Protein 3QY9 (pdb70)

Foldseek 3Di:
DFAEEEEEDDPLVVLLQVVCVVVVYHDAEYEYDDDDDDHHYDPAPQPRPRGLEYEYDDECVRVVVRLVDDDEHEYLYQYPYPVPVVVVSQQVNLVRYHYEYDVFLFVLLVVVLVVLLVVCVVQVQWAKEKEKEAEQVDDDPDDPSSVSSVVSNPVVDPPADEDEDPVVVPDDDDRSYYYYYYHYHHGQHMKMKIWTHHDVDIDIDMDGDPDPSSNSVSSVVCSVVRSPDDRHYDYSVRD/DFAEEEQADPPQVVLLQVVCVVVVYHDAEYEHLDDDPPPPHHYDPEPLVRPRHLEYEEADDPSRCPNLPDDRDEHEYEYEALDDPPVVVVSQQVNLVRYHYEYDNQLFLLLVVLLVVLLVVQVVQLQWAKEKEKEAEQVDDDPPGSSSVSSVVSNVVVDDAADEDEDCPVVVDDDDRRYYYYYYHYHHGQHMKMKIWTHHDVDIDIDMDGDPDSVSRSVSRVVVSVVRSPDGGGYHYSVRD/DFAEEEQDDPPLVVLLQVVCVVVVYHDAEYEYLDDDDVPPHHYDPEPVVRPRHLEYEYADDPSRCVNLPDDPDAHEYQYEYDDDCVVVVVSLQVNLVRYHYEYDNFLFVVLVVLLVVLLVVQVVQLQWAKEKEKEAEQVDDDPDDPSSVSSVVSNPVVDDAADEDEDDVVVPDDDDRRYYYYYYHYHHHQHMKMKIWTHHDVDIDIDMDGDPDPSSNSVSSVVVSVVRSPDDRHYHYSVRD/DAAEEEQADPPLVVLLQVVCVVVVYHDQEYEHLDDDPPPPHHYDPEPVVGPPHAEYEYADDPSRCVNLPDDPDEHEYQYEYDDDCVVVVVSQQVNLVRYQYEYDNFLFPLLVVLLVVLLVVCVVQLQWAKEKEKEAEQVDDDPDDPSSVSSVVSNCVVDPPADEDADDVVVPDDDDRSYYYYYYHYHHGQHMKMKIWTHHDVDIDIDMDGDPHPSSNSVSSVVVSVVRSPDGRHYHYSVRD

CATH classification: 3.40.50.720 (+1 more: 3.30.360.10)

Organism: Staphylococcus aureus (strain COL) (NCBI:txid93062)

Structure (mmCIF, N/CA/C/O backbone):
data_3QY9
#
_entry.id   3QY9
#
_cell.length_a   85.900
_cell.length_b   112.440
_cell.length_c   131.610
_cell.angle_alpha   90.00
_cell.angle_beta   90.00
_cell.angle_gamma   90.00
#
_symmetry.space_group_name_H-M   'P 21 21 21'
#
loop_
_entity.id
_entity.type
_entity.pdbx_description
1 polymer 'Dihydrodipicolinate reductase'
2 non-polymer 'SULFATE ION'
3 non-polymer GLYCEROL
4 non-polymer 'ACETATE ION'
5 water water
#
loop_
_atom_site.group_PDB
_atom_site.id
_atom_site.type_symbol
_atom_site.label_atom_id
_atom_site.label_alt_id
_atom_site.label_comp_id
_atom_site.label_asym_id
_atom_site.label_entity_id
_atom_site.label_seq_id
_atom_site.pdbx_PDB_ins_code
_atom_site.Cartn_x
_atom_site.Cartn_y
_atom_site.Cartn_z
_atom_site.occupancy
_atom_site.B_iso_or_equiv
_atom_site.auth_seq_id
_atom_site.auth_comp_id
_atom_site.auth_asym_id
_atom_site.auth_atom_id
_atom_site.pdbx_PDB_model_num
ATOM 1 N N . SER A 1 3 ? -9.810 26.545 -6.415 1.00 57.46 0 SER A N 1
ATOM 2 C CA . SER A 1 3 ? -10.919 26.687 -5.426 1.00 53.86 0 SER A CA 1
ATOM 3 C C . SER A 1 3 ? -12.105 27.451 -6.022 1.00 52.03 0 SER A C 1
ATOM 4 O O . SER A 1 3 ? -12.032 27.942 -7.151 1.00 54.05 0 SER A O 1
ATOM 7 N N . MET A 1 4 ? -13.186 27.557 -5.254 1.00 48.87 1 MET A N 1
ATOM 8 C CA . MET A 1 4 ? -14.445 28.105 -5.759 1.00 47.06 1 MET A CA 1
ATOM 9 C C . MET A 1 4 ? -14.905 29.354 -5.026 1.00 47.53 1 MET A C 1
ATOM 10 O O . MET A 1 4 ? -14.594 29.554 -3.850 1.00 48.08 1 MET A O 1
ATOM 15 N N . LYS A 1 5 ? -15.670 30.176 -5.736 1.00 47.66 2 LYS A N 1
ATOM 16 C CA . LYS A 1 5 ? -16.414 31.270 -5.134 1.00 48.18 2 LYS A CA 1
ATOM 17 C C . LYS A 1 5 ? -17.862 30.807 -4.974 1.00 45.17 2 LYS A C 1
ATOM 18 O O . LYS A 1 5 ? -18.538 30.493 -5.959 1.00 44.10 2 LYS A O 1
ATOM 24 N N . ILE A 1 6 ? -18.324 30.753 -3.726 1.00 43.86 3 ILE A N 1
ATOM 25 C CA . ILE A 1 6 ? -19.595 30.107 -3.390 1.00 41.20 3 ILE A CA 1
ATOM 26 C C . ILE A 1 6 ? -20.673 31.101 -2.969 1.00 42.86 3 ILE A C 1
ATOM 27 O O . ILE A 1 6 ? -20.425 31.998 -2.160 1.00 45.30 3 ILE A O 1
ATOM 32 N N . LEU A 1 7 ? -21.868 30.933 -3.525 1.00 42.25 4 LEU A N 1
ATOM 33 C CA . LEU A 1 7 ? -23.043 31.648 -3.049 1.00 44.16 4 LEU A CA 1
ATOM 34 C C . LEU A 1 7 ? -23.832 30.725 -2.133 1.00 42.48 4 LEU A C 1
ATOM 35 O O . LEU A 1 7 ? -24.122 29.582 -2.488 1.00 40.09 4 LEU A O 1
ATOM 40 N N . LEU A 1 8 ? -24.166 31.221 -0.948 1.00 44.03 5 LEU A N 1
ATOM 41 C CA . LEU A 1 8 ? -24.944 30.438 0.000 1.00 43.06 5 LEU A CA 1
ATOM 42 C C . LEU A 1 8 ? -26.386 30.918 0.001 1.00 45.64 5 LEU A C 1
ATOM 43 O O . LEU A 1 8 ? -26.662 32.065 0.350 1.00 49.31 5 LEU A O 1
ATOM 48 N N . ILE A 1 9 ? -27.298 30.047 -0.418 1.00 44.33 6 ILE A N 1
ATOM 49 C CA . ILE A 1 9 ? -28.725 30.340 -0.323 1.00 47.03 6 ILE A CA 1
ATOM 50 C C . ILE A 1 9 ? -29.219 29.808 1.018 1.00 47.42 6 ILE A C 1
ATOM 51 O O . ILE A 1 9 ? -29.171 28.600 1.279 1.00 44.59 6 ILE A O 1
ATOM 56 N N . GLY A 1 10 ? -29.669 30.725 1.870 1.00 51.23 7 GLY A N 1
ATOM 57 C CA . GLY A 1 10 ? -29.978 30.407 3.261 1.00 52.32 7 GLY A CA 1
ATOM 58 C C . GLY A 1 10 ? -28.718 30.431 4.108 1.00 50.86 7 GLY A C 1
ATOM 59 O O . GLY A 1 10 ? -27.626 30.128 3.621 1.00 47.68 7 GLY A O 1
ATOM 60 N N . TYR A 1 11 ? -28.863 30.804 5.377 1.00 53.78 8 TYR A N 1
ATOM 61 C CA . TYR A 1 11 ? -27.724 30.827 6.291 1.00 53.19 8 TYR A CA 1
ATOM 62 C C . TYR A 1 11 ? -28.104 30.339 7.691 1.00 54.65 8 TYR A C 1
ATOM 63 O O . TYR A 1 11 ? -27.892 31.028 8.694 1.00 58.03 8 TYR A O 1
ATOM 72 N N . GLY A 1 12 ? -28.678 29.140 7.740 1.00 52.42 9 GLY A N 1
ATOM 73 C CA . GLY A 1 12 ? -28.942 28.458 9.005 1.00 53.37 9 GLY A CA 1
ATOM 74 C C . GLY A 1 12 ? -27.706 27.703 9.459 1.00 50.12 9 GLY A C 1
ATOM 75 O O . GLY A 1 12 ? -26.614 27.907 8.923 1.00 47.81 9 GLY A O 1
ATOM 76 N N . ALA A 1 13 ? -27.880 26.823 10.445 1.00 50.25 10 ALA A N 1
ATOM 77 C CA . ALA A 1 13 ? -26.772 26.045 11.005 1.00 48.05 10 ALA A CA 1
ATOM 78 C C . ALA A 1 13 ? -25.942 25.338 9.930 1.00 43.57 10 ALA A C 1
ATOM 79 O O . ALA A 1 13 ? -24.710 25.303 10.005 1.00 42.25 10 ALA A O 1
ATOM 81 N N . MET A 1 14 ? -26.621 24.788 8.929 1.00 41.65 11 MET A N 1
ATOM 82 C CA . MET A 1 14 ? -25.952 23.974 7.925 1.00 38.07 11 MET A CA 1
ATOM 83 C C . MET A 1 14 ? -25.058 24.784 6.990 1.00 36.90 11 MET A C 1
ATOM 84 O O . MET A 1 14 ? -23.920 24.391 6.734 1.00 35.07 11 MET A O 1
ATOM 89 N N . ASN A 1 15 ? -25.559 25.905 6.476 1.00 38.41 12 ASN A N 1
ATOM 90 C CA . ASN A 1 15 ? -24.712 26.753 5.642 1.00 37.79 12 ASN A CA 1
ATOM 91 C C . ASN A 1 15 ? -23.618 27.480 6.425 1.00 39.43 12 ASN A C 1
ATOM 92 O O . ASN A 1 15 ? -22.611 27.897 5.847 1.00 38.96 12 ASN A O 1
ATOM 97 N N . GLN A 1 16 ? -23.814 27.608 7.739 1.00 41.61 13 GLN A N 1
ATOM 98 C CA . GLN A 1 16 ? -22.756 28.063 8.641 1.00 43.44 13 GLN A CA 1
ATOM 99 C C . GLN A 1 16 ? -21.625 27.031 8.686 1.00 40.75 13 GLN A C 1
ATOM 100 O O . GLN A 1 16 ? -20.444 27.400 8.685 1.00 41.36 13 GLN A O 1
ATOM 106 N N . ARG A 1 17 ? -21.995 25.748 8.720 1.00 38.06 14 ARG A N 1
ATOM 107 C CA A ARG A 1 17 ? -21.021 24.663 8.637 0.50 35.86 14 ARG A CA 1
ATOM 108 C CA B ARG A 1 17 ? -21.025 24.660 8.637 0.50 36.07 14 ARG A CA 1
ATOM 109 C C . ARG A 1 17 ? -20.305 24.710 7.291 1.00 34.36 14 ARG A C 1
ATOM 110 O O . ARG A 1 17 ? -19.075 24.616 7.234 1.00 34.65 14 ARG A O 1
ATOM 125 N N . VAL A 1 18 ? -21.085 24.870 6.215 1.00 33.30 15 VAL A N 1
ATOM 126 C CA . VAL A 1 18 ? -20.553 24.963 4.854 1.00 32.05 15 VAL A CA 1
ATOM 127 C C . VAL A 1 18 ? -19.550 26.106 4.766 1.00 34.15 15 VAL A C 1
ATOM 128 O O . VAL A 1 18 ? -18.469 25.931 4.212 1.00 33.93 15 VAL A O 1
ATOM 132 N N . ALA A 1 19 ? -19.903 27.259 5.337 1.00 36.65 16 ALA A N 1
ATOM 133 C CA . ALA A 1 19 ? -19.020 28.426 5.346 1.00 39.61 16 ALA A CA 1
ATOM 134 C C . ALA A 1 19 ? -17.672 28.109 5.996 1.00 40.69 16 ALA A C 1
ATOM 135 O O . ALA A 1 19 ? -16.623 28.339 5.392 1.00 41.59 16 ALA A O 1
ATOM 137 N N . ARG A 1 20 ? -17.714 27.571 7.217 1.00 41.29 17 ARG A N 1
ATOM 138 C CA . ARG A 1 20 ? -16.506 27.179 7.952 1.00 42.70 17 ARG A CA 1
ATOM 139 C C . ARG A 1 20 ? -15.682 26.152 7.172 1.00 40.64 17 ARG A C 1
ATOM 140 O O . ARG A 1 20 ? -14.471 26.308 7.012 1.00 42.28 17 ARG A O 1
ATOM 148 N N . LEU A 1 21 ? -16.351 25.113 6.680 1.00 37.57 18 LEU A N 1
ATOM 149 C CA . LEU A 1 21 ? -15.672 24.022 5.981 1.00 36.34 18 LEU A CA 1
ATOM 150 C C . LEU A 1 21 ? -15.169 24.408 4.591 1.00 36.61 18 LEU A C 1
ATOM 151 O O . LEU A 1 21 ? -14.122 23.928 4.160 1.00 37.67 18 LEU A O 1
ATOM 156 N N . ALA A 1 22 ? -15.914 25.265 3.895 1.00 36.37 19 ALA A N 1
ATOM 157 C CA . ALA A 1 22 ? -15.510 25.726 2.569 1.00 37.06 19 ALA A CA 1
ATOM 158 C C . ALA A 1 22 ? -14.250 26.582 2.666 1.00 40.61 19 ALA A C 1
ATOM 159 O O . ALA A 1 22 ? -13.312 26.402 1.891 1.00 41.55 19 ALA A O 1
ATOM 161 N N . GLU A 1 23 ? -14.229 27.493 3.637 1.00 43.29 20 GLU A N 1
ATOM 162 C CA . GLU A 1 23 ? -13.077 28.369 3.850 1.00 47.76 20 GLU A CA 1
ATOM 163 C C . GLU A 1 23 ? -11.828 27.576 4.234 1.00 49.42 20 GLU A C 1
ATOM 164 O O . GLU A 1 23 ? -10.723 27.895 3.789 1.00 52.21 20 GLU A O 1
ATOM 170 N N . GLU A 1 24 ? -12.018 26.540 5.050 1.00 48.33 21 GLU A N 1
ATOM 171 C CA . GLU A 1 24 ? -10.938 25.630 5.437 1.00 50.33 21 GLU A CA 1
ATOM 172 C C . GLU A 1 24 ? -10.344 24.889 4.239 1.00 49.84 21 GLU A C 1
ATOM 173 O O . GLU A 1 24 ? -9.178 24.485 4.272 1.00 52.75 21 GLU A O 1
ATOM 179 N N . LYS A 1 25 ? -11.152 24.723 3.190 1.00 46.81 22 LYS A N 1
ATOM 180 C CA . LYS A 1 25 ? -10.721 24.077 1.947 1.00 46.70 22 LYS A CA 1
ATOM 181 C C . LYS A 1 25 ? -10.116 25.058 0.932 1.00 48.88 22 LYS A C 1
ATOM 182 O O . LYS A 1 25 ? -9.653 24.648 -0.134 1.00 49.49 22 LYS A O 1
ATOM 188 N N . GLY A 1 26 ? -10.130 26.347 1.263 1.00 50.36 23 GLY A N 1
ATOM 189 C CA . GLY A 1 26 ? -9.558 27.372 0.391 1.00 53.08 23 GLY A CA 1
ATOM 190 C C . GLY A 1 26 ? -10.572 28.082 -0.487 1.00 51.24 23 GLY A C 1
ATOM 191 O O . GLY A 1 26 ? -10.216 28.991 -1.242 1.00 53.48 23 GLY A O 1
ATOM 192 N N . HIS A 1 27 ? -11.834 27.668 -0.396 1.00 47.46 24 HIS A N 1
ATOM 193 C CA . HIS A 1 27 ? -12.919 28.338 -1.110 1.00 46.24 24 HIS A CA 1
ATOM 194 C C . HIS A 1 27 ? -13.269 29.642 -0.406 1.00 48.19 24 HIS A C 1
ATOM 195 O O . HIS A 1 27 ? -12.886 29.853 0.752 1.00 49.69 24 HIS A O 1
ATOM 202 N N . GLU A 1 28 ? -13.994 30.516 -1.095 1.00 48.61 25 GLU A N 1
ATOM 203 C CA . GLU A 1 28 ? -14.488 31.729 -0.452 1.00 51.20 25 GLU A CA 1
ATOM 204 C C . GLU A 1 28 ? -15.990 31.914 -0.657 1.00 49.51 25 GLU A C 1
ATOM 205 O O . GLU A 1 28 ? -16.524 31.651 -1.740 1.00 47.94 25 GLU A O 1
ATOM 211 N N . ILE A 1 29 ? -16.662 32.331 0.411 1.00 50.43 26 ILE A N 1
ATOM 212 C CA . ILE A 1 29 ? -18.076 32.671 0.358 1.00 50.17 26 ILE A CA 1
ATOM 213 C C . ILE A 1 29 ? -18.203 34.109 -0.149 1.00 54.01 26 ILE A C 1
ATOM 214 O O . ILE A 1 29 ? -17.850 35.059 0.553 1.00 57.54 26 ILE A O 1
ATOM 219 N N . VAL A 1 30 ? -18.695 34.256 -1.376 1.00 53.71 27 VAL A N 1
ATOM 220 C CA . VAL A 1 30 ? -18.792 35.568 -2.015 1.00 57.54 27 VAL A CA 1
ATOM 221 C C . VAL A 1 30 ? -20.133 36.263 -1.773 1.00 59.56 27 VAL A C 1
ATOM 222 O O . VAL A 1 30 ? -20.260 37.472 -1.994 1.00 63.37 27 VAL A O 1
ATOM 226 N N . GLY A 1 31 ? -21.123 35.501 -1.316 1.00 57.30 28 GLY A N 1
ATOM 227 C CA . GLY A 1 31 ? -22.454 36.042 -1.063 1.00 59.79 28 GLY A CA 1
ATOM 228 C C . GLY A 1 31 ? -23.401 35.110 -0.332 1.00 57.90 28 GLY A C 1
ATOM 229 O O . GLY A 1 31 ? -23.257 33.882 -0.379 1.00 53.93 28 GLY A O 1
ATOM 230 N N . VAL A 1 32 ? -24.371 35.716 0.349 1.00 61.29 29 VAL A N 1
ATOM 231 C CA . VAL A 1 32 ? -25.430 35.003 1.059 1.00 60.76 29 VAL A CA 1
ATOM 232 C C . VAL A 1 32 ? -26.783 35.605 0.672 1.00 64.36 29 VAL A C 1
ATOM 233 O O . VAL A 1 32 ? -26.928 36.832 0.618 1.00 68.77 29 VAL A O 1
ATOM 237 N N . ILE A 1 33 ? -27.761 34.747 0.383 1.00 62.93 30 ILE A N 1
ATOM 238 C CA . ILE A 1 33 ? -29.153 35.189 0.230 1.00 67.11 30 ILE A CA 1
ATOM 239 C C . ILE A 1 33 ? -29.994 34.597 1.363 1.00 68.35 30 ILE A C 1
ATOM 240 O O . ILE A 1 33 ? -30.097 33.376 1.503 1.00 64.84 30 ILE A O 1
ATOM 245 N N . GLU A 1 34 ? -30.599 35.477 2.156 1.00 74.11 31 GLU A N 1
ATOM 246 C CA . GLU A 1 34 ? -31.221 35.094 3.421 1.00 76.45 31 GLU A CA 1
ATOM 247 C C . GLU A 1 34 ? -32.622 35.692 3.574 1.00 82.77 31 GLU A C 1
ATOM 248 O O . GLU A 1 34 ? -32.975 36.651 2.884 1.00 86.44 31 GLU A O 1
ATOM 254 N N . ASN A 1 35 ? -33.413 35.118 4.481 1.00 84.71 32 ASN A N 1
ATOM 255 C CA . ASN A 1 35 ? -34.745 35.638 4.798 1.00 91.66 32 ASN A CA 1
ATOM 256 C C . ASN A 1 35 ? -34.657 36.963 5.555 1.00 98.14 32 ASN A C 1
ATOM 257 O O . ASN A 1 35 ? -35.086 38.003 5.051 1.00 102.98 32 ASN A O 1
ATOM 259 N N . THR A 1 36 ? -34.095 36.912 6.761 1.00 98.75 33 THR A N 1
ATOM 260 C CA . THR A 1 36 ? -33.807 38.106 7.551 1.00 104.86 33 THR A CA 1
ATOM 261 C C . THR A 1 36 ? -32.315 38.127 7.900 1.00 101.39 33 THR A C 1
ATOM 262 O O . THR A 1 36 ? -31.878 37.406 8.803 1.00 99.18 33 THR A O 1
ATOM 264 N N . PRO A 1 37 ? -31.527 38.943 7.168 1.00 101.34 34 PRO A N 1
ATOM 265 C CA . PRO A 1 37 ? -30.063 39.003 7.291 1.00 98.29 34 PRO A CA 1
ATOM 266 C C . PRO A 1 37 ? -29.579 39.434 8.676 1.00 102.42 34 PRO A C 1
ATOM 267 O O . PRO A 1 37 ? -30.231 40.246 9.338 1.00 109.39 34 PRO A O 1
ATOM 271 N N . LYS A 1 38 ? -28.373 39.040 9.045 1.00 98.57 35 LYS A N 1
ATOM 272 C CA . LYS A 1 38 ? -27.717 39.581 10.234 1.00 102.22 35 LYS A CA 1
ATOM 273 C C . LYS A 1 38 ? -26.630 40.575 9.919 1.00 102.82 35 LYS A C 1
ATOM 274 O O . LYS A 1 38 ? -25.801 40.860 10.783 1.00 108.81 35 LYS A O 1
ATOM 280 N N . THR A 1 41 ? -23.812 37.885 10.403 1.00 89.96 38 THR A N 1
ATOM 281 C CA . THR A 1 41 ? -23.309 37.305 9.159 1.00 84.03 38 THR A CA 1
ATOM 282 C C . THR A 1 41 ? -22.155 38.150 8.598 1.00 85.61 38 THR A C 1
ATOM 283 O O . THR A 1 41 ? -22.319 39.356 8.378 1.00 90.30 38 THR A O 1
ATOM 287 N N . PRO A 1 42 ? -20.981 37.520 8.381 1.00 82.03 39 PRO A N 1
ATOM 288 C CA . PRO A 1 42 ? -19.786 38.229 7.915 1.00 83.90 39 PRO A CA 1
ATOM 289 C C . PRO A 1 42 ? -19.652 38.361 6.392 1.00 81.27 39 PRO A C 1
ATOM 290 O O . PRO A 1 42 ? -18.641 38.883 5.915 1.00 83.07 39 PRO A O 1
ATOM 294 N N . TYR A 1 43 ? -20.658 37.910 5.642 1.00 77.60 40 TYR A N 1
ATOM 295 C CA . TYR A 1 43 ? -20.592 37.931 4.175 1.00 74.95 40 TYR A CA 1
ATOM 296 C C . TYR A 1 43 ? -21.524 38.961 3.528 1.00 78.24 40 TYR A C 1
ATOM 297 O O . TYR A 1 43 ? -22.386 39.539 4.195 1.00 81.97 40 TYR A O 1
ATOM 306 N N . GLN A 1 44 ? -21.333 39.184 2.228 1.00 77.33 41 GLN A N 1
ATOM 307 C CA . GLN A 1 44 ? -22.131 40.145 1.467 1.00 80.65 41 GLN A CA 1
ATOM 308 C C . GLN A 1 44 ? -23.542 39.618 1.213 1.00 78.85 41 GLN A C 1
ATOM 309 O O . GLN A 1 44 ? -23.724 38.467 0.816 1.00 73.76 41 GLN A O 1
ATOM 311 N N . GLN A 1 45 ? -24.531 40.476 1.445 1.00 83.70 42 GLN A N 1
ATOM 312 C CA . GLN A 1 45 ? -25.938 40.101 1.349 1.00 83.58 42 GLN A CA 1
ATOM 313 C C . GLN A 1 45 ? -26.524 40.439 -0.024 1.00 84.14 42 GLN A C 1
ATOM 314 O O . GLN A 1 45 ? -26.393 41.567 -0.501 1.00 88.45 42 GLN A O 1
ATOM 320 N N . TYR A 1 46 ? -27.168 39.453 -0.647 1.00 80.16 43 TYR A N 1
ATOM 321 C CA . TYR A 1 46 ? -27.800 39.627 -1.958 1.00 80.65 43 TYR A CA 1
ATOM 322 C C . TYR A 1 46 ? -29.281 39.252 -1.933 1.00 81.66 43 TYR A C 1
ATOM 323 O O . TYR A 1 46 ? -29.730 38.500 -1.066 1.00 80.28 43 TYR A O 1
ATOM 332 N N . GLN A 1 47 ? -30.024 39.774 -2.905 1.00 84.46 44 GLN A N 1
ATOM 333 C CA . GLN A 1 47 ? -31.457 39.513 -3.035 1.00 86.50 44 GLN A CA 1
ATOM 334 C C . GLN A 1 47 ? -31.722 38.633 -4.252 1.00 82.83 44 GLN A C 1
ATOM 335 O O . GLN A 1 47 ? -32.794 38.035 -4.378 1.00 83.29 44 GLN A O 1
ATOM 341 N N . HIS A 1 48 ? -30.737 38.572 -5.147 1.00 79.74 45 HIS A N 1
ATOM 342 C CA . HIS A 1 48 ? -30.849 37.836 -6.404 1.00 76.95 45 HIS A CA 1
ATOM 343 C C . HIS A 1 48 ? -29.549 37.113 -6.737 1.00 71.61 45 HIS A C 1
ATOM 344 O O . HIS A 1 48 ? -28.456 37.616 -6.464 1.00 71.29 45 HIS A O 1
ATOM 351 N N . ILE A 1 49 ? -29.686 35.935 -7.337 1.00 67.99 46 ILE A N 1
ATOM 352 C CA . ILE A 1 49 ? -28.549 35.092 -7.709 1.00 63.43 46 ILE A CA 1
ATOM 353 C C . ILE A 1 49 ? -27.729 35.679 -8.868 1.00 64.28 46 ILE A C 1
ATOM 354 O O . ILE A 1 49 ? -26.506 35.513 -8.917 1.00 62.15 46 ILE A O 1
ATOM 359 N N . ALA A 1 50 ? -28.406 36.376 -9.781 1.00 67.78 47 ALA A N 1
ATOM 360 C CA . ALA A 1 50 ? -27.745 37.042 -10.903 1.00 69.44 47 ALA A CA 1
ATOM 361 C C . ALA A 1 50 ? -26.823 38.168 -10.432 1.00 71.46 47 ALA A C 1
ATOM 362 O O . ALA A 1 50 ? -25.844 38.495 -11.107 1.00 71.90 47 ALA A O 1
ATOM 364 N N . ASP A 1 51 ? -27.143 38.742 -9.269 1.00 73.16 48 ASP A N 1
ATOM 365 C CA . ASP A 1 51 ? -26.387 39.857 -8.687 1.00 76.03 48 ASP A CA 1
ATOM 366 C C . ASP A 1 51 ? -24.983 39.460 -8.234 1.00 72.75 48 ASP A C 1
ATOM 367 O O . ASP A 1 51 ? -24.064 40.283 -8.258 1.00 75.12 48 ASP A O 1
ATOM 372 N N . VAL A 1 52 ? -24.830 38.204 -7.819 1.00 67.71 49 VAL A N 1
ATOM 373 C CA . VAL A 1 52 ? -23.567 37.708 -7.271 1.00 64.86 49 VAL A CA 1
ATOM 374 C C . VAL A 1 52 ? -22.527 37.525 -8.378 1.00 64.02 49 VAL A C 1
ATOM 375 O O . VAL A 1 52 ? -22.515 36.505 -9.073 1.00 61.33 49 VAL A O 1
ATOM 379 N N . LYS A 1 53 ? -21.655 38.525 -8.509 1.00 67.12 50 LYS A N 1
ATOM 380 C CA . LYS A 1 53 ? -20.719 38.659 -9.629 1.00 67.77 50 LYS A CA 1
ATOM 381 C C . LYS A 1 53 ? -19.904 37.417 -9.990 1.00 63.73 50 LYS A C 1
ATOM 382 O O . LYS A 1 53 ? -20.149 36.787 -11.023 1.00 62.66 50 LYS A O 1
ATOM 388 N N . GLY A 1 54 ? -18.935 37.077 -9.144 1.00 62.02 51 GLY A N 1
ATOM 389 C CA . GLY A 1 54 ? -17.978 36.019 -9.461 1.00 59.13 51 GLY A CA 1
ATOM 390 C C . GLY A 1 54 ? -18.283 34.654 -8.872 1.00 54.25 51 GLY A C 1
ATOM 391 O O . GLY A 1 54 ? -17.368 33.873 -8.613 1.00 52.95 51 GLY A O 1
ATOM 392 N N . ALA A 1 55 ? -19.564 34.358 -8.668 1.00 51.98 52 ALA A N 1
ATOM 393 C CA . ALA A 1 55 ? -19.968 33.065 -8.111 1.00 47.86 52 ALA A CA 1
ATOM 394 C C . ALA A 1 55 ? -19.738 31.930 -9.110 1.00 45.86 52 ALA A C 1
ATOM 395 O O . ALA A 1 55 ? -20.013 32.075 -10.305 1.00 47.13 52 ALA A O 1
ATOM 397 N N . ASP A 1 56 ? -19.209 30.817 -8.605 1.00 43.20 53 ASP A N 1
ATOM 398 C CA . ASP A 1 56 ? -18.987 29.608 -9.398 1.00 41.69 53 ASP A CA 1
ATOM 399 C C . ASP A 1 56 ? -20.128 28.617 -9.206 1.00 39.10 53 ASP A C 1
ATOM 400 O O . ASP A 1 56 ? -20.421 27.809 -10.090 1.00 38.47 53 ASP A O 1
ATOM 405 N N . VAL A 1 57 ? -20.758 28.684 -8.037 1.00 37.74 54 VAL A N 1
ATOM 406 C CA . VAL A 1 57 ? -21.770 27.709 -7.635 1.00 35.81 54 VAL A CA 1
ATOM 407 C C . VAL A 1 57 ? -22.595 28.267 -6.477 1.00 35.95 54 VAL A C 1
ATOM 408 O O . VAL A 1 57 ? -22.124 29.121 -5.721 1.00 37.31 54 VAL A O 1
ATOM 412 N N . ALA A 1 58 ? -23.834 27.803 -6.359 1.00 35.48 55 ALA A N 1
ATOM 413 C CA . ALA A 1 58 ? -24.637 28.091 -5.182 1.00 35.95 55 ALA A CA 1
ATOM 414 C C . ALA A 1 58 ? -24.850 26.802 -4.398 1.00 34.08 55 ALA A C 1
ATOM 415 O O . ALA A 1 58 ? -25.123 25.756 -4.982 1.00 33.20 55 ALA A O 1
ATOM 417 N N . ILE A 1 59 ? -24.700 26.879 -3.080 1.00 34.19 56 ILE A N 1
ATOM 418 C CA . ILE A 1 59 ? -25.053 25.765 -2.201 1.00 32.95 56 ILE A CA 1
ATOM 419 C C . ILE A 1 59 ? -26.254 26.195 -1.374 1.00 35.03 56 ILE A C 1
ATOM 420 O O . ILE A 1 59 ? -26.177 27.154 -0.602 1.00 36.44 56 ILE A O 1
ATOM 425 N N . ASP A 1 60 ? -27.360 25.478 -1.550 1.00 35.73 57 ASP A N 1
ATOM 426 C CA . ASP A 1 60 ? -28.618 25.824 -0.913 1.00 38.62 57 ASP A CA 1
ATOM 427 C C . ASP A 1 60 ? -28.983 24.870 0.219 1.00 38.52 57 ASP A C 1
ATOM 428 O O . ASP A 1 60 ? -29.182 23.672 0.003 1.00 37.43 57 ASP A O 1
ATOM 433 N N . PHE A 1 61 ? -29.052 25.418 1.427 1.00 40.27 58 PHE A N 1
ATOM 434 C CA . PHE A 1 61 ? -29.663 24.748 2.563 1.00 41.48 58 PHE A CA 1
ATOM 435 C C . PHE A 1 61 ? -30.665 25.734 3.147 1.00 45.70 58 PHE A C 1
ATOM 436 O O . PHE A 1 61 ? -30.339 26.473 4.078 1.00 47.48 58 PHE A O 1
ATOM 444 N N . SER A 1 62 ? -31.874 25.763 2.591 1.00 48.38 59 SER A N 1
ATOM 445 C CA . SER A 1 62 ? -32.903 26.691 3.076 1.00 53.41 59 SER A CA 1
ATOM 446 C C . SER A 1 62 ? -34.312 26.082 3.092 1.00 56.58 59 SER A C 1
ATOM 447 O O . SER A 1 62 ? -34.512 24.992 3.634 1.00 55.89 59 SER A O 1
ATOM 450 N N . ASN A 1 63 ? -35.277 26.799 2.518 1.00 60.74 60 ASN A N 1
ATOM 451 C CA . ASN A 1 63 ? -36.674 26.366 2.459 1.00 64.85 60 ASN A CA 1
ATOM 452 C C . ASN A 1 63 ? -37.337 26.858 1.163 1.00 67.26 60 ASN A C 1
ATOM 453 O O . ASN A 1 63 ? -36.813 27.771 0.523 1.00 66.66 60 ASN A O 1
ATOM 458 N N . PRO A 1 64 ? -38.479 26.247 0.765 1.00 70.36 61 PRO A N 1
ATOM 459 C CA . PRO A 1 64 ? -39.227 26.674 -0.429 1.00 73.54 61 PRO A CA 1
ATOM 460 C C . PRO A 1 64 ? -39.542 28.171 -0.489 1.00 77.86 61 PRO A C 1
ATOM 461 O O . PRO A 1 64 ? -39.354 28.787 -1.538 1.00 77.91 61 PRO A O 1
ATOM 465 N N . ASN A 1 65 ? -40.008 28.744 0.623 1.00 81.95 62 ASN A N 1
ATOM 466 C CA . ASN A 1 65 ? -40.366 30.168 0.686 1.00 87.08 62 ASN A CA 1
ATOM 467 C C . ASN A 1 65 ? -39.247 31.121 0.260 1.00 84.28 62 ASN A C 1
ATOM 468 O O . ASN A 1 65 ? -39.509 32.153 -0.361 1.00 87.82 62 ASN A O 1
ATOM 473 N N . LEU A 1 66 ? -38.008 30.768 0.597 1.00 78.44 63 LEU A N 1
ATOM 474 C CA . LEU A 1 66 ? -36.843 31.549 0.189 1.00 75.64 63 LEU A CA 1
ATOM 475 C C . LEU A 1 66 ? -36.341 31.140 -1.197 1.00 71.63 63 LEU A C 1
ATOM 476 O O . LEU A 1 66 ? -36.020 32.000 -2.019 1.00 72.29 63 LEU A O 1
ATOM 481 N N . LEU A 1 67 ? -36.290 29.833 -1.452 1.00 67.84 64 LEU A N 1
ATOM 482 C CA . LEU A 1 67 ? -35.675 29.304 -2.672 1.00 64.07 64 LEU A CA 1
ATOM 483 C C . LEU A 1 67 ? -36.527 29.451 -3.937 1.00 67.05 64 LEU A C 1
ATOM 484 O O . LEU A 1 67 ? -36.020 29.884 -4.974 1.00 66.22 64 LEU A O 1
ATOM 489 N N . PHE A 1 68 ? -37.805 29.078 -3.849 1.00 70.96 65 PHE A N 1
ATOM 490 C CA . PHE A 1 68 ? -38.700 29.047 -5.017 1.00 74.47 65 PHE A CA 1
ATOM 491 C C . PHE A 1 68 ? -38.780 30.357 -5.821 1.00 77.76 65 PHE A C 1
ATOM 492 O O . PHE A 1 68 ? -38.754 30.312 -7.056 1.00 77.88 65 PHE A O 1
ATOM 494 N N . PRO A 1 69 ? -38.880 31.522 -5.137 1.00 80.93 66 PRO A N 1
ATOM 495 C CA . PRO A 1 69 ? -38.866 32.782 -5.890 1.00 84.09 66 PRO A CA 1
ATOM 496 C C . PRO A 1 69 ? -37.512 33.097 -6.534 1.00 79.61 66 PRO A C 1
ATOM 497 O O . PRO A 1 69 ? -37.462 33.821 -7.529 1.00 81.60 66 PRO A O 1
ATOM 501 N N . LEU A 1 70 ? -36.431 32.557 -5.973 1.00 74.05 67 LEU A N 1
ATOM 502 C CA . LEU A 1 70 ? -35.091 32.748 -6.532 1.00 70.05 67 LEU A CA 1
ATOM 503 C C . LEU A 1 70 ? -34.867 31.903 -7.787 1.00 67.45 67 LEU A C 1
ATOM 504 O O . LEU A 1 70 ? -34.185 32.336 -8.724 1.00 66.90 67 LEU A O 1
ATOM 509 N N . LEU A 1 71 ? -35.447 30.704 -7.796 1.00 66.23 68 LEU A N 1
ATOM 510 C CA . LEU A 1 71 ? -35.349 29.789 -8.935 1.00 64.47 68 LEU A CA 1
ATOM 511 C C . LEU A 1 71 ? -36.190 30.256 -10.115 1.00 68.91 68 LEU A C 1
ATOM 512 O O . LEU A 1 71 ? -35.878 29.954 -11.269 1.00 68.41 68 LEU A O 1
ATOM 517 N N . ASP A 1 72 ? -37.255 30.993 -9.810 1.00 73.80 69 ASP A N 1
ATOM 518 C CA . ASP A 1 72 ? -38.201 31.479 -10.809 1.00 78.98 69 ASP A CA 1
ATOM 519 C C . ASP A 1 72 ? -37.633 32.662 -11.601 1.00 80.14 69 ASP A C 1
ATOM 520 O O . ASP A 1 72 ? -38.297 33.195 -12.497 1.00 84.77 69 ASP A O 1
ATOM 525 N N . GLU A 1 73 ? -36.402 33.057 -11.275 1.00 80.46 70 GLU A N 1
ATOM 526 C CA . GLU A 1 73 ? -35.752 34.208 -11.910 1.00 80.94 70 GLU A CA 1
ATOM 527 C C . GLU A 1 73 ? -34.749 33.830 -13.010 1.00 77.63 70 GLU A C 1
ATOM 528 O O . GLU A 1 73 ? -34.443 32.650 -13.210 1.00 74.73 70 GLU A O 1
ATOM 534 N N . ASP A 1 74 ? -34.257 34.848 -13.717 1.00 78.50 71 ASP A N 1
ATOM 535 C CA . ASP A 1 74 ? -33.386 34.679 -14.883 1.00 76.48 71 ASP A CA 1
ATOM 536 C C . ASP A 1 74 ? -31.902 34.723 -14.502 1.00 73.53 71 ASP A C 1
ATOM 537 O O . ASP A 1 74 ? -31.355 35.793 -14.214 1.00 75.14 71 ASP A O 1
ATOM 542 N N . PHE A 1 75 ? -31.263 33.553 -14.515 1.00 69.40 72 PHE A N 1
ATOM 543 C CA . PHE A 1 75 ? -29.855 33.411 -14.133 1.00 66.58 72 PHE A CA 1
ATOM 544 C C . PHE A 1 75 ? -29.202 32.168 -14.743 1.00 63.21 72 PHE A C 1
ATOM 545 O O . PHE A 1 75 ? -29.888 31.293 -15.280 1.00 62.62 72 PHE A O 1
ATOM 553 N N . HIS A 1 76 ? -27.874 32.104 -14.644 1.00 61.29 73 HIS A N 1
ATOM 554 C CA . HIS A 1 76 ? -27.099 30.928 -15.042 1.00 58.07 73 HIS A CA 1
ATOM 555 C C . HIS A 1 76 ? -26.022 30.639 -13.999 1.00 55.81 73 HIS A C 1
ATOM 556 O O . HIS A 1 76 ? -25.029 31.367 -13.900 1.00 56.93 73 HIS A O 1
ATOM 563 N N . LEU A 1 77 ? -26.235 29.583 -13.214 1.00 52.74 74 LEU A N 1
ATOM 564 C CA . LEU A 1 77 ? -25.276 29.161 -12.190 1.00 50.54 74 LEU A CA 1
ATOM 565 C C . LEU A 1 77 ? -25.479 27.701 -11.799 1.00 47.38 74 LEU A C 1
ATOM 566 O O . LEU A 1 77 ? -26.620 27.242 -11.688 1.00 46.97 74 LEU A O 1
ATOM 571 N N . PRO A 1 78 ? -24.372 26.959 -11.593 1.00 45.49 75 PRO A N 1
ATOM 572 C CA . PRO A 1 78 ? -24.489 25.635 -11.000 1.00 42.83 75 PRO A CA 1
ATOM 573 C C . PRO A 1 78 ? -25.124 25.724 -9.618 1.00 42.31 75 PRO A C 1
ATOM 574 O O . PRO A 1 78 ? -24.768 26.602 -8.824 1.00 43.38 75 PRO A O 1
ATOM 578 N N . LEU A 1 79 ? -26.070 24.828 -9.356 1.00 41.05 76 LEU A N 1
ATOM 579 C CA . LEU A 1 79 ? -26.822 24.824 -8.108 1.00 40.99 76 LEU A CA 1
ATOM 580 C C . LEU A 1 79 ? -26.693 23.494 -7.388 1.00 39.24 76 LEU A C 1
ATOM 581 O O . LEU A 1 79 ? -26.956 22.435 -7.965 1.00 38.38 76 LEU A O 1
ATOM 586 N N . VAL A 1 80 ? -26.288 23.567 -6.124 1.00 39.00 77 VAL A N 1
ATOM 587 C CA . VAL A 1 80 ? -26.297 22.424 -5.219 1.00 38.13 77 VAL A CA 1
ATOM 588 C C . VAL A 1 80 ? -27.453 22.656 -4.248 1.00 40.14 77 VAL A C 1
ATOM 589 O O . VAL A 1 80 ? -27.390 23.541 -3.394 1.00 41.46 77 VAL A O 1
ATOM 593 N N . VAL A 1 81 ? -28.513 21.865 -4.410 1.00 41.13 78 VAL A N 1
ATOM 594 C CA . VAL A 1 81 ? -29.782 22.092 -3.716 1.00 44.05 78 VAL A CA 1
ATOM 595 C C . VAL A 1 81 ? -30.061 20.978 -2.715 1.00 44.58 78 VAL A C 1
ATOM 596 O O . VAL A 1 81 ? -30.195 19.808 -3.089 1.00 43.98 78 VAL A O 1
ATOM 600 N N . ALA A 1 82 ? -30.157 21.354 -1.445 1.00 46.35 79 ALA A N 1
ATOM 601 C CA . ALA A 1 82 ? -30.399 20.390 -0.372 1.00 47.50 79 ALA A CA 1
ATOM 602 C C . ALA A 1 82 ? -31.752 20.574 0.309 1.00 51.64 79 ALA A C 1
ATOM 603 O O . ALA A 1 82 ? -32.132 19.775 1.176 1.00 53.12 79 ALA A O 1
ATOM 605 N N . THR A 1 83 ? -32.469 21.623 -0.086 1.00 54.41 80 THR A N 1
ATOM 606 C CA . THR A 1 83 ? -33.798 21.924 0.450 1.00 59.38 80 THR A CA 1
ATOM 607 C C . THR A 1 83 ? -34.742 20.728 0.298 1.00 61.54 80 THR A C 1
ATOM 608 O O . THR A 1 83 ? -34.917 20.200 -0.803 1.00 60.91 80 THR A O 1
ATOM 612 N N . THR A 1 84 ? -35.337 20.312 1.415 1.00 64.92 81 THR A N 1
ATOM 613 C CA . THR A 1 84 ? -36.184 19.120 1.460 1.00 67.77 81 THR A CA 1
ATOM 614 C C . THR A 1 84 ? -37.681 19.447 1.520 1.00 73.71 81 THR A C 1
ATOM 615 O O . THR A 1 84 ? -38.508 18.567 1.778 1.00 77.31 81 THR A O 1
ATOM 617 N N . GLY A 1 85 ? -38.026 20.708 1.275 1.00 75.36 82 GLY A N 1
ATOM 618 C CA . GLY A 1 85 ? -39.419 21.144 1.311 1.00 81.60 82 GLY A CA 1
ATOM 619 C C . GLY A 1 85 ? -40.091 21.110 -0.050 1.00 83.02 82 GLY A C 1
ATOM 620 O O . GLY A 1 85 ? -39.482 21.487 -1.055 1.00 79.46 82 GLY A O 1
ATOM 621 N N . GLU A 1 86 ? -41.349 20.661 -0.066 1.00 88.85 83 GLU A N 1
ATOM 622 C CA . GLU A 1 86 ? -42.186 20.593 -1.277 1.00 91.81 83 GLU A CA 1
ATOM 623 C C . GLU A 1 86 ? -41.455 19.973 -2.474 1.00 87.33 83 GLU A C 1
ATOM 624 O O . GLU A 1 86 ? -41.305 20.612 -3.521 1.00 85.95 83 GLU A O 1
ATOM 630 N N . LYS A 1 87 ? -41.015 18.725 -2.307 1.00 85.58 84 LYS A N 1
ATOM 631 C CA . LYS A 1 87 ? -40.164 18.034 -3.287 1.00 81.31 84 LYS A CA 1
ATOM 632 C C . LYS A 1 87 ? -40.713 18.029 -4.720 1.00 83.21 84 LYS A C 1
ATOM 633 O O . LYS A 1 87 ? -39.946 18.157 -5.678 1.00 79.40 84 LYS A O 1
ATOM 635 N N . GLU A 1 88 ? -42.033 17.889 -4.850 1.00 89.43 85 GLU A N 1
ATOM 636 C CA . GLU A 1 88 ? -42.701 17.795 -6.153 1.00 92.46 85 GLU A CA 1
ATOM 637 C C . GLU A 1 88 ? -42.536 19.047 -7.019 1.00 90.88 85 GLU A C 1
ATOM 638 O O . GLU A 1 88 ? -42.110 18.955 -8.173 1.00 88.82 85 GLU A O 1
ATOM 640 N N . LYS A 1 89 ? -42.874 20.207 -6.456 1.00 92.25 86 LYS A N 1
ATOM 641 C CA . LYS A 1 89 ? -42.764 21.483 -7.166 1.00 91.32 86 LYS A CA 1
ATOM 642 C C . LYS A 1 89 ? -41.309 21.922 -7.351 1.00 84.39 86 LYS A C 1
ATOM 643 O O . LYS A 1 89 ? -40.973 22.562 -8.352 1.00 82.90 86 LYS A O 1
ATOM 645 N N . LEU A 1 90 ? -40.457 21.578 -6.384 1.00 80.62 87 LEU A N 1
ATOM 646 C CA . LEU A 1 90 ? -39.032 21.903 -6.447 1.00 74.64 87 LEU A CA 1
ATOM 647 C C . LEU A 1 90 ? -38.337 21.164 -7.589 1.00 71.56 87 LEU A C 1
ATOM 648 O O . LEU A 1 90 ? -37.586 21.769 -8.357 1.00 68.96 87 LEU A O 1
ATOM 653 N N . LEU A 1 91 ? -38.597 19.860 -7.693 1.00 72.44 88 LEU A N 1
ATOM 654 C CA . LEU A 1 91 ? -38.025 19.026 -8.753 1.00 70.36 88 LEU A CA 1
ATOM 655 C C . LEU A 1 91 ? -38.530 19.407 -10.144 1.00 72.55 88 LEU A C 1
ATOM 656 O O . LEU A 1 91 ? -37.839 19.181 -11.138 1.00 70.45 88 LEU A O 1
ATOM 661 N N . ASN A 1 92 ? -39.729 19.985 -10.205 1.00 77.15 89 ASN A N 1
ATOM 662 C CA . ASN A 1 92 ? -40.272 20.521 -11.452 1.00 79.73 89 ASN A CA 1
ATOM 663 C C . ASN A 1 92 ? -39.486 21.740 -11.940 1.00 76.45 89 ASN A C 1
ATOM 664 O O . ASN A 1 92 ? -39.188 21.856 -13.130 1.00 76.03 89 ASN A O 1
ATOM 666 N N . LYS A 1 93 ? -39.149 22.636 -11.014 1.00 74.57 90 LYS A N 1
ATOM 667 C CA . LYS A 1 93 ? -38.386 23.842 -11.331 1.00 72.07 90 LYS A CA 1
ATOM 668 C C . LYS A 1 93 ? -36.912 23.527 -11.584 1.00 66.89 90 LYS A C 1
ATOM 669 O O . LYS A 1 93 ? -36.291 24.113 -12.474 1.00 65.56 90 LYS A O 1
ATOM 671 N N . LEU A 1 94 ? -36.363 22.602 -10.796 1.00 64.44 91 LEU A N 1
ATOM 672 C CA . LEU A 1 94 ? -34.982 22.137 -10.963 1.00 60.10 91 LEU A CA 1
ATOM 673 C C . LEU A 1 94 ? -34.785 21.426 -12.301 1.00 60.15 91 LEU A C 1
ATOM 674 O O . LEU A 1 94 ? -33.735 21.560 -12.931 1.00 57.73 91 LEU A O 1
ATOM 679 N N . ASP A 1 95 ? -35.806 20.678 -12.721 1.00 63.50 92 ASP A N 1
ATOM 680 C CA . ASP A 1 95 ? -35.825 20.010 -14.022 1.00 64.87 92 ASP A CA 1
ATOM 681 C C . ASP A 1 95 ? -35.722 21.025 -15.164 1.00 65.32 92 ASP A C 1
ATOM 682 O O . ASP A 1 95 ? -34.935 20.837 -16.094 1.00 64.05 92 ASP A O 1
ATOM 687 N N . GLU A 1 96 ? -36.515 22.094 -15.080 1.00 67.48 93 GLU A N 1
ATOM 688 C CA . GLU A 1 96 ? -36.506 23.173 -16.077 1.00 68.36 93 GLU A CA 1
ATOM 689 C C . GLU A 1 96 ? -35.162 23.901 -16.128 1.00 64.38 93 GLU A C 1
ATOM 690 O O . GLU A 1 96 ? -34.637 24.171 -17.209 1.00 64.23 93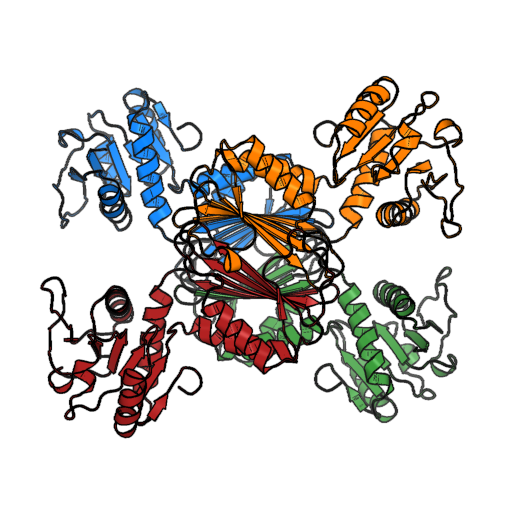 GLU A O 1
ATOM 696 N N . LEU A 1 97 ? -34.610 24.206 -14.956 1.00 61.65 94 LEU A N 1
ATOM 697 C CA . LEU A 1 97 ? -33.336 24.918 -14.863 1.00 58.62 94 LEU A CA 1
ATOM 698 C C . LEU A 1 97 ? -32.150 24.084 -15.352 1.00 56.00 94 LEU A C 1
ATOM 699 O O . LEU A 1 97 ? -31.162 24.638 -15.843 1.00 54.94 94 LEU A O 1
ATOM 704 N N . SER A 1 98 ? -32.264 22.759 -15.233 1.00 55.36 95 SER A N 1
ATOM 705 C CA . SER A 1 98 ? -31.199 21.831 -15.637 1.00 53.40 95 SER A CA 1
ATOM 706 C C . SER A 1 98 ? -30.985 21.787 -17.155 1.00 54.93 95 SER A C 1
ATOM 707 O O . SER A 1 98 ? -29.969 21.272 -17.629 1.00 53.94 95 SER A O 1
ATOM 710 N N . GLN A 1 99 ? -31.944 22.326 -17.906 1.00 57.74 96 GLN A N 1
ATOM 711 C CA . GLN A 1 99 ? -31.830 22.442 -19.358 1.00 59.75 96 GLN A CA 1
ATOM 712 C C . GLN A 1 99 ? -30.842 23.542 -19.733 1.00 58.61 96 GLN A C 1
ATOM 713 O O . GLN A 1 99 ? -30.371 23.601 -20.872 1.00 59.96 96 GLN A O 1
ATOM 719 N N . ASN A 1 100 ? -30.530 24.404 -18.765 1.00 56.56 97 ASN A N 1
ATOM 720 C CA . ASN A 1 100 ? -29.751 25.615 -19.014 1.00 56.42 97 ASN A CA 1
ATOM 721 C C . ASN A 1 100 ? -28.510 25.786 -18.133 1.00 53.61 97 ASN A C 1
ATOM 722 O O . ASN A 1 100 ? -27.674 26.657 -18.401 1.00 53.95 97 ASN A O 1
ATOM 727 N N . MET A 1 101 ? -28.392 24.954 -17.098 1.00 51.11 98 MET A N 1
ATOM 728 C CA . MET A 1 101 ? -27.258 24.993 -16.168 1.00 48.78 98 MET A CA 1
ATOM 729 C C . MET A 1 101 ? -27.074 23.643 -15.460 1.00 46.51 98 MET A C 1
ATOM 730 O O . MET A 1 101 ? -27.994 22.817 -15.458 1.00 46.80 98 MET A O 1
ATOM 735 N N . PRO A 1 102 ? -25.882 23.402 -14.871 1.00 44.60 99 PRO A N 1
ATOM 736 C CA . PRO A 1 102 ? -25.735 22.193 -14.056 1.00 42.67 99 PRO A CA 1
ATOM 737 C C . PRO A 1 102 ? -26.540 22.309 -12.761 1.00 41.84 99 PRO A C 1
ATOM 738 O O . PRO A 1 102 ? -26.414 23.299 -12.041 1.00 41.88 99 PRO A O 1
ATOM 742 N N . VAL A 1 103 ? -27.377 21.312 -12.490 1.00 41.69 100 VAL A N 1
ATOM 743 C CA . VAL A 1 103 ? -28.230 21.310 -11.300 1.00 41.68 100 VAL A CA 1
ATOM 744 C C . VAL A 1 103 ? -28.060 19.996 -10.542 1.00 40.46 100 VAL A C 1
ATOM 745 O O . VAL A 1 103 ? -28.315 18.921 -11.086 1.00 41.02 100 VAL A O 1
ATOM 749 N N . PHE A 1 104 ? -27.613 20.095 -9.291 1.00 39.08 101 PHE A N 1
ATOM 750 C CA . PHE A 1 104 ? -27.465 18.931 -8.422 1.00 38.04 101 PHE A CA 1
ATOM 751 C C . PHE A 1 104 ? -28.489 18.973 -7.292 1.00 39.24 101 PHE A C 1
ATOM 752 O O . PHE A 1 104 ? -28.599 19.972 -6.574 1.00 39.59 101 PHE A O 1
ATOM 760 N N . PHE A 1 105 ? -29.230 17.881 -7.139 1.00 40.17 102 PHE A N 1
ATOM 761 C CA . PHE A 1 105 ? -30.143 17.731 -6.019 1.00 41.91 102 PHE A CA 1
ATOM 762 C C . PHE A 1 105 ? -29.888 16.440 -5.252 1.00 41.44 102 PHE A C 1
ATOM 763 O O . PHE A 1 105 ? -29.746 15.367 -5.844 1.00 41.22 102 PHE A O 1
ATOM 771 N N . SER A 1 106 ? -29.842 16.561 -3.930 1.00 41.66 103 SER A N 1
ATOM 772 C CA . SER A 1 106 ? -29.878 15.408 -3.041 1.00 42.19 103 SER A CA 1
ATOM 773 C C . SER A 1 106 ? -30.536 15.807 -1.729 1.00 44.72 103 SER A C 1
ATOM 774 O O . SER A 1 106 ? -30.119 16.778 -1.088 1.00 44.17 103 SER A O 1
ATOM 777 N N . ALA A 1 107 ? -31.566 15.059 -1.340 1.00 47.98 104 ALA A N 1
ATOM 778 C CA . ALA A 1 107 ? -32.243 15.266 -0.059 1.00 51.54 104 ALA A CA 1
ATOM 779 C C . ALA A 1 107 ? -31.278 15.023 1.098 1.00 50.64 104 ALA A C 1
ATOM 780 O O . ALA A 1 107 ? -31.432 15.585 2.183 1.00 52.24 104 ALA A O 1
ATOM 782 N N . ASN A 1 108 ? -30.288 14.172 0.850 1.00 26.41 105 ASN A N 1
ATOM 783 C CA . ASN A 1 108 ? -29.266 13.852 1.828 1.00 26.02 105 ASN A CA 1
ATOM 784 C C . ASN A 1 108 ? -27.905 14.110 1.199 1.00 26.31 105 ASN A C 1
ATOM 785 O O . ASN A 1 108 ? -27.532 13.444 0.233 1.00 26.33 105 ASN A O 1
ATOM 790 N N . MET A 1 109 ? -27.167 15.065 1.761 1.00 26.51 106 MET A N 1
ATOM 791 C CA . MET A 1 109 ? -25.905 15.518 1.169 1.00 27.10 106 MET A CA 1
ATOM 792 C C . MET A 1 109 ? -24.668 14.718 1.585 1.00 26.44 106 MET A C 1
ATOM 793 O O . MET A 1 109 ? -23.565 14.996 1.115 1.00 27.04 106 MET A O 1
ATOM 798 N N . SER A 1 110 ? -24.845 13.729 2.456 1.00 25.24 107 SER A N 1
ATOM 799 C CA . SER A 1 110 ? -23.722 12.903 2.898 1.00 24.76 107 SER A CA 1
ATOM 800 C C . SER A 1 110 ? -23.256 11.972 1.789 1.00 25.21 107 SER A C 1
ATOM 801 O O . SER A 1 110 ? -24.039 11.164 1.280 1.00 24.70 107 SER A O 1
ATOM 804 N N . TYR A 1 111 ? -21.988 12.095 1.408 1.00 26.08 108 TYR A N 1
ATOM 805 C CA . TYR A 1 111 ? -21.427 11.198 0.404 1.00 26.87 108 TYR A CA 1
ATOM 806 C C . TYR A 1 111 ? -21.263 9.779 0.961 1.00 25.59 108 TYR A C 1
ATOM 807 O O . TYR A 1 111 ? -21.432 8.788 0.231 1.00 25.96 108 TYR A O 1
ATOM 816 N N . GLY A 1 112 ? -20.936 9.687 2.248 1.00 24.67 109 GLY A N 1
ATOM 817 C CA . GLY A 1 112 ? -20.872 8.401 2.944 1.00 23.67 109 GLY A CA 1
ATOM 818 C C . GLY A 1 112 ? -22.198 7.658 2.881 1.00 22.81 109 GLY A C 1
ATOM 819 O O . GLY A 1 112 ? -22.230 6.450 2.645 1.00 22.28 109 GLY A O 1
ATOM 820 N N . VAL A 1 113 ? -23.295 8.389 3.066 1.00 22.48 110 VAL A N 1
ATOM 821 C CA . VAL A 1 113 ? -24.629 7.791 3.000 1.00 22.20 110 VAL A CA 1
ATOM 822 C C . VAL A 1 113 ? -24.913 7.339 1.573 1.00 22.47 110 VAL A C 1
ATOM 823 O O . VAL A 1 113 ? -25.458 6.257 1.366 1.00 22.32 110 VAL A O 1
ATOM 827 N N . HIS A 1 114 ? -24.509 8.147 0.593 1.00 23.16 111 HIS A N 1
ATOM 828 C CA . HIS A 1 114 ? -24.627 7.731 -0.799 1.00 23.86 111 HIS A CA 1
ATOM 829 C C . HIS A 1 114 ? -23.887 6.426 -1.058 1.00 23.38 111 HIS A C 1
ATOM 830 O O . HIS A 1 114 ? -24.442 5.518 -1.668 1.00 23.60 111 HIS A O 1
ATOM 837 N N . ALA A 1 115 ? -22.642 6.340 -0.598 1.00 23.47 112 ALA A N 1
ATOM 838 C CA . ALA A 1 115 ? -21.842 5.123 -0.765 1.00 23.23 112 ALA A CA 1
ATOM 839 C C . ALA A 1 115 ? -22.536 3.936 -0.104 1.00 22.53 112 ALA A C 1
ATOM 840 O O . ALA A 1 115 ? -22.630 2.854 -0.697 1.00 22.11 112 ALA A O 1
ATOM 842 N N . LEU A 1 116 ? -23.050 4.147 1.107 1.00 21.48 113 LEU A N 1
ATOM 843 C CA . LEU A 1 116 ? -23.862 3.126 1.775 1.00 21.37 113 LEU A CA 1
ATOM 844 C C . LEU A 1 116 ? -25.006 2.637 0.892 1.00 21.67 113 LEU A C 1
ATOM 845 O O . LEU A 1 116 ? -25.243 1.432 0.815 1.00 21.73 113 LEU A O 1
ATOM 850 N N . THR A 1 117 ? -25.722 3.555 0.240 1.00 22.44 114 THR A N 1
ATOM 851 C CA . THR A 1 117 ? -26.839 3.143 -0.619 1.00 23.28 114 THR A CA 1
ATOM 852 C C . THR A 1 117 ? -26.376 2.308 -1.811 1.00 23.68 114 THR A C 1
ATOM 853 O O . THR A 1 117 ? -27.066 1.371 -2.201 1.00 24.21 114 THR A O 1
ATOM 857 N N . LYS A 1 118 ? -25.219 2.653 -2.382 1.00 24.35 115 LYS A N 1
ATOM 858 C CA . LYS A 1 118 ? -24.654 1.907 -3.514 1.00 25.16 115 LYS A CA 1
ATOM 859 C C . LYS A 1 118 ? -24.102 0.549 -3.073 1.00 24.54 115 LYS A C 1
ATOM 860 O O . LYS A 1 118 ? -24.213 -0.442 -3.805 1.00 24.74 115 LYS A O 1
ATOM 866 N N . ILE A 1 119 ? -23.504 0.515 -1.883 1.00 23.42 116 ILE A N 1
ATOM 867 C CA . ILE A 1 119 ? -23.014 -0.733 -1.291 1.00 22.69 116 ILE A CA 1
ATOM 868 C C . ILE A 1 119 ? -24.198 -1.661 -0.994 1.00 22.38 116 ILE A C 1
ATOM 869 O O . ILE A 1 119 ? -24.146 -2.851 -1.302 1.00 22.51 116 ILE A O 1
ATOM 874 N N . LEU A 1 120 ? -25.267 -1.099 -0.427 1.00 21.58 117 LEU A N 1
ATOM 875 C CA . LEU A 1 120 ? -26.520 -1.830 -0.232 1.00 21.42 117 LEU A CA 1
ATOM 876 C C . LEU A 1 120 ? -27.080 -2.373 -1.551 1.00 22.18 117 LEU A C 1
ATOM 877 O O . LEU A 1 120 ? -27.510 -3.529 -1.612 1.00 22.12 117 LEU A O 1
ATOM 882 N N . ALA A 1 121 ? -27.082 -1.534 -2.589 1.00 22.87 118 ALA A N 1
ATOM 883 C CA . ALA A 1 121 ? -27.582 -1.924 -3.913 1.00 24.11 118 ALA A CA 1
ATOM 884 C C . ALA A 1 121 ? -26.829 -3.130 -4.460 1.00 24.67 118 ALA A C 1
ATOM 885 O O . ALA A 1 121 ? -27.429 -4.020 -5.068 1.00 25.41 118 ALA A O 1
ATOM 887 N N . ALA A 1 122 ? -25.516 -3.155 -4.245 1.00 24.41 119 ALA A N 1
ATOM 888 C CA . ALA A 1 122 ? -24.697 -4.293 -4.658 1.00 24.61 119 ALA A CA 1
ATOM 889 C C . ALA A 1 122 ? -25.021 -5.539 -3.832 1.00 24.14 119 ALA A C 1
ATOM 890 O O . ALA A 1 122 ? -25.090 -6.642 -4.373 1.00 24.62 119 ALA A O 1
ATOM 892 N N . ALA A 1 123 ? -25.235 -5.350 -2.532 1.00 23.08 120 ALA A N 1
ATOM 893 C CA . ALA A 1 123 ? -25.442 -6.464 -1.606 1.00 23.04 120 ALA A CA 1
ATOM 894 C C . ALA A 1 123 ? -26.736 -7.242 -1.840 1.00 23.39 120 ALA A C 1
ATOM 895 O O . ALA A 1 123 ? -26.730 -8.468 -1.763 1.00 23.99 120 ALA A O 1
ATOM 897 N N . VAL A 1 124 ? -27.827 -6.530 -2.123 1.00 24.07 121 VAL A N 1
ATOM 898 C CA . VAL A 1 124 ? -29.176 -7.122 -2.143 1.00 24.75 121 VAL A CA 1
ATOM 899 C C . VAL A 1 124 ? -29.330 -8.312 -3.101 1.00 26.04 121 VAL A C 1
ATOM 900 O O . VAL A 1 124 ? -29.751 -9.387 -2.659 1.00 25.75 121 VAL A O 1
ATOM 904 N N . PRO A 1 125 ? -28.981 -8.140 -4.400 1.00 27.26 122 PRO A N 1
ATOM 905 C CA . PRO A 1 125 ? -29.133 -9.268 -5.324 1.00 28.70 122 PRO A CA 1
ATOM 906 C C . PRO A 1 125 ? -28.198 -10.427 -4.991 1.00 28.88 122 PRO A C 1
ATOM 907 O O . PRO A 1 125 ? -28.463 -11.564 -5.387 1.00 30.22 122 PRO A O 1
ATOM 911 N N . LEU A 1 126 ? -27.124 -10.141 -4.257 1.00 28.52 123 LEU A N 1
ATOM 912 C CA . LEU A 1 126 ? -26.173 -11.168 -3.828 1.00 28.33 123 LEU A CA 1
ATOM 913 C C . LEU A 1 126 ? -26.633 -11.934 -2.588 1.00 28.11 123 LEU A C 1
ATOM 914 O O . LEU A 1 126 ? -26.073 -12.975 -2.261 1.00 28.55 123 LEU A O 1
ATOM 919 N N . LEU A 1 127 ? -27.625 -11.407 -1.881 1.00 27.78 124 LEU A N 1
ATOM 920 C CA . LEU A 1 127 ? -28.048 -12.006 -0.614 1.00 27.33 124 LEU A CA 1
ATOM 921 C C . LEU A 1 127 ? -29.553 -12.273 -0.591 1.00 28.12 124 LEU A C 1
ATOM 922 O O . LEU A 1 127 ? -30.213 -12.044 0.417 1.00 27.10 124 LEU A O 1
ATOM 927 N N . ASP A 1 128 ? -30.095 -12.781 -1.699 1.00 29.98 125 ASP A N 1
ATOM 928 C CA . ASP A 1 128 ? -31.557 -12.913 -1.801 1.00 31.19 125 ASP A CA 1
ATOM 929 C C . ASP A 1 128 ? -32.192 -13.917 -0.817 1.00 30.79 125 ASP A C 1
ATOM 930 O O . ASP A 1 128 ? -33.396 -13.845 -0.560 1.00 31.59 125 ASP A O 1
ATOM 935 N N . ASP A 1 129 ? -31.389 -14.822 -0.258 1.00 29.94 126 ASP A N 1
ATOM 936 C CA . ASP A 1 129 ? -31.871 -15.762 0.764 1.00 29.44 126 ASP A CA 1
ATOM 937 C C . ASP A 1 129 ? -31.717 -15.258 2.213 1.00 27.50 126 ASP A C 1
ATOM 938 O O . ASP A 1 129 ? -32.034 -15.968 3.174 1.00 27.56 126 ASP A O 1
ATOM 943 N N . PHE A 1 130 ? -31.228 -14.034 2.361 1.00 25.24 127 PHE A N 1
ATOM 944 C CA . PHE A 1 130 ? -30.977 -13.454 3.677 1.00 22.94 127 PHE A CA 1
ATOM 945 C C . PHE A 1 130 ? -32.127 -12.544 4.103 1.00 22.31 127 PHE A C 1
ATOM 946 O O . PHE A 1 130 ? -32.639 -11.769 3.289 1.00 22.26 127 PHE A O 1
ATOM 954 N N . ASP A 1 131 ? -32.504 -12.637 5.379 1.00 20.47 128 ASP A N 1
ATOM 955 C CA . ASP A 1 131 ? -33.502 -11.754 5.995 1.00 19.54 128 ASP A CA 1
ATOM 956 C C . ASP A 1 131 ? -32.894 -10.379 6.215 1.00 18.72 128 ASP A C 1
ATOM 957 O O . ASP A 1 131 ? -31.761 -10.276 6.689 1.00 18.87 128 ASP A O 1
ATOM 962 N N . ILE A 1 132 ? -33.645 -9.328 5.885 1.00 18.40 129 ILE A N 1
ATOM 963 C CA . ILE A 1 132 ? -33.147 -7.959 6.028 1.00 17.32 129 ILE A CA 1
ATOM 964 C C . ILE A 1 132 ? -33.834 -7.231 7.171 1.00 17.06 129 ILE A C 1
ATOM 965 O O . ILE A 1 132 ? -35.062 -7.175 7.234 1.00 16.77 129 ILE A O 1
ATOM 970 N N . GLU A 1 133 ? -33.023 -6.673 8.066 1.00 16.38 130 GLU A N 1
ATOM 971 C CA . GLU A 1 133 ? -33.512 -5.845 9.161 1.00 16.86 130 GLU A CA 1
ATOM 972 C C . GLU A 1 133 ? -32.780 -4.508 9.120 1.00 16.98 130 GLU A C 1
ATOM 973 O O . GLU A 1 133 ? -31.566 -4.469 8.938 1.00 17.23 130 GLU A O 1
ATOM 979 N N . LEU A 1 134 ? -33.523 -3.412 9.259 1.00 17.35 131 LEU A N 1
ATOM 980 C CA . LEU A 1 134 ? -32.923 -2.086 9.214 1.00 17.19 131 LEU A CA 1
ATOM 981 C C . LEU A 1 134 ? -33.020 -1.447 10.580 1.00 17.53 131 LEU A C 1
ATOM 982 O O . LEU A 1 134 ? -34.104 -1.371 11.172 1.00 17.81 131 LEU A O 1
ATOM 987 N N . THR A 1 135 ? -31.885 -0.972 11.075 1.00 17.24 132 THR A N 1
ATOM 988 C CA . THR A 1 135 ? -31.862 -0.276 12.349 1.00 17.31 132 THR A CA 1
ATOM 989 C C . THR A 1 135 ? -31.261 1.111 12.164 1.00 17.28 132 THR A C 1
ATOM 990 O O . THR A 1 135 ? -30.302 1.283 11.413 1.00 17.67 132 THR A O 1
ATOM 994 N N . GLU A 1 136 ? -31.833 2.107 12.838 1.00 17.42 133 GLU A N 1
ATOM 995 C CA . GLU A 1 136 ? -31.219 3.426 12.863 1.00 17.24 133 GLU A CA 1
ATOM 996 C C . GLU A 1 136 ? -31.232 3.963 14.281 1.00 17.12 133 GLU A C 1
ATOM 997 O O . GLU A 1 136 ? -32.133 3.650 15.050 1.00 16.38 133 GLU A O 1
ATOM 1003 N N . ALA A 1 137 ? -30.205 4.735 14.622 1.00 16.89 134 ALA A N 1
ATOM 1004 C CA . ALA A 1 137 ? -30.096 5.339 15.945 1.00 16.87 134 ALA A CA 1
ATOM 1005 C C . ALA A 1 137 ? -29.838 6.820 15.791 1.00 17.61 134 ALA A C 1
ATOM 1006 O O . ALA A 1 137 ? -29.016 7.225 14.971 1.00 17.31 134 ALA A O 1
ATOM 1008 N N . HIS A 1 138 ? -30.540 7.627 16.589 1.00 18.67 135 HIS A N 1
ATOM 1009 C CA . HIS A 1 138 ? -30.361 9.071 16.578 1.00 19.63 135 HIS A CA 1
ATOM 1010 C C . HIS A 1 138 ? -30.501 9.597 17.993 1.00 19.45 135 HIS A C 1
ATOM 1011 O O . HIS A 1 138 ? -30.961 8.879 18.882 1.00 18.97 135 HIS A O 1
ATOM 1018 N N . HIS A 1 139 ? -30.076 10.841 18.182 1.00 20.05 136 HIS A N 1
ATOM 1019 C CA . HIS A 1 139 ? -30.161 11.552 19.459 1.00 20.20 136 HIS A CA 1
ATOM 1020 C C . HIS A 1 139 ? -31.582 11.624 20.051 1.00 20.53 136 HIS A C 1
ATOM 1021 O O . HIS A 1 139 ? -32.571 11.387 19.346 1.00 20.48 136 HIS A O 1
ATOM 1028 N N . ASN A 1 140 ? -31.678 11.966 21.341 1.00 20.33 137 ASN A N 1
ATOM 1029 C CA . ASN A 1 140 ? -32.964 11.949 22.046 1.00 21.08 137 ASN A CA 1
ATOM 1030 C C . ASN A 1 140 ? -33.913 13.112 21.732 1.00 21.96 137 ASN A C 1
ATOM 1031 O O . ASN A 1 140 ? -35.009 13.164 22.284 1.00 22.73 137 ASN A O 1
ATOM 1036 N N . LYS A 1 141 ? -33.500 14.024 20.849 1.00 22.22 138 LYS A N 1
ATOM 1037 C CA . LYS A 1 141 ? -34.356 15.148 20.439 1.00 23.82 138 LYS A CA 1
ATOM 1038 C C . LYS A 1 141 ? -35.142 14.868 19.158 1.00 23.79 138 LYS A C 1
ATOM 1039 O O . LYS A 1 141 ? -36.076 15.609 18.830 1.00 24.37 138 LYS A O 1
ATOM 1045 N N . LYS A 1 142 ? -34.764 13.807 18.448 1.00 22.71 139 LYS A N 1
ATOM 1046 C CA . LYS A 1 142 ? -35.410 13.445 17.183 1.00 22.95 139 LYS A CA 1
ATOM 1047 C C . LYS A 1 142 ? -36.775 12.814 17.431 1.00 23.26 139 LYS A C 1
ATOM 1048 O O . LYS A 1 142 ? -36.894 11.838 18.171 1.00 22.65 139 LYS A O 1
ATOM 1054 N N . VAL A 1 143 ? -37.795 13.380 16.795 1.00 24.24 140 VAL A N 1
ATOM 1055 C CA . VAL A 1 143 ? -39.177 12.991 17.047 1.00 25.09 140 VAL A CA 1
ATOM 1056 C C . VAL A 1 143 ? -39.703 11.983 16.023 1.00 25.15 140 VAL A C 1
ATOM 1057 O O . VAL A 1 143 ? -40.278 10.960 16.395 1.00 25.53 140 VAL A O 1
ATOM 1061 N N . ASP A 1 144 ? -39.516 12.274 14.739 1.00 25.76 141 ASP A N 1
ATOM 1062 C CA . ASP A 1 144 ? -39.953 11.373 13.675 1.00 26.26 141 ASP A CA 1
ATOM 1063 C C . ASP A 1 144 ? -39.174 10.059 13.694 1.00 24.64 141 ASP A C 1
ATOM 1064 O O . ASP A 1 144 ? -37.995 10.043 14.027 1.00 24.38 141 ASP A O 1
ATOM 1069 N N . ALA A 1 145 ? -39.851 8.968 13.346 1.00 23.96 142 ALA A N 1
ATOM 1070 C CA . ALA A 1 145 ? -39.210 7.655 13.172 1.00 22.44 142 ALA A CA 1
ATOM 1071 C C . ALA A 1 145 ? -39.977 6.815 12.152 1.00 22.48 142 ALA A C 1
ATOM 1072 O O . ALA A 1 145 ? -41.210 6.823 12.148 1.00 22.97 142 ALA A O 1
ATOM 1074 N N . PRO A 1 146 ? -39.255 6.072 11.284 1.00 21.45 143 PRO A N 1
ATOM 1075 C CA . PRO A 1 146 ? -37.799 5.982 11.193 1.00 20.74 143 PRO A CA 1
ATOM 1076 C C . PRO A 1 146 ? -37.185 7.207 10.499 1.00 21.11 143 PRO A C 1
ATOM 1077 O O . PRO A 1 146 ? -37.914 8.057 9.977 1.00 21.95 143 PRO A O 1
ATOM 1081 N N . SER A 1 147 ? -35.859 7.294 10.515 1.00 20.64 144 SER A N 1
ATOM 1082 C CA . SER A 1 147 ? -35.148 8.387 9.873 1.00 21.67 144 SER A CA 1
ATOM 1083 C C . SER A 1 147 ? -35.387 8.364 8.360 1.00 22.45 144 SER A C 1
ATOM 1084 O O . SER A 1 147 ? -35.689 7.308 7.777 1.00 22.23 144 SER A O 1
ATOM 1087 N N . GLY A 1 148 ? -35.262 9.528 7.728 1.00 23.39 145 GLY A N 1
ATOM 1088 C CA . GLY A 1 148 ? -35.336 9.619 6.269 1.00 24.19 145 GLY A CA 1
ATOM 1089 C C . GLY A 1 148 ? -34.268 8.775 5.594 1.00 23.90 145 GLY A C 1
ATOM 1090 O O . GLY A 1 148 ? -34.480 8.252 4.496 1.00 24.09 145 GLY A O 1
ATOM 1091 N N . THR A 1 149 ? -33.116 8.629 6.246 1.00 23.23 146 THR A N 1
ATOM 1092 C CA . THR A 1 149 ? -32.036 7.820 5.687 1.00 23.09 146 THR A CA 1
ATOM 1093 C C . THR A 1 149 ? -32.412 6.330 5.666 1.00 22.45 146 THR A C 1
ATOM 1094 O O . THR A 1 149 ? -32.200 5.646 4.657 1.00 22.28 146 THR A O 1
ATOM 1098 N N . LEU A 1 150 ? -32.982 5.837 6.765 1.00 21.34 147 LEU A N 1
ATOM 1099 C CA . LEU A 1 150 ? -33.509 4.470 6.782 1.00 20.86 147 LEU A CA 1
ATOM 1100 C C . LEU A 1 150 ? -34.530 4.272 5.660 1.00 21.77 147 LEU A C 1
ATOM 1101 O O . LEU A 1 150 ? -34.478 3.266 4.947 1.00 21.70 147 LEU A O 1
ATOM 1106 N N . GLU A 1 151 ? -35.445 5.229 5.488 1.00 22.99 148 GLU A N 1
ATOM 1107 C CA . GLU A 1 151 ? -36.440 5.137 4.413 1.00 24.41 148 GLU A CA 1
ATOM 1108 C C . GLU A 1 151 ? -35.773 5.041 3.034 1.00 24.96 148 GLU A C 1
ATOM 1109 O O . GLU A 1 151 ? -36.231 4.293 2.166 1.00 24.73 148 GLU A O 1
ATOM 1115 N N . LYS A 1 152 ? -34.685 5.790 2.845 1.00 25.31 149 LYS A N 1
ATOM 1116 C CA . LYS A 1 152 ? -33.942 5.768 1.581 1.00 26.43 149 LYS A CA 1
ATOM 1117 C C . LYS A 1 152 ? -33.314 4.394 1.324 1.00 25.23 149 LYS A C 1
ATOM 1118 O O . LYS A 1 152 ? -33.355 3.884 0.199 1.00 25.99 149 LYS A O 1
ATOM 1124 N N . LEU A 1 153 ? -32.766 3.790 2.376 1.00 23.92 150 LEU A N 1
ATOM 1125 C CA . LEU A 1 153 ? -32.212 2.443 2.289 1.00 23.08 150 LEU A CA 1
ATOM 1126 C C . LEU A 1 153 ? -33.303 1.422 1.993 1.00 23.19 150 LEU A C 1
ATOM 1127 O O . LEU A 1 153 ? -33.114 0.523 1.171 1.00 23.34 150 LEU A O 1
ATOM 1132 N N . TYR A 1 154 ? -34.447 1.574 2.659 1.00 22.95 151 TYR A N 1
ATOM 1133 C CA . TYR A 1 154 ? -35.604 0.717 2.421 1.00 23.29 151 TYR A CA 1
ATOM 1134 C C . TYR A 1 154 ? -36.061 0.838 0.963 1.00 24.43 151 TYR A C 1
ATOM 1135 O O . TYR A 1 154 ? -36.363 -0.172 0.318 1.00 25.17 151 TYR A O 1
ATOM 1144 N N . ASP A 1 155 ? -36.101 2.067 0.445 1.00 25.36 152 ASP A N 1
ATOM 1145 C CA . ASP A 1 155 ? -36.482 2.306 -0.960 1.00 26.59 152 ASP A CA 1
ATOM 1146 C C . ASP A 1 155 ? -35.528 1.602 -1.932 1.00 26.48 152 ASP A C 1
ATOM 1147 O O . ASP A 1 155 ? -35.956 1.063 -2.961 1.00 27.11 152 ASP A O 1
ATOM 1152 N N . VAL A 1 156 ? -34.235 1.600 -1.606 1.00 25.87 153 VAL A N 1
ATOM 1153 C CA . VAL A 1 156 ? -33.247 0.882 -2.419 1.00 25.78 153 VAL A CA 1
ATOM 1154 C C . VAL A 1 156 ? -33.584 -0.610 -2.474 1.00 25.68 153 VAL A C 1
ATOM 1155 O O . VAL A 1 156 ? -33.601 -1.211 -3.554 1.00 25.88 153 VAL A O 1
ATOM 1159 N N . ILE A 1 157 ? -33.871 -1.195 -1.311 1.00 24.99 154 ILE A N 1
ATOM 1160 C CA . ILE A 1 157 ? -34.243 -2.611 -1.222 1.00 25.09 154 ILE A CA 1
ATOM 1161 C C . ILE A 1 157 ? -35.508 -2.915 -2.024 1.00 26.42 154 ILE A C 1
ATOM 1162 O O . ILE A 1 157 ? -35.532 -3.867 -2.815 1.00 27.11 154 ILE A O 1
ATOM 1167 N N . VAL A 1 158 ? -36.535 -2.083 -1.858 1.00 27.02 155 VAL A N 1
ATOM 1168 C CA . VAL A 1 158 ? -37.796 -2.232 -2.602 1.00 28.30 155 VAL A CA 1
ATOM 1169 C C . VAL A 1 158 ? -37.577 -2.294 -4.121 1.00 29.63 155 VAL A C 1
ATOM 1170 O O . VAL A 1 158 ? -38.197 -3.115 -4.805 1.00 29.95 155 VAL A O 1
ATOM 1174 N N . SER A 1 159 ? -36.681 -1.449 -4.635 1.00 30.35 156 SER A N 1
ATOM 1175 C CA . SER A 1 159 ? -36.375 -1.419 -6.072 1.00 32.34 156 SER A CA 1
ATOM 1176 C C . SER A 1 159 ? -35.725 -2.714 -6.559 1.00 32.98 156 SER A C 1
ATOM 1177 O O . SER A 1 159 ? -35.769 -3.018 -7.750 1.00 34.07 156 SER A O 1
ATOM 1180 N N . LEU A 1 160 ? -35.137 -3.469 -5.633 1.00 32.70 157 LEU A N 1
ATOM 1181 C CA . LEU A 1 160 ? -34.340 -4.648 -5.970 1.00 33.72 157 LEU A CA 1
ATOM 1182 C C . LEU A 1 160 ? -34.934 -5.963 -5.461 1.00 34.31 157 LEU A C 1
ATOM 1183 O O . LEU A 1 160 ? -34.423 -7.042 -5.767 1.00 34.66 157 LEU A O 1
ATOM 1188 N N . LYS A 1 161 ? -36.021 -5.864 -4.701 1.00 34.89 158 LYS A N 1
ATOM 1189 C CA . LYS A 1 161 ? -36.617 -7.011 -4.019 1.00 35.45 158 LYS A CA 1
ATOM 1190 C C . LYS A 1 161 ? -38.136 -6.880 -4.085 1.00 36.23 158 LYS A C 1
ATOM 1191 O O . LYS A 1 161 ? -38.693 -5.841 -3.736 1.00 36.56 158 LYS A O 1
ATOM 1197 N N . GLU A 1 162 ? -38.801 -7.936 -4.543 1.00 36.83 159 GLU A N 1
ATOM 1198 C CA . GLU A 1 162 ? -40.245 -7.908 -4.761 1.00 37.48 159 GLU A CA 1
ATOM 1199 C C . GLU A 1 162 ? -41.052 -8.176 -3.494 1.00 36.09 159 GLU A C 1
ATOM 1200 O O . GLU A 1 162 ? -40.627 -8.937 -2.625 1.00 35.54 159 GLU A O 1
ATOM 1206 N N . ASN A 1 163 ? -42.210 -7.524 -3.400 1.00 35.65 160 ASN A N 1
ATOM 1207 C CA . ASN A 1 163 ? -43.200 -7.757 -2.340 1.00 34.57 160 ASN A CA 1
ATOM 1208 C C . ASN A 1 163 ? -42.738 -7.447 -0.919 1.00 32.65 160 ASN A C 1
ATOM 1209 O O . ASN A 1 163 ? -43.211 -8.060 0.036 1.00 32.12 160 ASN A O 1
ATOM 1214 N N . VAL A 1 164 ? -41.825 -6.490 -0.785 1.00 31.11 161 VAL A N 1
ATOM 1215 C CA . VAL A 1 164 ? -41.313 -6.087 0.526 1.00 28.89 161 VAL A CA 1
ATOM 1216 C C . VAL A 1 164 ? -42.442 -5.550 1.412 1.00 28.62 161 VAL A C 1
ATOM 1217 O O . VAL A 1 164 ? -43.287 -4.768 0.956 1.00 29.00 161 VAL A O 1
ATOM 1221 N N . THR A 1 165 ? -42.466 -6.004 2.664 1.00 26.97 162 THR A N 1
ATOM 1222 C CA . THR A 1 165 ? -43.415 -5.513 3.659 1.00 26.98 162 THR A CA 1
ATOM 1223 C C . THR A 1 165 ? -42.642 -5.028 4.886 1.00 24.87 162 THR A C 1
ATOM 1224 O O . THR A 1 165 ? -41.793 -5.749 5.413 1.00 23.68 162 THR A O 1
ATOM 1228 N N . PRO A 1 166 ? -42.924 -3.798 5.339 1.00 24.27 163 PRO A N 1
ATOM 1229 C CA . PRO A 1 166 ? -42.238 -3.323 6.531 1.00 23.14 163 PRO A CA 1
ATOM 1230 C C . PRO A 1 166 ? -42.913 -3.840 7.809 1.00 22.77 163 PRO A C 1
ATOM 1231 O O . PRO A 1 166 ? -44.145 -3.959 7.866 1.00 23.68 163 PRO A O 1
ATOM 1235 N N . VAL A 1 167 ? -42.105 -4.158 8.814 1.00 21.49 164 VAL A N 1
ATOM 1236 C CA . VAL A 1 167 ? -42.609 -4.629 10.103 1.00 20.99 164 VAL A CA 1
ATOM 1237 C C . VAL A 1 167 ? -41.982 -3.759 11.186 1.00 20.43 164 VAL A C 1
ATOM 1238 O O . VAL A 1 167 ? -40.756 -3.711 11.328 1.00 19.16 164 VAL A O 1
ATOM 1242 N N . TYR A 1 168 ? -42.835 -3.070 11.937 1.00 20.57 165 TYR A N 1
ATOM 1243 C CA . TYR A 1 168 ? -42.384 -2.029 12.861 1.00 20.63 165 TYR A CA 1
ATOM 1244 C C . TYR A 1 168 ? -42.414 -2.410 14.329 1.00 20.71 165 TYR A C 1
ATOM 1245 O O . TYR A 1 168 ? -41.652 -1.855 15.130 1.00 20.89 165 TYR A O 1
ATOM 1254 N N . ASP A 1 169 ? -43.316 -3.315 14.691 1.00 21.12 166 ASP A N 1
ATOM 1255 C CA . ASP A 1 169 ? -43.507 -3.667 16.082 1.00 21.75 166 ASP A CA 1
ATOM 1256 C C . ASP A 1 169 ? -43.935 -5.107 16.241 1.00 21.94 166 ASP A C 1
ATOM 1257 O O . ASP A 1 169 ? -45.095 -5.456 15.983 1.00 23.69 166 ASP A O 1
ATOM 1262 N N . ARG A 1 170 ? -43.001 -5.928 16.702 1.00 21.00 167 ARG A N 1
ATOM 1263 C CA . ARG A 1 170 ? -43.276 -7.342 16.912 1.00 20.71 167 ARG A CA 1
ATOM 1264 C C . ARG A 1 170 ? -43.857 -7.645 18.284 1.00 20.72 167 ARG A C 1
ATOM 1265 O O . ARG A 1 170 ? -44.344 -8.748 18.507 1.00 20.53 167 ARG A O 1
ATOM 1273 N N . HIS A 1 171 ? -43.808 -6.680 19.208 1.00 20.81 168 HIS A N 1
ATOM 1274 C CA . HIS A 1 171 ? -44.319 -6.914 20.552 1.00 21.26 168 HIS A CA 1
ATOM 1275 C C . HIS A 1 171 ? -45.807 -7.233 20.487 1.00 22.55 168 HIS A C 1
ATOM 1276 O O . HIS A 1 171 ? -46.602 -6.422 20.005 1.00 23.03 168 HIS A O 1
ATOM 1283 N N . GLU A 1 172 ? -46.150 -8.432 20.954 1.00 23.30 169 GLU A N 1
ATOM 1284 C CA . GLU A 1 172 ? -47.535 -8.936 20.987 1.00 25.08 169 GLU A CA 1
ATOM 1285 C C . GLU A 1 172 ? -48.203 -9.100 19.606 1.00 25.12 169 GLU A C 1
ATOM 1286 O O . GLU A 1 172 ? -49.426 -9.265 19.519 1.00 25.71 169 GLU A O 1
ATOM 1292 N N . LEU A 1 173 ? -47.405 -9.059 18.538 1.00 24.32 170 LEU A N 1
ATOM 1293 C CA . LEU A 1 173 ? -47.918 -9.256 17.174 1.00 24.47 170 LEU A CA 1
ATOM 1294 C C . LEU A 1 173 ? -48.191 -10.729 16.908 1.00 24.76 170 LEU A C 1
ATOM 1295 O O . LEU A 1 173 ? -49.199 -11.079 16.290 1.00 25.90 170 LEU A O 1
ATOM 1300 N N . ASN A 1 174 ? -47.285 -11.579 17.383 1.00 24.13 171 ASN A N 1
ATOM 1301 C CA . ASN A 1 174 ? -47.448 -13.037 17.360 1.00 24.49 171 ASN A CA 1
ATOM 1302 C C . ASN A 1 174 ? -47.559 -13.657 15.965 1.00 23.96 171 ASN A C 1
ATOM 1303 O O . ASN A 1 174 ? -48.290 -14.618 15.752 1.00 24.94 171 ASN A O 1
ATOM 1308 N N . GLU A 1 175 ? -46.806 -13.089 15.029 1.00 23.15 172 GLU A N 1
ATOM 1309 C CA . GLU A 1 175 ? -46.681 -13.631 13.685 1.00 22.84 172 GLU A CA 1
ATOM 1310 C C . GLU A 1 175 ? -45.250 -14.095 13.459 1.00 21.88 172 GLU A C 1
ATOM 1311 O O . GLU A 1 175 ? -44.319 -13.542 14.050 1.00 22.16 172 GLU A O 1
ATOM 1317 N N . LYS A 1 176 ? -45.070 -15.116 12.622 1.00 22.35 173 LYS A N 1
ATOM 1318 C CA A LYS A 1 176 ? -43.733 -15.563 12.248 0.50 21.78 173 LYS A CA 1
ATOM 1319 C CA B LYS A 1 176 ? -43.729 -15.561 12.249 0.50 21.45 173 LYS A CA 1
ATOM 1320 C C . LYS A 1 176 ? -43.185 -14.647 11.161 1.00 21.28 173 LYS A C 1
ATOM 1321 O O . LYS A 1 176 ? -43.927 -14.195 10.284 1.00 21.76 173 LYS A O 1
ATOM 1332 N N . ARG A 1 177 ? -41.889 -14.368 11.224 1.00 20.29 174 ARG A N 1
ATOM 1333 C CA . ARG A 1 177 ? -41.246 -13.588 10.185 1.00 19.83 174 ARG A CA 1
ATOM 1334 C C . ARG A 1 177 ? -41.459 -14.278 8.830 1.00 20.12 174 ARG A C 1
ATOM 1335 O O . ARG A 1 177 ? -41.460 -15.510 8.737 1.00 19.97 174 ARG A O 1
ATOM 1343 N N . GLN A 1 178 ? -41.658 -13.463 7.798 1.00 20.00 175 GLN A N 1
ATOM 1344 C CA . GLN A 1 178 ? -41.723 -13.925 6.418 1.00 20.63 175 GLN A CA 1
ATOM 1345 C C . GLN A 1 178 ? -40.532 -13.331 5.667 1.00 20.68 175 GLN A C 1
ATOM 1346 O O . GLN A 1 178 ? -40.071 -12.245 6.025 1.00 19.58 175 GLN A O 1
ATOM 1352 N N . PRO A 1 179 ? -40.009 -14.043 4.644 1.00 21.42 176 PRO A N 1
ATOM 1353 C CA . PRO A 1 179 ? -38.748 -13.591 4.040 1.00 21.51 176 PRO A CA 1
ATOM 1354 C C . PRO A 1 179 ? -38.827 -12.214 3.389 1.00 21.38 176 PRO A C 1
ATOM 1355 O O . PRO A 1 179 ? -37.798 -11.543 3.239 1.00 21.94 176 PRO A O 1
ATOM 1359 N N . GLN A 1 180 ? -40.038 -11.808 3.011 1.00 21.65 177 GLN A N 1
ATOM 1360 C CA A GLN A 1 180 ? -40.235 -10.513 2.367 0.50 21.70 177 GLN A CA 1
ATOM 1361 C CA B GLN A 1 180 ? -40.290 -10.520 2.368 0.50 21.79 177 GLN A CA 1
ATOM 1362 C C . GLN A 1 180 ? -40.377 -9.361 3.374 1.00 21.09 177 GLN A C 1
ATOM 1363 O O . GLN A 1 180 ? -40.357 -8.185 2.987 1.00 20.96 177 GLN A O 1
ATOM 1374 N N . ASP A 1 181 ? -40.497 -9.695 4.660 1.00 20.15 178 ASP A N 1
ATOM 1375 C CA . ASP A 1 181 ? -40.555 -8.684 5.723 1.00 19.45 178 ASP A CA 1
ATOM 1376 C C . ASP A 1 181 ? -39.217 -7.985 5.850 1.00 19.05 178 ASP A C 1
ATOM 1377 O O . ASP A 1 181 ? -38.170 -8.614 5.694 1.00 18.42 178 ASP A O 1
ATOM 1382 N N . ILE A 1 182 ? -39.268 -6.695 6.158 1.00 18.77 179 ILE A N 1
ATOM 1383 C CA . ILE A 1 182 ? -38.087 -5.962 6.597 1.00 18.64 179 ILE A CA 1
ATOM 1384 C C . ILE A 1 182 ? -38.424 -5.314 7.932 1.00 18.07 179 ILE A C 1
ATOM 1385 O O . ILE A 1 182 ? -39.262 -4.409 8.002 1.00 19.20 179 ILE A O 1
ATOM 1390 N N . GLY A 1 183 ? -37.801 -5.808 8.995 1.00 17.98 180 GLY A N 1
ATOM 1391 C CA . GLY A 1 183 ? -37.973 -5.224 10.321 1.00 17.83 180 GLY A CA 1
ATOM 1392 C C . GLY A 1 183 ? -37.288 -3.877 10.390 1.00 18.11 180 GLY A C 1
ATOM 1393 O O . GLY A 1 183 ? -36.163 -3.725 9.912 1.00 17.61 180 GLY A O 1
ATOM 1394 N N . ILE A 1 184 ? -37.976 -2.902 10.986 1.00 18.42 181 ILE A N 1
ATOM 1395 C CA . ILE A 1 184 ? -37.503 -1.519 11.058 1.00 18.57 181 ILE A CA 1
ATOM 1396 C C . ILE A 1 184 ? -37.453 -1.092 12.528 1.00 18.50 181 ILE A C 1
ATOM 1397 O O . ILE A 1 184 ? -38.419 -1.275 13.269 1.00 19.22 181 ILE A O 1
ATOM 1402 N N . HIS A 1 185 ? -36.314 -0.535 12.938 1.00 18.15 182 HIS A N 1
ATOM 1403 C CA . HIS A 1 185 ? -36.032 -0.275 14.347 1.00 18.30 182 HIS A CA 1
ATOM 1404 C C . HIS A 1 185 ? -35.442 1.110 14.507 1.00 18.43 182 HIS A C 1
ATOM 1405 O O . HIS A 1 185 ? -34.490 1.450 13.800 1.00 18.17 182 HIS A O 1
ATOM 1412 N N . SER A 1 186 ? -36.014 1.901 15.422 1.00 18.24 183 SER A N 1
ATOM 1413 C CA . SER A 1 186 ? -35.548 3.261 15.656 1.00 17.99 183 SER A CA 1
ATOM 1414 C C . SER A 1 186 ? -35.104 3.460 17.101 1.00 18.07 183 SER A C 1
ATOM 1415 O O . SER A 1 186 ? -35.921 3.561 18.015 1.00 17.93 183 SER A O 1
ATOM 1418 N N . ILE A 1 187 ? -33.790 3.467 17.285 1.00 17.94 184 ILE A N 1
ATOM 1419 C CA . ILE A 1 187 ? -33.166 3.736 18.573 1.00 18.08 184 ILE A CA 1
ATOM 1420 C C . ILE A 1 187 ? -33.052 5.245 18.788 1.00 18.17 184 ILE A C 1
ATOM 1421 O O . ILE A 1 187 ? -32.609 5.984 17.897 1.00 18.04 184 ILE A O 1
ATOM 1426 N N . ARG A 1 188 ? -33.461 5.702 19.970 1.00 18.00 185 ARG A N 1
ATOM 1427 C CA . ARG A 1 188 ? -33.300 7.106 20.343 1.00 18.28 185 ARG A CA 1
ATOM 1428 C C . ARG A 1 188 ? -32.560 7.220 21.663 1.00 17.80 185 ARG A C 1
ATOM 1429 O O . ARG A 1 188 ? -32.909 6.555 22.638 1.00 17.41 185 ARG A O 1
ATOM 1437 N N . GLY A 1 189 ? -31.529 8.056 21.699 1.00 17.94 186 GLY A N 1
ATOM 1438 C CA . GLY A 1 189 ? -30.849 8.312 22.956 1.00 17.89 186 GLY A CA 1
ATOM 1439 C C . GLY A 1 189 ? -29.662 9.231 22.830 1.00 18.02 186 GLY A C 1
ATOM 1440 O O . GLY A 1 189 ? -29.017 9.295 21.781 1.00 17.57 186 GLY A O 1
ATOM 1441 N N . GLY A 1 190 ? -29.377 9.930 23.923 1.00 18.61 187 GLY A N 1
ATOM 1442 C CA . GLY A 1 190 ? -28.220 10.802 24.019 1.00 19.30 187 GLY A CA 1
ATOM 1443 C C . GLY A 1 190 ? -28.133 11.796 22.879 1.00 19.44 187 GLY A C 1
ATOM 1444 O O . GLY A 1 190 ? -29.134 12.413 22.497 1.00 19.86 187 GLY A O 1
ATOM 1445 N N . THR A 1 191 ? -26.931 11.935 22.334 1.00 19.31 188 THR A N 1
ATOM 1446 C CA . THR A 1 191 ? -26.660 12.944 21.307 1.00 19.57 188 THR A CA 1
ATOM 1447 C C . THR A 1 191 ? -26.231 12.302 19.985 1.00 19.11 188 THR A C 1
ATOM 1448 O O . THR A 1 191 ? -25.651 12.972 19.120 1.00 19.76 188 THR A O 1
ATOM 1452 N N . ILE A 1 192 ? -26.529 11.011 19.838 1.00 18.15 189 ILE A N 1
ATOM 1453 C CA . ILE A 1 192 ? -26.127 10.212 18.669 1.00 17.68 189 ILE A CA 1
ATOM 1454 C C . ILE A 1 192 ? -26.424 10.972 17.377 1.00 18.30 189 ILE A C 1
ATOM 1455 O O . ILE A 1 192 ? -27.566 11.336 17.115 1.00 18.74 189 ILE A O 1
ATOM 1460 N N . VAL A 1 193 ? -25.387 11.235 16.583 1.00 18.56 190 VAL A N 1
ATOM 1461 C CA . VAL A 1 193 ? -25.563 12.042 15.368 1.00 19.33 190 VAL A CA 1
ATOM 1462 C C . VAL A 1 193 ? -26.383 11.281 14.320 1.00 19.37 190 VAL A C 1
ATOM 1463 O O . VAL A 1 193 ? -27.264 11.854 13.668 1.00 20.33 190 VAL A O 1
ATOM 1467 N N . GLY A 1 194 ? -26.111 9.988 14.184 1.00 19.01 191 GLY A N 1
ATOM 1468 C CA . GLY A 1 194 ? -26.872 9.148 13.268 1.00 19.10 191 GLY A CA 1
ATOM 1469 C C . GLY A 1 194 ? -26.109 7.909 12.853 1.00 19.23 191 GLY A C 1
ATOM 1470 O O . GLY A 1 194 ? -25.010 7.991 12.310 1.00 19.64 191 GLY A O 1
ATOM 1471 N N . GLU A 1 195 ? -26.709 6.757 13.115 1.00 18.88 192 GLU A N 1
ATOM 1472 C CA . GLU A 1 195 ? -26.108 5.482 12.788 1.00 19.17 192 GLU A CA 1
ATOM 1473 C C . GLU A 1 195 ? -27.163 4.679 12.049 1.00 18.57 192 GLU A C 1
ATOM 1474 O O . GLU A 1 195 ? -28.318 4.642 12.466 1.00 18.65 192 GLU A O 1
ATOM 1480 N N . HIS A 1 196 ? -26.766 4.053 10.945 1.00 18.25 193 HIS A N 1
ATOM 1481 C CA . HIS A 1 196 ? -27.684 3.229 10.163 1.00 18.58 193 HIS A CA 1
ATOM 1482 C C . HIS A 1 196 ? -27.054 1.882 9.874 1.00 18.41 193 HIS A C 1
ATOM 1483 O O . HIS A 1 196 ? -25.931 1.814 9.372 1.00 18.70 193 HIS A O 1
ATOM 1490 N N . GLU A 1 197 ? -27.785 0.820 10.197 1.00 18.48 194 GLU A N 1
ATOM 1491 C CA . GLU A 1 197 ? -27.302 -0.549 10.012 1.00 18.58 194 GLU A CA 1
ATOM 1492 C C . GLU A 1 197 ? -28.266 -1.306 9.119 1.00 18.06 194 GLU A C 1
ATOM 1493 O O . GLU A 1 197 ? -29.482 -1.228 9.301 1.00 17.99 194 GLU A O 1
ATOM 1499 N N . VAL A 1 198 ? -27.715 -2.020 8.145 1.00 17.55 195 VAL A N 1
ATOM 1500 C CA . VAL A 1 198 ? -28.485 -3.015 7.402 1.00 17.49 195 VAL A CA 1
ATOM 1501 C C . VAL A 1 198 ? -27.974 -4.382 7.827 1.00 16.82 195 VAL A C 1
ATOM 1502 O O . VAL A 1 198 ? -26.786 -4.672 7.688 1.00 16.67 195 VAL A O 1
ATOM 1506 N N . LEU A 1 199 ? -28.859 -5.204 8.379 1.00 16.06 196 LEU A N 1
ATOM 1507 C CA . LEU A 1 199 ? -28.500 -6.563 8.734 1.00 16.25 196 LEU A CA 1
ATOM 1508 C C . LEU A 1 199 ? -29.073 -7.510 7.684 1.00 16.09 196 LEU A C 1
ATOM 1509 O O . LEU A 1 199 ? -30.251 -7.425 7.365 1.00 17.13 196 LEU A O 1
ATOM 1514 N N . PHE A 1 200 ? -28.230 -8.399 7.166 1.00 16.10 197 PHE A N 1
ATOM 1515 C CA . PHE A 1 200 ? -28.655 -9.519 6.328 1.00 16.42 197 PHE A CA 1
ATOM 1516 C C . PHE A 1 200 ? -28.395 -10.784 7.135 1.00 16.69 197 PHE A C 1
ATOM 1517 O O . PHE A 1 200 ? -27.243 -11.098 7.437 1.00 17.16 197 PHE A O 1
ATOM 1525 N N . ALA A 1 201 ? -29.449 -11.498 7.501 1.00 16.30 198 ALA A N 1
ATOM 1526 C CA . ALA A 1 201 ? -29.286 -12.689 8.327 1.00 16.80 198 ALA A CA 1
ATOM 1527 C C . ALA A 1 201 ? -29.660 -13.925 7.517 1.00 17.86 198 ALA A C 1
ATOM 1528 O O . ALA A 1 201 ? -30.837 -14.113 7.172 1.00 18.15 198 ALA A O 1
ATOM 1530 N N . GLY A 1 202 ? -28.653 -14.742 7.202 1.00 18.24 199 GLY A N 1
ATOM 1531 C CA . GLY A 1 202 ? -28.846 -15.991 6.451 1.00 19.75 199 GLY A CA 1
ATOM 1532 C C . GLY A 1 202 ? -28.755 -17.198 7.366 1.00 19.81 199 GLY A C 1
ATOM 1533 O O . GLY A 1 202 ? -28.806 -17.062 8.588 1.00 19.80 199 GLY A O 1
ATOM 1534 N N . THR A 1 203 ? -28.606 -18.382 6.780 1.00 20.74 200 THR A N 1
ATOM 1535 C CA . THR A 1 203 ? -28.487 -19.607 7.573 1.00 20.94 200 THR A CA 1
ATOM 1536 C C . THR A 1 203 ? -27.084 -19.693 8.191 1.00 20.56 200 THR A C 1
ATOM 1537 O O . THR A 1 203 ? -26.098 -19.905 7.484 1.00 20.30 200 THR A O 1
ATOM 1541 N N . ASP A 1 204 ? -27.019 -19.485 9.509 1.00 19.95 201 ASP A N 1
ATOM 1542 C CA . ASP A 1 204 ? -25.786 -19.611 10.311 1.00 19.57 201 ASP A CA 1
ATOM 1543 C C . ASP A 1 204 ? -24.721 -18.550 10.011 1.00 18.99 201 ASP A C 1
ATOM 1544 O O . ASP A 1 204 ? -23.539 -18.726 10.329 1.00 18.88 201 ASP A O 1
ATOM 1549 N N . GLU A 1 205 ? -25.142 -17.445 9.407 1.00 17.58 202 GLU A N 1
ATOM 1550 C CA . GLU A 1 205 ? -24.229 -16.344 9.119 1.00 17.75 202 GLU A CA 1
ATOM 1551 C C . GLU A 1 205 ? -24.996 -15.034 8.968 1.00 17.18 202 GLU A C 1
ATOM 1552 O O . GLU A 1 205 ? -26.188 -15.031 8.633 1.00 17.27 202 GLU A O 1
ATOM 1558 N N . THR A 1 206 ? -24.304 -13.931 9.239 1.00 16.81 203 THR A N 1
ATOM 1559 C CA . THR A 1 206 ? -24.852 -12.599 9.041 1.00 16.28 203 THR A CA 1
ATOM 1560 C C . THR A 1 206 ? -23.846 -11.713 8.322 1.00 16.59 203 THR A C 1
ATOM 1561 O O . THR A 1 206 ? -22.637 -11.931 8.400 1.00 16.59 203 THR A O 1
ATOM 1565 N N . ILE A 1 207 ? -24.368 -10.728 7.603 1.00 16.72 204 ILE A N 1
ATOM 1566 C CA . ILE A 1 207 ? -23.568 -9.651 7.055 1.00 17.06 204 ILE A CA 1
ATOM 1567 C C . ILE A 1 207 ? -24.219 -8.366 7.520 1.00 17.22 204 ILE A C 1
ATOM 1568 O O . ILE A 1 207 ? -25.433 -8.198 7.384 1.00 16.99 204 ILE A O 1
ATOM 1573 N N . GLN A 1 208 ? -23.421 -7.486 8.119 1.00 18.01 205 GLN A N 1
ATOM 1574 C CA . GLN A 1 208 ? -23.914 -6.190 8.562 1.00 18.39 205 GLN A CA 1
ATOM 1575 C C . GLN A 1 208 ? -23.158 -5.106 7.820 1.00 18.81 205 GLN A C 1
ATOM 1576 O O . GLN A 1 208 ? -21.936 -5.196 7.655 1.00 19.20 205 GLN A O 1
ATOM 1582 N N . ILE A 1 209 ? -23.894 -4.098 7.358 1.00 18.68 206 ILE A N 1
ATOM 1583 C CA . ILE A 1 209 ? -23.290 -2.900 6.777 1.00 18.99 206 ILE A CA 1
ATOM 1584 C C . ILE A 1 209 ? -23.773 -1.707 7.600 1.00 18.52 206 ILE A C 1
ATOM 1585 O O . ILE A 1 209 ? -24.982 -1.504 7.752 1.00 18.06 206 ILE A O 1
ATOM 1590 N N . THR A 1 210 ? -22.829 -0.942 8.147 1.00 18.39 207 THR A N 1
ATOM 1591 C CA . THR A 1 210 ? -23.151 0.088 9.134 1.00 18.25 207 THR A CA 1
ATOM 1592 C C . THR A 1 210 ? -22.480 1.407 8.768 1.00 18.37 207 THR A C 1
ATOM 1593 O O . THR A 1 210 ? -21.276 1.447 8.569 1.00 18.90 207 THR A O 1
ATOM 1597 N N . HIS A 1 211 ? -23.274 2.472 8.666 1.00 18.14 208 HIS A N 1
ATOM 1598 C CA . HIS A 1 211 ? -22.737 3.812 8.516 1.00 18.35 208 HIS A CA 1
ATOM 1599 C C . HIS A 1 211 ? -22.931 4.543 9.839 1.00 18.14 208 HIS A C 1
ATOM 1600 O O . HIS A 1 211 ? -24.024 4.524 10.407 1.00 17.92 208 HIS A O 1
ATOM 1607 N N . ARG A 1 212 ? -21.873 5.188 10.321 1.00 17.90 209 ARG A N 1
ATOM 1608 C CA . ARG A 1 212 ? -21.972 5.977 11.547 1.00 17.99 209 ARG A CA 1
ATOM 1609 C C . ARG A 1 212 ? -21.424 7.376 11.336 1.00 18.30 209 ARG A C 1
ATOM 1610 O O . ARG A 1 212 ? -20.266 7.543 10.957 1.00 18.81 209 ARG A O 1
ATOM 1618 N N . ALA A 1 213 ? -22.275 8.372 11.584 1.00 18.78 210 ALA A N 1
ATOM 1619 C CA . ALA A 1 213 ? -21.906 9.774 11.459 1.00 19.67 210 ALA A CA 1
ATOM 1620 C C . ALA A 1 213 ? -21.433 10.300 12.807 1.00 19.98 210 ALA A C 1
ATOM 1621 O O . ALA A 1 213 ? -22.063 10.051 13.835 1.00 19.89 210 ALA A O 1
ATOM 1623 N N . GLN A 1 214 ? -20.328 11.036 12.780 1.00 22.25 211 GLN A N 1
ATOM 1624 C CA . GLN A 1 214 ? -19.719 11.612 13.978 1.00 23.55 211 GLN A CA 1
ATOM 1625 C C . GLN A 1 214 ? -20.085 13.096 14.138 1.00 24.07 211 GLN A C 1
ATOM 1626 O O . GLN A 1 214 ? -20.019 13.642 15.243 1.00 24.75 211 GLN A O 1
ATOM 1632 N N . SER A 1 215 ? -20.472 13.730 13.031 1.00 24.14 212 SER A N 1
ATOM 1633 C CA . SER A 1 215 ? -20.777 15.158 12.984 1.00 25.22 212 SER A CA 1
ATOM 1634 C C . SER A 1 215 ? -21.700 15.453 11.813 1.00 24.80 212 SER A C 1
ATOM 1635 O O . SER A 1 215 ? -21.618 14.796 10.777 1.00 23.45 212 SER A O 1
ATOM 1638 N N . LYS A 1 216 ? -22.563 16.454 11.965 1.00 26.09 213 LYS A N 1
ATOM 1639 C CA . LYS A 1 216 ? -23.380 16.920 10.838 1.00 26.75 213 LYS A CA 1
ATOM 1640 C C . LYS A 1 216 ? -22.547 17.616 9.752 1.00 26.99 213 LYS A C 1
ATOM 1641 O O . LYS A 1 216 ? -23.066 17.964 8.683 1.00 27.19 213 LYS A O 1
ATOM 1647 N N . ASP A 1 217 ? -21.257 17.811 10.026 1.00 27.49 214 ASP A N 1
ATOM 1648 C CA . ASP A 1 217 ? -20.310 18.307 9.024 1.00 28.01 214 ASP A CA 1
ATOM 1649 C C . ASP A 1 217 ? -20.262 17.417 7.779 1.00 26.90 214 ASP A C 1
ATOM 1650 O O . ASP A 1 217 ? -19.896 17.885 6.705 1.00 27.30 214 ASP A O 1
ATOM 1655 N N . ILE A 1 218 ? -20.627 16.142 7.915 1.00 25.87 215 ILE A N 1
ATOM 1656 C CA . ILE A 1 218 ? -20.636 15.244 6.746 1.00 24.98 215 ILE A CA 1
ATOM 1657 C C . ILE A 1 218 ? -21.580 15.746 5.650 1.00 24.95 215 ILE A C 1
ATOM 1658 O O . ILE A 1 218 ? -21.317 15.548 4.466 1.00 24.87 215 ILE A O 1
ATOM 1663 N N . PHE A 1 219 ? -22.673 16.392 6.050 1.00 24.70 216 PHE A N 1
ATOM 1664 C CA . PHE A 1 219 ? -23.657 16.889 5.094 1.00 25.14 216 PHE A CA 1
ATOM 1665 C C . PHE A 1 219 ? -23.165 18.171 4.423 1.00 25.68 216 PHE A C 1
ATOM 1666 O O . PHE A 1 219 ? -23.294 18.334 3.211 1.00 25.64 216 PHE A O 1
ATOM 1674 N N . ALA A 1 220 ? -22.585 19.061 5.223 1.00 26.46 217 ALA A N 1
ATOM 1675 C CA . ALA A 1 220 ? -21.972 20.282 4.713 1.00 27.66 217 ALA A CA 1
ATOM 1676 C C . ALA A 1 220 ? -20.796 19.950 3.792 1.00 27.60 217 ALA A C 1
ATOM 1677 O O . ALA A 1 220 ? -20.700 20.489 2.692 1.00 27.67 217 ALA A O 1
ATOM 1679 N N . ASN A 1 221 ? -19.923 19.045 4.238 1.00 27.32 218 ASN A N 1
ATOM 1680 C CA . ASN A 1 221 ? -18.814 18.560 3.412 1.00 27.85 218 ASN A CA 1
ATOM 1681 C C . ASN A 1 221 ? -19.275 17.876 2.130 1.00 26.92 218 ASN A C 1
ATOM 1682 O O . ASN A 1 221 ? -18.644 18.023 1.084 1.00 27.53 218 ASN A O 1
ATOM 1687 N N . GLY A 1 222 ? -20.377 17.132 2.217 1.00 25.58 219 GLY A N 1
ATOM 1688 C CA . GLY A 1 222 ? -20.944 16.472 1.044 1.00 24.95 219 GLY A CA 1
ATOM 1689 C C . GLY A 1 222 ? -21.426 17.467 -0.001 1.00 25.41 219 GLY A C 1
ATOM 1690 O O . GLY A 1 222 ? -21.208 17.276 -1.200 1.00 25.40 219 GLY A O 1
ATOM 1691 N N . ALA A 1 223 ? -22.073 18.536 0.461 1.00 25.61 220 ALA A N 1
ATOM 1692 C CA . ALA A 1 223 ? -22.569 19.589 -0.425 1.00 26.72 220 ALA A CA 1
ATOM 1693 C C . ALA A 1 223 ? -21.417 20.330 -1.095 1.00 27.76 220 ALA A C 1
ATOM 1694 O O . ALA A 1 223 ? -21.510 20.702 -2.269 1.00 27.86 220 ALA A O 1
ATOM 1696 N N . ILE A 1 224 ? -20.336 20.536 -0.345 1.00 28.41 221 ILE A N 1
ATOM 1697 C CA . ILE A 1 224 ? -19.126 21.157 -0.890 1.00 30.20 221 ILE A CA 1
ATOM 1698 C C . ILE A 1 224 ? -18.480 20.245 -1.941 1.00 30.42 221 ILE A C 1
ATOM 1699 O O . ILE A 1 224 ? -18.110 20.713 -3.020 1.00 31.37 221 ILE A O 1
ATOM 1704 N N . GLN A 1 225 ? -18.362 18.952 -1.625 1.00 29.87 222 GLN A N 1
ATOM 1705 C CA . GLN A 1 225 ? -17.847 17.958 -2.572 1.00 30.85 222 GLN A CA 1
ATOM 1706 C C . GLN A 1 225 ? -18.686 17.930 -3.852 1.00 30.21 222 GLN A C 1
ATOM 1707 O O . GLN A 1 225 ? -18.140 17.870 -4.952 1.00 30.91 222 GLN A O 1
ATOM 1713 N N . ALA A 1 226 ? -20.010 17.978 -3.705 1.00 29.15 223 ALA A N 1
ATOM 1714 C CA . ALA A 1 226 ? -20.898 18.014 -4.866 1.00 28.69 223 ALA A CA 1
ATOM 1715 C C . ALA A 1 226 ? -20.628 19.263 -5.709 1.00 29.52 223 ALA A C 1
ATOM 1716 O O . ALA A 1 226 ? -20.534 19.178 -6.937 1.00 29.71 223 ALA A O 1
ATOM 1718 N N . ALA A 1 227 ? -20.489 20.411 -5.044 1.00 29.48 224 ALA A N 1
ATOM 1719 C CA . ALA A 1 227 ? -20.220 21.677 -5.726 1.00 30.91 224 ALA A CA 1
ATOM 1720 C C . ALA A 1 227 ? -18.908 21.645 -6.496 1.00 32.08 224 ALA A C 1
ATOM 1721 O O . ALA A 1 227 ? -18.848 22.117 -7.630 1.00 32.84 224 ALA A O 1
ATOM 1723 N N . GLU A 1 228 ? -17.867 21.082 -5.880 1.00 32.59 225 GLU A N 1
ATOM 1724 C CA . GLU A 1 228 ? -16.550 20.962 -6.516 1.00 34.59 225 GLU A CA 1
ATOM 1725 C C . GLU A 1 228 ? -16.606 20.121 -7.793 1.00 34.87 225 GLU A C 1
ATOM 1726 O O . GLU A 1 228 ? -15.906 20.407 -8.757 1.00 36.20 225 GLU A O 1
ATOM 1732 N N . ARG A 1 229 ? -17.440 19.084 -7.786 1.00 33.74 226 ARG A N 1
ATOM 1733 C CA . ARG A 1 229 ? -17.593 18.214 -8.949 1.00 34.85 226 ARG A CA 1
ATOM 1734 C C . ARG A 1 229 ? -18.532 18.820 -9.988 1.00 34.59 226 ARG A C 1
ATOM 1735 O O . ARG A 1 229 ? -18.322 18.639 -11.191 1.00 35.50 226 ARG A O 1
ATOM 1743 N N . LEU A 1 230 ? -19.551 19.545 -9.515 1.00 33.48 227 LEU A N 1
ATOM 1744 C CA . LEU A 1 230 ? -20.596 20.119 -10.374 1.00 33.91 227 LEU A CA 1
ATOM 1745 C C . LEU A 1 230 ? -20.110 21.237 -11.298 1.00 35.61 227 LEU A C 1
ATOM 1746 O O . LEU A 1 230 ? -20.620 21.390 -12.407 1.00 36.08 227 LEU A O 1
ATOM 1751 N N . VAL A 1 231 ? -19.147 22.027 -10.836 1.00 37.07 228 VAL A N 1
ATOM 1752 C CA . VAL A 1 231 ? -18.619 23.129 -11.651 1.00 39.37 228 VAL A CA 1
ATOM 1753 C C . VAL A 1 231 ? -17.912 22.612 -12.917 1.00 40.97 228 VAL A C 1
ATOM 1754 O O . VAL A 1 231 ? -17.697 23.362 -13.879 1.00 42.58 228 VAL A O 1
ATOM 1758 N N . ASN A 1 232 ? -17.575 21.322 -12.912 1.00 41.29 229 ASN A N 1
ATOM 1759 C CA . ASN A 1 232 ? -16.932 20.680 -14.058 1.00 43.25 229 ASN A CA 1
ATOM 1760 C C . ASN A 1 232 ? -17.884 19.827 -14.895 1.00 42.78 229 ASN A C 1
ATOM 1761 O O . ASN A 1 232 ? -17.455 18.968 -15.675 1.00 43.96 229 ASN A O 1
ATOM 1766 N N . LYS A 1 233 ? -19.178 20.099 -14.749 1.00 41.14 230 LYS A N 1
ATOM 1767 C CA . LYS A 1 233 ? -20.211 19.355 -15.458 1.00 40.74 230 LYS A CA 1
ATOM 1768 C C . LYS A 1 233 ? -20.884 20.187 -16.555 1.00 40.81 230 LYS A C 1
ATOM 1769 O O . LYS A 1 233 ? -20.984 21.411 -16.437 1.00 40.70 230 LYS A O 1
ATOM 1775 N N . PRO A 1 234 ? -21.343 19.522 -17.631 1.00 41.24 231 PRO A N 1
ATOM 1776 C CA . PRO A 1 234 ? -22.217 20.193 -18.593 1.00 41.40 231 PRO A CA 1
ATOM 1777 C C . PRO A 1 234 ? -23.591 20.446 -17.972 1.00 40.08 231 PRO A C 1
ATOM 1778 O O . PRO A 1 234 ? -23.852 19.984 -16.859 1.00 38.79 231 PRO A O 1
ATOM 1782 N N . ASN A 1 235 ? -24.460 21.170 -18.675 1.00 40.46 232 ASN A N 1
ATOM 1783 C CA . ASN A 1 235 ? -25.857 21.302 -18.249 1.00 40.05 232 ASN A CA 1
ATOM 1784 C C . ASN A 1 235 ? -26.506 19.933 -18.045 1.00 39.89 232 ASN A C 1
ATOM 1785 O O . ASN A 1 235 ? -26.164 18.969 -18.736 1.00 40.46 232 ASN A O 1
ATOM 1790 N N . GLY A 1 236 ? -27.438 19.861 -17.099 1.00 39.17 233 GLY A N 1
ATOM 1791 C CA . GLY A 1 236 ? -28.137 18.616 -16.793 1.00 39.47 233 GLY A CA 1
ATOM 1792 C C . GLY A 1 236 ? -28.533 18.499 -15.331 1.00 38.50 233 GLY A C 1
ATOM 1793 O O . GLY A 1 236 ? -28.124 19.313 -14.493 1.00 37.18 233 GLY A O 1
ATOM 1794 N N . PHE A 1 237 ? -29.340 17.484 -15.032 1.00 39.09 234 PHE A N 1
ATOM 1795 C CA . PHE A 1 237 ? -29.806 17.227 -13.674 1.00 38.76 234 PHE A CA 1
ATOM 1796 C C . PHE A 1 237 ? -28.999 16.095 -13.041 1.00 37.86 234 PHE A C 1
ATOM 1797 O O . PHE A 1 237 ? -28.978 14.974 -13.555 1.00 38.90 234 PHE A O 1
ATOM 1805 N N . TYR A 1 238 ? -28.354 16.390 -11.915 1.00 36.15 235 TYR A N 1
ATOM 1806 C CA . TYR A 1 238 ? -27.458 15.431 -11.270 1.00 35.40 235 TYR A CA 1
ATOM 1807 C C . TYR A 1 238 ? -27.860 15.093 -9.845 1.00 34.78 235 TYR A C 1
ATOM 1808 O O . TYR A 1 238 ? -28.418 15.920 -9.126 1.00 34.57 235 TYR A O 1
ATOM 1817 N N . THR A 1 239 ? -27.576 13.851 -9.464 1.00 34.88 236 THR A N 1
ATOM 1818 C CA . THR A 1 239 ? -27.623 13.396 -8.079 1.00 34.14 236 THR A CA 1
ATOM 1819 C C . THR A 1 239 ? -26.279 12.696 -7.867 1.00 33.71 236 THR A C 1
ATOM 1820 O O . THR A 1 239 ? -25.482 12.610 -8.802 1.00 34.02 236 THR A O 1
ATOM 1824 N N . PHE A 1 240 ? -26.017 12.190 -6.662 1.00 33.08 237 PHE A N 1
ATOM 1825 C CA . PHE A 1 240 ? -24.767 11.467 -6.426 1.00 33.39 237 PHE A CA 1
ATOM 1826 C C . PHE A 1 240 ? -24.615 10.252 -7.358 1.00 35.40 237 PHE A C 1
ATOM 1827 O O . PHE A 1 240 ? -23.497 9.811 -7.634 1.00 36.13 237 PHE A O 1
ATOM 1835 N N . ASP A 1 241 ? -25.741 9.729 -7.843 1.00 37.11 238 ASP A N 1
ATOM 1836 C CA . ASP A 1 241 ? -25.759 8.560 -8.729 1.00 40.04 238 ASP A CA 1
ATOM 1837 C C . ASP A 1 241 ? -25.092 8.789 -10.091 1.00 41.05 238 ASP A C 1
ATOM 1838 O O . ASP A 1 241 ? -24.484 7.869 -10.647 1.00 42.71 238 ASP A O 1
ATOM 1843 N N . ASN A 1 242 ? -25.208 10.006 -10.622 1.00 40.17 239 ASN A N 1
ATOM 1844 C CA . ASN A 1 242 ? -24.666 10.319 -11.948 1.00 41.34 239 ASN A CA 1
ATOM 1845 C C . ASN A 1 242 ? -23.669 11.475 -11.980 1.00 40.17 239 ASN A C 1
ATOM 1846 O O . ASN A 1 242 ? -23.140 11.810 -13.043 1.00 41.00 239 ASN A O 1
ATOM 1851 N N . LEU A 1 243 ? -23.416 12.092 -10.826 1.00 38.26 240 LEU A N 1
ATOM 1852 C CA . LEU A 1 243 ? -22.460 13.197 -10.762 1.00 37.57 240 LEU A CA 1
ATOM 1853 C C . LEU A 1 243 ? -21.060 12.732 -11.155 1.00 38.97 240 LEU A C 1
ATOM 1854 O O . LEU A 1 243 ? -20.605 11.661 -10.757 1.00 39.68 240 LEU A O 1
ATOM 1860 N N . SER B 1 3 ? -31.180 -38.405 -2.437 1.00 48.40 0 SER B N 1
ATOM 1861 C CA . SER B 1 3 ? -29.999 -39.206 -1.991 1.00 46.42 0 SER B CA 1
ATOM 1862 C C . SER B 1 3 ? -28.845 -39.154 -2.993 1.00 44.57 0 SER B C 1
ATOM 1863 O O . SER B 1 3 ? -28.942 -39.702 -4.098 1.00 46.54 0 SER B O 1
ATOM 1865 N N . MET B 1 4 ? -27.767 -38.478 -2.600 1.00 40.95 1 MET B N 1
ATOM 1866 C CA . MET B 1 4 ? -26.505 -38.512 -3.333 1.00 38.77 1 MET B CA 1
ATOM 1867 C C . MET B 1 4 ? -25.549 -39.473 -2.660 1.00 36.98 1 MET B C 1
ATOM 1868 O O . MET B 1 4 ? -25.531 -39.599 -1.429 1.00 36.55 1 MET B O 1
ATOM 1873 N N . LYS B 1 5 ? -24.742 -40.128 -3.482 1.00 35.89 2 LYS B N 1
ATOM 1874 C CA . LYS B 1 5 ? -23.620 -40.909 -3.011 1.00 33.89 2 LYS B CA 1
ATOM 1875 C C . LYS B 1 5 ? -22.392 -40.014 -3.147 1.00 30.88 2 LYS B C 1
ATOM 1876 O O . LYS B 1 5 ? -22.024 -39.603 -4.248 1.00 30.49 2 LYS B O 1
ATOM 1882 N N . ILE B 1 6 ? -21.790 -39.688 -2.011 1.00 28.32 3 ILE B N 1
ATOM 1883 C CA . ILE B 1 6 ? -20.705 -38.711 -1.969 1.00 25.75 3 ILE B CA 1
ATOM 1884 C C . ILE B 1 6 ? -19.377 -39.392 -1.731 1.00 24.58 3 ILE B C 1
ATOM 1885 O O . ILE B 1 6 ? -19.243 -40.243 -0.846 1.00 24.95 3 ILE B O 1
ATOM 1890 N N . LEU B 1 7 ? -18.400 -39.012 -2.544 1.00 23.27 4 LEU B N 1
ATOM 1891 C CA . LEU B 1 7 ? -17.018 -39.341 -2.292 1.00 21.92 4 LEU B CA 1
ATOM 1892 C C . LEU B 1 7 ? -16.359 -38.163 -1.583 1.00 20.32 4 LEU B C 1
ATOM 1893 O O . LEU B 1 7 ? -16.397 -37.035 -2.076 1.00 19.54 4 LEU B O 1
ATOM 1898 N N . LEU B 1 8 ? -15.739 -38.425 -0.439 1.00 20.21 5 LEU B N 1
ATOM 1899 C CA . LEU B 1 8 ? -15.021 -37.376 0.279 1.00 19.32 5 LEU B CA 1
ATOM 1900 C C . LEU B 1 8 ? -13.546 -37.395 -0.090 1.00 19.05 5 LEU B C 1
ATOM 1901 O O . LEU B 1 8 ? -12.894 -38.425 0.037 1.00 20.26 5 LEU B O 1
ATOM 1906 N N . ILE B 1 9 ? -13.027 -36.270 -0.583 1.00 18.41 6 ILE B N 1
ATOM 1907 C CA . ILE B 1 9 ? -11.588 -36.135 -0.806 1.00 18.02 6 ILE B CA 1
ATOM 1908 C C . ILE B 1 9 ? -11.016 -35.388 0.396 1.00 17.82 6 ILE B C 1
ATOM 1909 O O . ILE B 1 9 ? -11.355 -34.227 0.640 1.00 17.09 6 ILE B O 1
ATOM 1914 N N . GLY B 1 10 ? -10.186 -36.084 1.169 1.00 18.24 7 GLY B N 1
ATOM 1915 C CA . GLY B 1 10 ? -9.737 -35.573 2.464 1.00 18.98 7 GLY B CA 1
ATOM 1916 C C . GLY B 1 10 ? -10.754 -35.921 3.535 1.00 19.66 7 GLY B C 1
ATOM 1917 O O . GLY B 1 10 ? -11.961 -35.956 3.278 1.00 19.83 7 GLY B O 1
ATOM 1918 N N . TYR B 1 11 ? -10.264 -36.207 4.736 1.00 20.64 8 TYR B N 1
ATOM 1919 C CA . TYR B 1 11 ? -11.145 -36.483 5.863 1.00 21.60 8 TYR B CA 1
ATOM 1920 C C . TYR B 1 11 ? -10.617 -35.799 7.123 1.00 22.31 8 TYR B C 1
ATOM 1921 O O . TYR B 1 11 ? -10.431 -36.425 8.170 1.00 24.01 8 TYR B O 1
ATOM 1930 N N . GLY B 1 12 ? -10.362 -34.499 6.992 1.00 21.40 9 GLY B N 1
ATOM 1931 C CA . GLY B 1 12 ? -10.028 -33.649 8.129 1.00 21.92 9 GLY B CA 1
ATOM 1932 C C . GLY B 1 12 ? -11.301 -33.190 8.805 1.00 21.77 9 GLY B C 1
ATOM 1933 O O . GLY B 1 12 ? -12.381 -33.724 8.535 1.00 21.57 9 GLY B O 1
ATOM 1934 N N . ALA B 1 13 ? -11.184 -32.205 9.691 1.00 22.37 10 ALA B N 1
ATOM 1935 C CA . ALA B 1 13 ? -12.332 -31.732 10.457 1.00 22.66 10 ALA B CA 1
ATOM 1936 C C . ALA B 1 13 ? -13.501 -31.333 9.556 1.00 21.21 10 ALA B C 1
ATOM 1937 O O . ALA B 1 13 ? -14.663 -31.611 9.873 1.00 21.68 10 ALA B O 1
ATOM 1939 N N . MET B 1 14 ? -13.202 -30.694 8.428 1.00 19.89 11 MET B N 1
ATOM 1940 C CA . MET B 1 14 ? -14.273 -30.203 7.570 1.00 19.17 11 MET B CA 1
ATOM 1941 C C . MET B 1 14 ? -15.067 -31.311 6.877 1.00 18.64 11 MET B C 1
ATOM 1942 O O . MET B 1 14 ? -16.297 -31.300 6.908 1.00 18.87 11 MET B O 1
ATOM 1947 N N . ASN B 1 15 ? -14.389 -32.263 6.243 1.00 18.19 12 ASN B N 1
ATOM 1948 C CA . ASN B 1 15 ? -15.137 -33.376 5.633 1.00 18.15 12 ASN B CA 1
ATOM 1949 C C . ASN B 1 15 ? -15.769 -34.336 6.640 1.00 19.21 12 ASN B C 1
ATOM 1950 O O . ASN B 1 15 ? -16.730 -35.038 6.312 1.00 19.79 12 ASN B O 1
ATOM 1955 N N . GLN B 1 16 ? -15.249 -34.343 7.867 1.00 20.19 13 GLN B N 1
ATOM 1956 C CA . GLN B 1 16 ? -15.885 -35.076 8.961 1.00 21.79 13 GLN B CA 1
ATOM 1957 C C . GLN B 1 16 ? -17.242 -34.464 9.241 1.00 21.85 13 GLN B C 1
ATOM 1958 O O . GLN B 1 16 ? -18.230 -35.183 9.429 1.00 22.57 13 GLN B O 1
ATOM 1964 N N . ARG B 1 17 ? -17.275 -33.132 9.241 1.00 20.69 14 ARG B N 1
ATOM 1965 C CA . ARG B 1 17 ? -18.514 -32.368 9.385 1.00 20.85 14 ARG B CA 1
ATOM 1966 C C . ARG B 1 17 ? -19.439 -32.569 8.183 1.00 20.44 14 ARG B C 1
ATOM 1967 O O . ARG B 1 17 ? -20.648 -32.759 8.360 1.00 21.25 14 ARG B O 1
ATOM 1975 N N . VAL B 1 18 ? -18.875 -32.526 6.972 1.00 19.45 15 VAL B N 1
ATOM 1976 C CA . VAL B 1 18 ? -19.646 -32.812 5.757 1.00 19.74 15 VAL B CA 1
ATOM 1977 C C . VAL B 1 18 ? -20.331 -34.181 5.884 1.00 21.22 15 VAL B C 1
ATOM 1978 O O . VAL B 1 18 ? -21.521 -34.301 5.607 1.00 21.87 15 VAL B O 1
ATOM 1982 N N . ALA B 1 19 ? -19.587 -35.189 6.334 1.00 21.72 16 ALA B N 1
ATOM 1983 C CA . ALA B 1 19 ? -20.118 -36.553 6.480 1.00 23.73 16 ALA B CA 1
ATOM 1984 C C . ALA B 1 19 ? -21.339 -36.594 7.400 1.00 25.79 16 ALA B C 1
ATOM 1985 O O . ALA B 1 19 ? -22.369 -37.174 7.040 1.00 27.03 16 ALA B O 1
ATOM 1987 N N . ARG B 1 20 ? -21.196 -35.977 8.575 1.00 26.13 17 ARG B N 1
ATOM 1988 C CA A ARG B 1 20 ? -22.255 -35.945 9.588 0.50 27.93 17 ARG B CA 1
ATOM 1989 C CA B ARG B 1 20 ? -22.238 -35.921 9.598 0.50 28.01 17 ARG B CA 1
ATOM 1990 C C . ARG B 1 20 ? -23.499 -35.253 9.045 1.00 28.08 17 ARG B C 1
ATOM 1991 O O . ARG B 1 20 ? -24.606 -35.787 9.163 1.00 29.77 17 ARG B O 1
ATOM 2006 N N . LEU B 1 21 ? -23.314 -34.078 8.441 1.00 26.30 18 LEU B N 1
ATOM 2007 C CA . LEU B 1 21 ? -24.429 -33.297 7.900 1.00 26.52 18 LEU B CA 1
ATOM 2008 C C . LEU B 1 21 ? -25.055 -33.944 6.673 1.00 27.43 18 LEU B C 1
ATOM 2009 O O . LEU B 1 21 ? -26.277 -33.901 6.505 1.00 29.23 18 LEU B O 1
ATOM 2014 N N . ALA B 1 22 ? -24.220 -34.533 5.818 1.00 26.99 19 ALA B N 1
ATOM 2015 C CA . ALA B 1 22 ? -24.705 -35.234 4.630 1.00 28.18 19 ALA B CA 1
ATOM 2016 C C . ALA B 1 22 ? -25.558 -36.443 5.009 1.00 30.59 19 ALA B C 1
ATOM 2017 O O . ALA B 1 22 ? -26.603 -36.677 4.405 1.00 32.09 19 ALA B O 1
ATOM 2019 N N . GLU B 1 23 ? -25.112 -37.202 6.011 1.00 31.74 20 GLU B N 1
ATOM 2020 C CA . GLU B 1 23 ? -25.863 -38.372 6.481 1.00 34.94 20 GLU B CA 1
ATOM 2021 C C . GLU B 1 23 ? -27.169 -37.974 7.156 1.00 37.22 20 GLU B C 1
ATOM 2022 O O . GLU B 1 23 ? -28.172 -38.688 7.053 1.00 39.37 20 GLU B O 1
ATOM 2028 N N . GLU B 1 24 ? -27.147 -36.828 7.833 1.00 36.61 21 GLU B N 1
ATOM 2029 C CA . GLU B 1 24 ? -28.338 -36.275 8.473 1.00 38.87 21 GLU B CA 1
ATOM 2030 C C . GLU B 1 24 ? -29.387 -35.941 7.412 1.00 39.80 21 GLU B C 1
ATOM 2031 O O . GLU B 1 24 ? -30.591 -36.093 7.641 1.00 42.39 21 GLU B O 1
ATOM 2037 N N . LYS B 1 25 ? -28.908 -35.499 6.250 1.00 38.52 22 LYS B N 1
ATOM 2038 C CA . LYS B 1 25 ? -29.744 -35.152 5.104 1.00 39.63 22 LYS B CA 1
ATOM 2039 C C . LYS B 1 25 ? -30.189 -36.369 4.294 1.00 41.35 22 LYS B C 1
ATOM 2040 O O . LYS B 1 25 ? -30.967 -36.232 3.351 1.00 42.96 22 LYS B O 1
ATOM 2046 N N . GLY B 1 26 ? -29.672 -37.547 4.637 1.00 41.41 23 GLY B N 1
ATOM 2047 C CA . GLY B 1 26 ? -30.039 -38.782 3.943 1.00 43.26 23 GLY B CA 1
ATOM 2048 C C . GLY B 1 26 ? -29.101 -39.192 2.823 1.00 41.73 23 GLY B C 1
ATOM 2049 O O . GLY B 1 26 ? -29.338 -40.198 2.154 1.00 43.49 23 GLY B O 1
ATOM 2050 N N . HIS B 1 27 ? -28.040 -38.416 2.604 1.00 38.55 24 HIS B N 1
ATOM 2051 C CA . HIS B 1 27 ? -27.012 -38.793 1.625 1.00 37.03 24 HIS B CA 1
ATOM 2052 C C . HIS B 1 27 ? -26.138 -39.909 2.179 1.00 36.77 24 HIS B C 1
ATOM 2053 O O . HIS B 1 27 ? -26.150 -40.193 3.378 1.00 37.14 24 HIS B O 1
ATOM 2060 N N . GLU B 1 28 ? -25.377 -40.542 1.298 1.00 35.97 25 GLU B N 1
ATOM 2061 C CA . GLU B 1 28 ? -24.523 -41.641 1.699 1.00 36.46 25 GLU B CA 1
ATOM 2062 C C . GLU B 1 28 ? -23.086 -41.335 1.324 1.00 33.79 25 GLU B C 1
ATOM 2063 O O . GLU B 1 28 ? -22.810 -40.876 0.217 1.00 32.78 25 GLU B O 1
ATOM 2069 N N . ILE B 1 29 ? -22.178 -41.581 2.261 1.00 33.19 26 ILE B N 1
ATOM 2070 C CA . ILE B 1 29 ? -20.752 -41.462 1.995 1.00 30.86 26 ILE B CA 1
ATOM 2071 C C . ILE B 1 29 ? -20.271 -42.819 1.510 1.00 32.11 26 ILE B C 1
ATOM 2072 O O . ILE B 1 29 ? -20.238 -43.791 2.276 1.00 34.01 26 ILE B O 1
ATOM 2077 N N . VAL B 1 30 ? -19.924 -42.887 0.229 1.00 31.03 27 VAL B N 1
ATOM 2078 C CA . VAL B 1 30 ? -19.568 -44.163 -0.399 1.00 32.35 27 VAL B CA 1
ATOM 2079 C C . VAL B 1 30 ? -18.060 -44.368 -0.480 1.00 30.68 27 VAL B C 1
ATOM 2080 O O . VAL B 1 30 ? -17.593 -45.397 -0.964 1.00 31.60 27 VAL B O 1
ATOM 2084 N N . GLY B 1 31 ? -17.295 -43.395 0.001 1.00 28.95 28 GLY B N 1
ATOM 2085 C CA . GLY B 1 31 ? -15.850 -43.496 -0.109 1.00 27.95 28 GLY B CA 1
ATOM 2086 C C . GLY B 1 31 ? -15.102 -42.288 0.388 1.00 26.00 28 GLY B C 1
ATOM 2087 O O . GLY B 1 31 ? -15.638 -41.178 0.439 1.00 25.17 28 GLY B O 1
ATOM 2088 N N . VAL B 1 32 ? -13.855 -42.527 0.770 1.00 25.79 29 VAL B N 1
ATOM 2089 C CA . VAL B 1 32 ? -12.940 -41.475 1.170 1.00 24.89 29 VAL B CA 1
ATOM 2090 C C . VAL B 1 32 ? -11.604 -41.698 0.473 1.00 24.41 29 VAL B C 1
ATOM 2091 O O . VAL B 1 32 ? -11.163 -42.837 0.301 1.00 25.15 29 VAL B O 1
ATOM 2095 N N . ILE B 1 33 ? -10.987 -40.602 0.049 1.00 23.42 30 ILE B N 1
ATOM 2096 C CA . ILE B 1 33 ? -9.610 -40.615 -0.435 1.00 23.37 30 ILE B CA 1
ATOM 2097 C C . ILE B 1 33 ? -8.818 -39.701 0.497 1.00 23.51 30 ILE B C 1
ATOM 2098 O O . ILE B 1 33 ? -9.079 -38.503 0.555 1.00 22.35 30 ILE B O 1
ATOM 2103 N N . GLU B 1 34 ? -7.885 -40.282 1.252 1.00 25.18 31 GLU B N 1
ATOM 2104 C CA . GLU B 1 34 ? -7.016 -39.524 2.154 1.00 26.40 31 GLU B CA 1
ATOM 2105 C C . GLU B 1 34 ? -5.586 -39.628 1.659 1.00 27.45 31 GLU B C 1
ATOM 2106 O O . GLU B 1 34 ? -5.216 -40.633 1.047 1.00 27.44 31 GLU B O 1
ATOM 2112 N N . ASN B 1 35 ? -4.772 -38.614 1.947 1.00 28.49 32 ASN B N 1
ATOM 2113 C CA . ASN B 1 35 ? -3.345 -38.686 1.620 1.00 30.45 32 ASN B CA 1
ATOM 2114 C C . ASN B 1 35 ? -2.671 -39.784 2.432 1.00 32.68 32 ASN B C 1
ATOM 2115 O O . ASN B 1 35 ? -1.835 -40.537 1.915 1.00 33.69 32 ASN B O 1
ATOM 2120 N N . THR B 1 36 ? -3.043 -39.864 3.707 1.00 34.06 33 THR B N 1
ATOM 2121 C CA . THR B 1 36 ? -2.623 -40.955 4.572 1.00 36.34 33 THR B CA 1
ATOM 2122 C C . THR B 1 36 ? -3.879 -41.511 5.242 1.00 36.76 33 THR B C 1
ATOM 2123 O O . THR B 1 36 ? -4.448 -40.862 6.121 1.00 36.70 33 THR B O 1
ATOM 2127 N N . PRO B 1 37 ? -4.336 -42.698 4.798 1.00 37.26 34 PRO B N 1
ATOM 2128 C CA . PRO B 1 37 ? -5.573 -43.284 5.320 1.00 37.89 34 PRO B CA 1
ATOM 2129 C C . PRO B 1 37 ? -5.494 -43.577 6.816 1.00 40.09 34 PRO B C 1
ATOM 2130 O O . PRO B 1 37 ? -4.458 -44.032 7.311 1.00 41.63 34 PRO B O 1
ATOM 2134 N N . LYS B 1 38 ? -6.585 -43.300 7.522 1.00 40.43 35 LYS B N 1
ATOM 2135 C CA . LYS B 1 38 ? -6.647 -43.499 8.967 1.00 42.91 35 LYS B CA 1
ATOM 2136 C C . LYS B 1 38 ? -7.645 -44.595 9.320 1.00 44.57 35 LYS B C 1
ATOM 2137 O O . LYS B 1 38 ? -8.719 -44.686 8.721 1.00 43.58 35 LYS B O 1
ATOM 2143 N N . ALA B 1 39 ? -7.279 -45.424 10.296 1.00 47.44 36 ALA B N 1
ATOM 2144 C CA . ALA B 1 39 ? -8.145 -46.502 10.770 1.00 49.70 36 ALA B CA 1
ATOM 2145 C C . ALA B 1 39 ? -9.438 -45.955 11.379 1.00 49.58 36 ALA B C 1
ATOM 2146 O O . ALA B 1 39 ? -10.489 -46.601 11.313 1.00 50.53 36 ALA B O 1
ATOM 2148 N N . THR B 1 40 ? -9.348 -44.757 11.953 1.00 48.56 37 THR B N 1
ATOM 2149 C CA . THR B 1 40 ? -10.485 -44.099 12.603 1.00 48.47 37 THR B CA 1
ATOM 2150 C C . THR B 1 40 ? -11.490 -43.531 11.595 1.00 45.54 37 THR B C 1
ATOM 2151 O O . THR B 1 40 ? -12.548 -43.032 11.984 1.00 45.70 37 THR B O 1
ATOM 2155 N N . THR B 1 41 ? -11.150 -43.599 10.308 1.00 43.39 38 THR B N 1
ATOM 2156 C CA . THR B 1 41 ? -12.042 -43.145 9.241 1.00 40.70 38 THR B CA 1
ATOM 2157 C C . THR B 1 41 ? -13.038 -44.262 8.905 1.00 41.66 38 THR B C 1
ATOM 2158 O O . THR B 1 41 ? -12.645 -45.313 8.386 1.00 42.54 38 THR B O 1
ATOM 2162 N N . PRO B 1 42 ? -14.333 -44.039 9.207 1.00 41.55 39 PRO B N 1
ATOM 2163 C CA . PRO B 1 42 ? -15.334 -45.102 9.153 1.00 43.17 39 PRO B CA 1
ATOM 2164 C C . PRO B 1 42 ? -15.979 -45.284 7.774 1.00 41.74 39 PRO B C 1
ATOM 2165 O O . PRO B 1 42 ? -17.162 -45.617 7.685 1.00 43.32 39 PRO B O 1
ATOM 2169 N N . TYR B 1 43 ? -15.207 -45.062 6.715 1.00 38.88 40 TYR B N 1
ATOM 2170 C CA . TYR B 1 43 ? -15.692 -45.260 5.352 1.00 37.24 40 TYR B CA 1
ATOM 2171 C C . TYR B 1 43 ? -14.648 -45.998 4.523 1.00 36.81 40 TYR B C 1
ATOM 2172 O O . TYR B 1 43 ? -13.473 -46.058 4.899 1.00 36.71 40 TYR B O 1
ATOM 2181 N N . GLN B 1 44 ? -15.083 -46.565 3.402 1.00 36.47 41 GLN B N 1
ATOM 2182 C CA . GLN B 1 44 ? -14.194 -47.319 2.533 1.00 36.20 41 GLN B CA 1
ATOM 2183 C C . GLN B 1 44 ? -13.151 -46.392 1.922 1.00 33.03 41 GLN B C 1
ATOM 2184 O O . GLN B 1 44 ? -13.497 -45.394 1.293 1.00 30.98 41 GLN B O 1
ATOM 2190 N N . GLN B 1 45 ? -11.876 -46.735 2.111 1.00 32.38 42 GLN B N 1
ATOM 2191 C CA . GLN B 1 45 ? -10.768 -45.954 1.561 1.00 29.70 42 GLN B CA 1
ATOM 2192 C C . GLN B 1 45 ? -10.490 -46.321 0.103 1.00 28.82 42 GLN B C 1
ATOM 2193 O O . GLN B 1 45 ? -10.519 -47.500 -0.270 1.00 29.67 42 GLN B O 1
ATOM 2199 N N . TYR B 1 46 ? -10.208 -45.300 -0.704 1.00 26.20 43 TYR B N 1
ATOM 2200 C CA . TYR B 1 46 ? -9.829 -45.464 -2.107 1.00 25.62 43 TYR B CA 1
ATOM 2201 C C . TYR B 1 46 ? -8.612 -44.602 -2.415 1.00 24.04 43 TYR B C 1
ATOM 2202 O O . TYR B 1 46 ? -8.265 -43.711 -1.633 1.00 23.83 43 TYR B O 1
ATOM 2211 N N . GLN B 1 47 ? -7.983 -44.869 -3.559 1.00 23.38 44 GLN B N 1
ATOM 2212 C CA A GLN B 1 47 ? -6.844 -44.076 -4.016 0.50 22.28 44 GLN B CA 1
ATOM 2213 C CA B GLN B 1 47 ? -6.838 -44.089 -4.024 0.50 22.68 44 GLN B CA 1
ATOM 2214 C C . GLN B 1 47 ? -7.152 -43.356 -5.327 1.00 21.46 44 GLN B C 1
ATOM 2215 O O . GLN B 1 47 ? -6.436 -42.434 -5.722 1.00 21.18 44 GLN B O 1
ATOM 2226 N N . HIS B 1 48 ? -8.225 -43.771 -5.994 1.00 21.76 45 HIS B N 1
ATOM 2227 C CA . HIS B 1 48 ? -8.582 -43.206 -7.294 1.00 21.46 45 HIS B CA 1
ATOM 2228 C C . HIS B 1 48 ? -10.081 -43.028 -7.405 1.00 22.23 45 HIS B C 1
ATOM 2229 O O . HIS B 1 48 ? -10.849 -43.925 -7.045 1.00 23.16 45 HIS B O 1
ATOM 2236 N N . ILE B 1 49 ? -10.486 -41.875 -7.927 1.00 21.72 46 ILE B N 1
ATOM 2237 C CA . ILE B 1 49 ? -11.899 -41.535 -8.081 1.00 23.24 46 ILE B CA 1
ATOM 2238 C C . ILE B 1 49 ? -12.615 -42.542 -8.976 1.00 24.91 46 ILE B C 1
ATOM 2239 O O . ILE B 1 49 ? -13.767 -42.907 -8.718 1.00 25.83 46 ILE B O 1
ATOM 2244 N N . ALA B 1 50 ? -11.918 -43.005 -10.014 1.00 25.90 47 ALA B N 1
ATOM 2245 C CA . ALA B 1 50 ? -12.459 -43.993 -10.950 1.00 27.93 47 ALA B CA 1
ATOM 2246 C C . ALA B 1 50 ? -12.864 -45.310 -10.288 1.00 29.47 47 ALA B C 1
ATOM 2247 O O . ALA B 1 50 ? -13.690 -46.046 -10.831 1.00 31.09 47 ALA B O 1
ATOM 2249 N N . ASP B 1 51 ? -12.282 -45.607 -9.127 1.00 28.89 48 ASP B N 1
ATOM 2250 C CA . ASP B 1 51 ? -12.547 -46.866 -8.424 1.00 30.88 48 ASP B CA 1
ATOM 2251 C C . ASP B 1 51 ? -13.810 -46.825 -7.560 1.00 31.87 48 ASP B C 1
ATOM 2252 O O . ASP B 1 51 ? -14.351 -47.873 -7.179 1.00 33.72 48 ASP B O 1
ATOM 2257 N N . VAL B 1 52 ? -14.273 -45.617 -7.252 1.00 31.18 49 VAL B N 1
ATOM 2258 C CA . VAL B 1 52 ? -15.421 -45.428 -6.361 1.00 32.32 49 VAL B CA 1
ATOM 2259 C C . VAL B 1 52 ? -16.742 -45.662 -7.097 1.00 34.64 49 VAL B C 1
ATOM 2260 O O . VAL B 1 52 ? -17.396 -44.722 -7.582 1.00 35.17 49 VAL B O 1
ATOM 2264 N N . LYS B 1 53 ? -17.130 -46.930 -7.141 1.00 37.07 50 LYS B N 1
ATOM 2265 C CA . LYS B 1 53 ? -18.346 -47.370 -7.810 1.00 39.44 50 LYS B CA 1
ATOM 2266 C C . LYS B 1 53 ? -19.577 -46.669 -7.254 1.00 39.49 50 LYS B C 1
ATOM 2267 O O . LYS B 1 53 ? -19.829 -46.675 -6.041 1.00 39.18 50 LYS B O 1
ATOM 2273 N N . GLY B 1 54 ? -20.316 -46.024 -8.151 1.00 39.82 51 GLY B N 1
ATOM 2274 C CA . GLY B 1 54 ? -21.596 -45.428 -7.801 1.00 40.20 51 GLY B CA 1
ATOM 2275 C C . GLY B 1 54 ? -21.572 -44.043 -7.181 1.00 37.31 51 GLY B C 1
ATOM 2276 O O . GLY B 1 54 ? -22.624 -43.518 -6.834 1.00 38.01 51 GLY B O 1
ATOM 2277 N N . ALA B 1 55 ? -20.391 -43.441 -7.036 1.00 34.38 52 ALA B N 1
ATOM 2278 C CA . ALA B 1 55 ? -20.307 -42.056 -6.557 1.00 31.71 52 ALA B CA 1
ATOM 2279 C C . ALA B 1 55 ? -21.045 -41.120 -7.517 1.00 32.07 52 ALA B C 1
ATOM 2280 O O . ALA B 1 55 ? -20.990 -41.306 -8.743 1.00 32.79 52 ALA B O 1
ATOM 2282 N N . ASP B 1 56 ? -21.768 -40.156 -6.947 1.00 31.03 53 ASP B N 1
ATOM 2283 C CA . ASP B 1 56 ? -22.480 -39.125 -7.707 1.00 31.71 53 ASP B CA 1
ATOM 2284 C C . ASP B 1 56 ? -21.698 -37.815 -7.759 1.00 29.65 53 ASP B C 1
ATOM 2285 O O . ASP B 1 56 ? -21.857 -37.030 -8.692 1.00 30.10 53 ASP B O 1
ATOM 2290 N N . VAL B 1 57 ? -20.875 -37.583 -6.738 1.00 27.33 54 VAL B N 1
ATOM 2291 C CA . VAL B 1 57 ? -20.175 -36.313 -6.559 1.00 25.72 54 VAL B CA 1
ATOM 2292 C C . VAL B 1 57 ? -19.006 -36.504 -5.593 1.00 24.05 54 VAL B C 1
ATOM 2293 O O . VAL B 1 57 ? -19.035 -37.402 -4.739 1.00 24.50 54 VAL B O 1
ATOM 2297 N N . ALA B 1 58 ? -17.968 -35.684 -5.752 1.00 23.04 55 ALA B N 1
ATOM 2298 C CA . ALA B 1 58 ? -16.889 -35.603 -4.777 1.00 21.31 55 ALA B CA 1
ATOM 2299 C C . ALA B 1 58 ? -16.886 -34.237 -4.102 1.00 20.81 55 ALA B C 1
ATOM 2300 O O . ALA B 1 58 ? -17.087 -33.202 -4.752 1.00 20.90 55 ALA B O 1
ATOM 2302 N N . ILE B 1 59 ? -16.676 -34.247 -2.789 1.00 19.93 56 ILE B N 1
ATOM 2303 C CA . ILE B 1 59 ? -16.513 -33.025 -2.028 1.00 19.45 56 ILE B CA 1
ATOM 2304 C C . ILE B 1 59 ? -15.082 -32.989 -1.495 1.00 18.80 56 ILE B C 1
ATOM 2305 O O . ILE B 1 59 ? -14.651 -33.903 -0.796 1.00 19.10 56 ILE B O 1
ATOM 2310 N N . ASP B 1 60 ? -14.374 -31.916 -1.828 1.00 18.36 57 ASP B N 1
ATOM 2311 C CA . ASP B 1 60 ? -12.933 -31.815 -1.654 1.00 18.42 57 ASP B CA 1
ATOM 2312 C C . ASP B 1 60 ? -12.542 -30.494 -0.995 1.00 18.32 57 ASP B C 1
ATOM 2313 O O . ASP B 1 60 ? -12.457 -29.456 -1.658 1.00 18.51 57 ASP B O 1
ATOM 2318 N N . PHE B 1 61 ? -12.304 -30.533 0.313 1.00 17.85 58 PHE B N 1
ATOM 2319 C CA . PHE B 1 61 ? -11.656 -29.404 0.976 1.00 17.86 58 PHE B CA 1
ATOM 2320 C C . PHE B 1 61 ? -10.158 -29.618 0.855 1.00 18.43 58 PHE B C 1
ATOM 2321 O O . PHE B 1 61 ? -9.541 -30.356 1.634 1.00 18.76 58 PHE B O 1
ATOM 2329 N N . SER B 1 62 ? -9.588 -28.980 -0.161 1.00 18.77 59 SER B N 1
ATOM 2330 C CA . SER B 1 62 ? -8.267 -29.337 -0.643 1.00 19.71 59 SER B CA 1
ATOM 2331 C C . SER B 1 62 ? -7.159 -28.660 0.134 1.00 20.50 59 SER B C 1
ATOM 2332 O O . SER B 1 62 ? -7.369 -27.646 0.800 1.00 20.94 59 SER B O 1
ATOM 2335 N N . ASN B 1 63 ? -5.983 -29.270 0.054 1.00 21.08 60 ASN B N 1
ATOM 2336 C CA . ASN B 1 63 ? -4.711 -28.651 0.414 1.00 22.90 60 ASN B CA 1
ATOM 2337 C C . ASN B 1 63 ? -3.684 -29.332 -0.496 1.00 23.33 60 ASN B C 1
ATOM 2338 O O . ASN B 1 63 ? -4.042 -30.288 -1.187 1.00 22.76 60 ASN B O 1
ATOM 2343 N N . PRO B 1 64 ? -2.422 -28.850 -0.529 1.00 24.84 61 PRO B N 1
ATOM 2344 C CA . PRO B 1 64 ? -1.450 -29.443 -1.461 1.00 25.39 61 PRO B CA 1
ATOM 2345 C C . PRO B 1 64 ? -1.304 -30.972 -1.395 1.00 24.79 61 PRO B C 1
ATOM 2346 O O . PRO B 1 64 ? -1.001 -31.597 -2.411 1.00 24.44 61 PRO B O 1
ATOM 2350 N N . ASN B 1 65 ? -1.547 -31.561 -0.225 1.00 24.80 62 ASN B N 1
ATOM 2351 C CA . ASN B 1 65 ? -1.447 -33.014 -0.045 1.00 24.72 62 ASN B CA 1
ATOM 2352 C C . ASN B 1 65 ? -2.650 -33.798 -0.568 1.00 23.04 62 ASN B C 1
ATOM 2353 O O . ASN B 1 65 ? -2.651 -35.029 -0.542 1.00 22.78 62 ASN B O 1
ATOM 2358 N N . LEU B 1 66 ? -3.670 -33.082 -1.030 1.00 21.60 63 LEU B N 1
ATOM 2359 C CA . LEU B 1 66 ? -4.865 -33.717 -1.576 1.00 20.76 63 LEU B CA 1
ATOM 2360 C C . LEU B 1 66 ? -5.083 -33.421 -3.054 1.00 20.14 63 LEU B C 1
ATOM 2361 O O . LEU B 1 66 ? -6.128 -33.757 -3.606 1.00 20.50 63 LEU B O 1
ATOM 2366 N N . LEU B 1 67 ? -4.110 -32.791 -3.700 1.00 20.71 64 LEU B N 1
ATOM 2367 C CA . LEU B 1 67 ? -4.209 -32.565 -5.141 1.00 20.84 64 LEU B CA 1
ATOM 2368 C C . LEU B 1 67 ? -4.194 -33.888 -5.917 1.00 20.41 64 LEU B C 1
ATOM 2369 O O . LEU B 1 67 ? -4.795 -33.986 -6.986 1.00 20.69 64 LEU B O 1
ATOM 2374 N N . PHE B 1 68 ? -3.534 -34.905 -5.362 1.00 20.23 65 PHE B N 1
ATOM 2375 C CA . PHE B 1 68 ? -3.211 -36.122 -6.129 1.00 20.40 65 PHE B CA 1
ATOM 2376 C C . PHE B 1 68 ? -4.379 -36.804 -6.879 1.00 19.82 65 PHE B C 1
ATOM 2377 O O . PHE B 1 68 ? -4.220 -37.136 -8.053 1.00 20.15 65 PHE B O 1
ATOM 2385 N N . PRO B 1 69 ? -5.557 -36.994 -6.237 1.00 19.15 66 PRO B N 1
ATOM 2386 C CA . PRO B 1 69 ? -6.562 -37.722 -7.029 1.00 19.29 66 PRO B CA 1
ATOM 2387 C C . PRO B 1 69 ? -7.048 -36.926 -8.238 1.00 19.83 66 PRO B C 1
ATOM 2388 O O . PRO B 1 69 ? -7.554 -37.515 -9.201 1.00 20.91 66 PRO B O 1
ATOM 2392 N N . LEU B 1 70 ? -6.854 -35.609 -8.209 1.00 19.69 67 LEU B N 1
ATOM 2393 C CA . LEU B 1 70 ? -7.251 -34.756 -9.329 1.00 20.63 67 LEU B CA 1
ATOM 2394 C C . LEU B 1 70 ? -6.282 -34.813 -10.512 1.00 21.36 67 LEU B C 1
ATOM 2395 O O . LEU B 1 70 ? -6.538 -34.208 -11.559 1.00 22.48 67 LEU B O 1
ATOM 2400 N N . LEU B 1 71 ? -5.180 -35.544 -10.354 1.00 20.88 68 LEU B N 1
ATOM 2401 C CA . LEU B 1 71 ? -4.201 -35.679 -11.422 1.00 21.94 68 LEU B CA 1
ATOM 2402 C C . LEU B 1 71 ? -4.436 -36.920 -12.284 1.00 22.23 68 LEU B C 1
ATOM 2403 O O . LEU B 1 71 ? -3.746 -37.116 -13.284 1.00 23.69 68 LEU B O 1
ATOM 2408 N N . ASP B 1 72 ? -5.405 -37.753 -11.900 1.00 21.42 69 ASP B N 1
ATOM 2409 C CA . ASP B 1 72 ? -5.781 -38.909 -12.729 1.00 21.62 69 ASP B CA 1
ATOM 2410 C C . ASP B 1 72 ? -6.587 -38.430 -13.921 1.00 22.10 69 ASP B C 1
ATOM 2411 O O . ASP B 1 72 ? -7.260 -37.397 -13.840 1.00 22.05 69 ASP B O 1
ATOM 2416 N N . GLU B 1 73 ? -6.520 -39.182 -15.016 1.00 30.25 70 GLU B N 1
ATOM 2417 C CA . GLU B 1 73 ? -7.180 -38.802 -16.266 1.00 30.34 70 GLU B CA 1
ATOM 2418 C C . GLU B 1 73 ? -8.201 -39.854 -16.708 1.00 30.23 70 GLU B C 1
ATOM 2419 O O . GLU B 1 73 ? -8.620 -39.878 -17.871 1.00 31.89 70 GLU B O 1
ATOM 2425 N N . ASP B 1 74 ? -8.612 -40.706 -15.769 1.00 28.40 71 ASP B N 1
ATOM 2426 C CA . ASP B 1 74 ? -9.491 -41.837 -16.080 1.00 28.73 71 ASP B CA 1
ATOM 2427 C C . ASP B 1 74 ? -10.834 -41.784 -15.350 1.00 28.15 71 ASP B C 1
ATOM 2428 O O . ASP B 1 74 ? -11.499 -42.814 -15.187 1.00 28.25 71 ASP B O 1
ATOM 2433 N N . PHE B 1 75 ? -11.222 -40.593 -14.902 1.00 27.16 72 PHE B N 1
ATOM 2434 C CA . PHE B 1 75 ? -12.483 -40.429 -14.194 1.00 27.23 72 PHE B CA 1
ATOM 2435 C C . PHE B 1 75 ? -13.315 -39.260 -14.725 1.00 27.78 72 PHE B C 1
ATOM 2436 O O . PHE B 1 75 ? -12.775 -38.291 -15.265 1.00 27.81 72 PHE B O 1
ATOM 2444 N N . HIS B 1 76 ? -14.630 -39.380 -14.555 1.00 28.74 73 HIS B N 1
ATOM 2445 C CA . HIS B 1 76 ? -15.600 -38.323 -14.850 1.00 29.98 73 HIS B CA 1
ATOM 2446 C C . HIS B 1 76 ? -16.556 -38.269 -13.666 1.00 28.79 73 HIS B C 1
ATOM 2447 O O . HIS B 1 76 ? -17.329 -39.202 -13.448 1.00 29.46 73 HIS B O 1
ATOM 2454 N N . LEU B 1 77 ? -16.497 -37.190 -12.888 1.00 27.37 74 LEU B N 1
ATOM 2455 C CA . LEU B 1 77 ? -17.333 -37.059 -11.692 1.00 26.70 74 LEU B CA 1
ATOM 2456 C C . LEU B 1 77 ? -17.516 -35.586 -11.338 1.00 25.65 74 LEU B C 1
ATOM 2457 O O . LEU B 1 77 ? -16.549 -34.820 -11.408 1.00 25.03 74 LEU B O 1
ATOM 2462 N N . PRO B 1 78 ? -18.753 -35.176 -10.963 1.00 25.91 75 PRO B N 1
ATOM 2463 C CA . PRO B 1 78 ? -18.928 -33.815 -10.446 1.00 25.15 75 PRO B CA 1
ATOM 2464 C C . PRO B 1 78 ? -18.051 -33.558 -9.223 1.00 23.51 75 PRO B C 1
ATOM 2465 O O . PRO B 1 78 ? -18.076 -34.348 -8.272 1.00 23.65 75 PRO B O 1
ATOM 2469 N N . LEU B 1 79 ? -17.271 -32.477 -9.274 1.00 22.87 76 LEU B N 1
ATOM 2470 C CA . LEU B 1 79 ? -16.315 -32.114 -8.218 1.00 21.64 76 LEU B CA 1
ATOM 2471 C C . LEU B 1 79 ? -16.646 -30.781 -7.556 1.00 21.63 76 LEU B C 1
ATOM 2472 O O . LEU B 1 79 ? -16.830 -29.764 -8.234 1.00 22.35 76 LEU B O 1
ATOM 2477 N N . VAL B 1 80 ? -16.702 -30.802 -6.230 1.00 20.85 77 VAL B N 1
ATOM 2478 C CA . VAL B 1 80 ? -16.918 -29.604 -5.420 1.00 21.00 77 VAL B CA 1
ATOM 2479 C C . VAL B 1 80 ? -15.620 -29.386 -4.651 1.00 20.94 77 VAL B C 1
ATOM 2480 O O . VAL B 1 80 ? -15.244 -30.196 -3.791 1.00 20.67 77 VAL B O 1
ATOM 2484 N N . VAL B 1 81 ? -14.914 -28.313 -5.004 1.00 21.45 78 VAL B N 1
ATOM 2485 C CA . VAL B 1 81 ? -13.539 -28.134 -4.552 1.00 22.34 78 VAL B CA 1
ATOM 2486 C C . VAL B 1 81 ? -13.328 -26.797 -3.853 1.00 22.72 78 VAL B C 1
ATOM 2487 O O . VAL B 1 81 ? -13.687 -25.745 -4.390 1.00 22.73 78 VAL B O 1
ATOM 2491 N N . ALA B 1 82 ? -12.745 -26.855 -2.659 1.00 23.44 79 ALA B N 1
ATOM 2492 C CA . ALA B 1 82 ? -12.361 -25.667 -1.909 1.00 25.18 79 ALA B CA 1
ATOM 2493 C C . ALA B 1 82 ? -10.871 -25.686 -1.599 1.00 27.17 79 ALA B C 1
ATOM 2494 O O . ALA B 1 82 ? -10.272 -26.755 -1.479 1.00 27.17 79 ALA B O 1
ATOM 2496 N N . THR B 1 83 ? -10.285 -24.498 -1.474 1.00 29.48 80 THR B N 1
ATOM 2497 C CA . THR B 1 83 ? -8.898 -24.346 -1.032 1.00 32.44 80 THR B CA 1
ATOM 2498 C C . THR B 1 83 ? -8.668 -22.932 -0.487 1.00 34.69 80 THR B C 1
ATOM 2499 O O . THR B 1 83 ? -9.134 -21.942 -1.058 1.00 34.64 80 THR B O 1
ATOM 2503 N N . THR B 1 84 ? -7.950 -22.849 0.627 1.00 37.65 81 THR B N 1
ATOM 2504 C CA . THR B 1 84 ? -7.793 -21.588 1.347 1.00 40.39 81 THR B CA 1
ATOM 2505 C C . THR B 1 84 ? -6.405 -21.001 1.134 1.00 43.28 81 THR B C 1
ATOM 2506 O O . THR B 1 84 ? -6.191 -19.797 1.322 1.00 45.02 81 THR B O 1
ATOM 2510 N N . GLY B 1 85 ? -5.465 -21.864 0.755 1.00 44.06 82 GLY B N 1
ATOM 2511 C CA . GLY B 1 85 ? -4.106 -21.450 0.459 1.00 47.31 82 GLY B CA 1
ATOM 2512 C C . GLY B 1 85 ? -3.962 -21.046 -0.994 1.00 47.79 82 GLY B C 1
ATOM 2513 O O . GLY B 1 85 ? -4.881 -20.465 -1.584 1.00 47.08 82 GLY B O 1
ATOM 2514 N N . GLU B 1 86 ? -2.803 -21.359 -1.566 1.00 49.53 83 GLU B N 1
ATOM 2515 C CA . GLU B 1 86 ? -2.484 -20.989 -2.940 1.00 50.43 83 GLU B CA 1
ATOM 2516 C C . GLU B 1 86 ? -3.282 -21.873 -3.893 1.00 47.58 83 GLU B C 1
ATOM 2517 O O . GLU B 1 86 ? -3.523 -23.049 -3.606 1.00 46.09 83 GLU B O 1
ATOM 2523 N N . LYS B 1 87 ? -3.699 -21.299 -5.018 1.00 47.31 84 LYS B N 1
ATOM 2524 C CA . LYS B 1 87 ? -4.715 -21.928 -5.858 1.00 44.94 84 LYS B CA 1
ATOM 2525 C C . LYS B 1 87 ? -4.364 -22.122 -7.340 1.00 45.12 84 LYS B C 1
ATOM 2526 O O . LYS B 1 87 ? -5.057 -22.863 -8.033 1.00 43.49 84 LYS B O 1
ATOM 2532 N N . GLU B 1 88 ? -3.305 -21.467 -7.820 1.00 47.16 85 GLU B N 1
ATOM 2533 C CA . GLU B 1 88 ? -2.983 -21.474 -9.255 1.00 47.96 85 GLU B CA 1
ATOM 2534 C C . GLU B 1 88 ? -2.886 -22.884 -9.841 1.00 45.97 85 GLU B C 1
ATOM 2535 O O . GLU B 1 88 ? -3.571 -23.203 -10.818 1.00 45.18 85 GLU B O 1
ATOM 2541 N N . LYS B 1 89 ? -2.040 -23.712 -9.228 1.00 45.03 86 LYS B N 1
ATOM 2542 C CA . LYS B 1 89 ? -1.827 -25.099 -9.642 1.00 43.38 86 LYS B CA 1
ATOM 2543 C C . LYS B 1 89 ? -3.148 -25.867 -9.667 1.00 39.73 86 LYS B C 1
ATOM 2544 O O . LYS B 1 89 ? -3.473 -26.525 -10.660 1.00 39.25 86 LYS B O 1
ATOM 2550 N N . LEU B 1 90 ? -3.909 -25.762 -8.577 1.00 36.95 87 LEU B N 1
ATOM 2551 C CA . LEU B 1 90 ? -5.207 -26.422 -8.472 1.00 33.56 87 LEU B CA 1
ATOM 2552 C C . LEU B 1 90 ? -6.185 -25.948 -9.547 1.00 33.36 87 LEU B C 1
ATOM 2553 O O . LEU B 1 90 ? -6.824 -26.762 -10.216 1.00 32.24 87 LEU B O 1
ATOM 2558 N N . LEU B 1 91 ? -6.289 -24.632 -9.709 1.00 34.44 88 LEU B N 1
ATOM 2559 C CA . LEU B 1 91 ? -7.264 -24.036 -10.624 1.00 34.94 88 LEU B CA 1
ATOM 2560 C C . LEU B 1 91 ? -6.968 -24.354 -12.092 1.00 36.30 88 LEU B C 1
ATOM 2561 O O . LEU B 1 91 ? -7.890 -24.476 -12.903 1.00 36.25 88 LEU B O 1
ATOM 2566 N N . ASN B 1 92 ? -5.684 -24.494 -12.418 1.00 37.58 89 ASN B N 1
ATOM 2567 C CA . ASN B 1 92 ? -5.262 -24.957 -13.739 1.00 39.11 89 ASN B CA 1
ATOM 2568 C C . ASN B 1 92 ? -5.768 -26.369 -14.018 1.00 37.00 89 ASN B C 1
ATOM 2569 O O . ASN B 1 92 ? -6.253 -26.657 -15.115 1.00 37.96 89 ASN B O 1
ATOM 2574 N N . LYS B 1 93 ? -5.664 -27.234 -13.011 1.00 34.28 90 LYS B N 1
ATOM 2575 C CA . LYS B 1 93 ? -6.132 -28.610 -13.111 1.00 32.36 90 LYS B CA 1
ATOM 2576 C C . LYS B 1 93 ? -7.655 -28.705 -13.171 1.00 30.67 90 LYS B C 1
ATOM 2577 O O . LYS B 1 93 ? -8.200 -29.510 -13.928 1.00 30.11 90 LYS B O 1
ATOM 2583 N N . LEU B 1 94 ? -8.334 -27.885 -12.367 1.00 29.54 91 LEU B N 1
ATOM 2584 C CA . LEU B 1 94 ? -9.792 -27.840 -12.369 1.00 28.61 91 LEU B CA 1
ATOM 2585 C C . LEU B 1 94 ? -10.334 -27.391 -13.724 1.00 30.73 91 LEU B C 1
ATOM 2586 O O . LEU B 1 94 ? -11.359 -27.903 -14.184 1.00 30.53 91 LEU B O 1
ATOM 2591 N N . ASP B 1 95 ? -9.639 -26.445 -14.353 1.00 33.10 92 ASP B N 1
ATOM 2592 C CA . ASP B 1 95 ? -9.976 -25.984 -15.698 1.00 36.60 92 ASP B CA 1
ATOM 2593 C C . ASP B 1 95 ? -9.971 -27.147 -16.694 1.00 37.14 92 ASP B C 1
ATOM 2594 O O . ASP B 1 95 ? -10.913 -27.308 -17.467 1.00 38.43 92 ASP B O 1
ATOM 2599 N N . GLU B 1 96 ? -8.914 -27.957 -16.653 1.00 36.92 93 GLU B N 1
ATOM 2600 C CA . GLU B 1 96 ? -8.768 -29.110 -17.540 1.00 37.69 93 GLU B CA 1
ATOM 2601 C C . GLU B 1 96 ? -9.848 -30.160 -17.289 1.00 36.02 93 GLU B C 1
ATOM 2602 O O . GLU B 1 96 ? -10.424 -30.707 -18.235 1.00 37.15 93 GLU B O 1
ATOM 2608 N N . LEU B 1 97 ? -10.113 -30.437 -16.012 1.00 33.29 94 LEU B N 1
ATOM 2609 C CA . LEU B 1 97 ? -11.120 -31.423 -15.624 1.00 32.11 94 LEU B CA 1
ATOM 2610 C C . LEU B 1 97 ? -12.523 -30.998 -16.040 1.00 32.86 94 LEU B C 1
ATOM 2611 O O . LEU B 1 97 ? -13.336 -31.836 -16.435 1.00 33.30 94 LEU B O 1
ATOM 2616 N N . SER B 1 98 ? -12.784 -29.694 -15.967 1.00 33.50 95 SER B N 1
ATOM 2617 C CA . SER B 1 98 ? -14.096 -29.129 -16.280 1.00 34.76 95 SER B CA 1
ATOM 2618 C C . SER B 1 98 ? -14.511 -29.327 -17.748 1.00 37.48 95 SER B C 1
ATOM 2619 O O . SER B 1 98 ? -15.678 -29.139 -18.093 1.00 38.63 95 SER B O 1
ATOM 2622 N N . GLN B 1 99 ? -13.566 -29.706 -18.605 1.00 38.71 96 GLN B N 1
ATOM 2623 C CA . GLN B 1 99 ? -13.903 -30.025 -19.995 1.00 41.78 96 GLN B CA 1
ATOM 2624 C C . GLN B 1 99 ? -14.642 -31.360 -20.116 1.00 41.10 96 GLN B C 1
ATOM 2625 O O . GLN B 1 99 ? -15.267 -31.641 -21.142 1.00 43.60 96 GLN B O 1
ATOM 2631 N N . ASN B 1 100 ? -14.580 -32.172 -19.062 1.00 38.19 97 ASN B N 1
ATOM 2632 C CA . ASN B 1 100 ? -15.149 -33.519 -19.097 1.00 38.01 97 ASN B CA 1
ATOM 2633 C C . ASN B 1 100 ? -16.128 -33.856 -17.974 1.00 35.98 97 ASN B C 1
ATOM 2634 O O . ASN B 1 100 ? -16.683 -34.959 -17.937 1.00 35.86 97 ASN B O 1
ATOM 2639 N N . MET B 1 101 ? -16.355 -32.899 -17.074 1.00 34.16 98 MET B N 1
ATOM 2640 C CA . MET B 1 101 ? -17.238 -33.107 -15.935 1.00 32.29 98 MET B CA 1
ATOM 2641 C C . MET B 1 101 ? -17.613 -31.764 -15.313 1.00 31.69 98 MET B C 1
ATOM 2642 O O . MET B 1 101 ? -16.937 -30.759 -15.556 1.00 31.62 98 MET B O 1
ATOM 2647 N N . PRO B 1 102 ? -18.696 -31.737 -14.515 1.00 31.39 99 PRO B N 1
ATOM 2648 C CA . PRO B 1 102 ? -18.998 -30.509 -13.787 1.00 30.58 99 PRO B CA 1
ATOM 2649 C C . PRO B 1 102 ? -18.005 -30.287 -12.640 1.00 28.38 99 PRO B C 1
ATOM 2650 O O . PRO B 1 102 ? -17.719 -31.215 -11.876 1.00 27.25 99 PRO B O 1
ATOM 2654 N N . VAL B 1 103 ? -17.467 -29.072 -12.548 1.00 28.19 100 VAL B N 1
ATOM 2655 C CA . VAL B 1 103 ? -16.528 -28.701 -11.482 1.00 26.56 100 VAL B CA 1
ATOM 2656 C C . VAL B 1 103 ? -16.970 -27.384 -10.840 1.00 26.28 100 VAL B C 1
ATOM 2657 O O . VAL B 1 103 ? -17.139 -26.367 -11.525 1.00 27.54 100 VAL B O 1
ATOM 2661 N N . PHE B 1 104 ? -17.169 -27.417 -9.528 1.00 24.85 101 PHE B N 1
ATOM 2662 C CA . PHE B 1 104 ? -17.477 -26.212 -8.762 1.00 24.63 101 PHE B CA 1
ATOM 2663 C C . PHE B 1 104 ? -16.322 -25.858 -7.838 1.00 24.00 101 PHE B C 1
ATOM 2664 O O . PHE B 1 104 ? -15.825 -26.718 -7.100 1.00 22.59 101 PHE B O 1
ATOM 2672 N N . PHE B 1 105 ? -15.893 -24.597 -7.886 1.00 24.51 102 PHE B N 1
ATOM 2673 C CA . PHE B 1 105 ? -14.855 -24.108 -6.979 1.00 24.64 102 PHE B CA 1
ATOM 2674 C C . PHE B 1 105 ? -15.326 -22.947 -6.111 1.00 24.89 102 PHE B C 1
ATOM 2675 O O . PHE B 1 105 ? -15.975 -22.020 -6.595 1.00 26.02 102 PHE B O 1
ATOM 2683 N N . SER B 1 106 ? -14.976 -23.009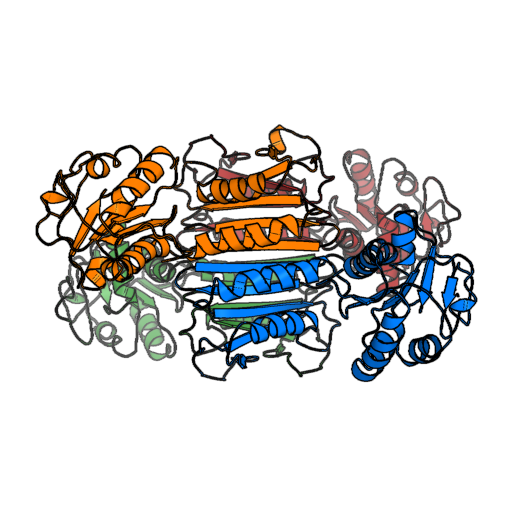 -4.830 1.00 24.29 103 SER B N 1
ATOM 2684 C CA . SER B 1 106 ? -15.101 -21.877 -3.915 1.00 24.87 103 SER B CA 1
ATOM 2685 C C . SER B 1 106 ? -14.003 -22.007 -2.873 1.00 25.64 103 SER B C 1
ATOM 2686 O O . SER B 1 106 ? -13.859 -23.062 -2.267 1.00 24.02 103 SER B O 1
ATOM 2689 N N . ALA B 1 107 ? -13.248 -20.936 -2.652 1.00 27.68 104 ALA B N 1
ATOM 2690 C CA . ALA B 1 107 ? -12.156 -20.962 -1.677 1.00 29.86 104 ALA B CA 1
ATOM 2691 C C . ALA B 1 107 ? -12.617 -21.429 -0.293 1.00 30.32 104 ALA B C 1
ATOM 2692 O O . ALA B 1 107 ? -11.946 -22.234 0.354 1.00 30.09 104 ALA B O 1
ATOM 2694 N N . ASN B 1 108 ? -13.770 -20.929 0.142 1.00 26.31 105 ASN B N 1
ATOM 2695 C CA . ASN B 1 108 ? -14.270 -21.198 1.491 1.00 27.30 105 ASN B CA 1
ATOM 2696 C C . ASN B 1 108 ? -15.535 -22.047 1.555 1.00 27.72 105 ASN B C 1
ATOM 2697 O O . ASN B 1 108 ? -15.866 -22.585 2.619 1.00 27.90 105 ASN B O 1
ATOM 2702 N N . MET B 1 109 ? -16.235 -22.169 0.426 1.00 27.94 106 MET B N 1
ATOM 2703 C CA . MET B 1 109 ? -17.497 -22.911 0.348 1.00 28.19 106 MET B CA 1
ATOM 2704 C C . MET B 1 109 ? -18.638 -22.220 1.071 1.00 27.64 106 MET B C 1
ATOM 2705 O O . MET B 1 109 ? -19.636 -22.857 1.396 1.00 28.25 106 MET B O 1
ATOM 2710 N N . SER B 1 110 ? -18.488 -20.923 1.322 1.00 26.63 107 SER B N 1
ATOM 2711 C CA . SER B 1 110 ? -19.550 -20.130 1.913 1.00 26.02 107 SER B CA 1
ATOM 2712 C C . SER B 1 110 ? -20.032 -19.105 0.908 1.00 26.37 107 SER B C 1
ATOM 2713 O O . SER B 1 110 ? -19.284 -18.199 0.535 1.00 26.05 107 SER B O 1
ATOM 2716 N N . TYR B 1 111 ? -21.279 -19.249 0.472 1.00 27.13 108 TYR B N 1
ATOM 2717 C CA . TYR B 1 111 ? -21.881 -18.239 -0.394 1.00 27.65 108 TYR B CA 1
ATOM 2718 C C . TYR B 1 111 ? -21.857 -16.848 0.259 1.00 26.17 108 TYR B C 1
ATOM 2719 O O . TYR B 1 111 ? -21.614 -15.843 -0.416 1.00 26.12 108 TYR B O 1
ATOM 2728 N N . GLY B 1 112 ? -22.087 -16.801 1.571 1.00 25.29 109 GLY B N 1
ATOM 2729 C CA . GLY B 1 112 ? -22.049 -15.554 2.326 1.00 23.19 109 GLY B CA 1
ATOM 2730 C C . GLY B 1 112 ? -20.694 -14.866 2.285 1.00 22.65 109 GLY B C 1
ATOM 2731 O O . GLY B 1 112 ? -20.613 -13.651 2.086 1.00 21.39 109 GLY B O 1
ATOM 2732 N N . VAL B 1 113 ? -19.622 -15.644 2.453 1.00 21.82 110 VAL B N 1
ATOM 2733 C CA . VAL B 1 113 ? -18.275 -15.077 2.417 1.00 21.39 110 VAL B CA 1
ATOM 2734 C C . VAL B 1 113 ? -17.945 -14.612 0.998 1.00 21.49 110 VAL B C 1
ATOM 2735 O O . VAL B 1 113 ? -17.309 -13.577 0.808 1.00 21.16 110 VAL B O 1
ATOM 2739 N N . HIS B 1 114 ? -18.399 -15.374 0.009 1.00 22.38 111 HIS B N 1
ATOM 2740 C CA . HIS B 1 114 ? -18.245 -14.998 -1.388 1.00 23.32 111 HIS B CA 1
ATOM 2741 C C . HIS B 1 114 ? -18.911 -13.643 -1.648 1.00 23.73 111 HIS B C 1
ATOM 2742 O O . HIS B 1 114 ? -18.324 -12.761 -2.286 1.00 23.70 111 HIS B O 1
ATOM 2749 N N . ALA B 1 115 ? -20.128 -13.477 -1.135 1.00 23.52 112 ALA B N 1
ATOM 2750 C CA . ALA B 1 115 ? -20.864 -12.220 -1.285 1.00 24.47 112 ALA B CA 1
ATOM 2751 C C . ALA B 1 115 ? -20.137 -11.077 -0.588 1.00 24.22 112 ALA B C 1
ATOM 2752 O O . ALA B 1 115 ? -20.033 -9.980 -1.138 1.00 24.97 112 ALA B O 1
ATOM 2754 N N . LEU B 1 116 ? -19.627 -11.342 0.613 1.00 23.59 113 LEU B N 1
ATOM 2755 C CA . LEU B 1 116 ? -18.814 -10.363 1.341 1.00 23.52 113 LEU B CA 1
ATOM 2756 C C . LEU B 1 116 ? -17.705 -9.782 0.463 1.00 24.00 113 LEU B C 1
ATOM 2757 O O . LEU B 1 116 ? -17.506 -8.568 0.444 1.00 24.09 113 LEU B O 1
ATOM 2762 N N . THR B 1 117 ? -16.996 -10.649 -0.262 1.00 24.55 114 THR B N 1
ATOM 2763 C CA . THR B 1 117 ? -15.880 -10.212 -1.100 1.00 25.33 114 THR B CA 1
ATOM 2764 C C . THR B 1 117 ? -16.367 -9.319 -2.243 1.00 25.47 114 THR B C 1
ATOM 2765 O O . THR B 1 117 ? -15.703 -8.347 -2.604 1.00 26.14 114 THR B O 1
ATOM 2769 N N . LYS B 1 118 ? -17.522 -9.654 -2.808 1.00 25.26 115 LYS B N 1
ATOM 2770 C CA . LYS B 1 118 ? -18.111 -8.864 -3.893 1.00 25.45 115 LYS B CA 1
ATOM 2771 C C . LYS B 1 118 ? -18.650 -7.512 -3.397 1.00 24.39 115 LYS B C 1
ATOM 2772 O O . LYS B 1 118 ? -18.538 -6.493 -4.087 1.00 24.57 115 LYS B O 1
ATOM 2778 N N . ILE B 1 119 ? -19.228 -7.513 -2.199 1.00 23.09 116 ILE B N 1
ATOM 2779 C CA . ILE B 1 119 ? -19.708 -6.275 -1.567 1.00 21.94 116 ILE B CA 1
ATOM 2780 C C . ILE B 1 119 ? -18.509 -5.362 -1.288 1.00 21.80 116 ILE B C 1
ATOM 2781 O O . ILE B 1 119 ? -18.545 -4.168 -1.589 1.00 21.19 116 ILE B O 1
ATOM 2786 N N . LEU B 1 120 ? -17.442 -5.944 -0.739 1.00 21.23 117 LEU B N 1
ATOM 2787 C CA . LEU B 1 120 ? -16.186 -5.218 -0.540 1.00 21.82 117 LEU B CA 1
ATOM 2788 C C . LEU B 1 120 ? -15.683 -4.627 -1.851 1.00 22.45 117 LEU B C 1
ATOM 2789 O O . LEU B 1 120 ? -15.281 -3.469 -1.897 1.00 23.44 117 LEU B O 1
ATOM 2794 N N . ALA B 1 121 ? -15.699 -5.428 -2.911 1.00 23.22 118 ALA B N 1
ATOM 2795 C CA . ALA B 1 121 ? -15.236 -4.976 -4.218 1.00 24.03 118 ALA B CA 1
ATOM 2796 C C . ALA B 1 121 ? -16.023 -3.764 -4.725 1.00 24.53 118 ALA B C 1
ATOM 2797 O O . ALA B 1 121 ? -15.453 -2.861 -5.337 1.00 25.45 118 ALA B O 1
ATOM 2799 N N . ALA B 1 122 ? -17.326 -3.737 -4.459 1.00 23.71 119 ALA B N 1
ATOM 2800 C CA . ALA B 1 122 ? -18.159 -2.591 -4.825 1.00 24.08 119 ALA B CA 1
ATOM 2801 C C . ALA B 1 122 ? -17.849 -1.363 -3.955 1.00 23.47 119 ALA B C 1
ATOM 2802 O O . ALA B 1 122 ? -17.871 -0.227 -4.433 1.00 24.13 119 ALA B O 1
ATOM 2804 N N . ALA B 1 123 ? -17.552 -1.611 -2.682 1.00 22.49 120 ALA B N 1
ATOM 2805 C CA . ALA B 1 123 ? -17.295 -0.551 -1.706 1.00 21.69 120 ALA B CA 1
ATOM 2806 C C . ALA B 1 123 ? -15.998 0.226 -1.953 1.00 22.33 120 ALA B C 1
ATOM 2807 O O . ALA B 1 123 ? -15.971 1.448 -1.805 1.00 22.66 120 ALA B O 1
ATOM 2809 N N . VAL B 1 124 ? -14.923 -0.486 -2.296 1.00 22.32 121 VAL B N 1
ATOM 2810 C CA . VAL B 1 124 ? -13.585 0.121 -2.368 1.00 22.93 121 VAL B CA 1
ATOM 2811 C C . VAL B 1 124 ? -13.493 1.370 -3.277 1.00 23.98 121 VAL B C 1
ATOM 2812 O O . VAL B 1 124 ? -13.045 2.426 -2.814 1.00 23.81 121 VAL B O 1
ATOM 2816 N N . PRO B 1 125 ? -13.932 1.270 -4.550 1.00 25.06 122 PRO B N 1
ATOM 2817 C CA . PRO B 1 125 ? -13.801 2.446 -5.416 1.00 26.58 122 PRO B CA 1
ATOM 2818 C C . PRO B 1 125 ? -14.675 3.626 -4.993 1.00 26.84 122 PRO B C 1
ATOM 2819 O O . PRO B 1 125 ? -14.365 4.766 -5.340 1.00 27.91 122 PRO B O 1
ATOM 2823 N N . LEU B 1 126 ? -15.748 3.350 -4.253 1.00 26.16 123 LEU B N 1
ATOM 2824 C CA . LEU B 1 126 ? -16.641 4.398 -3.760 1.00 26.60 123 LEU B CA 1
ATOM 2825 C C . LEU B 1 126 ? -16.037 5.144 -2.580 1.00 26.42 123 LEU B C 1
ATOM 2826 O O . LEU B 1 126 ? -16.399 6.286 -2.309 1.00 27.34 123 LEU B O 1
ATOM 2831 N N . LEU B 1 127 ? -15.114 4.493 -1.881 1.00 26.06 124 LEU B N 1
ATOM 2832 C CA . LEU B 1 127 ? -14.604 5.005 -0.614 1.00 25.91 124 LEU B CA 1
ATOM 2833 C C . LEU B 1 127 ? -13.101 5.281 -0.685 1.00 27.14 124 LEU B C 1
ATOM 2834 O O . LEU B 1 127 ? -12.347 4.926 0.219 1.00 26.64 124 LEU B O 1
ATOM 2839 N N . ASP B 1 128 ? -12.692 5.933 -1.774 1.00 29.47 125 ASP B N 1
ATOM 2840 C CA . ASP B 1 128 ? -11.296 6.317 -2.024 1.00 31.63 125 ASP B CA 1
ATOM 2841 C C . ASP B 1 128 ? -10.644 7.126 -0.909 1.00 31.59 125 ASP B C 1
ATOM 2842 O O . ASP B 1 128 ? -9.460 6.952 -0.620 1.00 32.49 125 ASP B O 1
ATOM 2847 N N . ASP B 1 129 ? -11.411 8.030 -0.311 1.00 31.37 126 ASP B N 1
ATOM 2848 C CA . ASP B 1 129 ? -10.886 8.926 0.719 1.00 31.45 126 ASP B CA 1
ATOM 2849 C C . ASP B 1 129 ? -11.025 8.358 2.128 1.00 29.46 126 ASP B C 1
ATOM 2850 O O . ASP B 1 129 ? -10.940 9.100 3.109 1.00 29.91 126 ASP B O 1
ATOM 2855 N N . PHE B 1 130 ? -11.252 7.051 2.227 1.00 27.06 127 PHE B N 1
ATOM 2856 C CA . PHE B 1 130 ? -11.439 6.399 3.523 1.00 24.60 127 PHE B CA 1
ATOM 2857 C C . PHE B 1 130 ? -10.246 5.501 3.829 1.00 24.07 127 PHE B C 1
ATOM 2858 O O . PHE B 1 130 ? -9.736 4.815 2.936 1.00 23.68 127 PHE B O 1
ATOM 2866 N N . ASP B 1 131 ? -9.797 5.528 5.084 1.00 22.97 128 ASP B N 1
ATOM 2867 C CA . ASP B 1 131 ? -8.777 4.599 5.576 1.00 22.48 128 ASP B CA 1
ATOM 2868 C C . ASP B 1 131 ? -9.406 3.234 5.807 1.00 21.36 128 ASP B C 1
ATOM 2869 O O . ASP B 1 131 ? -10.497 3.145 6.367 1.00 20.62 128 ASP B O 1
ATOM 2874 N N . ILE B 1 132 ? -8.702 2.178 5.402 1.00 21.00 129 ILE B N 1
ATOM 2875 C CA . ILE B 1 132 ? -9.195 0.814 5.554 1.00 20.24 129 ILE B CA 1
ATOM 2876 C C . ILE B 1 132 ? -8.457 0.087 6.669 1.00 19.84 129 ILE B C 1
ATOM 2877 O O . ILE B 1 132 ? -7.226 0.104 6.718 1.00 20.09 129 ILE B O 1
ATOM 2882 N N . GLU B 1 133 ? -9.222 -0.520 7.574 1.00 18.99 130 GLU B N 1
ATOM 2883 C CA . GLU B 1 133 ? -8.681 -1.396 8.614 1.00 19.27 130 GLU B CA 1
ATOM 2884 C C . GLU B 1 133 ? -9.413 -2.727 8.586 1.00 18.79 130 GLU B C 1
ATOM 2885 O O . GLU B 1 133 ? -10.639 -2.767 8.482 1.00 18.52 130 GLU B O 1
ATOM 2891 N N . LEU B 1 134 ? -8.651 -3.813 8.691 1.00 19.06 131 LEU B N 1
ATOM 2892 C CA . LEU B 1 134 ? -9.212 -5.151 8.613 1.00 18.35 131 LEU B CA 1
ATOM 2893 C C . LEU B 1 134 ? -9.037 -5.865 9.943 1.00 18.14 131 LEU B C 1
ATOM 2894 O O . LEU B 1 134 ? -7.932 -5.924 10.487 1.00 18.70 131 LEU B O 1
ATOM 2899 N N . THR B 1 135 ? -10.135 -6.404 10.455 1.00 17.96 132 THR B N 1
ATOM 2900 C CA . THR B 1 135 ? -10.126 -7.143 11.710 1.00 18.33 132 THR B CA 1
ATOM 2901 C C . THR B 1 135 ? -10.781 -8.502 11.497 1.00 18.20 132 THR B C 1
ATOM 2902 O O . THR B 1 135 ? -11.777 -8.611 10.782 1.00 18.16 132 THR B O 1
ATOM 2906 N N . GLU B 1 136 ? -10.207 -9.540 12.100 1.00 18.10 133 GLU B N 1
ATOM 2907 C CA . GLU B 1 136 ? -10.858 -10.837 12.148 1.00 17.51 133 GLU B CA 1
ATOM 2908 C C . GLU B 1 136 ? -10.773 -11.381 13.562 1.00 17.43 133 GLU B C 1
ATOM 2909 O O . GLU B 1 136 ? -9.836 -11.067 14.296 1.00 17.49 133 GLU B O 1
ATOM 2915 N N . ALA B 1 137 ? -11.778 -12.163 13.936 1.00 17.18 134 ALA B N 1
ATOM 2916 C CA . ALA B 1 137 ? -11.856 -12.778 15.255 1.00 17.08 134 ALA B CA 1
ATOM 2917 C C . ALA B 1 137 ? -12.162 -14.254 15.076 1.00 17.64 134 ALA B C 1
ATOM 2918 O O . ALA B 1 137 ? -13.074 -14.616 14.320 1.00 17.05 134 ALA B O 1
ATOM 2920 N N . HIS B 1 138 ? -11.388 -15.094 15.767 1.00 17.71 135 HIS B N 1
ATOM 2921 C CA . HIS B 1 138 ? -11.562 -16.538 15.732 1.00 18.06 135 HIS B CA 1
ATOM 2922 C C . HIS B 1 138 ? -11.327 -17.123 17.117 1.00 17.95 135 HIS B C 1
ATOM 2923 O O . HIS B 1 138 ? -10.789 -16.458 18.000 1.00 17.29 135 HIS B O 1
ATOM 2930 N N . HIS B 1 139 ? -11.741 -18.374 17.281 1.00 18.32 136 HIS B N 1
ATOM 2931 C CA . HIS B 1 139 ? -11.622 -19.131 18.534 1.00 18.92 136 HIS B CA 1
ATOM 2932 C C . HIS B 1 139 ? -10.173 -19.244 19.015 1.00 19.36 136 HIS B C 1
ATOM 2933 O O . HIS B 1 139 ? -9.231 -19.023 18.241 1.00 19.66 136 HIS B O 1
ATOM 2940 N N . ASN B 1 140 ? -9.998 -19.607 20.284 1.00 19.48 137 ASN B N 1
ATOM 2941 C CA . ASN B 1 140 ? -8.664 -19.606 20.901 1.00 20.11 137 ASN B CA 1
ATOM 2942 C C . ASN B 1 140 ? -7.761 -20.778 20.485 1.00 20.97 137 ASN B C 1
ATOM 2943 O O . ASN B 1 140 ? -6.619 -20.898 20.952 1.00 21.37 137 ASN B O 1
ATOM 2948 N N . LYS B 1 141 ? -8.277 -21.636 19.614 1.00 21.44 138 LYS B N 1
ATOM 2949 C CA . LYS B 1 141 ? -7.504 -22.764 19.108 1.00 22.65 138 LYS B CA 1
ATOM 2950 C C . LYS B 1 141 ? -6.833 -22.443 17.776 1.00 22.59 138 LYS B C 1
ATOM 2951 O O . LYS B 1 141 ? -5.944 -23.182 17.337 1.00 22.99 138 LYS B O 1
ATOM 2957 N N . LYS B 1 142 ? -7.249 -21.343 17.145 1.00 21.48 139 LYS B N 1
ATOM 2958 C CA . LYS B 1 142 ? -6.665 -20.929 15.870 1.00 21.35 139 LYS B CA 1
ATOM 2959 C C . LYS B 1 142 ? -5.274 -20.364 16.077 1.00 21.86 139 LYS B C 1
ATOM 2960 O O . LYS B 1 142 ? -5.078 -19.431 16.849 1.00 20.95 139 LYS B O 1
ATOM 2966 N N . VAL B 1 143 ? -4.315 -20.922 15.352 1.00 22.39 140 VAL B N 1
ATOM 2967 C CA . VAL B 1 143 ? -2.919 -20.576 15.548 1.00 23.33 140 VAL B CA 1
ATOM 2968 C C . VAL B 1 143 ? -2.405 -19.556 14.526 1.00 23.74 140 VAL B C 1
ATOM 2969 O O . VAL B 1 143 ? -1.734 -18.590 14.904 1.00 24.19 140 VAL B O 1
ATOM 2973 N N . ASP B 1 144 ? -2.705 -19.767 13.246 1.00 23.83 141 ASP B N 1
ATOM 2974 C CA . ASP B 1 144 ? -2.267 -18.843 12.195 1.00 24.47 141 ASP B CA 1
ATOM 2975 C C . ASP B 1 144 ? -2.975 -17.493 12.311 1.00 22.85 141 ASP B C 1
ATOM 2976 O O . ASP B 1 144 ? -4.137 -17.435 12.711 1.00 21.80 141 ASP B O 1
ATOM 2981 N N . ALA B 1 145 ? -2.259 -16.418 11.975 1.00 22.47 142 ALA B N 1
ATOM 2982 C CA . ALA B 1 145 ? -2.855 -15.076 11.889 1.00 21.75 142 ALA B CA 1
ATOM 2983 C C . ALA B 1 145 ? -2.133 -14.252 10.831 1.00 22.04 142 ALA B C 1
ATOM 2984 O O . ALA B 1 145 ? -0.908 -14.349 10.708 1.00 22.74 142 ALA B O 1
ATOM 2986 N N . PRO B 1 146 ? -2.883 -13.449 10.049 1.00 21.47 143 PRO B N 1
ATOM 2987 C CA . PRO B 1 146 ? -4.339 -13.353 10.080 1.00 20.20 143 PRO B CA 1
ATOM 2988 C C . PRO B 1 146 ? -4.987 -14.535 9.354 1.00 20.28 143 PRO B C 1
ATOM 2989 O O . PRO B 1 146 ? -4.291 -15.325 8.700 1.00 20.04 143 PRO B O 1
ATOM 2993 N N . SER B 1 147 ? -6.306 -14.655 9.474 1.00 19.42 144 SER B N 1
ATOM 2994 C CA . SER B 1 147 ? -7.045 -15.722 8.802 1.00 20.31 144 SER B CA 1
ATOM 2995 C C . SER B 1 147 ? -6.905 -15.625 7.287 1.00 20.83 144 SER B C 1
ATOM 2996 O O . SER B 1 147 ? -6.673 -14.544 6.744 1.00 20.82 144 SER B O 1
ATOM 2999 N N . GLY B 1 148 ? -7.060 -16.763 6.614 1.00 21.75 145 GLY B N 1
ATOM 3000 C CA . GLY B 1 148 ? -7.044 -16.824 5.152 1.00 22.47 145 GLY B CA 1
ATOM 3001 C C . GLY B 1 148 ? -8.139 -15.979 4.528 1.00 21.94 145 GLY B C 1
ATOM 3002 O O . GLY B 1 148 ? -7.934 -15.390 3.469 1.00 22.19 145 GLY B O 1
ATOM 3003 N N . THR B 1 149 ? -9.299 -15.924 5.183 1.00 21.35 146 THR B N 1
ATOM 3004 C CA . THR B 1 149 ? -10.399 -15.061 4.738 1.00 21.49 146 THR B CA 1
ATOM 3005 C C . THR B 1 149 ? -10.039 -13.571 4.796 1.00 21.01 146 THR B C 1
ATOM 3006 O O . THR B 1 149 ? -10.338 -12.826 3.862 1.00 21.19 146 THR B O 1
ATOM 3010 N N . LEU B 1 150 ? -9.373 -13.133 5.862 1.00 20.67 147 LEU B N 1
ATOM 3011 C CA . LEU B 1 150 ? -8.873 -11.756 5.890 1.00 20.43 147 LEU B CA 1
ATOM 3012 C C . LEU B 1 150 ? -7.887 -11.494 4.744 1.00 21.36 147 LEU B C 1
ATOM 3013 O O . LEU B 1 150 ? -7.953 -10.452 4.078 1.00 21.15 147 LEU B O 1
ATOM 3018 N N . GLU B 1 151 ? -6.979 -12.437 4.509 1.00 22.07 148 GLU B N 1
ATOM 3019 C CA . GLU B 1 151 ? -6.025 -12.305 3.410 1.00 23.91 148 GLU B CA 1
ATOM 3020 C C . GLU B 1 151 ? -6.749 -12.186 2.063 1.00 24.15 148 GLU B C 1
ATOM 3021 O O . GLU B 1 151 ? -6.340 -11.412 1.198 1.00 24.51 148 GLU B O 1
ATOM 3027 N N . LYS B 1 152 ? -7.832 -12.946 1.912 1.00 23.90 149 LYS B N 1
ATOM 3028 C CA . LYS B 1 152 ? -8.684 -12.901 0.721 1.00 24.54 149 LYS B CA 1
ATOM 3029 C C . LYS B 1 152 ? -9.273 -11.496 0.525 1.00 23.65 149 LYS B C 1
ATOM 3030 O O . LYS B 1 152 ? -9.234 -10.940 -0.578 1.00 24.04 149 LYS B O 1
ATOM 3036 N N . LEU B 1 153 ? -9.792 -10.920 1.606 1.00 22.33 150 LEU B N 1
ATOM 3037 C CA . LEU B 1 153 ? -10.335 -9.561 1.580 1.00 21.61 150 LEU B CA 1
ATOM 3038 C C . LEU B 1 153 ? -9.243 -8.546 1.259 1.00 22.08 150 LEU B C 1
ATOM 3039 O O . LEU B 1 153 ? -9.437 -7.648 0.439 1.00 22.56 150 LEU B O 1
ATOM 3044 N N . TYR B 1 154 ? -8.087 -8.713 1.892 1.00 22.13 151 TYR B N 1
ATOM 3045 C CA . TYR B 1 154 ? -6.931 -7.856 1.641 1.00 22.92 151 TYR B CA 1
ATOM 3046 C C . TYR B 1 154 ? -6.545 -7.896 0.153 1.00 23.92 151 TYR B C 1
ATOM 3047 O O . TYR B 1 154 ? -6.300 -6.855 -0.465 1.00 24.46 151 TYR B O 1
ATOM 3056 N N . ASP B 1 155 ? -6.526 -9.100 -0.415 1.00 24.51 152 ASP B N 1
ATOM 3057 C CA . ASP B 1 155 ? -6.173 -9.299 -1.825 1.00 25.98 152 ASP B CA 1
ATOM 3058 C C . ASP B 1 155 ? -7.140 -8.601 -2.783 1.00 26.16 152 ASP B C 1
ATOM 3059 O O . ASP B 1 155 ? -6.718 -8.048 -3.800 1.00 26.82 152 ASP B O 1
ATOM 3064 N N . VAL B 1 156 ? -8.430 -8.620 -2.444 1.00 25.56 153 VAL B N 1
ATOM 3065 C CA . VAL B 1 156 ? -9.446 -7.900 -3.214 1.00 26.18 153 VAL B CA 1
ATOM 3066 C C . VAL B 1 156 ? -9.135 -6.399 -3.242 1.00 26.34 153 VAL B C 1
ATOM 3067 O O . VAL B 1 156 ? -9.164 -5.770 -4.299 1.00 26.93 153 VAL B O 1
ATOM 3071 N N . ILE B 1 157 ? -8.817 -5.840 -2.075 1.00 25.94 154 ILE B N 1
ATOM 3072 C CA . ILE B 1 157 ? -8.479 -4.424 -1.954 1.00 26.30 154 ILE B CA 1
ATOM 3073 C C . ILE B 1 157 ? -7.215 -4.067 -2.741 1.00 27.91 154 ILE B C 1
ATOM 3074 O O . ILE B 1 157 ? -7.188 -3.061 -3.452 1.00 28.74 154 ILE B O 1
ATOM 3079 N N . VAL B 1 158 ? -6.179 -4.898 -2.626 1.00 28.90 155 VAL B N 1
ATOM 3080 C CA . VAL B 1 158 ? -4.945 -4.707 -3.394 1.00 30.95 155 VAL B CA 1
ATOM 3081 C C . VAL B 1 158 ? -5.217 -4.626 -4.900 1.00 32.53 155 VAL B C 1
ATOM 3082 O O . VAL B 1 158 ? -4.584 -3.833 -5.608 1.00 33.64 155 VAL B O 1
ATOM 3086 N N . SER B 1 159 ? -6.172 -5.422 -5.380 1.00 32.77 156 SER B N 1
ATOM 3087 C CA . SER B 1 159 ? -6.486 -5.463 -6.811 1.00 34.74 156 SER B CA 1
ATOM 3088 C C . SER B 1 159 ? -7.201 -4.199 -7.298 1.00 35.38 156 SER B C 1
ATOM 3089 O O . SER B 1 159 ? -7.263 -3.946 -8.501 1.00 36.50 156 SER B O 1
ATOM 3092 N N . LEU B 1 160 ? -7.726 -3.413 -6.358 1.00 34.89 157 LEU B N 1
ATOM 3093 C CA . LEU B 1 160 ? -8.511 -2.217 -6.677 1.00 35.72 157 LEU B CA 1
ATOM 3094 C C . LEU B 1 160 ? -7.858 -0.905 -6.229 1.00 36.56 157 LEU B C 1
ATOM 3095 O O . LEU B 1 160 ? -8.434 0.174 -6.401 1.00 37.05 157 LEU B O 1
ATOM 3100 N N . LYS B 1 161 ? -6.658 -1.002 -5.661 1.00 37.32 158 LYS B N 1
ATOM 3101 C CA . LYS B 1 161 ? -5.897 0.178 -5.257 1.00 38.23 158 LYS B CA 1
ATOM 3102 C C . LYS B 1 161 ? -4.500 0.140 -5.857 1.00 39.83 158 LYS B C 1
ATOM 3103 O O . LYS B 1 161 ? -3.971 -0.933 -6.155 1.00 40.47 158 LYS B O 1
ATOM 3109 N N . GLU B 1 162 ? -3.900 1.312 -6.040 1.00 40.72 159 GLU B N 1
ATOM 3110 C CA . GLU B 1 162 ? -2.560 1.379 -6.608 1.00 42.06 159 GLU B CA 1
ATOM 3111 C C . GLU B 1 162 ? -1.488 0.990 -5.588 1.00 41.34 159 GLU B C 1
ATOM 3112 O O . GLU B 1 162 ? -0.537 0.278 -5.924 1.00 42.22 159 GLU B O 1
ATOM 3118 N N . ASN B 1 163 ? -1.652 1.454 -4.348 1.00 39.49 160 ASN B N 1
ATOM 3119 C CA . ASN B 1 163 ? -0.671 1.216 -3.288 1.00 38.62 160 ASN B CA 1
ATOM 3120 C C . ASN B 1 163 ? -1.318 0.757 -1.991 1.00 35.98 160 ASN B C 1
ATOM 3121 O O . ASN B 1 163 ? -2.229 1.411 -1.483 1.00 34.90 160 ASN B O 1
ATOM 3126 N N . VAL B 1 164 ? -0.843 -0.371 -1.470 1.00 34.57 161 VAL B N 1
ATOM 3127 C CA . VAL B 1 164 ? -1.311 -0.912 -0.191 1.00 32.15 161 VAL B CA 1
ATOM 3128 C C . VAL B 1 164 ? -0.112 -1.397 0.625 1.00 31.78 161 VAL B C 1
ATOM 3129 O O . VAL B 1 164 ? 0.754 -2.106 0.106 1.00 32.42 161 VAL B O 1
ATOM 3133 N N . THR B 1 165 ? -0.060 -1.002 1.895 1.00 30.45 162 THR B N 1
ATOM 3134 C CA . THR B 1 165 ? 0.951 -1.505 2.822 1.00 29.76 162 THR B CA 1
ATOM 3135 C C . THR B 1 165 ? 0.264 -2.099 4.050 1.00 27.77 162 THR B C 1
ATOM 3136 O O . THR B 1 165 ? -0.494 -1.399 4.732 1.00 26.86 162 THR B O 1
ATOM 3140 N N . PRO B 1 166 ? 0.522 -3.388 4.341 1.00 26.74 163 PRO B N 1
ATOM 3141 C CA . PRO B 1 166 ? -0.108 -3.944 5.536 1.00 25.05 163 PRO B CA 1
ATOM 3142 C C . PRO B 1 166 ? 0.624 -3.482 6.799 1.00 25.02 163 PRO B C 1
ATOM 3143 O O . PRO B 1 166 ? 1.860 -3.399 6.812 1.00 25.80 163 PRO B O 1
ATOM 3147 N N . VAL B 1 167 ? -0.136 -3.159 7.840 1.00 23.73 164 VAL B N 1
ATOM 3148 C CA . VAL B 1 167 ? 0.437 -2.711 9.101 1.00 23.73 164 VAL B CA 1
ATOM 3149 C C . VAL B 1 167 ? -0.076 -3.629 10.201 1.00 22.94 164 VAL B C 1
ATOM 3150 O O . VAL B 1 167 ? -1.284 -3.727 10.418 1.00 21.73 164 VAL B O 1
ATOM 3154 N N . TYR B 1 168 ? 0.847 -4.293 10.889 1.00 23.48 165 TYR B N 1
ATOM 3155 C CA . TYR B 1 168 ? 0.473 -5.356 11.826 1.00 23.65 165 TYR B CA 1
ATOM 3156 C C . TYR B 1 168 ? 0.614 -5.004 13.294 1.00 24.02 165 TYR B C 1
ATOM 3157 O O . TYR B 1 168 ? -0.102 -5.556 14.123 1.00 23.60 165 TYR B O 1
ATOM 3166 N N . ASP B 1 169 ? 1.560 -4.129 13.626 1.00 25.65 166 ASP B N 1
ATOM 3167 C CA . ASP B 1 169 ? 1.837 -3.823 15.030 1.00 26.77 166 ASP B CA 1
ATOM 3168 C C . ASP B 1 169 ? 2.266 -2.380 15.255 1.00 27.50 166 ASP B C 1
ATOM 3169 O O . ASP B 1 169 ? 3.457 -2.060 15.199 1.00 28.93 166 ASP B O 1
ATOM 3174 N N . ARG B 1 170 ? 1.287 -1.527 15.550 1.00 27.21 167 ARG B N 1
ATOM 3175 C CA . ARG B 1 170 ? 1.534 -0.107 15.803 1.00 27.87 167 ARG B CA 1
ATOM 3176 C C . ARG B 1 170 ? 2.204 0.150 17.148 1.00 28.78 167 ARG B C 1
ATOM 3177 O O . ARG B 1 170 ? 2.807 1.208 17.348 1.00 29.22 167 ARG B O 1
ATOM 3185 N N . HIS B 1 171 ? 2.106 -0.817 18.062 1.00 28.75 168 HIS B N 1
ATOM 3186 C CA . HIS B 1 171 ? 2.826 -0.732 19.333 1.00 30.24 168 HIS B CA 1
ATOM 3187 C C . HIS B 1 171 ? 4.340 -0.814 19.121 1.00 32.57 168 HIS B C 1
ATOM 3188 O O . HIS B 1 171 ? 5.101 -0.104 19.779 1.00 33.41 168 HIS B O 1
ATOM 3195 N N . GLU B 1 172 ? 4.760 -1.678 18.201 1.00 33.84 169 GLU B N 1
ATOM 3196 C CA . GLU B 1 172 ? 6.177 -1.882 17.896 1.00 36.93 169 GLU B CA 1
ATOM 3197 C C . GLU B 1 172 ? 6.706 -0.771 16.990 1.00 38.33 169 GLU B C 1
ATOM 3198 O O . GLU B 1 172 ? 7.836 -0.289 17.159 1.00 39.98 169 GLU B O 1
ATOM 3204 N N . LEU B 1 173 ? 5.869 -0.373 16.039 1.00 38.38 170 LEU B N 1
ATOM 3205 C CA . LEU B 1 173 ? 6.236 0.562 14.985 1.00 39.91 170 LEU B CA 1
ATOM 3206 C C . LEU B 1 173 ? 6.337 2.000 15.481 1.00 40.78 170 LEU B C 1
ATOM 3207 O O . LEU B 1 173 ? 7.339 2.670 15.230 1.00 42.62 170 LEU B O 1
ATOM 3212 N N . ASN B 1 174 ? 5.299 2.466 16.176 1.00 40.03 171 ASN B N 1
ATOM 3213 C CA . ASN B 1 174 ? 5.202 3.857 16.638 1.00 40.51 171 ASN B CA 1
ATOM 3214 C C . ASN B 1 174 ? 5.423 4.876 15.507 1.00 41.05 171 ASN B C 1
ATOM 3215 O O . ASN B 1 174 ? 6.223 5.805 15.630 1.00 42.34 171 ASN B O 1
ATOM 3220 N N . GLU B 1 175 ? 4.711 4.675 14.400 1.00 39.96 172 GLU B N 1
ATOM 3221 C CA . GLU B 1 175 ? 4.730 5.603 13.268 1.00 40.22 172 GLU B CA 1
ATOM 3222 C C . GLU B 1 175 ? 3.309 6.072 12.959 1.00 38.58 172 GLU B C 1
ATOM 3223 O O . GLU B 1 175 ? 2.351 5.303 13.105 1.00 37.28 172 GLU B O 1
ATOM 3229 N N . LYS B 1 176 ? 3.172 7.334 12.546 1.00 38.57 173 LYS B N 1
ATOM 3230 C CA . LYS B 1 176 ? 1.864 7.867 12.155 1.00 36.92 173 LYS B CA 1
ATOM 3231 C C . LYS B 1 176 ? 1.343 7.136 10.917 1.00 35.15 173 LYS B C 1
ATOM 3232 O O . LYS B 1 176 ? 2.123 6.716 10.057 1.00 35.42 173 LYS B O 1
ATOM 3238 N N . ARG B 1 177 ? 0.024 6.978 10.849 1.00 32.67 174 ARG B N 1
ATOM 3239 C CA . ARG B 1 177 ? -0.628 6.303 9.733 1.00 31.01 174 ARG B CA 1
ATOM 3240 C C . ARG B 1 177 ? -0.317 7.010 8.418 1.00 31.67 174 ARG B C 1
ATOM 3241 O O . ARG B 1 177 ? -0.313 8.239 8.341 1.00 32.04 174 ARG B O 1
ATOM 3249 N N . GLN B 1 178 ? -0.041 6.212 7.395 1.00 31.56 175 GLN B N 1
ATOM 3250 C CA . GLN B 1 178 ? 0.105 6.703 6.033 1.00 32.35 175 GLN B CA 1
ATOM 3251 C C . GLN B 1 178 ? -1.107 6.218 5.239 1.00 30.86 175 GLN B C 1
ATOM 3252 O O . GLN B 1 178 ? -1.665 5.174 5.562 1.00 29.38 175 GLN B O 1
ATOM 3258 N N . PRO B 1 179 ? -1.525 6.981 4.210 1.00 31.29 176 PRO B N 1
ATOM 3259 C CA . PRO B 1 179 ? -2.737 6.675 3.440 1.00 30.10 176 PRO B CA 1
ATOM 3260 C C . PRO B 1 179 ? -2.746 5.291 2.790 1.00 29.12 176 PRO B C 1
ATOM 3261 O O . PRO B 1 179 ? -3.811 4.690 2.658 1.00 28.09 176 PRO B O 1
ATOM 3265 N N . GLN B 1 180 ? -1.572 4.789 2.411 1.00 29.46 177 GLN B N 1
ATOM 3266 C CA . GLN B 1 180 ? -1.457 3.464 1.791 1.00 28.80 177 GLN B CA 1
ATOM 3267 C C . GLN B 1 180 ? -1.650 2.320 2.796 1.00 26.99 177 GLN B C 1
ATOM 3268 O O . GLN B 1 180 ? -1.881 1.176 2.403 1.00 26.12 177 GLN B O 1
ATOM 3274 N N . ASP B 1 181 ? -1.552 2.639 4.087 1.00 25.94 178 ASP B N 1
ATOM 3275 C CA . ASP B 1 181 ? -1.593 1.630 5.147 1.00 24.69 178 ASP B CA 1
ATOM 3276 C C . ASP B 1 181 ? -2.956 0.965 5.276 1.00 23.17 178 ASP B C 1
ATOM 3277 O O . ASP B 1 181 ? -3.991 1.630 5.203 1.00 22.55 178 ASP B O 1
ATOM 3282 N N . ILE B 1 182 ? -2.935 -0.348 5.469 1.00 22.50 179 ILE B N 1
ATOM 3283 C CA . ILE B 1 182 ? -4.111 -1.097 5.923 1.00 21.64 179 ILE B CA 1
ATOM 3284 C C . ILE B 1 182 ? -3.724 -1.867 7.186 1.00 21.28 179 ILE B C 1
ATOM 3285 O O . ILE B 1 182 ? -2.919 -2.799 7.137 1.00 21.86 179 ILE B O 1
ATOM 3290 N N . GLY B 1 183 ? -4.276 -1.445 8.319 1.00 20.68 180 GLY B N 1
ATOM 3291 C CA . GLY B 1 183 ? -4.026 -2.113 9.589 1.00 20.75 180 GLY B CA 1
ATOM 3292 C C . GLY B 1 183 ? -4.695 -3.472 9.623 1.00 20.68 180 GLY B C 1
ATOM 3293 O O . GLY B 1 183 ? -5.828 -3.628 9.170 1.00 20.37 180 GLY B O 1
ATOM 3294 N N . ILE B 1 184 ? -3.983 -4.464 10.146 1.00 20.86 181 ILE B N 1
ATOM 3295 C CA . ILE B 1 184 ? -4.506 -5.827 10.195 1.00 20.29 181 ILE B CA 1
ATOM 3296 C C . ILE B 1 184 ? -4.536 -6.262 11.654 1.00 19.69 181 ILE B C 1
ATOM 3297 O O . ILE B 1 184 ? -3.559 -6.071 12.382 1.00 19.73 181 ILE B O 1
ATOM 3302 N N . HIS B 1 185 ? -5.675 -6.813 12.070 1.00 18.94 182 HIS B N 1
ATOM 3303 C CA . HIS B 1 185 ? -5.942 -7.121 13.470 1.00 18.74 182 HIS B CA 1
ATOM 3304 C C . HIS B 1 185 ? -6.536 -8.509 13.614 1.00 18.69 182 HIS B C 1
ATOM 3305 O O . HIS B 1 185 ? -7.504 -8.853 12.923 1.00 17.72 182 HIS B O 1
ATOM 3312 N N . SER B 1 186 ? -5.952 -9.298 14.516 1.00 18.56 183 SER B N 1
ATOM 3313 C CA . SER B 1 186 ? -6.363 -10.684 14.708 1.00 18.58 183 SER B CA 1
ATOM 3314 C C . SER B 1 186 ? -6.771 -10.956 16.148 1.00 18.45 183 SER B C 1
ATOM 3315 O O . SER B 1 186 ? -5.931 -11.114 17.029 1.00 18.83 183 SER B O 1
ATOM 3318 N N . ILE B 1 187 ? -8.079 -10.986 16.374 1.00 17.71 184 ILE B N 1
ATOM 3319 C CA . ILE B 1 187 ? -8.652 -11.264 17.687 1.00 17.55 184 ILE B CA 1
ATOM 3320 C C . ILE B 1 187 ? -8.796 -12.777 17.872 1.00 17.29 184 ILE B C 1
ATOM 3321 O O . ILE B 1 187 ? -9.280 -13.480 16.981 1.00 17.17 184 ILE B O 1
ATOM 3326 N N . ARG B 1 188 ? -8.343 -13.277 19.018 1.00 17.17 185 ARG B N 1
ATOM 3327 C CA . ARG B 1 188 ? -8.507 -14.681 19.363 1.00 17.27 185 ARG B CA 1
ATOM 3328 C C . ARG B 1 188 ? -9.156 -14.816 20.732 1.00 17.04 185 ARG B C 1
ATOM 3329 O O . ARG B 1 188 ? -8.761 -14.149 21.684 1.00 17.04 185 ARG B O 1
ATOM 3337 N N . GLY B 1 189 ? -10.155 -15.684 20.832 1.00 16.50 186 GLY B N 1
ATOM 3338 C CA . GLY B 1 189 ? -10.785 -15.911 22.121 1.00 16.94 186 GLY B CA 1
ATOM 3339 C C . GLY B 1 189 ? -11.922 -16.894 22.015 1.00 17.10 186 GLY B C 1
ATOM 3340 O O . GLY B 1 189 ? -12.589 -16.970 20.980 1.00 16.31 186 GLY B O 1
ATOM 3341 N N . GLY B 1 190 ? -12.122 -17.648 23.093 1.00 17.80 187 GLY B N 1
ATOM 3342 C CA . GLY B 1 190 ? -13.281 -18.511 23.249 1.00 18.26 187 GLY B CA 1
ATOM 3343 C C . GLY B 1 190 ? -13.458 -19.473 22.089 1.00 18.35 187 GLY B C 1
ATOM 3344 O O . GLY B 1 190 ? -12.496 -20.082 21.617 1.00 18.07 187 GLY B O 1
ATOM 3345 N N . THR B 1 191 ? -14.696 -19.619 21.637 1.00 18.06 188 THR B N 1
ATOM 3346 C CA . THR B 1 191 ? -14.989 -20.542 20.538 1.00 18.88 188 THR B CA 1
ATOM 3347 C C . THR B 1 191 ? -15.495 -19.827 19.279 1.00 18.31 188 THR B C 1
ATOM 3348 O O . THR B 1 191 ? -16.145 -20.449 18.422 1.00 18.77 188 THR B O 1
ATOM 3352 N N . ILE B 1 192 ? -15.177 -18.537 19.163 1.00 17.42 189 ILE B N 1
ATOM 3353 C CA . ILE B 1 192 ? -15.622 -17.694 18.038 1.00 17.11 189 ILE B CA 1
ATOM 3354 C C . ILE B 1 192 ? -15.396 -18.403 16.698 1.00 17.52 189 ILE B C 1
ATOM 3355 O O . ILE B 1 192 ? -14.262 -18.741 16.345 1.00 17.26 189 ILE B O 1
ATOM 3360 N N . VAL B 1 193 ? -16.485 -18.653 15.969 1.00 17.58 190 VAL B N 1
ATOM 3361 C CA . VAL B 1 193 ? -16.392 -19.417 14.717 1.00 18.18 190 VAL B CA 1
ATOM 3362 C C . VAL B 1 193 ? -15.623 -18.637 13.652 1.00 18.24 190 VAL B C 1
ATOM 3363 O O . VAL B 1 193 ? -14.760 -19.195 12.973 1.00 17.86 190 VAL B O 1
ATOM 3367 N N . GLY B 1 194 ? -15.911 -17.346 13.528 1.00 18.20 191 GLY B N 1
ATOM 3368 C CA . GLY B 1 194 ? -15.184 -16.519 12.568 1.00 19.22 191 GLY B CA 1
ATOM 3369 C C . GLY B 1 194 ? -15.936 -15.259 12.211 1.00 19.26 191 GLY B C 1
ATOM 3370 O O . GLY B 1 194 ? -17.029 -15.315 11.655 1.00 19.77 191 GLY B O 1
ATOM 3371 N N . GLU B 1 195 ? -15.335 -14.122 12.532 1.00 18.93 192 GLU B N 1
ATOM 3372 C CA . GLU B 1 195 ? -15.902 -12.825 12.195 1.00 19.57 192 GLU B CA 1
ATOM 3373 C C . GLU B 1 195 ? -14.859 -12.034 11.411 1.00 19.29 192 GLU B C 1
ATOM 3374 O O . GLU B 1 195 ? -13.680 -12.045 11.758 1.00 19.88 192 GLU B O 1
ATOM 3380 N N . HIS B 1 196 ? -15.291 -11.351 10.355 1.00 18.77 193 HIS B N 1
ATOM 3381 C CA . HIS B 1 196 ? -14.392 -10.495 9.577 1.00 18.97 193 HIS B CA 1
ATOM 3382 C C . HIS B 1 196 ? -15.024 -9.131 9.393 1.00 18.88 193 HIS B C 1
ATOM 3383 O O . HIS B 1 196 ? -16.167 -9.031 8.979 1.00 19.05 193 HIS B O 1
ATOM 3390 N N . GLU B 1 197 ? -14.276 -8.085 9.736 1.00 18.95 194 GLU B N 1
ATOM 3391 C CA . GLU B 1 197 ? -14.771 -6.725 9.594 1.00 19.13 194 GLU B CA 1
ATOM 3392 C C . GLU B 1 197 ? -13.855 -5.924 8.681 1.00 18.42 194 GLU B C 1
ATOM 3393 O O . GLU B 1 197 ? -12.630 -5.962 8.817 1.00 19.10 194 GLU B O 1
ATOM 3399 N N . VAL B 1 198 ? -14.463 -5.208 7.748 1.00 17.80 195 VAL B N 1
ATOM 3400 C CA . VAL B 1 198 ? -13.752 -4.193 6.984 1.00 17.34 195 VAL B CA 1
ATOM 3401 C C . VAL B 1 198 ? -14.241 -2.852 7.500 1.00 16.99 195 VAL B C 1
ATOM 3402 O O . VAL B 1 198 ? -15.438 -2.575 7.484 1.00 16.81 195 VAL B O 1
ATOM 3406 N N . LEU B 1 199 ? -13.315 -2.043 8.004 1.00 16.96 196 LEU B N 1
ATOM 3407 C CA . LEU B 1 199 ? -13.642 -0.695 8.430 1.00 17.27 196 LEU B CA 1
ATOM 3408 C C . LEU B 1 199 ? -13.159 0.294 7.381 1.00 17.43 196 LEU B C 1
ATOM 3409 O O . LEU B 1 199 ? -11.994 0.264 6.995 1.00 18.16 196 LEU B O 1
ATOM 3414 N N . PHE B 1 200 ? -14.061 1.170 6.944 1.00 17.33 197 PHE B N 1
ATOM 3415 C CA . PHE B 1 200 ? -13.720 2.322 6.121 1.00 18.12 197 PHE B CA 1
ATOM 3416 C C . PHE B 1 200 ? -13.909 3.566 6.980 1.00 18.57 197 PHE B C 1
ATOM 3417 O O . PHE B 1 200 ? -15.025 3.876 7.382 1.00 18.53 197 PHE B O 1
ATOM 3425 N N . ALA B 1 201 ? -12.825 4.280 7.264 1.00 18.87 198 ALA B N 1
ATOM 3426 C CA . ALA B 1 201 ? -12.911 5.426 8.171 1.00 19.42 198 ALA B CA 1
ATOM 3427 C C . ALA B 1 201 ? -12.595 6.714 7.434 1.00 20.33 198 ALA B C 1
ATOM 3428 O O . ALA B 1 201 ? -11.470 6.921 6.972 1.00 21.17 198 ALA B O 1
ATOM 3430 N N . GLY B 1 202 ? -13.609 7.565 7.306 1.00 20.64 199 GLY B N 1
ATOM 3431 C CA . GLY B 1 202 ? -13.473 8.825 6.583 1.00 21.85 199 GLY B CA 1
ATOM 3432 C C . GLY B 1 202 ? -13.521 10.033 7.493 1.00 22.65 199 GLY B C 1
ATOM 3433 O O . GLY B 1 202 ? -13.348 9.923 8.705 1.00 22.45 199 GLY B O 1
ATOM 3434 N N . THR B 1 203 ? -13.776 11.194 6.902 1.00 23.49 200 THR B N 1
ATOM 3435 C CA . THR B 1 203 ? -13.892 12.417 7.680 1.00 24.35 200 THR B CA 1
ATOM 3436 C C . THR B 1 203 ? -15.270 12.465 8.337 1.00 23.94 200 THR B C 1
ATOM 3437 O O . THR B 1 203 ? -16.283 12.650 7.656 1.00 24.00 200 THR B O 1
ATOM 3441 N N . ASP B 1 204 ? -15.286 12.285 9.661 1.00 23.69 201 ASP B N 1
ATOM 3442 C CA . ASP B 1 204 ? -16.504 12.357 10.488 1.00 23.94 201 ASP B CA 1
ATOM 3443 C C . ASP B 1 204 ? -17.540 11.277 10.174 1.00 23.06 201 ASP B C 1
ATOM 3444 O O . ASP B 1 204 ? -18.717 11.417 10.532 1.00 22.86 201 ASP B O 1
ATOM 3449 N N . GLU B 1 205 ? -17.114 10.209 9.505 1.00 22.20 202 GLU B N 1
ATOM 3450 C CA . GLU B 1 205 ? -18.009 9.082 9.241 1.00 21.85 202 GLU B CA 1
ATOM 3451 C C . GLU B 1 205 ? -17.237 7.799 8.996 1.00 21.03 202 GLU B C 1
ATOM 3452 O O . GLU B 1 205 ? -16.095 7.824 8.527 1.00 21.49 202 GLU B O 1
ATOM 3458 N N . THR B 1 206 ? -17.866 6.674 9.317 1.00 19.74 203 THR B N 1
ATOM 3459 C CA . THR B 1 206 ? -17.267 5.376 9.062 1.00 18.90 203 THR B CA 1
ATOM 3460 C C . THR B 1 206 ? -18.305 4.483 8.398 1.00 18.72 203 THR B C 1
ATOM 3461 O O . THR B 1 206 ? -19.512 4.668 8.582 1.00 18.53 203 THR B O 1
ATOM 3465 N N . ILE B 1 207 ? -17.817 3.537 7.607 1.00 18.35 204 ILE B N 1
ATOM 3466 C CA . ILE B 1 207 ? -18.638 2.461 7.073 1.00 18.24 204 ILE B CA 1
ATOM 3467 C C . ILE B 1 207 ? -17.968 1.156 7.472 1.00 17.97 204 ILE B C 1
ATOM 3468 O O . ILE B 1 207 ? -16.754 0.993 7.301 1.00 18.37 204 ILE B O 1
ATOM 3473 N N . GLN B 1 208 ? -18.756 0.252 8.046 1.00 18.14 205 GLN B N 1
ATOM 3474 C CA . GLN B 1 208 ? -18.266 -1.051 8.465 1.00 18.49 205 GLN B CA 1
ATOM 3475 C C . GLN B 1 208 ? -19.043 -2.137 7.752 1.00 18.49 205 GLN B C 1
ATOM 3476 O O . GLN B 1 208 ? -20.272 -2.071 7.663 1.00 19.44 205 GLN B O 1
ATOM 3482 N N . ILE B 1 209 ? -18.324 -3.122 7.231 1.00 18.11 206 ILE B N 1
ATOM 3483 C CA . ILE B 1 209 ? -18.950 -4.316 6.660 1.00 17.71 206 ILE B CA 1
ATOM 3484 C C . ILE B 1 209 ? -18.438 -5.524 7.436 1.00 17.60 206 ILE B C 1
ATOM 3485 O O . ILE B 1 209 ? -17.232 -5.778 7.477 1.00 17.29 206 ILE B O 1
ATOM 3490 N N . THR B 1 210 ? -19.362 -6.261 8.041 1.00 17.03 207 THR B N 1
ATOM 3491 C CA . THR B 1 210 ? -19.011 -7.324 8.972 1.00 17.26 207 THR B CA 1
ATOM 3492 C C . THR B 1 210 ? -19.721 -8.621 8.617 1.00 16.90 207 THR B C 1
ATOM 3493 O O . THR B 1 210 ? -20.953 -8.655 8.514 1.00 17.39 207 THR B O 1
ATOM 3497 N N . HIS B 1 211 ? -18.942 -9.681 8.424 1.00 16.21 208 HIS B N 1
ATOM 3498 C CA . HIS B 1 211 ? -19.500 -11.014 8.264 1.00 16.11 208 HIS B CA 1
ATOM 3499 C C . HIS B 1 211 ? -19.228 -11.811 9.533 1.00 16.19 208 HIS B C 1
ATOM 3500 O O . HIS B 1 211 ? -18.098 -11.817 10.037 1.00 15.96 208 HIS B O 1
ATOM 3507 N N . ARG B 1 212 ? -20.267 -12.458 10.056 1.00 15.92 209 ARG B N 1
ATOM 3508 C CA . ARG B 1 212 ? -20.122 -13.306 11.229 1.00 16.30 209 ARG B CA 1
ATOM 3509 C C . ARG B 1 212 ? -20.676 -14.695 10.964 1.00 16.57 209 ARG B C 1
ATOM 3510 O O . ARG B 1 212 ? -21.863 -14.862 10.669 1.00 16.73 209 ARG B O 1
ATOM 3518 N N . ALA B 1 213 ? -19.800 -15.691 11.059 1.00 16.09 210 ALA B N 1
ATOM 3519 C CA . ALA B 1 213 ? -20.206 -17.079 10.949 1.00 16.40 210 ALA B CA 1
ATOM 3520 C C . ALA B 1 213 ? -20.643 -17.593 12.315 1.00 16.65 210 ALA B C 1
ATOM 3521 O O . ALA B 1 213 ? -19.946 -17.394 13.316 1.00 16.84 210 ALA B O 1
ATOM 3523 N N . GLN B 1 214 ? -21.793 -18.257 12.345 1.00 22.57 211 GLN B N 1
ATOM 3524 C CA . GLN B 1 214 ? -22.323 -18.823 13.581 1.00 22.95 211 GLN B CA 1
ATOM 3525 C C . GLN B 1 214 ? -21.859 -20.260 13.820 1.00 21.45 211 GLN B C 1
ATOM 3526 O O . GLN B 1 214 ? -21.865 -20.747 14.958 1.00 21.82 211 GLN B O 1
ATOM 3532 N N . SER B 1 215 ? -21.492 -20.938 12.741 1.00 20.65 212 SER B N 1
ATOM 3533 C CA . SER B 1 215 ? -21.153 -22.349 12.782 1.00 19.81 212 SER B CA 1
ATOM 3534 C C . SER B 1 215 ? -20.324 -22.709 11.564 1.00 19.24 212 SER B C 1
ATOM 3535 O O . SER B 1 215 ? -20.559 -22.187 10.465 1.00 19.15 212 SER B O 1
ATOM 3538 N N . LYS B 1 216 ? -19.358 -23.603 11.753 1.00 18.73 213 LYS B N 1
ATOM 3539 C CA . LYS B 1 216 ? -18.613 -24.151 10.628 1.00 18.97 213 LYS B CA 1
ATOM 3540 C C . LYS B 1 216 ? -19.511 -24.913 9.658 1.00 18.67 213 LYS B C 1
ATOM 3541 O O . LYS B 1 216 ? -19.075 -25.261 8.559 1.00 18.63 213 LYS B O 1
ATOM 3547 N N . ASP B 1 217 ? -20.758 -25.164 10.065 1.00 19.02 214 ASP B N 1
ATOM 3548 C CA . ASP B 1 217 ? -21.770 -25.751 9.175 1.00 19.49 214 ASP B CA 1
ATOM 3549 C C . ASP B 1 217 ? -21.951 -24.945 7.891 1.00 19.44 214 ASP B C 1
ATOM 3550 O O . ASP B 1 217 ? -22.287 -25.517 6.862 1.00 19.16 214 ASP B O 1
ATOM 3555 N N . ILE B 1 218 ? -21.724 -23.629 7.932 1.00 19.76 215 ILE B N 1
ATOM 3556 C CA . ILE B 1 218 ? -21.894 -22.839 6.699 1.00 20.32 215 ILE B CA 1
ATOM 3557 C C . ILE B 1 218 ? -21.001 -23.370 5.578 1.00 19.38 215 ILE B C 1
ATOM 3558 O O . ILE B 1 218 ? -21.422 -23.423 4.426 1.00 19.61 215 ILE B O 1
ATOM 3563 N N . PHE B 1 219 ? -19.783 -23.770 5.927 1.00 18.76 216 PHE B N 1
ATOM 3564 C CA . PHE B 1 219 ? -18.836 -24.278 4.948 1.00 18.35 216 PHE B CA 1
ATOM 3565 C C . PHE B 1 219 ? -19.199 -25.689 4.504 1.00 18.03 216 PHE B C 1
ATOM 3566 O O . PHE B 1 219 ? -19.179 -25.993 3.311 1.00 18.00 216 PHE B O 1
ATOM 3574 N N . ALA B 1 220 ? -19.537 -26.545 5.463 1.00 17.36 217 ALA B N 1
ATOM 3575 C CA . ALA B 1 220 ? -19.862 -27.929 5.147 1.00 17.65 217 ALA B CA 1
ATOM 3576 C C . ALA B 1 220 ? -21.195 -28.014 4.405 1.00 18.00 217 ALA B C 1
ATOM 3577 O O . ALA B 1 220 ? -21.283 -28.678 3.373 1.00 18.31 217 ALA B O 1
ATOM 3579 N N . ASN B 1 221 ? -22.214 -27.314 4.901 1.00 18.99 218 ASN B N 1
ATOM 3580 C CA . ASN B 1 221 ? -23.490 -27.220 4.182 1.00 19.55 218 ASN B CA 1
ATOM 3581 C C . ASN B 1 221 ? -23.332 -26.523 2.837 1.00 19.72 218 ASN B C 1
ATOM 3582 O O . ASN B 1 221 ? -24.005 -26.874 1.876 1.00 19.72 218 ASN B O 1
ATOM 3587 N N . GLY B 1 222 ? -22.435 -25.540 2.776 1.00 19.54 219 GLY B N 1
ATOM 3588 C CA . GLY B 1 222 ? -22.134 -24.855 1.524 1.00 20.25 219 GLY B CA 1
ATOM 3589 C C . GLY B 1 222 ? -21.694 -25.850 0.466 1.00 20.06 219 GLY B C 1
ATOM 3590 O O . GLY B 1 222 ? -22.199 -25.833 -0.663 1.00 20.51 219 GLY B O 1
ATOM 3591 N N . ALA B 1 223 ? -20.772 -26.730 0.849 1.00 19.70 220 ALA B N 1
ATOM 3592 C CA . ALA B 1 223 ? -20.259 -27.782 -0.033 1.00 20.29 220 ALA B CA 1
ATOM 3593 C C . ALA B 1 223 ? -21.352 -28.786 -0.452 1.00 20.56 220 ALA B C 1
ATOM 3594 O O . ALA B 1 223 ? -21.478 -29.123 -1.630 1.00 20.97 220 ALA B O 1
ATOM 3596 N N . ILE B 1 224 ? -22.137 -29.248 0.517 1.00 20.98 221 ILE B N 1
ATOM 3597 C CA . ILE B 1 224 ? -23.200 -30.226 0.248 1.00 21.91 221 ILE B CA 1
ATOM 3598 C C . ILE B 1 224 ? -24.247 -29.643 -0.706 1.00 22.76 221 ILE B C 1
ATOM 3599 O O . ILE B 1 224 ? -24.655 -30.305 -1.674 1.00 23.13 221 ILE B O 1
ATOM 3604 N N . GLN B 1 225 ? -24.650 -28.399 -0.450 1.00 23.41 222 GLN B N 1
ATOM 3605 C CA . GLN B 1 225 ? -25.651 -27.708 -1.274 1.00 24.91 222 GLN B CA 1
ATOM 3606 C C . GLN B 1 225 ? -25.131 -27.490 -2.681 1.00 24.98 222 GLN B C 1
ATOM 3607 O O . GLN B 1 225 ? -25.859 -27.716 -3.649 1.00 24.84 222 GLN B O 1
ATOM 3613 N N . ALA B 1 226 ? -23.867 -27.070 -2.785 1.00 24.13 223 ALA B N 1
ATOM 3614 C CA . ALA B 1 226 ? -23.184 -26.988 -4.077 1.00 24.20 223 ALA B CA 1
ATOM 3615 C C . ALA B 1 226 ? -23.163 -28.345 -4.787 1.00 24.18 223 ALA B C 1
ATOM 3616 O O . ALA B 1 226 ? -23.439 -28.409 -5.979 1.00 25.03 223 ALA B O 1
ATOM 3618 N N . ALA B 1 227 ? -22.861 -29.420 -4.052 1.00 23.60 224 ALA B N 1
ATOM 3619 C CA . ALA B 1 227 ? -22.894 -30.780 -4.608 1.00 23.25 224 ALA B CA 1
ATOM 3620 C C . ALA B 1 227 ? -24.296 -31.191 -5.097 1.00 24.45 224 ALA B C 1
ATOM 3621 O O . ALA B 1 227 ? -24.448 -31.671 -6.230 1.00 24.44 224 ALA B O 1
ATOM 3623 N N . GLU B 1 228 ? -25.310 -30.994 -4.249 1.00 24.58 225 GLU B N 1
ATOM 3624 C CA . GLU B 1 228 ? -26.707 -31.323 -4.580 1.00 26.24 225 GLU B CA 1
ATOM 3625 C C . GLU B 1 228 ? -27.147 -30.694 -5.898 1.00 26.66 225 GLU B C 1
ATOM 3626 O O . GLU B 1 228 ? -27.927 -31.282 -6.659 1.00 27.67 225 GLU B O 1
ATOM 3632 N N . ARG B 1 229 ? -26.630 -29.498 -6.160 1.00 26.17 226 ARG B N 1
ATOM 3633 C CA . ARG B 1 229 ? -26.960 -28.754 -7.369 1.00 26.99 226 ARG B CA 1
ATOM 3634 C C . ARG B 1 229 ? -26.118 -29.209 -8.552 1.00 26.48 226 ARG B C 1
ATOM 3635 O O . ARG B 1 229 ? -26.642 -29.390 -9.657 1.00 26.67 226 ARG B O 1
ATOM 3643 N N . LEU B 1 230 ? -24.819 -29.397 -8.306 1.00 25.26 227 LEU B N 1
ATOM 3644 C CA . LEU B 1 230 ? -23.846 -29.709 -9.358 1.00 24.94 227 LEU B CA 1
ATOM 3645 C C . LEU B 1 230 ? -24.119 -31.046 -10.036 1.00 24.96 227 LEU B C 1
ATOM 3646 O O . LEU B 1 230 ? -23.807 -31.218 -11.209 1.00 25.18 227 LEU B O 1
ATOM 3651 N N . VAL B 1 231 ? -24.696 -31.999 -9.302 1.00 25.49 228 VAL B N 1
ATOM 3652 C CA . VAL B 1 231 ? -24.981 -33.313 -9.886 1.00 25.87 228 VAL B CA 1
ATOM 3653 C C . VAL B 1 231 ? -25.956 -33.223 -11.056 1.00 26.92 228 VAL B C 1
ATOM 3654 O O . VAL B 1 231 ? -25.966 -34.102 -11.925 1.00 27.43 228 VAL B O 1
ATOM 3658 N N . ASN B 1 232 ? -26.763 -32.160 -11.080 1.00 27.01 229 ASN B N 1
ATOM 3659 C CA . ASN B 1 232 ? -27.713 -31.933 -12.167 1.00 28.06 229 ASN B CA 1
ATOM 3660 C C . ASN B 1 232 ? -27.289 -30.861 -13.184 1.00 27.85 229 ASN B C 1
ATOM 3661 O O . ASN B 1 232 ? -28.112 -30.388 -13.967 1.00 28.88 229 ASN B O 1
ATOM 3666 N N . LYS B 1 233 ? -26.007 -30.493 -13.175 1.00 26.64 230 LYS B N 1
ATOM 3667 C CA . LYS B 1 233 ? -25.474 -29.531 -14.156 1.00 26.10 230 LYS B CA 1
ATOM 3668 C C . LYS B 1 233 ? -24.723 -30.229 -15.294 1.00 26.53 230 LYS B C 1
ATOM 3669 O O . LYS B 1 233 ? -24.207 -31.342 -15.113 1.00 26.29 230 LYS B O 1
ATOM 3675 N N . PRO B 1 234 ? -24.662 -29.583 -16.477 1.00 26.65 231 PRO B N 1
ATOM 3676 C CA . PRO B 1 234 ? -23.789 -30.085 -17.537 1.00 26.86 231 PRO B CA 1
ATOM 3677 C C . PRO B 1 234 ? -22.319 -29.925 -17.132 1.00 26.03 231 PRO B C 1
ATOM 3678 O O . PRO B 1 234 ? -22.037 -29.317 -16.097 1.00 24.63 231 PRO B O 1
ATOM 3682 N N . ASN B 1 235 ? -21.402 -30.487 -17.925 1.00 26.56 232 ASN B N 1
ATOM 3683 C CA . ASN B 1 235 ? -19.956 -30.313 -17.700 1.00 26.96 232 ASN B CA 1
ATOM 3684 C C . ASN B 1 235 ? -19.578 -28.835 -17.703 1.00 27.09 232 ASN B C 1
ATOM 3685 O O . ASN B 1 235 ? -20.347 -27.995 -18.182 1.00 27.10 232 ASN B O 1
ATOM 3690 N N . GLY B 1 236 ? -18.402 -28.525 -17.158 1.00 27.18 233 GLY B N 1
ATOM 3691 C CA . GLY B 1 236 ? -17.896 -27.150 -17.136 1.00 27.27 233 GLY B CA 1
ATOM 3692 C C . GLY B 1 236 ? -17.455 -26.678 -15.763 1.00 27.22 233 GLY B C 1
ATOM 3693 O O . GLY B 1 236 ? -17.624 -27.387 -14.761 1.00 26.36 233 GLY B O 1
ATOM 3694 N N . PHE B 1 237 ? -16.888 -25.473 -15.730 1.00 27.13 234 PHE B N 1
ATOM 3695 C CA . PHE B 1 237 ? -16.405 -24.849 -14.500 1.00 27.26 234 PHE B CA 1
ATOM 3696 C C . PHE B 1 237 ? -17.441 -23.895 -13.913 1.00 26.77 234 PHE B C 1
ATOM 3697 O O . PHE B 1 237 ? -17.975 -23.028 -14.618 1.00 27.42 234 PHE B O 1
ATOM 3705 N N . TYR B 1 238 ? -17.716 -24.056 -12.620 1.00 26.05 235 TYR B N 1
ATOM 3706 C CA . TYR B 1 238 ? -18.695 -23.221 -11.924 1.00 25.74 235 TYR B CA 1
ATOM 3707 C C . TYR B 1 238 ? -18.097 -22.595 -10.665 1.00 25.73 235 TYR B C 1
ATOM 3708 O O . TYR B 1 238 ? -17.271 -23.209 -9.980 1.00 24.82 235 TYR B O 1
ATOM 3717 N N . THR B 1 239 ? -18.501 -21.357 -10.391 1.00 26.08 236 THR B N 1
ATOM 3718 C CA . THR B 1 239 ? -18.233 -20.708 -9.109 1.00 26.26 236 THR B CA 1
ATOM 3719 C C . THR B 1 239 ? -19.578 -20.272 -8.560 1.00 26.13 236 THR B C 1
ATOM 3720 O O . THR B 1 239 ? -20.605 -20.485 -9.209 1.00 25.58 236 THR B O 1
ATOM 3724 N N . PHE B 1 240 ? -19.582 -19.654 -7.377 1.00 25.68 237 PHE B N 1
ATOM 3725 C CA . PHE B 1 240 ? -20.828 -19.108 -6.832 1.00 26.07 237 PHE B CA 1
ATOM 3726 C C . PHE B 1 240 ? -21.482 -18.074 -7.752 1.00 27.53 237 PHE B C 1
ATOM 3727 O O . PHE B 1 240 ? -22.697 -17.880 -7.703 1.00 27.96 237 PHE B O 1
ATOM 3735 N N . ASP B 1 241 ? -20.676 -17.425 -8.591 1.00 28.06 238 ASP B N 1
ATOM 3736 C CA . ASP B 1 241 ? -21.188 -16.425 -9.537 1.00 29.92 238 ASP B CA 1
ATOM 3737 C C . ASP B 1 241 ? -22.030 -17.027 -10.659 1.00 29.59 238 ASP B C 1
ATOM 3738 O O . ASP B 1 241 ? -22.963 -16.390 -11.142 1.00 31.11 238 ASP B O 1
ATOM 3743 N N . ASN B 1 242 ? -21.704 -18.245 -11.077 1.00 27.92 239 ASN B N 1
ATOM 3744 C CA . ASN B 1 242 ? -22.409 -18.837 -12.217 1.00 27.76 239 ASN B CA 1
ATOM 3745 C C . ASN B 1 242 ? -22.924 -20.269 -12.054 1.00 26.53 239 ASN B C 1
ATOM 3746 O O . ASN B 1 242 ? -23.391 -20.865 -13.029 1.00 26.26 239 ASN B O 1
ATOM 3751 N N . LEU B 1 243 ? -22.862 -20.818 -10.835 1.00 25.64 240 LEU B N 1
ATOM 3752 C CA . LEU B 1 243 ? -23.439 -22.145 -10.591 1.00 25.29 240 LEU B CA 1
ATOM 3753 C C . LEU B 1 243 ? -24.934 -22.110 -10.888 1.00 26.36 240 LEU B C 1
ATOM 3754 O O . LEU B 1 243 ? -25.643 -21.219 -10.427 1.00 27.29 240 LEU B O 1
ATOM 3760 N N . SER C 1 3 ? -14.911 -37.327 36.451 1.00 52.99 0 SER C N 1
ATOM 3761 C CA . SER C 1 3 ? -16.003 -38.048 35.732 1.00 50.23 0 SER C CA 1
ATOM 3762 C C . SER C 1 3 ? -17.271 -38.134 36.576 1.00 47.91 0 SER C C 1
ATOM 3763 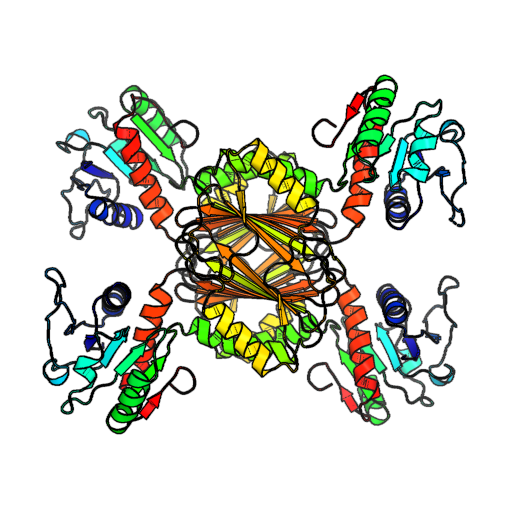O O . SER C 1 3 ? -17.239 -38.619 37.710 1.00 49.88 0 SER C O 1
ATOM 3765 N N . MET C 1 4 ? -18.379 -37.656 36.016 1.00 43.90 1 MET C N 1
ATOM 3766 C CA . MET C 1 4 ? -19.689 -37.779 36.644 1.00 41.45 1 MET C CA 1
ATOM 3767 C C . MET C 1 4 ? -20.527 -38.808 35.902 1.00 39.72 1 MET C C 1
ATOM 3768 O O . MET C 1 4 ? -20.434 -38.941 34.677 1.00 39.28 1 MET C O 1
ATOM 3773 N N . LYS C 1 5 ? -21.346 -39.529 36.656 1.00 38.94 2 LYS C N 1
ATOM 3774 C CA . LYS C 1 5 ? -22.366 -40.389 36.082 1.00 37.11 2 LYS C CA 1
ATOM 3775 C C . LYS C 1 5 ? -23.667 -39.609 36.142 1.00 33.79 2 LYS C C 1
ATOM 3776 O O . LYS C 1 5 ? -24.138 -39.246 37.224 1.00 33.64 2 LYS C O 1
ATOM 3782 N N . ILE C 1 6 ? -24.224 -39.326 34.969 1.00 31.12 3 ILE C N 1
ATOM 3783 C CA . ILE C 1 6 ? -25.340 -38.390 34.844 1.00 27.94 3 ILE C CA 1
ATOM 3784 C C . ILE C 1 6 ? -26.616 -39.105 34.448 1.00 26.66 3 ILE C C 1
ATOM 3785 O O . ILE C 1 6 ? -26.619 -39.926 33.533 1.00 26.97 3 ILE C O 1
ATOM 3790 N N . LEU C 1 7 ? -27.693 -38.782 35.158 1.00 25.24 4 LEU C N 1
ATOM 3791 C CA . LEU C 1 7 ? -29.034 -39.202 34.790 1.00 24.33 4 LEU C CA 1
ATOM 3792 C C . LEU C 1 7 ? -29.729 -38.051 34.067 1.00 22.48 4 LEU C C 1
ATOM 3793 O O . LEU C 1 7 ? -29.741 -36.927 34.554 1.00 22.26 4 LEU C O 1
ATOM 3798 N N . LEU C 1 8 ? -30.319 -38.332 32.913 1.00 22.12 5 LEU C N 1
ATOM 3799 C CA . LEU C 1 8 ? -31.024 -37.291 32.171 1.00 20.87 5 LEU C CA 1
ATOM 3800 C C . LEU C 1 8 ? -32.520 -37.427 32.402 1.00 20.71 5 LEU C C 1
ATOM 3801 O O . LEU C 1 8 ? -33.096 -38.472 32.125 1.00 20.83 5 LEU C O 1
ATOM 3806 N N . ILE C 1 9 ? -33.134 -36.375 32.936 1.00 20.33 6 ILE C N 1
ATOM 3807 C CA . ILE C 1 9 ? -34.590 -36.332 33.064 1.00 20.58 6 ILE C CA 1
ATOM 3808 C C . ILE C 1 9 ? -35.111 -35.558 31.860 1.00 20.50 6 ILE C C 1
ATOM 3809 O O . ILE C 1 9 ? -34.843 -34.366 31.708 1.00 20.32 6 ILE C O 1
ATOM 3814 N N . GLY C 1 10 ? -35.822 -36.272 30.994 1.00 21.13 7 GLY C N 1
ATOM 3815 C CA . GLY C 1 10 ? -36.182 -35.780 29.678 1.00 21.96 7 GLY C CA 1
ATOM 3816 C C . GLY C 1 10 ? -35.071 -36.045 28.686 1.00 22.22 7 GLY C C 1
ATOM 3817 O O . GLY C 1 10 ? -33.888 -36.060 29.045 1.00 22.19 7 GLY C O 1
ATOM 3818 N N . TYR C 1 11 ? -35.457 -36.272 27.437 1.00 23.01 8 TYR C N 1
ATOM 3819 C CA . TYR C 1 11 ? -34.499 -36.429 26.358 1.00 23.74 8 TYR C CA 1
ATOM 3820 C C . TYR C 1 11 ? -34.996 -35.697 25.113 1.00 24.35 8 TYR C C 1
ATOM 3821 O O . TYR C 1 11 ? -35.048 -36.262 24.013 1.00 25.62 8 TYR C O 1
ATOM 3830 N N . GLY C 1 12 ? -35.373 -34.432 25.313 1.00 23.30 9 GLY C N 1
ATOM 3831 C CA . GLY C 1 12 ? -35.699 -33.520 24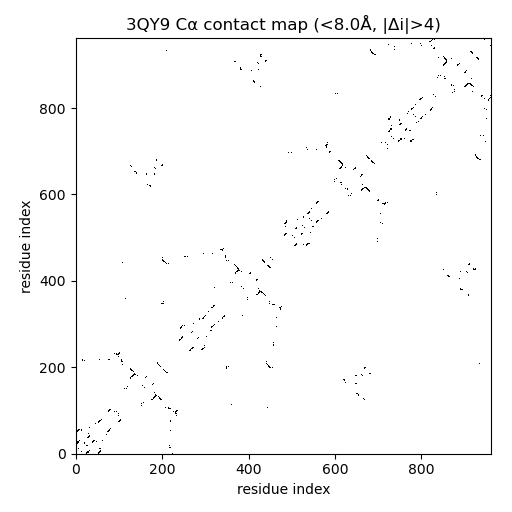.217 1.00 23.95 9 GLY C CA 1
ATOM 3832 C C . GLY C 1 12 ? -34.435 -32.904 23.650 1.00 23.45 9 GLY C C 1
ATOM 3833 O O . GLY C 1 12 ? -33.331 -33.376 23.919 1.00 22.75 9 GLY C O 1
ATOM 3834 N N . ALA C 1 13 ? -34.588 -31.840 22.869 1.00 23.92 10 ALA C N 1
ATOM 3835 C CA . ALA C 1 13 ? -33.440 -31.207 22.220 1.00 23.81 10 ALA C CA 1
ATOM 3836 C C . ALA C 1 13 ? -32.327 -30.816 23.197 1.00 22.26 10 ALA C C 1
ATOM 3837 O O . ALA C 1 13 ? -31.142 -30.998 22.895 1.00 21.65 10 ALA C O 1
ATOM 3839 N N . MET C 1 14 ? -32.702 -30.286 24.361 1.00 21.29 11 MET C N 1
ATOM 3840 C CA . MET C 1 14 ? -31.709 -29.768 25.308 1.00 20.48 11 MET C CA 1
ATOM 3841 C C . MET C 1 14 ? -30.880 -30.863 25.966 1.00 19.81 11 MET C C 1
ATOM 3842 O O . MET C 1 14 ? -29.658 -30.765 26.026 1.00 19.21 11 MET C O 1
ATOM 3847 N N . ASN C 1 15 ? -31.525 -31.923 26.437 1.00 19.27 12 ASN C N 1
ATOM 3848 C CA . ASN C 1 15 ? -30.748 -33.015 27.032 1.00 19.20 12 ASN C CA 1
ATOM 3849 C C . ASN C 1 15 ? -29.984 -33.868 26.013 1.00 20.44 12 ASN C C 1
ATOM 3850 O O . ASN C 1 15 ? -29.028 -34.563 26.366 1.00 21.09 12 ASN C O 1
ATOM 3855 N N . GLN C 1 16 ? -30.377 -33.782 24.745 1.00 21.21 13 GLN C N 1
ATOM 3856 C CA . GLN C 1 16 ? -29.580 -34.370 23.666 1.00 22.60 13 GLN C CA 1
ATOM 3857 C C . GLN C 1 16 ? -28.259 -33.616 23.524 1.00 22.63 13 GLN C C 1
ATOM 3858 O O . GLN C 1 16 ? -27.208 -34.223 23.282 1.00 23.33 13 GLN C O 1
ATOM 3864 N N . ARG C 1 17 ? -28.323 -32.297 23.698 1.00 21.52 14 ARG C N 1
ATOM 3865 C CA . ARG C 1 17 ? -27.125 -31.459 23.748 1.00 22.10 14 ARG C CA 1
ATOM 3866 C C . ARG C 1 17 ? -26.299 -31.819 24.974 1.00 21.62 14 ARG C C 1
ATOM 3867 O O . ARG C 1 17 ? -25.092 -32.001 24.875 1.00 22.55 14 ARG C O 1
ATOM 3875 N N . VAL C 1 18 ? -26.958 -31.944 26.125 1.00 20.44 15 VAL C N 1
ATOM 3876 C CA . VAL C 1 18 ? -26.263 -32.317 27.356 1.00 20.49 15 VAL C CA 1
ATOM 3877 C C . VAL C 1 18 ? -25.511 -33.641 27.165 1.00 21.92 15 VAL C C 1
ATOM 3878 O O . VAL C 1 18 ? -24.327 -33.744 27.493 1.00 23.35 15 VAL C O 1
ATOM 3882 N N . ALA C 1 19 ? -26.196 -34.641 26.613 1.00 22.65 16 ALA C N 1
ATOM 3883 C CA . ALA C 1 19 ? -25.581 -35.953 26.367 1.00 24.54 16 ALA C CA 1
ATOM 3884 C C . ALA C 1 19 ? -24.280 -35.844 25.561 1.00 26.23 16 ALA C C 1
ATOM 3885 O O . ALA C 1 19 ? -23.236 -36.355 25.983 1.00 27.66 16 ALA C O 1
ATOM 3887 N N . ARG C 1 20 ? -24.347 -35.167 24.414 1.00 26.23 17 ARG C N 1
ATOM 3888 C CA . ARG C 1 20 ? -23.187 -34.966 23.544 1.00 27.88 17 ARG C CA 1
ATOM 3889 C C . ARG C 1 20 ? -22.036 -34.260 24.265 1.00 28.05 17 ARG C C 1
ATOM 3890 O O . ARG C 1 20 ? -20.887 -34.708 24.197 1.00 29.83 17 ARG C O 1
ATOM 3898 N N . LEU C 1 21 ? -22.350 -33.172 24.965 1.00 26.18 18 LEU C N 1
ATOM 3899 C CA . LEU C 1 21 ? -21.317 -32.346 25.602 1.00 26.66 18 LEU C CA 1
ATOM 3900 C C . LEU C 1 21 ? -20.716 -33.012 26.838 1.00 27.73 18 LEU C C 1
ATOM 3901 O O . LEU C 1 21 ? -19.508 -32.907 27.082 1.00 29.49 18 LEU C O 1
ATOM 3906 N N . ALA C 1 22 ? -21.557 -33.703 27.605 1.00 26.99 19 ALA C N 1
ATOM 3907 C CA . ALA C 1 22 ? -21.110 -34.432 28.787 1.00 28.59 19 ALA C CA 1
ATOM 3908 C C . ALA C 1 22 ? -20.113 -35.515 28.403 1.00 31.51 19 ALA C C 1
ATOM 3909 O O . ALA C 1 22 ? -19.101 -35.690 29.073 1.00 33.64 19 ALA C O 1
ATOM 3911 N N . GLU C 1 23 ? -20.402 -36.228 27.316 1.00 32.71 20 GLU C N 1
ATOM 3912 C CA . GLU C 1 23 ? -19.543 -37.317 26.849 1.00 36.22 20 GLU C CA 1
ATOM 3913 C C . GLU C 1 23 ? -18.207 -36.780 26.348 1.00 38.87 20 GLU C C 1
ATOM 3914 O O . GLU C 1 23 ? -17.163 -37.400 26.563 1.00 41.36 20 GLU C O 1
ATOM 3920 N N . GLU C 1 24 ? -18.255 -35.620 25.697 1.00 38.32 21 GLU C N 1
ATOM 3921 C CA . GLU C 1 24 ? -17.052 -34.899 25.281 1.00 41.06 21 GLU C CA 1
ATOM 3922 C C . GLU C 1 24 ? -16.149 -34.565 26.464 1.00 42.17 21 GLU C C 1
ATOM 3923 O O . GLU C 1 24 ? -14.926 -34.596 26.343 1.00 44.95 21 GLU C O 1
ATOM 3929 N N . LYS C 1 25 ? -16.766 -34.247 27.600 1.00 40.54 22 LYS C N 1
ATOM 3930 C CA . LYS C 1 25 ? -16.043 -33.854 28.810 1.00 41.67 22 LYS C CA 1
ATOM 3931 C C . LYS C 1 25 ? -15.574 -35.047 29.637 1.00 43.82 22 LYS C C 1
ATOM 3932 O O . LYS C 1 25 ? -14.902 -34.871 30.653 1.00 45.69 22 LYS C O 1
ATOM 3938 N N . GLY C 1 26 ? -15.940 -36.253 29.214 1.00 43.88 23 GLY C N 1
ATOM 3939 C CA . GLY C 1 26 ? -15.519 -37.470 29.907 1.00 46.09 23 GLY C CA 1
ATOM 3940 C C . GLY C 1 26 ? -16.520 -37.974 30.932 1.00 44.44 23 GLY C C 1
ATOM 3941 O O . GLY C 1 26 ? -16.218 -38.888 31.705 1.00 46.36 23 GLY C O 1
ATOM 3942 N N . HIS C 1 27 ? -17.709 -37.375 30.948 1.00 40.66 24 HIS C N 1
ATOM 3943 C CA . HIS C 1 27 ? -18.791 -37.857 31.806 1.00 39.24 24 HIS C CA 1
ATOM 3944 C C . HIS C 1 27 ? -19.528 -38.999 31.114 1.00 39.09 24 HIS C C 1
ATOM 3945 O O . HIS C 1 27 ? -19.313 -39.258 29.927 1.00 39.78 24 HIS C O 1
ATOM 3952 N N . GLU C 1 28 ? -20.392 -39.679 31.860 1.00 38.43 25 GLU C N 1
ATOM 3953 C CA . GLU C 1 28 ? -21.138 -40.812 31.329 1.00 38.71 25 GLU C CA 1
ATOM 3954 C C . GLU C 1 28 ? -22.621 -40.643 31.621 1.00 35.85 25 GLU C C 1
ATOM 3955 O O . GLU C 1 28 ? -23.004 -40.307 32.744 1.00 35.23 25 GLU C O 1
ATOM 3961 N N . ILE C 1 29 ? -23.448 -40.865 30.602 1.00 34.62 26 ILE C N 1
ATOM 3962 C CA . ILE C 1 29 ? -24.900 -40.880 30.764 1.00 32.28 26 ILE C CA 1
ATOM 3963 C C . ILE C 1 29 ? -25.344 -42.283 31.173 1.00 33.86 26 ILE C C 1
ATOM 3964 O O . ILE C 1 29 ? -25.291 -43.220 30.369 1.00 35.63 26 ILE C O 1
ATOM 3969 N N . VAL C 1 30 ? -25.774 -42.424 32.425 1.00 33.20 27 VAL C N 1
ATOM 3970 C CA . VAL C 1 30 ? -26.105 -43.745 32.974 1.00 34.83 27 VAL C CA 1
ATOM 3971 C C . VAL C 1 30 ? -27.597 -44.076 32.914 1.00 33.48 27 VAL C C 1
ATOM 3972 O O . VAL C 1 30 ? -28.007 -45.170 33.290 1.00 34.83 27 VAL C O 1
ATOM 3976 N N . GLY C 1 31 ? -28.403 -43.138 32.432 1.00 31.50 28 GLY C N 1
ATOM 3977 C CA . GLY C 1 31 ? -29.836 -43.363 32.342 1.00 30.48 28 GLY C CA 1
ATOM 3978 C C . GLY C 1 31 ? -30.603 -42.164 31.834 1.00 28.86 28 GLY C C 1
ATOM 3979 O O . GLY C 1 31 ? -30.118 -41.031 31.874 1.00 27.18 28 GLY C O 1
ATOM 3980 N N . VAL C 1 32 ? -31.797 -42.438 31.327 1.00 28.65 29 VAL C N 1
ATOM 3981 C CA . VAL C 1 32 ? -32.731 -41.418 30.895 1.00 27.74 29 VAL C CA 1
ATOM 3982 C C . VAL C 1 32 ? -34.095 -41.771 31.475 1.00 27.87 29 VAL C C 1
ATOM 3983 O O . VAL C 1 32 ? -34.504 -42.933 31.459 1.00 28.75 29 VAL C O 1
ATOM 3987 N N . ILE C 1 33 ? -34.775 -40.766 32.013 1.00 27.10 30 ILE C N 1
ATOM 3988 C CA . ILE C 1 33 ? -36.175 -40.897 32.378 1.00 27.92 30 ILE C CA 1
ATOM 3989 C C . ILE C 1 33 ? -36.975 -39.984 31.466 1.00 28.46 30 ILE C C 1
ATOM 3990 O O . ILE C 1 33 ? -36.822 -38.761 31.503 1.00 27.12 30 ILE C O 1
ATOM 3995 N N . GLU C 1 34 ? -37.815 -40.571 30.622 1.00 30.90 31 GLU C N 1
ATOM 3996 C CA . GLU C 1 34 ? -38.672 -39.741 29.788 1.00 33.05 31 GLU C CA 1
ATOM 3997 C C . GLU C 1 34 ? -40.135 -40.149 29.811 1.00 35.45 31 GLU C C 1
ATOM 3998 O O . GLU C 1 34 ? -40.479 -41.281 30.154 1.00 35.92 31 GLU C O 1
ATOM 4004 N N . ASN C 1 35 ? -40.986 -39.187 29.482 1.00 37.36 32 ASN C N 1
ATOM 4005 C CA . ASN C 1 35 ? -42.419 -39.390 29.488 1.00 40.62 32 ASN C CA 1
ATOM 4006 C C . ASN C 1 35 ? -42.817 -40.377 28.400 1.00 43.50 32 ASN C C 1
ATOM 4007 O O . ASN C 1 35 ? -43.615 -41.279 28.642 1.00 45.20 32 ASN C O 1
ATOM 4012 N N . THR C 1 36 ? -42.235 -40.212 27.213 1.00 45.12 33 THR C N 1
ATOM 4013 C CA . THR C 1 36 ? -42.455 -41.132 26.101 1.00 48.46 33 THR C CA 1
ATOM 4014 C C . THR C 1 36 ? -41.124 -41.759 25.697 1.00 48.58 33 THR C C 1
ATOM 4015 O O . THR C 1 36 ? -40.438 -41.234 24.813 1.00 48.86 33 THR C O 1
ATOM 4019 N N . PRO C 1 37 ? -40.751 -42.884 26.343 1.00 49.05 34 PRO C N 1
ATOM 4020 C CA . PRO C 1 37 ? -39.470 -43.530 26.051 1.00 49.44 34 PRO C CA 1
ATOM 4021 C C . PRO C 1 37 ? -39.346 -43.835 24.567 1.00 52.10 34 PRO C C 1
ATOM 4022 O O . PRO C 1 37 ? -40.190 -44.538 24.001 1.00 54.52 34 PRO C O 1
ATOM 4026 N N . LYS C 1 38 ? -38.312 -43.283 23.942 1.00 51.83 35 LYS C N 1
ATOM 4027 C CA . LYS C 1 38 ? -38.161 -43.379 22.499 1.00 54.37 35 LYS C CA 1
ATOM 4028 C C . LYS C 1 38 ? -37.189 -44.478 22.114 1.00 56.06 35 LYS C C 1
ATOM 4029 O O . LYS C 1 38 ? -36.133 -44.636 22.737 1.00 54.93 35 LYS C O 1
ATOM 4035 N N . ALA C 1 39 ? -37.561 -45.244 21.090 1.00 59.03 36 ALA C N 1
ATOM 4036 C CA . ALA C 1 39 ? -36.616 -46.103 20.393 1.00 61.13 36 ALA C CA 1
ATOM 4037 C C . ALA C 1 39 ? -35.555 -45.193 19.783 1.00 60.12 36 ALA C C 1
ATOM 4038 O O . ALA C 1 39 ? -35.854 -44.058 19.387 1.00 59.19 36 ALA C O 1
ATOM 4040 N N . THR C 1 40 ? -34.317 -45.680 19.735 1.00 60.36 37 THR C N 1
ATOM 4041 C CA . THR C 1 40 ? -33.170 -44.895 19.253 1.00 59.15 37 THR C CA 1
ATOM 4042 C C . THR C 1 40 ? -32.621 -43.874 20.264 1.00 54.95 37 THR C C 1
ATOM 4043 O O . THR C 1 40 ? -31.658 -43.167 19.958 1.00 54.62 37 THR C O 1
ATOM 4045 N N . THR C 1 41 ? -33.225 -43.783 21.451 1.00 51.89 38 THR C N 1
ATOM 4046 C CA . THR C 1 41 ? -32.555 -43.119 22.574 1.00 48.13 38 THR C CA 1
ATOM 4047 C C . THR C 1 41 ? -31.493 -44.119 23.030 1.00 48.35 38 THR C C 1
ATOM 4048 O O . THR C 1 41 ? -31.832 -45.200 23.521 1.00 49.55 38 THR C O 1
ATOM 4052 N N . PRO C 1 42 ? -30.206 -43.769 22.854 1.00 47.34 39 PRO C N 1
ATOM 4053 C CA . PRO C 1 42 ? -29.125 -44.745 22.988 1.00 48.55 39 PRO C CA 1
ATOM 4054 C C . PRO C 1 42 ? -28.692 -45.008 24.430 1.00 46.46 39 PRO C C 1
ATOM 4055 O O . PRO C 1 42 ? -27.573 -45.472 24.660 1.00 48.35 39 PRO C O 1
ATOM 4059 N N . TYR C 1 43 ? -29.572 -44.724 25.386 1.00 42.66 40 TYR C N 1
ATOM 4060 C CA . TYR C 1 43 ? -29.261 -44.917 26.795 1.00 40.17 40 TYR C CA 1
ATOM 4061 C C . TYR C 1 43 ? -30.313 -45.768 27.480 1.00 39.77 40 TYR C C 1
ATOM 4062 O O . TYR C 1 43 ? -31.428 -45.913 26.980 1.00 39.54 40 TYR C O 1
ATOM 4071 N N . GLN C 1 44 ? -29.939 -46.318 28.629 1.00 39.57 41 GLN C N 1
ATOM 4072 C CA . GLN C 1 44 ? -30.818 -47.158 29.429 1.00 39.56 41 GLN C CA 1
ATOM 4073 C C . GLN C 1 44 ? -31.980 -46.322 29.952 1.00 36.40 41 GLN C C 1
ATOM 4074 O O . GLN C 1 44 ? -31.776 -45.237 30.494 1.00 34.07 41 GLN C O 1
ATOM 4080 N N . GLN C 1 45 ? -33.197 -46.820 29.755 1.00 36.03 42 GLN C N 1
ATOM 4081 C CA . GLN C 1 45 ? -34.405 -46.088 30.134 1.00 33.83 42 GLN C CA 1
ATOM 4082 C C . GLN C 1 45 ? -34.885 -46.523 31.515 1.00 32.76 42 GLN C C 1
ATOM 4083 O O . GLN C 1 45 ? -34.837 -47.705 31.845 1.00 33.93 42 GLN C O 1
ATOM 4089 N N . TYR C 1 46 ? -35.338 -45.561 32.315 1.00 30.15 43 TYR C N 1
ATOM 4090 C CA . TYR C 1 46 ? -35.853 -45.836 33.661 1.00 29.50 43 TYR C CA 1
ATOM 4091 C C . TYR C 1 46 ? -37.130 -45.044 33.902 1.00 28.16 43 TYR C C 1
ATOM 4092 O O . TYR C 1 46 ? -37.452 -44.125 33.142 1.00 26.78 43 TYR C O 1
ATOM 4101 N N . GLN C 1 47 ? -37.852 -45.399 34.961 1.00 27.89 44 GLN C N 1
ATOM 4102 C CA . GLN C 1 47 ? -39.052 -44.658 35.347 1.00 27.38 44 GLN C CA 1
ATOM 4103 C C . GLN C 1 47 ? -38.929 -44.050 36.750 1.00 26.24 44 GLN C C 1
ATOM 4104 O O . GLN C 1 47 ? -39.780 -43.258 37.167 1.00 25.69 44 GLN C O 1
ATOM 4110 N N . HIS C 1 48 ? -37.864 -44.421 37.461 1.00 26.08 45 HIS C N 1
ATOM 4111 C CA . HIS C 1 48 ? -37.589 -43.928 38.814 1.00 25.46 45 HIS C CA 1
ATOM 4112 C C . HIS C 1 48 ? -36.121 -43.601 38.987 1.00 25.74 45 HIS C C 1
ATOM 4113 O O . HIS C 1 48 ? -35.255 -44.394 38.603 1.00 26.68 45 HIS C O 1
ATOM 4120 N N . ILE C 1 49 ? -35.854 -42.449 39.603 1.00 24.98 46 ILE C N 1
ATOM 4121 C CA . ILE C 1 49 ? -34.490 -42.007 39.905 1.00 25.59 46 ILE C CA 1
ATOM 4122 C C . ILE C 1 49 ? -33.739 -43.046 40.745 1.00 27.52 46 ILE C C 1
ATOM 4123 O O . ILE C 1 49 ? -32.563 -43.327 40.498 1.00 28.07 46 ILE C O 1
ATOM 4128 N N . ALA C 1 50 ? -34.429 -43.635 41.718 1.00 28.73 47 ALA C N 1
ATOM 4129 C CA . ALA C 1 50 ? -33.805 -44.614 42.610 1.00 31.19 47 ALA C CA 1
ATOM 4130 C C . ALA C 1 50 ? -33.283 -45.860 41.884 1.00 32.77 47 ALA C C 1
ATOM 4131 O O . ALA C 1 50 ? -32.376 -46.534 42.379 1.00 34.79 47 ALA C O 1
ATOM 4133 N N . ASP C 1 51 ? -33.849 -46.160 40.716 1.00 32.30 48 ASP C N 1
ATOM 4134 C CA . ASP C 1 51 ? -33.450 -47.344 39.943 1.00 34.34 48 ASP C CA 1
ATOM 4135 C C . ASP C 1 51 ? -32.137 -47.149 39.177 1.00 35.30 48 ASP C C 1
ATOM 4136 O O . ASP C 1 51 ? -31.525 -48.119 38.720 1.00 36.62 48 ASP C O 1
ATOM 4141 N N . VAL C 1 52 ? -31.718 -45.892 39.038 1.00 34.78 49 VAL C N 1
ATOM 4142 C CA . VAL C 1 52 ? -30.483 -45.550 38.331 1.00 36.22 49 VAL C CA 1
ATOM 4143 C C . VAL C 1 52 ? -29.296 -45.508 39.298 1.00 38.80 49 VAL C C 1
ATOM 4144 O O . VAL C 1 52 ? -28.845 -44.425 39.699 1.00 39.12 49 VAL C O 1
ATOM 4148 N N . LYS C 1 53 ? -28.778 -46.674 39.664 1.00 42.01 50 LYS C N 1
ATOM 4149 C CA . LYS C 1 53 ? -27.642 -46.717 40.584 1.00 44.65 50 LYS C CA 1
ATOM 4150 C C . LYS C 1 53 ? -26.361 -46.273 39.879 1.00 45.08 50 LYS C C 1
ATOM 4151 O O . LYS C 1 53 ? -26.189 -46.473 38.671 1.00 45.33 50 LYS C O 1
ATOM 4157 N N . GLY C 1 54 ? -25.478 -45.640 40.640 1.00 45.49 51 GLY C N 1
ATOM 4158 C CA . GLY C 1 54 ? -24.246 -45.103 40.095 1.00 45.59 51 GLY C CA 1
ATOM 4159 C C . GLY C 1 54 ? -24.358 -43.619 39.814 1.00 42.34 51 GLY C C 1
ATOM 4160 O O . GLY C 1 54 ? -23.365 -42.909 39.867 1.00 43.13 51 GLY C O 1
ATOM 4161 N N . ALA C 1 55 ? -25.573 -43.147 39.530 1.00 38.92 52 ALA C N 1
ATOM 4162 C CA . ALA C 1 55 ? -25.790 -41.732 39.206 1.00 35.92 52 ALA C CA 1
ATOM 4163 C C . ALA C 1 55 ? -25.206 -40.807 40.275 1.00 36.36 52 ALA C C 1
ATOM 4164 O O . ALA C 1 55 ? -25.377 -41.039 41.474 1.00 37.31 52 ALA C O 1
ATOM 4166 N N . ASP C 1 56 ? -24.489 -39.783 39.824 1.00 35.46 53 ASP C N 1
ATOM 4167 C CA . ASP C 1 56 ? -23.934 -38.761 40.709 1.00 36.08 53 ASP C CA 1
ATOM 4168 C C . ASP C 1 56 ? -24.827 -37.525 40.721 1.00 33.36 53 ASP C C 1
ATOM 4169 O O . ASP C 1 56 ? -24.819 -36.748 41.677 1.00 34.18 53 ASP C O 1
ATOM 4174 N N . VAL C 1 57 ? -25.594 -37.351 39.649 1.00 30.42 54 VAL C N 1
ATOM 4175 C CA . VAL C 1 57 ? -26.362 -36.129 39.433 1.00 28.37 54 VAL C CA 1
ATOM 4176 C C . VAL C 1 57 ? -27.423 -36.363 38.360 1.00 25.78 54 VAL C C 1
ATOM 4177 O O . VAL C 1 57 ? -27.260 -37.229 37.495 1.00 25.38 54 VAL C O 1
ATOM 4181 N N . ALA C 1 58 ? -28.514 -35.601 38.437 1.00 24.37 55 ALA C N 1
ATOM 4182 C CA . ALA C 1 58 ? -29.517 -35.582 37.381 1.00 22.93 55 ALA C CA 1
ATOM 4183 C C . ALA C 1 58 ? -29.596 -34.193 36.761 1.00 22.06 55 ALA C C 1
ATOM 4184 O O . ALA C 1 58 ? -29.550 -33.183 37.463 1.00 22.73 55 ALA C O 1
ATOM 4186 N N . ILE C 1 59 ? -29.709 -34.160 35.441 1.00 21.13 56 ILE C N 1
ATOM 4187 C CA . ILE C 1 59 ? -29.918 -32.915 34.717 1.00 20.67 56 ILE C CA 1
ATOM 4188 C C . ILE C 1 59 ? -31.295 -32.957 34.077 1.00 19.89 56 ILE C C 1
ATOM 4189 O O . ILE C 1 59 ? -31.619 -33.878 33.327 1.00 19.62 56 ILE C O 1
ATOM 4194 N N . ASP C 1 60 ? -32.100 -31.948 34.398 1.00 20.25 57 ASP C N 1
ATOM 4195 C CA . ASP C 1 60 ? -33.530 -31.942 34.115 1.00 20.33 57 ASP C CA 1
ATOM 4196 C C . ASP C 1 60 ? -33.949 -30.626 33.457 1.00 20.36 57 ASP C C 1
ATOM 4197 O O . ASP C 1 60 ? -34.158 -29.625 34.136 1.00 20.76 57 ASP C O 1
ATOM 4202 N N . PHE C 1 61 ? -34.054 -30.629 32.129 1.00 20.35 58 PHE C N 1
ATOM 4203 C CA . PHE C 1 61 ? -34.689 -29.519 31.427 1.00 20.76 58 PHE C CA 1
ATOM 4204 C C . PHE C 1 61 ? -36.177 -29.823 31.413 1.00 21.61 58 PHE C C 1
ATOM 4205 O O . PHE C 1 61 ? -36.676 -30.560 30.563 1.00 21.83 58 PHE C O 1
ATOM 4213 N N . SER C 1 62 ? -36.869 -29.267 32.404 1.00 22.33 59 SER C N 1
ATOM 4214 C CA . SER C 1 62 ? -38.194 -29.722 32.778 1.00 23.16 59 SER C CA 1
ATOM 4215 C C . SER C 1 62 ? -39.328 -29.151 31.926 1.00 24.59 59 SER C C 1
ATOM 4216 O O . SER C 1 62 ? -39.188 -28.119 31.267 1.00 25.05 59 SER C O 1
ATOM 4219 N N . ASN C 1 63 ? -40.438 -29.876 31.937 1.00 25.64 60 ASN C N 1
ATOM 4220 C CA . ASN C 1 63 ? -41.722 -29.396 31.453 1.00 28.18 60 ASN C CA 1
ATOM 4221 C C . ASN C 1 63 ? -42.778 -30.105 32.309 1.00 29.23 60 ASN C C 1
ATOM 4222 O O . ASN C 1 63 ? -42.424 -31.020 33.059 1.00 27.99 60 ASN C O 1
ATOM 4227 N N . PRO C 1 64 ? -44.059 -29.683 32.233 1.00 31.40 61 PRO C N 1
ATOM 4228 C CA . PRO C 1 64 ? -45.084 -30.283 33.103 1.00 32.71 61 PRO C CA 1
ATOM 4229 C C . PRO C 1 64 ? -45.151 -31.818 33.083 1.00 32.19 61 PRO C C 1
ATOM 4230 O O . PRO C 1 64 ? -45.512 -32.427 34.097 1.00 32.13 61 PRO C O 1
ATOM 4234 N N . ASN C 1 65 ? -44.797 -32.431 31.951 1.00 31.77 62 ASN C N 1
ATOM 4235 C CA . ASN C 1 65 ? -44.841 -33.890 31.799 1.00 31.72 62 ASN C CA 1
ATOM 4236 C C . ASN C 1 65 ? -43.628 -34.617 32.393 1.00 29.52 62 ASN C C 1
ATOM 4237 O O . ASN C 1 65 ? -43.533 -35.844 32.311 1.00 29.30 62 ASN C O 1
ATOM 4242 N N . LEU C 1 66 ? -42.707 -33.858 32.983 1.00 27.94 63 LEU C N 1
ATOM 4243 C CA . LEU C 1 66 ? -41.496 -34.422 33.577 1.00 26.40 63 LEU C CA 1
ATOM 4244 C C . LEU C 1 66 ? -41.429 -34.187 35.085 1.00 25.96 63 LEU C C 1
ATOM 4245 O O . LEU C 1 66 ? -40.377 -34.356 35.703 1.00 25.15 63 LEU C O 1
ATOM 4250 N N . LEU C 1 67 ? -42.552 -33.788 35.674 1.00 27.41 64 LEU C N 1
ATOM 4251 C CA . LEU C 1 67 ? -42.626 -33.658 37.130 1.00 27.88 64 LEU C CA 1
ATOM 4252 C C . LEU C 1 67 ? -42.592 -35.014 37.833 1.00 27.52 64 LEU C C 1
ATOM 4253 O O . LEU C 1 67 ? -42.061 -35.125 38.942 1.00 27.54 64 LEU C O 1
ATOM 4258 N N . PHE C 1 68 ? -43.137 -36.043 37.181 1.00 27.44 65 PHE C N 1
ATOM 4259 C CA . PHE C 1 68 ? -43.387 -37.339 37.841 1.00 27.41 65 PHE C CA 1
ATOM 4260 C C . PHE C 1 68 ? -42.218 -37.988 38.624 1.00 26.32 65 PHE C C 1
ATOM 4261 O O . PHE C 1 68 ? -42.440 -38.436 39.751 1.00 26.62 65 PHE C O 1
ATOM 4269 N N . PRO C 1 69 ? -40.979 -38.020 38.063 1.00 24.78 66 PRO C N 1
ATOM 4270 C CA . PRO C 1 69 ? -39.937 -38.690 38.858 1.00 24.40 66 PRO C CA 1
ATOM 4271 C C . PRO C 1 69 ? -39.574 -37.941 40.144 1.00 24.47 66 PRO C C 1
ATOM 4272 O O . PRO C 1 69 ? -38.994 -38.536 41.053 1.00 24.75 66 PRO C O 1
ATOM 4276 N N . LEU C 1 70 ? -39.942 -36.662 40.221 1.00 24.17 67 LEU C N 1
ATOM 4277 C CA . LEU C 1 70 ? -39.673 -35.843 41.403 1.00 25.11 67 LEU C CA 1
ATOM 4278 C C . LEU C 1 70 ? -40.679 -36.062 42.527 1.00 26.47 67 LEU C C 1
ATOM 4279 O O . LEU C 1 70 ? -40.534 -35.500 43.619 1.00 27.54 67 LEU C O 1
ATOM 4284 N N . LEU C 1 71 ? -41.693 -36.881 42.256 1.00 26.48 68 LEU C N 1
ATOM 4285 C CA . LEU C 1 71 ? -42.731 -37.184 43.231 1.00 28.19 68 LEU C CA 1
ATOM 4286 C C . LEU C 1 71 ? -42.412 -38.446 44.028 1.00 28.24 68 LEU C C 1
ATOM 4287 O O . LEU C 1 71 ? -43.126 -38.779 44.973 1.00 29.53 68 LEU C O 1
ATOM 4292 N N . ASP C 1 72 ? -41.343 -39.143 43.643 1.00 27.19 69 ASP C N 1
ATOM 4293 C CA . ASP C 1 72 ? -40.861 -40.285 44.421 1.00 27.71 69 ASP C CA 1
ATOM 4294 C C . ASP C 1 72 ? -40.193 -39.774 45.691 1.00 28.72 69 ASP C C 1
ATOM 4295 O O . ASP C 1 72 ? -39.645 -38.665 45.710 1.00 28.51 69 ASP C O 1
ATOM 4300 N N . GLU C 1 73 ? -40.248 -40.585 46.744 1.00 31.83 70 GLU C N 1
ATOM 4301 C CA . GLU C 1 73 ? -39.705 -40.212 48.045 1.00 33.62 70 GLU C CA 1
ATOM 4302 C C . GLU C 1 73 ? -38.548 -41.120 48.489 1.00 34.43 70 GLU C C 1
ATOM 4303 O O . GLU C 1 73 ? -38.184 -41.141 49.670 1.00 36.43 70 GLU C O 1
ATOM 4309 N N . ASP C 1 74 ? -37.960 -41.845 47.534 1.00 33.00 71 ASP C N 1
ATOM 4310 C CA . ASP C 1 74 ? -36.925 -42.842 47.834 1.00 34.63 71 ASP C CA 1
ATOM 4311 C C . ASP C 1 74 ? -35.573 -42.571 47.156 1.00 34.39 71 ASP C C 1
ATOM 4312 O O . ASP C 1 74 ? -34.742 -43.473 47.025 1.00 35.65 71 ASP C O 1
ATOM 4317 N N . PHE C 1 75 ? -35.362 -41.340 46.710 1.00 32.95 72 PHE C N 1
ATOM 4318 C CA . PHE C 1 75 ? -34.082 -40.980 46.106 1.00 32.96 72 PHE C CA 1
ATOM 4319 C C . PHE C 1 75 ? -33.455 -39.793 46.816 1.00 33.80 72 PHE C C 1
ATOM 4320 O O . PHE C 1 75 ? -34.153 -38.931 47.357 1.00 33.75 72 PHE C O 1
ATOM 4328 N N . HIS C 1 76 ? -32.129 -39.787 46.833 1.00 35.36 73 HIS C N 1
ATOM 4329 C CA . HIS C 1 76 ? -31.343 -38.660 47.304 1.00 36.49 73 HIS C CA 1
ATOM 4330 C C . HIS C 1 76 ? -30.251 -38.500 46.260 1.00 35.56 73 HIS C C 1
ATOM 4331 O O . HIS C 1 76 ? -29.355 -39.343 46.158 1.00 37.25 73 HIS C O 1
ATOM 4338 N N . LEU C 1 77 ? -30.359 -37.442 45.457 1.00 32.86 74 LEU C N 1
ATOM 4339 C CA . LEU C 1 77 ? -29.453 -37.204 44.337 1.00 31.82 74 LEU C CA 1
ATOM 4340 C C . LEU C 1 77 ? -29.372 -35.714 44.018 1.00 30.17 74 LEU C C 1
ATOM 4341 O O . LEU C 1 77 ? -30.394 -35.031 44.021 1.00 28.74 74 LEU C O 1
ATOM 4346 N N . PRO C 1 78 ? -28.154 -35.194 43.757 1.00 30.89 75 PRO C N 1
ATOM 4347 C CA . PRO C 1 78 ? -28.060 -33.816 43.273 1.00 29.44 75 PRO C CA 1
ATOM 4348 C C . PRO C 1 78 ? -28.902 -33.601 42.012 1.00 26.78 75 PRO C C 1
ATOM 4349 O O . PRO C 1 78 ? -28.819 -34.391 41.069 1.00 26.16 75 PRO C O 1
ATOM 4353 N N . LEU C 1 79 ? -29.728 -32.558 42.020 1.00 25.63 76 LEU C N 1
ATOM 4354 C CA . LEU C 1 79 ? -30.610 -32.256 40.895 1.00 23.86 76 LEU C CA 1
ATOM 4355 C C . LEU C 1 79 ? -30.305 -30.884 40.296 1.00 23.56 76 LEU C C 1
ATOM 4356 O O . LEU C 1 79 ? -30.238 -29.887 41.015 1.00 24.36 76 LEU C O 1
ATOM 4361 N N . VAL C 1 80 ? -30.121 -30.851 38.977 1.00 22.49 77 VAL C N 1
ATOM 4362 C CA . VAL C 1 80 ? -29.937 -29.604 38.238 1.00 22.46 77 VAL C CA 1
ATOM 4363 C C . VAL C 1 80 ? -31.180 -29.454 37.369 1.00 21.79 77 VAL C C 1
ATOM 4364 O O . VAL C 1 80 ? -31.427 -30.279 36.483 1.00 21.36 77 VAL C O 1
ATOM 4368 N N . VAL C 1 81 ? -31.973 -28.424 37.652 1.00 22.15 78 VAL C N 1
ATOM 4369 C CA . VAL C 1 81 ? -33.301 -28.287 37.053 1.00 22.67 78 VAL C CA 1
ATOM 4370 C C . VAL C 1 81 ? -33.500 -26.919 36.396 1.00 23.94 78 VAL C C 1
ATOM 4371 O O . VAL C 1 81 ? -33.196 -25.881 36.995 1.00 24.35 78 VAL C O 1
ATOM 4375 N N . ALA C 1 82 ? -33.990 -26.940 35.157 1.00 24.89 79 ALA C N 1
ATOM 4376 C CA . ALA C 1 82 ? -34.405 -25.736 34.437 1.00 27.06 79 ALA C CA 1
ATOM 4377 C C . ALA C 1 82 ? -35.844 -25.897 33.972 1.00 28.90 79 ALA C C 1
ATOM 4378 O O . ALA C 1 82 ? -36.294 -27.011 33.758 1.00 28.78 79 ALA C O 1
ATOM 4380 N N . THR C 1 83 ? -36.559 -24.783 33.827 1.00 32.14 80 THR C N 1
ATOM 4381 C CA . THR C 1 83 ? -37.915 -24.782 33.264 1.00 35.21 80 THR C CA 1
ATOM 4382 C C . THR C 1 83 ? -38.308 -23.372 32.831 1.00 38.47 80 THR C C 1
ATOM 4383 O O . THR C 1 83 ? -37.741 -22.380 33.308 1.00 38.51 80 THR C O 1
ATOM 4387 N N . THR C 1 84 ? -39.271 -23.297 31.918 1.00 41.77 81 THR C N 1
ATOM 4388 C CA . THR C 1 84 ? -39.834 -22.023 31.473 1.00 45.77 81 THR C CA 1
ATOM 4389 C C . THR C 1 84 ? -41.333 -21.986 31.760 1.00 49.17 81 THR C C 1
ATOM 4390 O O . THR C 1 84 ? -41.974 -23.033 31.887 1.00 49.11 81 THR C O 1
ATOM 4394 N N . GLY C 1 85 ? -41.882 -20.779 31.866 1.00 52.69 82 GLY C N 1
ATOM 4395 C CA . GLY C 1 85 ? -43.309 -20.595 32.132 1.00 56.93 82 GLY C CA 1
ATOM 4396 C C . GLY C 1 85 ? -43.662 -20.961 33.561 1.00 56.45 82 GLY C C 1
ATOM 4397 O O . GLY C 1 85 ? -43.017 -20.492 34.502 1.00 55.40 82 GLY C O 1
ATOM 4398 N N . GLU C 1 86 ? -44.685 -21.802 33.717 1.00 57.69 83 GLU C N 1
ATOM 4399 C CA . GLU C 1 86 ? -45.140 -22.260 35.031 1.00 57.46 83 GLU C CA 1
ATOM 4400 C C . GLU C 1 86 ? -44.011 -22.880 35.851 1.00 52.82 83 GLU C C 1
ATOM 4401 O O . GLU C 1 86 ? -43.349 -23.822 35.406 1.00 49.82 83 GLU C O 1
ATOM 4407 N N . LYS C 1 87 ? -43.802 -22.334 37.048 1.00 52.96 84 LYS C N 1
ATOM 4408 C CA . LYS C 1 87 ? -42.714 -22.751 37.933 1.00 49.27 84 LYS C CA 1
ATOM 4409 C C . LYS C 1 87 ? -43.199 -23.099 39.338 1.00 49.82 84 LYS C C 1
ATOM 4410 O O . LYS C 1 87 ? -42.533 -23.848 40.049 1.00 47.45 84 LYS C O 1
ATOM 4416 N N . GLU C 1 88 ? -44.349 -22.554 39.733 1.00 53.26 85 GLU C N 1
ATOM 4417 C CA . GLU C 1 88 ? -44.797 -22.607 41.129 1.00 54.61 85 GLU C CA 1
ATOM 4418 C C . GLU C 1 88 ? -44.855 -24.017 41.708 1.00 51.96 85 GLU C C 1
ATOM 4419 O O . GLU C 1 88 ? -44.260 -24.278 42.755 1.00 50.93 85 GLU C O 1
ATOM 4425 N N . LYS C 1 89 ? -45.561 -24.918 41.025 1.00 50.96 86 LYS C N 1
ATOM 4426 C CA . LYS C 1 89 ? -45.672 -26.309 41.466 1.00 48.66 86 LYS C CA 1
ATOM 4427 C C . LYS C 1 89 ? -44.305 -26.995 41.509 1.00 43.77 86 LYS C C 1
ATOM 4428 O O . LYS C 1 89 ? -43.982 -27.684 42.477 1.00 42.57 86 LYS C O 1
ATOM 4434 N N . LEU C 1 90 ? -43.506 -26.795 40.463 1.00 41.10 87 LEU C N 1
ATOM 4435 C CA . LEU C 1 90 ? -42.166 -27.379 40.398 1.00 37.24 87 LEU C CA 1
ATOM 4436 C C . LEU C 1 90 ? -41.259 -26.864 41.518 1.00 36.99 87 LEU C C 1
ATOM 4437 O O . LEU C 1 90 ? -40.592 -27.653 42.190 1.00 35.64 87 LEU C O 1
ATOM 4442 N N . LEU C 1 91 ? -41.241 -25.546 41.707 1.00 38.81 88 LEU C N 1
ATOM 4443 C CA . LEU C 1 91 ? -40.398 -24.914 42.723 1.00 39.42 88 LEU C CA 1
ATOM 4444 C C . LEU C 1 91 ? -40.783 -25.324 44.141 1.00 41.24 88 LEU C C 1
ATOM 4445 O O . LEU C 1 91 ? -39.917 -25.465 45.004 1.00 41.07 88 LEU C O 1
ATOM 4450 N N . ASN C 1 92 ? -42.081 -25.515 44.372 1.00 43.40 89 ASN C N 1
ATOM 4451 C CA . ASN C 1 92 ? -42.566 -26.056 45.640 1.00 45.30 89 ASN C CA 1
ATOM 4452 C C . ASN C 1 92 ? -41.997 -27.449 45.905 1.00 42.37 89 ASN C C 1
ATOM 4453 O O . ASN C 1 92 ? -41.596 -27.754 47.027 1.00 43.26 89 ASN C O 1
ATOM 4458 N N . LYS C 1 93 ? -41.946 -28.277 44.861 1.00 39.25 90 LYS C N 1
ATOM 4459 C CA . LYS C 1 93 ? -41.404 -29.629 44.972 1.00 36.85 90 LYS C CA 1
ATOM 4460 C C . LYS C 1 93 ? -39.885 -29.638 45.133 1.00 35.09 90 LYS C C 1
ATOM 4461 O O . LYS C 1 93 ? -39.351 -30.415 45.923 1.00 35.15 90 LYS C O 1
ATOM 4467 N N . LEU C 1 94 ? -39.197 -28.778 44.382 1.00 34.05 91 LEU C N 1
ATOM 4468 C CA . LEU C 1 94 ? -37.748 -28.632 44.509 1.00 32.96 91 LEU C CA 1
ATOM 4469 C C . LEU C 1 94 ? -37.383 -28.113 45.898 1.00 35.73 91 LEU C C 1
ATOM 4470 O O . LEU C 1 94 ? -36.384 -28.537 46.484 1.00 35.95 91 LEU C O 1
ATOM 4475 N N . ASP C 1 95 ? -38.211 -27.204 46.411 1.00 38.60 92 ASP C N 1
ATOM 4476 C CA . ASP C 1 95 ? -38.080 -26.666 47.763 1.00 42.30 92 ASP C CA 1
ATOM 4477 C C . ASP C 1 95 ? -38.094 -27.816 48.778 1.00 42.93 92 ASP C C 1
ATOM 4478 O O . ASP C 1 95 ? -37.278 -27.850 49.700 1.00 44.44 92 ASP C O 1
ATOM 4483 N N . GLU C 1 96 ? -39.016 -28.758 48.586 1.00 42.03 93 GLU C N 1
ATOM 4484 C CA . GLU C 1 96 ? -39.133 -29.929 49.456 1.00 42.91 93 GLU C CA 1
ATOM 4485 C C . GLU C 1 96 ? -37.932 -30.859 49.311 1.00 40.57 93 GLU C C 1
ATOM 4486 O O . GLU C 1 96 ? -37.383 -31.334 50.306 1.00 42.07 93 GLU C O 1
ATOM 4492 N N . LEU C 1 97 ? -37.520 -31.100 48.070 1.00 37.38 94 LEU C N 1
ATOM 4493 C CA . LEU C 1 97 ? -36.402 -31.997 47.785 1.00 35.80 94 LEU C CA 1
ATOM 4494 C C . LEU C 1 97 ? -35.064 -31.452 48.289 1.00 37.18 94 LEU C C 1
ATOM 4495 O O . LEU C 1 97 ? -34.183 -32.224 48.685 1.00 37.61 94 LEU C O 1
ATOM 4500 N N . SER C 1 98 ? -34.930 -30.125 48.300 1.00 38.18 95 SER C N 1
ATOM 4501 C CA . SER C 1 98 ? -33.694 -29.471 48.743 1.00 40.15 95 SER C CA 1
ATOM 4502 C C . SER C 1 98 ? -33.366 -29.737 50.217 1.00 43.90 95 SER C C 1
ATOM 4503 O O . SER C 1 98 ? -32.223 -29.559 50.642 1.00 45.75 95 SER C O 1
ATOM 4506 N N . GLN C 1 99 ? -34.366 -30.172 50.982 1.00 45.94 96 GLN C N 1
ATOM 4507 C CA . GLN C 1 99 ? -34.173 -30.540 52.391 1.00 50.12 96 GLN C CA 1
ATOM 4508 C C . GLN C 1 99 ? -33.311 -31.796 52.552 1.00 49.87 96 GLN C C 1
ATOM 4509 O O . GLN C 1 99 ? -32.662 -31.983 53.580 1.00 53.39 96 GLN C O 1
ATOM 4515 N N . ASN C 1 100 ? -33.300 -32.644 51.529 1.00 46.24 97 ASN C N 1
ATOM 4516 C CA . ASN C 1 100 ? -32.674 -33.964 51.625 1.00 46.51 97 ASN C CA 1
ATOM 4517 C C . ASN C 1 100 ? -31.551 -34.229 50.617 1.00 44.24 97 ASN C C 1
ATOM 4518 O O . ASN C 1 100 ? -30.869 -35.259 50.692 1.00 44.87 97 ASN C O 1
ATOM 4523 N N . MET C 1 101 ? -31.362 -33.293 49.686 1.00 41.79 98 MET C N 1
ATOM 4524 C CA . MET C 1 101 ? -30.338 -33.405 48.652 1.00 39.60 98 MET C CA 1
ATOM 4525 C C . MET C 1 101 ? -30.001 -32.026 48.080 1.00 38.69 98 MET C C 1
ATOM 4526 O O . MET C 1 101 ? -30.754 -31.069 48.287 1.00 38.91 98 MET C O 1
ATOM 4531 N N . PRO C 1 102 ? -28.861 -31.912 47.374 1.00 38.10 99 PRO C N 1
ATOM 4532 C CA . PRO C 1 102 ? -28.553 -30.646 46.712 1.00 37.06 99 PRO C CA 1
ATOM 4533 C C . PRO C 1 102 ? -29.443 -30.435 45.491 1.00 33.72 99 PRO C C 1
ATOM 4534 O O . PRO C 1 102 ? -29.570 -31.333 44.652 1.00 32.43 99 PRO C O 1
ATOM 4538 N N . VAL C 1 103 ? -30.088 -29.274 45.422 1.00 33.03 100 VAL C N 1
ATOM 4539 C CA . VAL C 1 103 ? -30.974 -28.938 44.309 1.00 30.50 100 VAL C CA 1
ATOM 4540 C C . VAL C 1 103 ? -30.607 -27.566 43.748 1.00 30.29 100 VAL C C 1
ATOM 4541 O O . VAL C 1 103 ? -30.562 -26.572 44.480 1.00 31.71 100 VAL C O 1
ATOM 4545 N N . PHE C 1 104 ? -30.322 -27.540 42.448 1.00 27.98 101 PHE C N 1
ATOM 4546 C CA . PHE C 1 104 ? -29.994 -26.314 41.731 1.00 27.73 101 PHE C CA 1
ATOM 4547 C C . PHE C 1 104 ? -31.102 -25.994 40.739 1.00 26.56 101 PHE C C 1
ATOM 4548 O O . PHE C 1 104 ? -31.496 -26.847 39.926 1.00 25.06 101 PHE C O 1
ATOM 4556 N N . PHE C 1 105 ? -31.604 -24.767 40.807 1.00 27.44 102 PHE C N 1
ATOM 4557 C CA . PHE C 1 105 ? -32.598 -24.313 39.848 1.00 26.84 102 PHE C CA 1
ATOM 4558 C C . PHE C 1 105 ? -32.176 -23.028 39.179 1.00 27.65 102 PHE C C 1
ATOM 4559 O O . PHE C 1 105 ? -31.744 -22.082 39.837 1.00 28.90 102 PHE C O 1
ATOM 4567 N N . SER C 1 106 ? -32.321 -23.004 37.860 1.00 26.40 103 SER C N 1
ATOM 4568 C CA . SER C 1 106 ? -32.207 -21.769 37.108 1.00 27.62 103 SER C CA 1
ATOM 4569 C C . SER C 1 106 ? -33.053 -21.882 35.859 1.00 27.46 103 SER C C 1
ATOM 4570 O O . SER C 1 106 ? -32.895 -22.831 35.083 1.00 26.29 103 SER C O 1
ATOM 4573 N N . ALA C 1 107 ? -33.952 -20.917 35.672 1.00 29.42 104 ALA C N 1
ATOM 4574 C CA . ALA C 1 107 ? -34.833 -20.893 34.510 1.00 30.74 104 ALA C CA 1
ATOM 4575 C C . ALA C 1 107 ? -33.998 -20.796 33.243 1.00 30.41 104 ALA C C 1
ATOM 4576 O O . ALA C 1 107 ? -34.314 -21.413 32.224 1.00 30.75 104 ALA C O 1
ATOM 4578 N N . ASN C 1 108 ? -32.927 -20.013 33.329 1.00 25.06 105 ASN C N 1
ATOM 4579 C CA . ASN C 1 108 ? -31.956 -19.871 32.258 1.00 24.42 105 ASN C CA 1
ATOM 4580 C C . ASN C 1 108 ? -30.635 -20.466 32.742 1.00 24.60 105 ASN C C 1
ATOM 4581 O O . ASN C 1 108 ? -30.072 -20.014 33.740 1.00 25.04 105 ASN C O 1
ATOM 4586 N N . MET C 1 109 ? -30.144 -21.474 32.028 1.00 24.50 106 MET C N 1
ATOM 4587 C CA . MET C 1 109 ? -28.972 -22.232 32.469 1.00 24.85 106 MET C CA 1
ATOM 4588 C C . MET C 1 109 ? -27.637 -21.657 32.019 1.00 24.27 106 MET C C 1
ATOM 4589 O O . MET C 1 109 ? -26.582 -22.254 32.265 1.00 24.85 106 MET C O 1
ATOM 4594 N N . SER C 1 110 ? -27.675 -20.497 31.380 1.00 22.90 107 SER C N 1
ATOM 4595 C CA . SER C 1 110 ? -26.449 -19.870 30.917 1.00 22.47 107 SER C CA 1
ATOM 4596 C C . SER C 1 110 ? -25.798 -19.079 32.038 1.00 22.92 107 SER C C 1
ATOM 4597 O O . SER C 1 110 ? -26.378 -18.114 32.539 1.00 22.40 107 SER C O 1
ATOM 4600 N N . TYR C 1 111 ? -24.594 -19.487 32.430 1.00 23.80 108 TYR C N 1
ATOM 4601 C CA . TYR C 1 111 ? -23.834 -18.688 33.392 1.00 24.56 108 TYR C CA 1
ATOM 4602 C C . TYR C 1 111 ? -23.489 -17.309 32.804 1.00 23.35 108 TYR C C 1
ATOM 4603 O O . TYR C 1 111 ? -23.453 -16.312 33.532 1.00 23.37 108 TYR C O 1
ATOM 4612 N N . GLY C 1 112 ? -23.247 -17.255 31.495 1.00 22.11 109 GLY C N 1
ATOM 4613 C CA . GLY C 1 112 ? -22.947 -15.994 30.816 1.00 21.30 109 GLY C CA 1
ATOM 4614 C C . GLY C 1 112 ? -24.071 -14.980 30.958 1.00 20.90 109 GLY C C 1
ATOM 4615 O O . GLY C 1 112 ? -23.828 -13.810 31.249 1.00 20.28 109 GLY C O 1
ATOM 4616 N N . VAL C 1 113 ? -25.306 -15.439 30.768 1.00 20.44 110 VAL C N 1
ATOM 4617 C CA . VAL C 1 113 ? -26.480 -14.577 30.923 1.00 20.50 110 VAL C CA 1
ATOM 4618 C C . VAL C 1 113 ? -26.647 -14.132 32.386 1.00 20.57 110 VAL C C 1
ATOM 4619 O O . VAL C 1 113 ? -26.966 -12.975 32.656 1.00 20.89 110 VAL C O 1
ATOM 4623 N N . HIS C 1 114 ? -26.411 -15.037 33.327 1.00 21.25 111 HIS C N 1
ATOM 4624 C CA . HIS C 1 114 ? -26.394 -14.657 34.740 1.00 21.68 111 HIS C CA 1
ATOM 4625 C C . HIS C 1 114 ? -25.377 -13.534 35.003 1.00 21.54 111 HIS C C 1
ATOM 4626 O O . HIS C 1 114 ? -25.699 -12.511 35.629 1.00 21.33 111 HIS C O 1
ATOM 4633 N N . ALA C 1 115 ? -24.155 -13.729 34.518 1.00 21.09 112 ALA C N 1
ATOM 4634 C CA . ALA C 1 115 ? -23.102 -12.721 34.660 1.00 21.30 112 ALA C CA 1
ATOM 4635 C C . ALA C 1 115 ? -23.499 -11.390 33.998 1.00 20.46 112 ALA C C 1
ATOM 4636 O O . ALA C 1 115 ? -23.303 -10.320 34.587 1.00 20.75 112 ALA C O 1
ATOM 4638 N N . LEU C 1 116 ? -24.066 -11.463 32.797 1.00 20.12 113 LEU C N 1
ATOM 4639 C CA . LEU C 1 116 ? -24.617 -10.282 32.104 1.00 19.56 113 LEU C CA 1
ATOM 4640 C C . LEU C 1 116 ? -25.583 -9.475 32.983 1.00 19.76 113 LEU C C 1
ATOM 4641 O O . LEU C 1 116 ? -25.493 -8.250 33.032 1.00 19.44 113 LEU C O 1
ATOM 4646 N N . THR C 1 117 ? -26.510 -10.157 33.657 1.00 19.71 114 THR C N 1
ATOM 4647 C CA . THR C 1 117 ? -27.457 -9.470 34.546 1.00 20.25 114 THR C CA 1
ATOM 4648 C C . THR C 1 117 ? -26.762 -8.749 35.700 1.00 20.67 114 THR C C 1
ATOM 4649 O O . THR C 1 117 ? -27.173 -7.656 36.078 1.00 20.99 114 THR C O 1
ATOM 4653 N N . LYS C 1 118 ? -25.715 -9.362 36.250 1.00 20.54 115 LYS C N 1
ATOM 4654 C CA . LYS C 1 118 ? -24.951 -8.753 37.331 1.00 21.23 115 LYS C CA 1
ATOM 4655 C C . LYS C 1 118 ? -24.123 -7.561 36.838 1.00 20.47 115 LYS C C 1
ATOM 4656 O O . LYS C 1 118 ? -23.989 -6.553 37.540 1.00 20.30 115 LYS C O 1
ATOM 4662 N N . ILE C 1 119 ? -23.563 -7.694 35.638 1.00 19.39 116 ILE C N 1
ATOM 4663 C CA . ILE C 1 119 ? -22.809 -6.608 35.006 1.00 18.57 116 ILE C CA 1
ATOM 4664 C C . ILE C 1 119 ? -23.744 -5.424 34.726 1.00 18.62 116 ILE C C 1
ATOM 4665 O O . ILE C 1 119 ? -23.393 -4.271 34.994 1.00 18.77 116 ILE C O 1
ATOM 4670 N N . LEU C 1 120 ? -24.942 -5.718 34.222 1.00 18.34 117 LEU C N 1
ATOM 4671 C CA . LEU C 1 120 ? -25.951 -4.680 34.015 1.00 18.15 117 LEU C CA 1
ATOM 4672 C C . LEU C 1 120 ? -26.318 -4.004 35.336 1.00 18.88 117 LEU C C 1
ATOM 4673 O O . LEU C 1 120 ? -26.411 -2.780 35.394 1.00 18.43 117 LEU C O 1
ATOM 4678 N N . ALA C 1 121 ? -26.520 -4.804 36.386 1.00 19.37 118 ALA C N 1
ATOM 4679 C CA . ALA C 1 121 ? -26.862 -4.275 37.711 1.00 20.22 118 ALA C CA 1
ATOM 4680 C C . ALA C 1 121 ? -25.806 -3.296 38.213 1.00 20.83 118 ALA C C 1
ATOM 4681 O O . ALA C 1 121 ? -26.136 -2.284 38.829 1.00 21.33 118 ALA C O 1
ATOM 4683 N N . ALA C 1 122 ? -24.537 -3.604 37.956 1.00 20.32 119 ALA C N 1
ATOM 4684 C CA . ALA C 1 122 ? -23.449 -2.709 38.333 1.00 20.95 119 ALA C CA 1
ATOM 4685 C C . ALA C 1 122 ? -23.438 -1.427 37.486 1.00 20.66 119 ALA C C 1
ATOM 4686 O O . ALA C 1 122 ? -23.131 -0.338 37.990 1.00 21.01 119 ALA C O 1
ATOM 4688 N N . ALA C 1 123 ? -23.798 -1.561 36.210 1.00 19.45 120 ALA C N 1
ATOM 4689 C CA . ALA C 1 123 ? -23.747 -0.451 35.259 1.00 19.21 120 ALA C CA 1
ATOM 4690 C C . ALA C 1 123 ? -24.845 0.582 35.505 1.00 19.77 120 ALA C C 1
ATOM 4691 O O . ALA C 1 123 ? -24.603 1.782 35.376 1.00 20.01 120 ALA C O 1
ATOM 4693 N N . VAL C 1 124 ? -26.045 0.117 35.850 1.00 19.96 121 VAL C N 1
ATOM 4694 C CA . VAL C 1 124 ? -27.210 1.015 35.945 1.00 21.13 121 VAL C CA 1
ATOM 4695 C C . VAL C 1 124 ? -27.024 2.235 36.884 1.00 21.99 121 VAL C C 1
ATOM 4696 O O . VAL C 1 124 ? -27.214 3.374 36.439 1.00 21.82 121 VAL C O 1
ATOM 4700 N N . PRO C 1 125 ? -26.636 2.016 38.163 1.00 23.19 122 PRO C N 1
ATOM 4701 C CA . PRO C 1 125 ? -26.508 3.181 39.053 1.00 24.58 122 PRO C CA 1
ATOM 4702 C C . PRO C 1 125 ? -25.392 4.129 38.625 1.00 24.79 122 PRO C C 1
ATOM 4703 O O . PRO C 1 125 ? -25.460 5.316 38.918 1.00 26.18 122 PRO C O 1
ATOM 4707 N N . LEU C 1 126 ? -24.379 3.603 37.941 1.00 24.36 123 LEU C N 1
ATOM 4708 C CA . LEU C 1 126 ? -23.287 4.425 37.428 1.00 24.49 123 LEU C CA 1
ATOM 4709 C C . LEU C 1 126 ? -23.735 5.315 36.272 1.00 24.36 123 LEU C C 1
ATOM 4710 O O . LEU C 1 126 ? -23.164 6.383 36.055 1.00 25.01 123 LEU C O 1
ATOM 4715 N N . LEU C 1 127 ? -24.759 4.881 35.543 1.00 24.14 124 LEU C N 1
ATOM 4716 C CA . LEU C 1 127 ? -25.150 5.544 34.305 1.00 24.40 124 LEU C CA 1
ATOM 4717 C C . LEU C 1 127 ? -26.583 6.086 34.340 1.00 25.66 124 LEU C C 1
ATOM 4718 O O . LEU C 1 127 ? -27.284 6.083 33.332 1.00 25.33 124 LEU C O 1
ATOM 4723 N N . ASP C 1 128 ? -27.010 6.581 35.497 1.00 27.79 125 ASP C N 1
ATOM 4724 C CA . ASP C 1 128 ? -28.401 7.033 35.639 1.00 29.71 125 ASP C CA 1
ATOM 4725 C C . ASP C 1 128 ? -28.775 8.255 34.784 1.00 29.78 125 ASP C C 1
ATOM 4726 O O . ASP C 1 128 ? -29.959 8.484 34.541 1.00 30.96 125 ASP C O 1
ATOM 4731 N N . ASP C 1 129 ? -27.781 9.015 34.318 1.00 29.12 126 ASP C N 1
ATOM 4732 C CA . ASP C 1 129 ? -28.024 10.145 33.410 1.00 29.19 126 ASP C CA 1
ATOM 4733 C C . ASP C 1 129 ? -28.124 9.739 31.938 1.00 27.18 126 ASP C C 1
ATOM 4734 O O . ASP C 1 129 ? -28.482 10.555 31.088 1.00 27.75 126 ASP C O 1
ATOM 4739 N N . PHE C 1 130 ? -27.782 8.490 31.641 1.00 24.60 127 PHE C N 1
ATOM 4740 C CA . PHE C 1 130 ? -27.752 7.992 30.268 1.00 22.52 127 PHE C CA 1
ATOM 4741 C C . PHE C 1 130 ? -29.110 7.421 29.881 1.00 21.76 127 PHE C C 1
ATOM 4742 O O . PHE C 1 130 ? -29.790 6.822 30.713 1.00 21.94 127 PHE C O 1
ATOM 4750 N N . ASP C 1 131 ? -29.495 7.607 28.620 1.00 20.60 128 ASP C N 1
ATOM 4751 C CA . ASP C 1 131 ? -30.691 6.971 28.055 1.00 19.77 128 ASP C CA 1
ATOM 4752 C C . ASP C 1 131 ? -30.427 5.496 27.798 1.00 18.93 128 ASP C C 1
ATOM 4753 O O . ASP C 1 131 ? -29.378 5.134 27.258 1.00 18.87 128 ASP C O 1
ATOM 4758 N N . ILE C 1 132 ? -31.387 4.650 28.164 1.00 18.56 129 ILE C N 1
ATOM 4759 C CA . ILE C 1 132 ? -31.268 3.205 27.951 1.00 17.68 129 ILE C CA 1
ATOM 4760 C C . ILE C 1 132 ? -32.175 2.732 26.822 1.00 17.30 129 ILE C C 1
ATOM 4761 O O . ILE C 1 132 ? -33.348 3.096 26.756 1.00 17.03 129 ILE C O 1
ATOM 4766 N N . GLU C 1 133 ? -31.599 1.939 25.924 1.00 16.19 130 GLU C N 1
ATOM 4767 C CA . GLU C 1 133 ? -32.333 1.267 24.852 1.00 16.98 130 GLU C CA 1
ATOM 4768 C C . GLU C 1 133 ? -31.922 -0.195 24.865 1.00 16.61 130 GLU C C 1
ATOM 4769 O O . GLU C 1 133 ? -30.740 -0.500 24.970 1.00 16.47 130 GLU C O 1
ATOM 4775 N N . LEU C 1 134 ? -32.901 -1.090 24.764 1.00 16.57 131 LEU C N 1
ATOM 4776 C CA . LEU C 1 134 ? -32.644 -2.525 24.774 1.00 16.63 131 LEU C CA 1
ATOM 4777 C C . LEU C 1 134 ? -32.928 -3.127 23.408 1.00 16.71 131 LEU C C 1
ATOM 4778 O O . LEU C 1 134 ? -33.970 -2.870 22.807 1.00 17.04 131 LEU C O 1
ATOM 4783 N N . THR C 1 135 ? -31.980 -3.915 22.921 1.00 17.05 132 THR C N 1
ATOM 4784 C CA . THR C 1 135 ? -32.146 -4.606 21.648 1.00 17.45 132 THR C CA 1
ATOM 4785 C C . THR C 1 135 ? -31.885 -6.096 21.853 1.00 17.26 132 THR C C 1
ATOM 4786 O O . THR C 1 135 ? -30.967 -6.492 22.578 1.00 17.40 132 THR C O 1
ATOM 4790 N N . GLU C 1 136 ? -32.716 -6.926 21.234 1.00 16.89 133 GLU C N 1
ATOM 4791 C CA . GLU C 1 136 ? -32.432 -8.341 21.173 1.00 16.46 133 GLU C CA 1
ATOM 4792 C C . GLU C 1 136 ? -32.613 -8.796 19.742 1.00 16.08 133 GLU C C 1
ATOM 4793 O O . GLU C 1 136 ? -33.453 -8.259 19.017 1.00 16.02 133 GLU C O 1
ATOM 4799 N N . ALA C 1 137 ? -31.792 -9.757 19.332 1.00 15.91 134 ALA C N 1
ATOM 4800 C CA . ALA C 1 137 ? -31.943 -10.376 18.021 1.00 16.07 134 ALA C CA 1
ATOM 4801 C C . ALA C 1 137 ? -32.048 -11.880 18.165 1.00 16.66 134 ALA C C 1
ATOM 4802 O O . ALA C 1 137 ? -31.342 -12.488 18.976 1.00 16.31 134 ALA C O 1
ATOM 4804 N N . HIS C 1 138 ? -32.944 -12.474 17.383 1.00 16.93 135 HIS C N 1
ATOM 4805 C CA . HIS C 1 138 ? -33.129 -13.916 17.385 1.00 18.02 135 HIS C CA 1
ATOM 4806 C C . HIS C 1 138 ? -33.461 -14.397 15.992 1.00 17.62 135 HIS C C 1
ATOM 4807 O O . HIS C 1 138 ? -33.818 -13.601 15.125 1.00 17.88 135 HIS C O 1
ATOM 4814 N N . HIS C 1 139 ? -33.356 -15.709 15.811 1.00 17.89 136 HIS C N 1
ATOM 4815 C CA . HIS C 1 139 ? -33.683 -16.392 14.565 1.00 17.61 136 HIS C CA 1
ATOM 4816 C C . HIS C 1 139 ? -35.107 -16.115 14.081 1.00 18.11 136 HIS C C 1
ATOM 4817 O O . HIS C 1 139 ? -35.975 -15.663 14.845 1.00 17.94 136 HIS C O 1
ATOM 4824 N N . ASN C 1 140 ? -35.346 -16.412 12.809 1.00 18.10 137 ASN C N 1
ATOM 4825 C CA . ASN C 1 140 ? -36.608 -16.059 12.170 1.00 19.22 137 ASN C CA 1
ATOM 4826 C C . ASN C 1 140 ? -37.786 -16.966 12.527 1.00 20.12 137 ASN C C 1
ATOM 4827 O O . ASN C 1 140 ? -38.898 -16.744 12.057 1.00 20.66 137 ASN C O 1
ATOM 4832 N N . LYS C 1 141 ? -37.538 -17.968 13.369 1.00 20.55 138 LYS C N 1
ATOM 4833 C CA . LYS C 1 141 ? -38.603 -18.850 13.860 1.00 21.79 138 LYS C CA 1
ATOM 4834 C C . LYS C 1 141 ? -39.204 -18.366 15.190 1.00 22.13 138 LYS C C 1
ATOM 4835 O O . LYS C 1 141 ? -40.253 -18.862 15.620 1.00 22.61 138 LYS C O 1
ATOM 4841 N N . LYS C 1 142 ? -38.541 -17.415 15.847 1.00 21.19 139 LYS C N 1
ATOM 4842 C CA . LYS C 1 142 ? -39.021 -16.926 17.143 1.00 21.37 139 LYS C CA 1
ATOM 4843 C C . LYS C 1 142 ? -40.226 -16.014 16.954 1.00 21.82 139 LYS C C 1
ATOM 4844 O O . LYS C 1 142 ? -40.174 -15.053 16.189 1.00 20.91 139 LYS C O 1
ATOM 4850 N N . VAL C 1 143 ? -41.315 -16.345 17.636 1.00 22.47 140 VAL C N 1
ATOM 4851 C CA . VAL C 1 143 ? -42.578 -15.615 17.471 1.00 23.69 140 VAL C CA 1
ATOM 4852 C C . VAL C 1 143 ? -42.773 -14.522 18.529 1.00 23.88 140 VAL C C 1
ATOM 4853 O O . VAL C 1 143 ? -43.066 -13.370 18.187 1.00 24.37 140 VAL C O 1
ATOM 4857 N N . ASP C 1 144 ? -42.611 -14.867 19.806 1.00 24.54 141 ASP C N 1
ATOM 4858 C CA . ASP C 1 144 ? -42.801 -13.885 20.876 1.00 24.65 141 ASP C CA 1
ATOM 4859 C C . ASP C 1 144 ? -41.751 -12.783 20.789 1.00 23.26 141 ASP C C 1
ATOM 4860 O O . ASP C 1 144 ? -40.594 -13.050 20.462 1.00 22.56 141 ASP C O 1
ATOM 4865 N N . ALA C 1 145 ? -42.164 -11.553 21.091 1.00 22.54 142 ALA C N 1
ATOM 4866 C CA . ALA C 1 145 ? -41.225 -10.438 21.230 1.00 21.22 142 ALA C CA 1
ATOM 4867 C C . ALA C 1 145 ? -41.700 -9.523 22.351 1.00 21.01 142 ALA C C 1
ATOM 4868 O O . ALA C 1 145 ? -42.904 -9.300 22.488 1.00 22.00 142 ALA C O 1
ATOM 4870 N N . PRO C 1 146 ? -40.765 -9.008 23.172 1.00 20.24 143 PRO C N 1
ATOM 4871 C CA . PRO C 1 146 ? -39.331 -9.290 23.138 1.00 19.35 143 PRO C CA 1
ATOM 4872 C C . PRO C 1 146 ? -38.986 -10.628 23.790 1.00 19.78 143 PRO C C 1
ATOM 4873 O O . PRO C 1 146 ? -39.861 -11.291 24.368 1.00 20.15 143 PRO C O 1
ATOM 4877 N N . SER C 1 147 ? -37.722 -11.027 23.675 1.00 19.23 144 SER C N 1
ATOM 4878 C CA . SER C 1 147 ? -37.240 -12.244 24.309 1.00 19.96 144 SER C CA 1
ATOM 4879 C C . SER C 1 147 ? -37.383 -12.198 25.829 1.00 20.80 144 SER C C 1
ATOM 4880 O O . SER C 1 147 ? -37.379 -11.115 26.434 1.00 20.81 144 SER C O 1
ATOM 4883 N N . GLY C 1 148 ? -37.492 -13.380 26.438 1.00 21.66 145 GLY C N 1
ATOM 4884 C CA . GLY C 1 148 ? -37.475 -13.509 27.902 1.00 22.28 145 GLY C CA 1
ATOM 4885 C C . GLY C 1 148 ? -36.228 -12.908 28.533 1.00 22.01 145 GLY C C 1
ATOM 4886 O O . GLY C 1 148 ? -36.299 -12.280 29.597 1.00 22.17 145 GLY C O 1
ATOM 4887 N N . THR C 1 149 ? -35.081 -13.102 27.884 1.00 21.21 146 THR C N 1
ATOM 4888 C CA . THR C 1 149 ? -33.820 -12.527 28.365 1.00 21.07 146 THR C CA 1
ATOM 4889 C C . THR C 1 149 ? -33.837 -10.990 28.345 1.00 20.41 146 THR C C 1
ATOM 4890 O O . THR C 1 149 ? -33.351 -10.351 29.286 1.00 20.09 146 THR C O 1
ATOM 4894 N N . LEU C 1 150 ? -34.412 -10.390 27.300 1.00 19.39 147 LEU C N 1
ATOM 4895 C CA . LEU C 1 150 ? -34.559 -8.935 27.290 1.00 19.57 147 LEU C CA 1
ATOM 4896 C C . LEU C 1 150 ? -35.426 -8.494 28.478 1.00 20.57 147 LEU C C 1
ATOM 4897 O O . LEU C 1 150 ? -35.075 -7.556 29.200 1.00 20.50 147 LEU C O 1
ATOM 4902 N N . GLU C 1 151 ? -36.539 -9.194 28.685 1.00 21.18 148 GLU C N 1
ATOM 4903 C CA . GLU C 1 151 ? -37.433 -8.927 29.818 1.00 22.74 148 GLU C CA 1
ATOM 4904 C C . GLU C 1 151 ? -36.698 -9.010 31.151 1.00 22.73 148 GLU C C 1
ATOM 4905 O O . GLU C 1 151 ? -36.921 -8.189 32.040 1.00 22.66 148 GLU C O 1
ATOM 4911 N N . LYS C 1 152 ? -35.800 -9.985 31.270 1.00 22.63 149 LYS C N 1
ATOM 4912 C CA . LYS C 1 152 ? -35.015 -10.162 32.487 1.00 23.31 149 LYS C CA 1
ATOM 4913 C C . LYS C 1 152 ? -34.102 -8.958 32.724 1.00 22.43 149 LYS C C 1
ATOM 4914 O O . LYS C 1 152 ? -33.966 -8.494 33.856 1.00 22.99 149 LYS C O 1
ATOM 4920 N N . LEU C 1 153 ? -33.479 -8.471 31.652 1.00 20.79 150 LEU C N 1
ATOM 4921 C CA . LEU C 1 153 ? -32.589 -7.308 31.726 1.00 20.07 150 LEU C CA 1
ATOM 4922 C C . LEU C 1 153 ? -33.387 -6.052 32.073 1.00 20.29 150 LEU C C 1
ATOM 4923 O O . LEU C 1 153 ? -32.985 -5.243 32.924 1.00 19.85 150 LEU C O 1
ATOM 4928 N N . TYR C 1 154 ? -34.528 -5.906 31.410 1.00 20.15 151 TYR C N 1
ATOM 4929 C CA . TYR C 1 154 ? -35.474 -4.840 31.710 1.00 20.79 151 TYR C CA 1
ATOM 4930 C C . TYR C 1 154 ? -35.873 -4.835 33.191 1.00 22.03 151 TYR C C 1
ATOM 4931 O O . TYR C 1 154 ? -35.941 -3.774 33.820 1.00 22.20 151 TYR C O 1
ATOM 4940 N N . ASP C 1 155 ? -36.138 -6.018 33.744 1.00 22.54 152 ASP C N 1
ATOM 4941 C CA . ASP C 1 155 ? -36.498 -6.143 35.157 1.00 24.05 152 ASP C CA 1
ATOM 4942 C C . ASP C 1 155 ? -35.377 -5.676 36.087 1.00 23.95 152 ASP C C 1
ATOM 4943 O O . ASP C 1 155 ? -35.642 -5.045 37.114 1.00 24.39 152 ASP C O 1
ATOM 4948 N N . VAL C 1 156 ? -34.133 -5.994 35.735 1.00 23.25 153 VAL C N 1
ATOM 4949 C CA . VAL C 1 156 ? -32.975 -5.533 36.513 1.00 23.72 153 VAL C CA 1
ATOM 4950 C C . VAL C 1 156 ? -32.950 -4.003 36.561 1.00 23.47 153 VAL C C 1
ATOM 4951 O O . VAL C 1 156 ? -32.782 -3.408 37.629 1.00 23.92 153 VAL C O 1
ATOM 4955 N N . ILE C 1 157 ? -33.131 -3.377 35.401 1.00 23.05 154 ILE C N 1
ATOM 4956 C CA . ILE C 1 157 ? -33.195 -1.917 35.307 1.00 23.05 154 ILE C CA 1
ATOM 4957 C C . ILE C 1 157 ? -34.346 -1.353 36.152 1.00 24.32 154 ILE C C 1
ATOM 4958 O O . ILE C 1 157 ? -34.152 -0.403 36.918 1.00 24.25 154 ILE C O 1
ATOM 4963 N N . VAL C 1 158 ? -35.533 -1.947 36.021 1.00 25.24 155 VAL C N 1
ATOM 4964 C CA . VAL C 1 158 ? -36.708 -1.501 36.788 1.00 27.08 155 VAL C CA 1
ATOM 4965 C C . VAL C 1 158 ? -36.420 -1.519 38.293 1.00 28.24 155 VAL C C 1
ATOM 4966 O O . VAL C 1 158 ? -36.812 -0.597 39.021 1.00 29.00 155 VAL C O 1
ATOM 4970 N N . SER C 1 159 ? -35.713 -2.551 38.754 1.00 28.59 156 SER C N 1
ATOM 4971 C CA . SER C 1 159 ? -35.400 -2.679 40.181 1.00 30.15 156 SER C CA 1
ATOM 4972 C C . SER C 1 159 ? -34.431 -1.594 40.665 1.00 30.65 156 SER C C 1
ATOM 4973 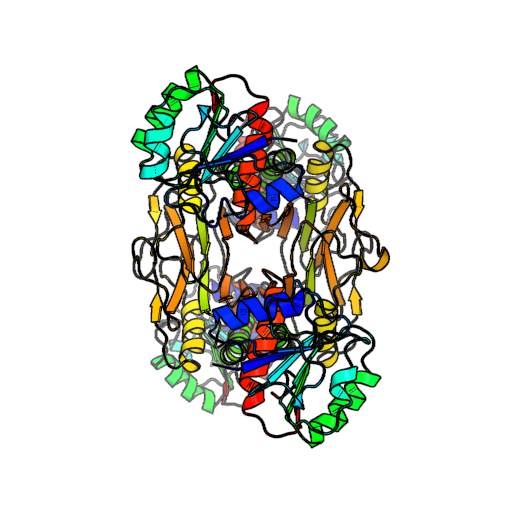O O . SER C 1 159 ? -34.323 -1.354 41.865 1.00 31.88 156 SER C O 1
ATOM 4976 N N . LEU C 1 160 ? -33.745 -0.937 39.730 1.00 30.32 157 LEU C N 1
ATOM 4977 C CA . LEU C 1 160 ? -32.733 0.067 40.069 1.00 31.17 157 LEU C CA 1
ATOM 4978 C C . LEU C 1 160 ? -33.114 1.484 39.643 1.00 32.13 157 LEU C C 1
ATOM 4979 O O . LEU C 1 160 ? -32.342 2.426 39.828 1.00 32.48 157 LEU C O 1
ATOM 4984 N N . LYS C 1 161 ? -34.313 1.624 39.083 1.00 33.13 158 LYS C N 1
ATOM 4985 C CA . LYS C 1 161 ? -34.840 2.910 38.633 1.00 34.21 158 LYS C CA 1
ATOM 4986 C C . LYS C 1 161 ? -36.150 3.231 39.340 1.00 35.44 158 LYS C C 1
ATOM 4987 O O . LYS C 1 161 ? -36.890 2.326 39.744 1.00 36.25 158 LYS C O 1
ATOM 4993 N N . GLU C 1 162 ? -36.439 4.520 39.495 1.00 35.80 159 GLU C N 1
ATOM 4994 C CA . GLU C 1 162 ? -37.728 4.935 40.033 1.00 36.96 159 GLU C CA 1
ATOM 4995 C C . GLU C 1 162 ? -38.832 4.745 38.988 1.00 35.78 159 GLU C C 1
ATOM 4996 O O . GLU C 1 162 ? -39.836 4.076 39.252 1.00 36.77 159 GLU C O 1
ATOM 5002 N N . ASN C 1 163 ? -38.634 5.324 37.806 1.00 33.77 160 ASN C N 1
ATOM 5003 C CA . ASN C 1 163 ? -39.635 5.278 36.747 1.00 32.46 160 ASN C CA 1
ATOM 5004 C C . ASN C 1 163 ? -39.064 4.703 35.458 1.00 29.93 160 ASN C C 1
ATOM 5005 O O . ASN C 1 163 ? -38.000 5.127 34.999 1.00 29.08 160 ASN C O 1
ATOM 5010 N N . VAL C 1 164 ? -39.778 3.740 34.882 1.00 28.21 161 VAL C N 1
ATOM 5011 C CA . VAL C 1 164 ? -39.405 3.152 33.592 1.00 26.24 161 VAL C CA 1
ATOM 5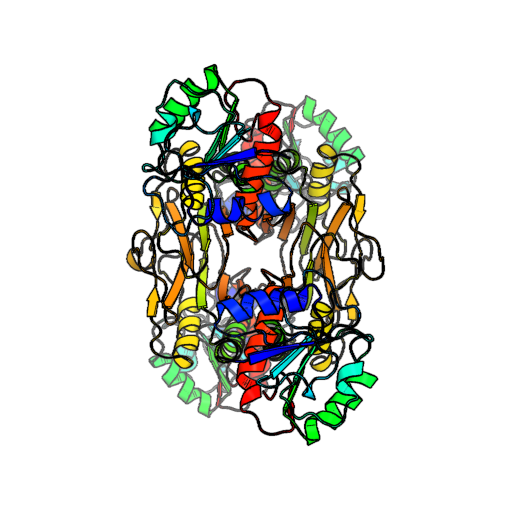012 C C . VAL C 1 164 ? -40.665 2.997 32.754 1.00 25.77 161 VAL C C 1
ATOM 5013 O O . VAL C 1 164 ? -41.695 2.530 33.253 1.00 26.35 161 VAL C O 1
ATOM 5017 N N . THR C 1 165 ? -40.584 3.421 31.495 1.00 24.33 162 THR C N 1
ATOM 5018 C CA . THR C 1 165 ? -41.668 3.229 30.533 1.00 23.95 162 THR C CA 1
ATOM 5019 C C . THR C 1 165 ? -41.108 2.555 29.288 1.00 22.23 162 THR C C 1
ATOM 5020 O O . THR C 1 165 ? -40.202 3.092 28.660 1.00 21.66 162 THR C O 1
ATOM 5024 N N . PRO C 1 166 ? -41.646 1.375 28.931 1.00 21.98 163 PRO C N 1
ATOM 5025 C CA . PRO C 1 166 ? -41.159 0.694 27.740 1.00 21.21 163 PRO C CA 1
ATOM 5026 C C . PRO C 1 166 ? -41.735 1.332 26.473 1.00 21.07 163 PRO C C 1
ATOM 5027 O O . PRO C 1 166 ? -42.922 1.691 26.445 1.00 22.19 163 PRO C O 1
ATOM 5031 N N . VAL C 1 167 ? -40.893 1.504 25.454 1.00 20.04 164 VAL C N 1
ATOM 5032 C CA . VAL C 1 167 ? -41.325 2.076 24.181 1.00 20.37 164 VAL C CA 1
ATOM 5033 C C . VAL C 1 167 ? -41.050 1.048 23.085 1.00 20.10 164 VAL C C 1
ATOM 5034 O O . VAL C 1 167 ? -39.913 0.857 22.659 1.00 19.25 164 VAL C O 1
ATOM 5038 N N . TYR C 1 168 ? -42.112 0.384 22.646 1.00 21.16 165 TYR C N 1
ATOM 5039 C CA . TYR C 1 168 ? -41.985 -0.768 21.755 1.00 21.02 165 TYR C CA 1
ATOM 5040 C C . TYR C 1 168 ? -41.843 -0.436 20.279 1.00 21.43 165 TYR C C 1
ATOM 5041 O O . TYR C 1 168 ? -41.317 -1.247 19.510 1.00 20.87 165 TYR C O 1
ATOM 5050 N N . ASP C 1 169 ? -42.329 0.737 19.881 1.00 22.04 166 ASP C N 1
ATOM 5051 C CA . ASP C 1 169 ? -42.332 1.126 18.473 1.00 22.51 166 ASP C CA 1
ATOM 5052 C C . ASP C 1 169 ? -42.436 2.640 18.326 1.00 23.12 166 ASP C C 1
ATOM 5053 O O . ASP C 1 169 ? -43.420 3.252 18.750 1.00 24.04 166 ASP C O 1
ATOM 5058 N N . ARG C 1 170 ? -41.425 3.234 17.703 1.00 22.60 167 ARG C N 1
ATOM 5059 C CA . ARG C 1 170 ? -41.411 4.677 17.495 1.00 22.96 167 ARG C CA 1
ATOM 5060 C C . ARG C 1 170 ? -41.996 5.120 16.149 1.00 23.67 167 ARG C C 1
ATOM 5061 O O . ARG C 1 170 ? -42.261 6.305 15.958 1.00 24.04 167 ARG C O 1
ATOM 5069 N N . HIS C 1 171 ? -42.212 4.175 15.229 1.00 23.75 168 HIS C N 1
ATOM 5070 C CA . HIS C 1 171 ? -42.780 4.495 13.917 1.00 24.45 168 HIS C CA 1
ATOM 5071 C C . HIS C 1 171 ? -44.125 5.213 14.010 1.00 26.15 168 HIS C C 1
ATOM 5072 O O . HIS C 1 171 ? -45.090 4.670 14.548 1.00 26.51 168 HIS C O 1
ATOM 5079 N N . GLU C 1 172 ? -44.178 6.424 13.464 1.00 27.20 169 GLU C N 1
ATOM 5080 C CA . GLU C 1 172 ? -45.378 7.274 13.528 1.00 29.28 169 GLU C CA 1
ATOM 5081 C C . GLU C 1 172 ? -45.862 7.528 14.961 1.00 29.01 169 GLU C C 1
ATOM 5082 O O . GLU C 1 172 ? -47.027 7.887 15.165 1.00 30.29 169 GLU C O 1
ATOM 5088 N N . LEU C 1 173 ? -44.988 7.337 15.949 1.00 27.69 170 LEU C N 1
ATOM 5089 C CA . LEU C 1 173 ? -45.359 7.637 17.336 1.00 27.42 170 LEU C CA 1
ATOM 5090 C C . LEU C 1 173 ? -45.359 9.147 17.547 1.00 27.68 170 LEU C C 1
ATOM 5091 O O . LEU C 1 173 ? -46.285 9.702 18.151 1.00 28.54 170 LEU C O 1
ATOM 5096 N N . ASN C 1 174 ? -44.315 9.794 17.030 1.00 26.92 171 ASN C N 1
ATOM 5097 C CA . ASN C 1 174 ? -44.195 11.251 16.993 1.00 27.59 171 ASN C CA 1
ATOM 5098 C C . ASN C 1 174 ? -44.222 11.917 18.368 1.00 27.52 171 ASN C C 1
ATOM 5099 O O . ASN C 1 174 ? -44.814 12.985 18.552 1.00 28.50 171 ASN C O 1
ATOM 5104 N N . GLU C 1 175 ? -43.553 11.275 19.320 1.00 26.22 172 GLU C N 1
ATOM 5105 C CA . GLU C 1 175 ? -43.398 11.803 20.669 1.00 26.15 172 GLU C CA 1
ATOM 5106 C C . GLU C 1 175 ? -41.922 12.032 20.947 1.00 25.40 172 GLU C C 1
ATOM 5107 O O . GLU C 1 175 ? -41.069 11.325 20.419 1.00 24.57 172 GLU C O 1
ATOM 5113 N N . LYS C 1 176 ? -41.627 13.041 21.751 1.00 25.50 173 LYS C N 1
ATOM 5114 C CA . LYS C 1 176 ? -40.261 13.315 22.159 1.00 25.03 173 LYS C CA 1
ATOM 5115 C C . LYS C 1 176 ? -39.878 12.314 23.239 1.00 24.22 173 LYS C C 1
ATOM 5116 O O . LYS C 1 176 ? -40.664 12.040 24.147 1.00 24.44 173 LYS C O 1
ATOM 5122 N N . ARG C 1 177 ? -38.671 11.765 23.139 1.00 22.83 174 ARG C N 1
ATOM 5123 C CA . ARG C 1 177 ? -38.177 10.851 24.162 1.00 22.00 174 ARG C CA 1
ATOM 5124 C C . ARG C 1 177 ? -38.215 11.549 25.531 1.00 22.76 174 ARG C C 1
ATOM 5125 O O . ARG C 1 177 ? -37.850 12.721 25.659 1.00 23.09 174 ARG C O 1
ATOM 5133 N N . GLN C 1 178 ? -38.670 10.818 26.541 1.00 22.65 175 GLN C N 1
ATOM 5134 C CA . GLN C 1 178 ? -38.578 11.264 27.928 1.00 23.13 175 GLN C CA 1
ATOM 5135 C C . GLN C 1 178 ? -37.582 10.370 28.676 1.00 22.46 175 GLN C C 1
ATOM 5136 O O . GLN C 1 178 ? -37.400 9.215 28.292 1.00 21.52 175 GLN C O 1
ATOM 5142 N N . PRO C 1 179 ? -36.921 10.903 29.727 1.00 22.86 176 PRO C N 1
ATOM 5143 C CA . PRO C 1 179 ? -35.823 10.182 30.389 1.00 22.56 176 PRO C CA 1
ATOM 5144 C C . PRO C 1 179 ? -36.194 8.806 30.961 1.00 22.20 176 PRO C C 1
ATOM 5145 O O . PRO C 1 179 ? -35.336 7.918 31.030 1.00 21.16 176 PRO C O 1
ATOM 5149 N N . GLN C 1 180 ? -37.451 8.631 31.360 1.00 22.63 177 GLN C N 1
ATOM 5150 C CA . GLN C 1 180 ? -37.918 7.342 31.882 1.00 22.81 177 GLN C CA 1
ATOM 5151 C C . GLN C 1 180 ? -38.089 6.265 30.796 1.00 22.01 177 GLN C C 1
ATOM 5152 O O . GLN C 1 180 ? -38.192 5.072 31.113 1.00 22.15 177 GLN C O 1
ATOM 5158 N N . ASP C 1 181 ? -38.132 6.686 29.532 1.00 21.06 178 ASP C N 1
ATOM 5159 C CA . ASP C 1 181 ? -38.358 5.762 28.412 1.00 20.31 178 ASP C CA 1
ATOM 5160 C C . ASP C 1 181 ? -37.207 4.794 28.240 1.00 19.27 178 ASP C C 1
ATOM 5161 O O . ASP C 1 181 ? -36.050 5.179 28.360 1.00 18.96 178 ASP C O 1
ATOM 5166 N N . ILE C 1 182 ? -37.544 3.547 27.929 1.00 18.78 179 ILE C N 1
ATOM 5167 C CA . ILE C 1 182 ? -36.562 2.570 27.455 1.00 18.05 179 ILE C CA 1
ATOM 5168 C C . ILE C 1 182 ? -37.104 1.946 26.180 1.00 18.29 179 ILE C C 1
ATOM 5169 O O . ILE C 1 182 ? -38.104 1.217 26.204 1.00 18.92 179 ILE C O 1
ATOM 5174 N N . GLY C 1 183 ? -36.452 2.254 25.064 1.00 17.90 180 GLY C N 1
ATOM 5175 C CA . GLY C 1 183 ? -36.828 1.680 23.782 1.00 18.07 180 GLY C CA 1
ATOM 5176 C C . GLY C 1 183 ? -36.512 0.199 23.768 1.00 18.07 180 GLY C C 1
ATOM 5177 O O . GLY C 1 183 ? -35.458 -0.227 24.255 1.00 17.97 180 GLY C O 1
ATOM 5178 N N . ILE C 1 184 ? -37.442 -0.579 23.221 1.00 18.05 181 ILE C N 1
ATOM 5179 C CA . ILE C 1 184 ? -37.330 -2.029 23.150 1.00 18.37 181 ILE C CA 1
ATOM 5180 C C . ILE C 1 184 ? -37.364 -2.430 21.672 1.00 17.84 181 ILE C C 1
ATOM 5181 O O . ILE C 1 184 ? -38.270 -2.041 20.934 1.00 18.27 181 ILE C O 1
ATOM 5186 N N . HIS C 1 185 ? -36.352 -3.183 21.247 1.00 17.31 182 HIS C N 1
ATOM 5187 C CA . HIS C 1 185 ? -36.138 -3.466 19.829 1.00 17.30 182 HIS C CA 1
ATOM 5188 C C . HIS C 1 185 ? -35.890 -4.954 19.638 1.00 16.94 182 HIS C C 1
ATOM 5189 O O . HIS C 1 185 ? -34.967 -5.512 20.232 1.00 15.87 182 HIS C O 1
ATOM 5196 N N . SER C 1 186 ? -36.733 -5.582 18.818 1.00 16.74 183 SER C N 1
ATOM 5197 C CA . SER C 1 186 ? -36.684 -7.023 18.603 1.00 16.61 183 SER C CA 1
ATOM 5198 C C . SER C 1 186 ? -36.362 -7.346 17.157 1.00 16.42 183 SER C C 1
ATOM 5199 O O . SER C 1 186 ? -37.242 -7.302 16.288 1.00 16.86 183 SER C O 1
ATOM 5202 N N . ILE C 1 187 ? -35.086 -7.650 16.912 1.00 16.09 184 ILE C N 1
ATOM 5203 C CA . ILE C 1 187 ? -34.609 -8.052 15.587 1.00 16.41 184 ILE C CA 1
ATOM 5204 C C . ILE C 1 187 ? -34.873 -9.544 15.372 1.00 16.23 184 ILE C C 1
ATOM 5205 O O . ILE C 1 187 ? -34.605 -10.375 16.254 1.00 15.63 184 ILE C O 1
ATOM 5210 N N . ARG C 1 188 ? -35.422 -9.873 14.203 1.00 15.98 185 ARG C N 1
ATOM 5211 C CA . ARG C 1 188 ? -35.643 -11.261 13.818 1.00 16.53 185 ARG C CA 1
ATOM 5212 C C . ARG C 1 188 ? -34.983 -11.515 12.474 1.00 16.29 185 ARG C C 1
ATOM 5213 O O . ARG C 1 188 ? -35.146 -10.735 11.538 1.00 16.04 185 ARG C O 1
ATOM 5221 N N . GLY C 1 189 ? -34.221 -12.598 12.389 1.00 16.48 186 GLY C N 1
ATOM 5222 C CA . GLY C 1 189 ? -33.674 -13.008 11.104 1.00 16.55 186 GLY C CA 1
ATOM 5223 C C . GLY C 1 189 ? -32.760 -14.205 11.181 1.00 16.83 186 GLY C C 1
ATOM 5224 O O . GLY C 1 189 ? -32.128 -14.461 12.210 1.00 16.43 186 GLY C O 1
ATOM 5225 N N . GLY C 1 190 ? -32.702 -14.943 10.076 1.00 17.26 187 GLY C N 1
ATOM 5226 C CA . GLY C 1 190 ? -31.773 -16.051 9.945 1.00 17.37 187 GLY C CA 1
ATOM 5227 C C . GLY C 1 190 ? -31.937 -17.091 11.037 1.00 17.55 187 GLY C C 1
ATOM 5228 O O . GLY C 1 190 ? -33.062 -17.462 11.406 1.00 17.21 187 GLY C O 1
ATOM 5229 N N . THR C 1 191 ? -30.799 -17.549 11.548 1.00 17.24 188 THR C N 1
ATOM 5230 C CA . THR C 1 191 ? -30.751 -18.581 12.572 1.00 17.61 188 THR C CA 1
ATOM 5231 C C . THR C 1 191 ? -30.080 -18.033 13.842 1.00 17.26 188 THR C C 1
ATOM 5232 O O . THR C 1 191 ? -29.615 -18.801 14.691 1.00 17.53 188 THR C O 1
ATOM 5236 N N . ILE C 1 192 ? -30.047 -16.707 13.964 1.00 16.82 189 ILE C N 1
ATOM 5237 C CA . ILE C 1 192 ? -29.424 -16.027 15.116 1.00 16.34 189 ILE C CA 1
ATOM 5238 C C . ILE C 1 192 ? -29.851 -16.699 16.429 1.00 16.54 189 ILE C C 1
ATOM 5239 O O . ILE C 1 192 ? -31.042 -16.760 16.747 1.00 16.38 189 ILE C O 1
ATOM 5244 N N . VAL C 1 193 ? -28.882 -17.234 17.167 1.00 16.69 190 VAL C N 1
ATOM 5245 C CA . VAL C 1 193 ? -29.191 -17.970 18.404 1.00 16.92 190 VAL C CA 1
ATOM 5246 C C . VAL C 1 193 ? -29.738 -17.043 19.495 1.00 17.07 190 VAL C C 1
ATOM 5247 O O . VAL C 1 193 ? -30.716 -17.374 20.166 1.00 16.98 190 VAL C O 1
ATOM 5251 N N . GLY C 1 194 ? -29.114 -15.877 19.653 1.00 16.56 191 GLY C N 1
ATOM 5252 C CA . GLY C 1 194 ? -29.605 -14.892 20.614 1.00 17.10 191 GLY C CA 1
ATOM 5253 C C . GLY C 1 194 ? -28.543 -13.879 20.980 1.00 17.28 191 GLY C C 1
ATOM 5254 O O . GLY C 1 194 ? -27.493 -14.233 21.524 1.00 17.27 191 GLY C O 1
ATOM 5255 N N . GLU C 1 195 ? -28.833 -12.620 20.671 1.00 16.70 192 GLU C N 1
ATOM 5256 C CA . GLU C 1 195 ? -27.960 -11.508 20.993 1.00 17.24 192 GLU C CA 1
ATOM 5257 C C . GLU C 1 195 ? -28.769 -10.493 21.786 1.00 16.96 192 GLU C C 1
ATOM 5258 O O . GLU C 1 195 ? -29.904 -10.195 21.422 1.00 17.36 192 GLU C O 1
ATOM 5264 N N . HIS C 1 196 ? -28.182 -9.965 22.860 1.00 16.45 193 HIS C N 1
ATOM 5265 C CA . HIS C 1 196 ? -28.835 -8.945 23.680 1.00 16.55 193 HIS C CA 1
ATOM 5266 C C . HIS C 1 196 ? -27.888 -7.780 23.915 1.00 16.58 193 HIS C C 1
ATOM 5267 O O . HIS C 1 196 ? -26.732 -7.985 24.287 1.00 16.59 193 HIS C O 1
ATOM 5274 N N . GLU C 1 197 ? -28.370 -6.570 23.641 1.00 16.82 194 GLU C N 1
ATOM 5275 C CA . GLU C 1 197 ? -27.557 -5.361 23.810 1.00 17.24 194 GLU C CA 1
ATOM 5276 C C . GLU C 1 197 ? -28.269 -4.390 24.737 1.00 17.13 194 GLU C C 1
ATOM 5277 O O . GLU C 1 197 ? -29.473 -4.158 24.602 1.00 17.82 194 GLU C O 1
ATOM 5283 N N . VAL C 1 198 ? -27.521 -3.835 25.680 1.00 16.45 195 VAL C N 1
ATOM 5284 C CA . VAL C 1 198 ? -28.009 -2.714 26.467 1.00 16.12 195 VAL C CA 1
ATOM 5285 C C . VAL C 1 198 ? -27.203 -1.507 26.019 1.00 16.21 195 VAL C C 1
ATOM 5286 O O . VAL C 1 198 ? -25.977 -1.504 26.125 1.00 15.82 195 VAL C O 1
ATOM 5290 N N . LEU C 1 199 ? -27.889 -0.509 25.470 1.00 15.68 196 LEU C N 1
ATOM 5291 C CA . LEU C 1 199 ? -27.232 0.731 25.093 1.00 15.98 196 LEU C CA 1
ATOM 5292 C C . LEU C 1 199 ? -27.510 1.801 26.142 1.00 16.26 196 LEU C C 1
ATOM 5293 O O . LEU C 1 199 ? -28.660 2.007 26.535 1.00 16.76 196 LEU C O 1
ATOM 5298 N N . PHE C 1 200 ? -26.444 2.451 26.601 1.00 16.39 197 PHE C N 1
ATOM 5299 C CA . PHE C 1 200 ? -26.543 3.619 27.467 1.00 16.93 197 PHE C CA 1
ATOM 5300 C C . PHE C 1 200 ? -26.017 4.788 26.653 1.00 17.24 197 PHE C C 1
ATOM 5301 O O . PHE C 1 200 ? -24.836 4.800 26.278 1.00 16.80 197 PHE C O 1
ATOM 5309 N N . ALA C 1 201 ? -26.878 5.766 26.369 1.00 17.49 198 ALA C N 1
ATOM 5310 C CA . ALA C 1 201 ? -26.486 6.887 25.518 1.00 18.22 198 ALA C CA 1
ATOM 5311 C C . ALA C 1 201 ? -26.443 8.182 26.317 1.00 19.27 198 ALA C C 1
ATOM 5312 O O . ALA C 1 201 ? -27.464 8.654 26.822 1.00 19.85 198 ALA C O 1
ATOM 5314 N N . GLY C 1 202 ? -25.249 8.748 26.442 1.00 19.50 199 GLY C N 1
ATOM 5315 C CA . GLY C 1 202 ? -25.078 9.994 27.174 1.00 20.77 199 GLY C CA 1
ATOM 5316 C C . GLY C 1 202 ? -24.703 11.146 26.258 1.00 21.19 199 GLY C C 1
ATOM 5317 O O . GLY C 1 202 ? -24.951 11.108 25.048 1.00 21.50 199 GLY C O 1
ATOM 5318 N N . THR C 1 203 ? -24.084 12.162 26.838 1.00 21.80 200 THR C N 1
ATOM 5319 C CA . THR C 1 203 ? -23.678 13.340 26.081 1.00 22.49 200 THR C CA 1
ATOM 5320 C C . THR C 1 203 ? -22.384 13.068 25.317 1.00 22.21 200 THR C C 1
ATOM 5321 O O . THR C 1 203 ? -21.290 13.077 25.886 1.00 22.25 200 THR C O 1
ATOM 5325 N N . ASP C 1 204 ? -22.538 12.812 24.017 1.00 21.84 201 ASP C N 1
ATOM 5326 C CA . ASP C 1 204 ? -21.417 12.545 23.114 1.00 21.44 201 ASP C CA 1
ATOM 5327 C C . ASP C 1 204 ? -20.625 11.283 23.457 1.00 20.26 201 ASP C C 1
ATOM 5328 O O . ASP C 1 204 ? -19.494 11.112 23.008 1.00 19.94 201 ASP C O 1
ATOM 5333 N N . GLU C 1 205 ? -21.231 10.397 24.242 1.00 19.52 202 GLU C N 1
ATOM 5334 C CA . GLU C 1 205 ? -20.636 9.098 24.534 1.00 19.18 202 GLU C CA 1
ATOM 5335 C C . GLU C 1 205 ? -21.703 8.032 24.754 1.00 18.71 202 GLU C C 1
ATOM 5336 O O . GLU C 1 205 ? -22.788 8.308 25.271 1.00 19.28 202 GLU C O 1
ATOM 5342 N N . THR C 1 206 ? -21.393 6.816 24.331 1.00 17.62 203 THR C N 1
ATOM 5343 C CA . THR C 1 206 ? -22.281 5.697 24.564 1.00 16.97 203 THR C CA 1
ATOM 5344 C C . THR C 1 206 ? -21.497 4.570 25.206 1.00 16.88 203 THR C C 1
ATOM 5345 O O . THR C 1 206 ? -20.293 4.439 24.986 1.00 17.07 203 THR C O 1
ATOM 5349 N N . ILE C 1 207 ? -22.189 3.775 26.014 1.00 16.71 204 ILE C N 1
ATOM 5350 C CA . ILE C 1 207 ? -21.660 2.513 26.522 1.00 16.76 204 ILE C CA 1
ATOM 5351 C C . ILE C 1 207 ? -22.635 1.419 26.100 1.00 16.56 204 ILE C C 1
ATOM 5352 O O . ILE C 1 207 ? -23.844 1.555 26.268 1.00 16.23 204 ILE C O 1
ATOM 5357 N N . GLN C 1 208 ? -22.097 0.359 25.510 1.00 16.63 205 GLN C N 1
ATOM 5358 C CA . GLN C 1 208 ? -22.910 -0.767 25.079 1.00 17.02 205 GLN C CA 1
ATOM 5359 C C . GLN C 1 208 ? -22.434 -2.020 25.790 1.00 17.37 205 GLN C C 1
ATOM 5360 O O . GLN C 1 208 ? -21.227 -2.250 25.914 1.00 17.56 205 GLN C O 1
ATOM 5366 N N . ILE C 1 209 ? -23.381 -2.829 26.245 1.00 16.57 206 ILE C N 1
ATOM 5367 C CA . ILE C 1 209 ? -23.056 -4.116 26.833 1.00 17.00 206 ILE C CA 1
ATOM 5368 C C . ILE C 1 209 ? -23.818 -5.146 26.017 1.00 16.54 206 ILE C C 1
ATOM 5369 O O . ILE C 1 209 ? -25.042 -5.081 25.934 1.00 16.46 206 ILE C O 1
ATOM 5374 N N . THR C 1 210 ? -23.086 -6.080 25.413 1.00 16.61 207 THR C N 1
ATOM 5375 C CA . THR C 1 210 ? -23.664 -6.989 24.425 1.00 16.46 207 THR C CA 1
ATOM 5376 C C . THR C 1 210 ? -23.277 -8.427 24.736 1.00 16.70 207 THR C C 1
ATOM 5377 O O . THR C 1 210 ? -22.088 -8.743 24.860 1.00 16.91 207 THR C O 1
ATOM 5381 N N . HIS C 1 211 ? -24.285 -9.292 24.847 1.00 15.91 208 HIS C N 1
ATOM 5382 C CA . HIS C 1 211 ? -24.067 -10.720 24.995 1.00 16.00 208 HIS C CA 1
ATOM 5383 C C . HIS C 1 211 ? -24.539 -11.387 23.718 1.00 15.77 208 HIS C C 1
ATOM 5384 O O . HIS C 1 211 ? -25.650 -11.119 23.255 1.00 15.72 208 HIS C O 1
ATOM 5391 N N . ARG C 1 212 ? -23.689 -12.226 23.139 1.00 15.60 209 ARG C N 1
ATOM 5392 C CA . ARG C 1 212 ? -24.053 -12.966 21.936 1.00 16.23 209 ARG C CA 1
ATOM 5393 C C . ARG C 1 212 ? -23.836 -14.452 22.148 1.00 16.22 209 ARG C C 1
ATOM 5394 O O . ARG C 1 212 ? -22.716 -14.893 22.424 1.00 16.24 209 ARG C O 1
ATOM 5402 N N . ALA C 1 213 ? -24.928 -15.210 22.036 1.00 16.50 210 ALA C N 1
ATOM 5403 C CA . ALA C 1 213 ? -24.903 -16.659 22.116 1.00 16.50 210 ALA C CA 1
ATOM 5404 C C . ALA C 1 213 ? -24.598 -17.243 20.750 1.00 16.55 210 ALA C C 1
ATOM 5405 O O . ALA C 1 213 ? -25.218 -16.865 19.753 1.00 16.70 210 ALA C O 1
ATOM 5407 N N . GLN C 1 214 ? -23.668 -18.189 20.713 1.00 18.63 211 GLN C N 1
ATOM 5408 C CA . GLN C 1 214 ? -23.281 -18.825 19.458 1.00 19.43 211 GLN C CA 1
ATOM 5409 C C . GLN C 1 214 ? -24.055 -20.116 19.190 1.00 18.82 211 GLN C C 1
ATOM 5410 O O . GLN C 1 214 ? -24.148 -20.569 18.040 1.00 19.50 211 GLN C O 1
ATOM 5416 N N . SER C 1 215 ? -24.551 -20.725 20.268 1.00 18.16 212 SER C N 1
ATOM 5417 C CA . SER C 1 215 ? -25.204 -22.023 20.225 1.00 18.63 212 SER C CA 1
ATOM 5418 C C . SER C 1 215 ? -26.032 -22.194 21.490 1.00 18.20 212 SER C C 1
ATOM 5419 O O . SER C 1 215 ? -25.674 -21.671 22.550 1.00 17.58 212 SER C O 1
ATOM 5422 N N . LYS C 1 216 ? -27.127 -22.937 21.385 1.00 18.68 213 LYS C N 1
ATOM 5423 C CA . LYS C 1 216 ? -27.903 -23.314 22.561 1.00 18.90 213 LYS C CA 1
ATOM 5424 C C . LYS C 1 216 ? -27.133 -24.274 23.471 1.00 19.05 213 LYS C C 1
ATOM 5425 O O . LYS C 1 216 ? -27.578 -24.578 24.581 1.00 18.84 213 LYS C O 1
ATOM 5431 N N . ASP C 1 217 ? -25.969 -24.730 23.011 1.00 19.55 214 ASP C N 1
ATOM 5432 C CA . ASP C 1 217 ? -25.068 -25.483 23.871 1.00 20.04 214 ASP C CA 1
ATOM 5433 C C . ASP C 1 217 ? -24.703 -24.691 25.132 1.00 19.59 214 ASP C C 1
ATOM 5434 O O . ASP C 1 217 ? -24.329 -25.284 26.134 1.00 19.19 214 ASP C O 1
ATOM 5439 N N . ILE C 1 218 ? -24.805 -23.358 25.093 1.00 19.53 215 ILE C N 1
ATOM 5440 C CA . ILE C 1 218 ? -24.503 -22.572 26.303 1.00 19.41 215 ILE C CA 1
ATOM 5441 C C . ILE C 1 218 ? -25.381 -22.986 27.481 1.00 18.90 215 ILE C C 1
ATOM 5442 O O . ILE C 1 218 ? -24.936 -22.969 28.638 1.00 18.99 215 ILE C O 1
ATOM 5447 N N . PHE C 1 219 ? -26.616 -23.383 27.186 1.00 17.74 216 PHE C N 1
ATOM 5448 C CA . PHE C 1 219 ? -27.547 -23.777 28.243 1.00 18.06 216 PHE C CA 1
ATOM 5449 C C . PHE C 1 219 ? -27.252 -25.184 28.716 1.00 18.40 216 PHE C C 1
ATOM 5450 O O . PHE C 1 219 ? -27.267 -25.454 29.919 1.00 18.84 216 PHE C O 1
ATOM 5458 N N . ALA C 1 220 ? -26.950 -26.072 27.771 1.00 18.69 217 ALA C N 1
ATOM 5459 C CA . ALA C 1 220 ? -26.575 -27.443 28.105 1.00 19.86 217 ALA C CA 1
ATOM 5460 C C . ALA C 1 220 ? -25.280 -27.456 28.906 1.00 21.01 217 ALA C C 1
ATOM 5461 O O . ALA C 1 220 ? -25.186 -28.132 29.933 1.00 21.61 217 ALA C O 1
ATOM 5463 N N . ASN C 1 221 ? -24.286 -26.708 28.427 1.00 21.51 218 ASN C N 1
ATOM 5464 C CA . ASN C 1 221 ? -23.016 -26.569 29.132 1.00 23.04 218 ASN C CA 1
ATOM 5465 C C . ASN C 1 221 ? -23.199 -25.959 30.505 1.00 22.16 218 ASN C C 1
ATOM 5466 O O . ASN C 1 221 ? -22.516 -26.343 31.449 1.00 23.39 218 ASN C O 1
ATOM 5471 N N . GLY C 1 222 ? -24.112 -24.992 30.600 1.00 20.58 219 GLY C N 1
ATOM 5472 C CA . GLY C 1 222 ? -24.422 -24.336 31.866 1.00 20.63 219 GLY C CA 1
ATOM 5473 C C . GLY C 1 222 ? -24.894 -25.352 32.886 1.00 20.74 219 GLY C C 1
ATOM 5474 O O . GLY C 1 222 ? -24.398 -25.384 34.013 1.00 21.85 219 GLY C O 1
ATOM 5475 N N . ALA C 1 223 ? -25.840 -26.199 32.472 1.00 20.03 220 ALA C N 1
ATOM 5476 C CA . ALA C 1 223 ? -26.345 -27.283 33.313 1.00 20.17 220 ALA C CA 1
ATOM 5477 C C . ALA C 1 223 ? -25.250 -28.259 33.743 1.00 21.79 220 ALA C C 1
ATOM 5478 O O . ALA C 1 223 ? -25.207 -28.677 34.910 1.00 22.71 220 ALA C O 1
ATOM 5480 N N . ILE C 1 224 ? -24.375 -28.629 32.806 1.00 22.08 221 ILE C N 1
ATOM 5481 C CA . ILE C 1 224 ? -23.297 -29.574 33.108 1.00 23.99 221 ILE C CA 1
ATOM 5482 C C . ILE C 1 224 ? -22.307 -28.969 34.109 1.00 25.86 221 ILE C C 1
ATOM 5483 O O . ILE C 1 224 ? -21.906 -29.630 35.069 1.00 27.29 221 ILE C O 1
ATOM 5488 N N . GLN C 1 225 ? -21.924 -27.714 33.886 1.00 25.91 222 GLN C N 1
ATOM 5489 C CA . GLN C 1 225 ? -20.984 -27.044 34.783 1.00 28.30 222 GLN C CA 1
ATOM 5490 C C . GLN C 1 225 ? -21.614 -26.845 36.169 1.00 28.05 222 GLN C C 1
ATOM 5491 O O . GLN C 1 225 ? -20.935 -26.988 37.183 1.00 29.81 222 GLN C O 1
ATOM 5497 N N . ALA C 1 226 ? -22.914 -26.541 36.204 1.00 26.12 223 ALA C N 1
ATOM 5498 C CA . ALA C 1 226 ? -23.658 -26.473 37.470 1.00 26.49 223 ALA C CA 1
ATOM 5499 C C . ALA C 1 226 ? -23.628 -27.815 38.195 1.00 27.43 223 ALA C C 1
ATOM 5500 O O . ALA C 1 226 ? -23.378 -27.863 39.400 1.00 28.89 223 ALA C O 1
ATOM 5502 N N . ALA C 1 227 ? -23.882 -28.894 37.451 1.00 26.80 224 ALA C N 1
ATOM 5503 C CA . ALA C 1 227 ? -23.820 -30.258 37.988 1.00 28.17 224 ALA C CA 1
ATOM 5504 C C . ALA C 1 227 ? -22.463 -30.578 38.612 1.00 30.86 224 ALA C C 1
ATOM 5505 O O . ALA C 1 227 ? -22.403 -31.187 39.677 1.00 32.10 224 ALA C O 1
ATOM 5507 N N . GLU C 1 228 ? -21.387 -30.150 37.948 1.00 31.84 225 GLU C N 1
ATOM 5508 C CA . GLU C 1 228 ? -20.019 -30.374 38.419 1.00 35.36 225 GLU C CA 1
ATOM 5509 C C . GLU C 1 228 ? -19.728 -29.686 39.760 1.00 37.22 225 GLU C C 1
ATOM 5510 O O . GLU C 1 228 ? -18.949 -30.199 40.565 1.00 39.56 225 GLU C O 1
ATOM 5516 N N . ARG C 1 229 ? -20.351 -28.532 39.995 1.00 36.47 226 ARG C N 1
ATOM 5517 C CA . ARG C 1 229 ? -20.199 -27.826 41.271 1.00 39.04 226 ARG C CA 1
ATOM 5518 C C . ARG C 1 229 ? -21.156 -28.380 42.324 1.00 39.18 226 ARG C C 1
ATOM 5519 O O . ARG C 1 229 ? -20.779 -28.538 43.488 1.00 41.67 226 ARG C O 1
ATOM 5527 N N . LEU C 1 230 ? -22.379 -28.706 41.903 1.00 36.97 227 LEU C N 1
ATOM 5528 C CA . LEU C 1 230 ? -23.428 -29.151 42.826 1.00 37.33 227 LEU C CA 1
ATOM 5529 C C . LEU C 1 230 ? -23.120 -30.460 43.555 1.00 39.43 227 LEU C C 1
ATOM 5530 O O . LEU C 1 230 ? -23.481 -30.615 44.726 1.00 40.97 227 LEU C O 1
ATOM 5535 N N . VAL C 1 231 ? -22.452 -31.389 42.869 1.00 39.99 228 VAL C N 1
ATOM 5536 C CA . VAL C 1 231 ? -22.185 -32.723 43.418 1.00 42.56 228 VAL C CA 1
ATOM 5537 C C . VAL C 1 231 ? -21.496 -32.710 44.783 1.00 45.86 228 VAL C C 1
ATOM 5538 O O . VAL C 1 231 ? -21.599 -33.675 45.537 1.00 47.83 228 VAL C O 1
ATOM 5542 N N . ASN C 1 232 ? -20.811 -31.611 45.095 1.00 47.12 229 ASN C N 1
ATOM 5543 C CA . ASN C 1 232 ? -20.073 -31.486 46.352 1.00 50.88 229 ASN C CA 1
ATOM 5544 C C . ASN C 1 232 ? -20.755 -30.615 47.405 1.00 51.33 229 ASN C C 1
ATOM 5545 O O . ASN C 1 232 ? -20.273 -30.509 48.539 1.00 54.59 229 ASN C O 1
ATOM 5550 N N . LYS C 1 233 ? -21.874 -30.001 47.031 1.00 48.40 230 LYS C N 1
ATOM 5551 C CA . LYS C 1 233 ? -22.604 -29.111 47.930 1.00 48.90 230 LYS C CA 1
ATOM 5552 C C . LYS C 1 233 ? -23.389 -29.871 48.996 1.00 49.56 230 LYS C C 1
ATOM 5553 O O . LYS C 1 233 ? -23.844 -30.993 48.749 1.00 48.67 230 LYS C O 1
ATOM 5559 N N . PRO C 1 234 ? -23.542 -29.269 50.191 1.00 51.50 231 PRO C N 1
ATOM 5560 C CA . PRO C 1 234 ? -24.469 -29.840 51.168 1.00 52.28 231 PRO C CA 1
ATOM 5561 C C . PRO C 1 234 ? -25.901 -29.762 50.649 1.00 49.14 231 PRO C C 1
ATOM 5562 O O . PRO C 1 234 ? -26.161 -29.095 49.636 1.00 46.71 231 PRO C O 1
ATOM 5566 N N . ASN C 1 235 ? -26.819 -30.445 51.326 1.00 49.17 232 ASN C N 1
ATOM 5567 C CA . ASN C 1 235 ? -28.233 -30.358 50.983 1.00 46.82 232 ASN C CA 1
ATOM 5568 C C . ASN C 1 235 ? -28.693 -28.907 51.056 1.00 46.71 232 ASN C C 1
ATOM 5569 O O . ASN C 1 235 ? -28.261 -28.148 51.930 1.00 48.95 232 ASN C O 1
ATOM 5574 N N . GLY C 1 236 ? -29.562 -28.522 50.133 1.00 43.96 233 GLY C N 1
ATOM 5575 C CA . GLY C 1 236 ? -30.073 -27.164 50.102 1.00 44.24 233 GLY C CA 1
ATOM 5576 C C . GLY C 1 236 ? -30.502 -26.736 48.717 1.00 41.14 233 GLY C C 1
ATOM 5577 O O . GLY C 1 236 ? -30.361 -27.486 47.742 1.00 38.86 233 GLY C O 1
ATOM 5578 N N . PHE C 1 237 ? -31.044 -25.526 48.642 1.00 41.60 234 PHE C N 1
ATOM 5579 C CA . PHE C 1 237 ? -31.517 -24.963 47.393 1.00 39.23 234 PHE C CA 1
ATOM 5580 C C . PHE C 1 237 ? -30.481 -23.977 46.867 1.00 38.85 234 PHE C C 1
ATOM 5581 O O . PHE C 1 237 ? -30.010 -23.105 47.607 1.00 40.85 234 PHE C O 1
ATOM 5589 N N . TYR C 1 238 ? -30.129 -24.126 45.591 1.00 35.80 235 TYR C N 1
ATOM 5590 C CA . TYR C 1 238 ? -29.078 -23.317 44.978 1.00 35.57 235 TYR C CA 1
ATOM 5591 C C . TYR C 1 238 ? -29.534 -22.683 43.673 1.00 33.51 235 TYR C C 1
ATOM 5592 O O . TYR C 1 238 ? -30.297 -23.279 42.912 1.00 31.77 235 TYR C O 1
ATOM 5601 N N . THR C 1 239 ? -29.075 -21.456 43.445 1.00 34.25 236 THR C N 1
ATOM 5602 C CA . THR C 1 239 ? -29.207 -20.787 42.157 1.00 32.81 236 THR C CA 1
ATOM 5603 C C . THR C 1 239 ? -27.802 -20.332 41.757 1.00 32.84 236 THR C C 1
ATOM 5604 O O . THR C 1 239 ? -26.840 -20.580 42.488 1.00 34.07 236 THR C O 1
ATOM 5608 N N . PHE C 1 240 ? -27.659 -19.677 40.609 1.00 31.78 237 PHE C N 1
ATOM 5609 C CA . PHE C 1 240 ? -26.344 -19.162 40.231 1.00 32.36 237 PHE C CA 1
ATOM 5610 C C . PHE C 1 240 ? -25.777 -18.193 41.275 1.00 35.79 237 PHE C C 1
ATOM 5611 O O . PHE C 1 240 ? -24.568 -17.987 41.342 1.00 36.93 237 PHE C O 1
ATOM 5619 N N . ASP C 1 241 ? -26.658 -17.624 42.094 1.00 38.02 238 ASP C N 1
ATOM 5620 C CA . ASP C 1 241 ? -26.265 -16.661 43.122 1.00 42.20 238 ASP C CA 1
ATOM 5621 C C . ASP C 1 241 ? -25.500 -17.259 44.305 1.00 44.31 238 ASP C C 1
ATOM 5622 O O . ASP C 1 241 ? -24.669 -16.584 44.907 1.00 47.11 238 ASP C O 1
ATOM 5627 N N . ASN C 1 242 ? -25.770 -18.520 44.633 1.00 43.36 239 ASN C N 1
ATOM 5628 C CA . ASN C 1 242 ? -25.110 -19.148 45.780 1.00 45.66 239 ASN C CA 1
ATOM 5629 C C . ASN C 1 242 ? -24.478 -20.520 45.517 1.00 44.36 239 ASN C C 1
ATOM 5630 O O . ASN C 1 242 ? -23.998 -21.173 46.447 1.00 46.28 239 ASN C O 1
ATOM 5635 N N . LEU C 1 243 ? -24.477 -20.952 44.256 1.00 41.69 240 LEU C N 1
ATOM 5636 C CA . LEU C 1 243 ? -23.829 -22.209 43.882 1.00 40.93 240 LEU C CA 1
ATOM 5637 C C . LEU C 1 243 ? -22.308 -22.115 44.009 1.00 42.94 240 LEU C C 1
ATOM 5638 O O . LEU C 1 243 ? -21.658 -22.995 44.576 1.00 44.39 240 LEU C O 1
ATOM 5644 N N . SER D 1 3 ? -28.143 26.973 38.422 1.00 38.75 0 SER D N 1
ATOM 5645 C CA . SER D 1 3 ? -27.169 27.671 37.533 1.00 37.36 0 SER D CA 1
ATOM 5646 C C . SER D 1 3 ? -25.837 27.917 38.240 1.00 35.39 0 SER D C 1
ATOM 5647 O O . SER D 1 3 ? -25.729 28.814 39.083 1.00 36.05 0 SER D O 1
ATOM 5649 N N . MET D 1 4 ? -24.831 27.115 37.894 1.00 33.19 1 MET D N 1
ATOM 5650 C CA . MET D 1 4 ? -23.478 27.283 38.423 1.00 31.03 1 MET D CA 1
ATOM 5651 C C . MET D 1 4 ? -22.769 28.462 37.791 1.00 30.00 1 MET D C 1
ATOM 5652 O O . MET D 1 4 ? -22.828 28.650 36.573 1.00 30.40 1 MET D O 1
ATOM 5657 N N . LYS D 1 5 ? -22.070 29.230 38.621 1.00 28.52 2 LYS D N 1
ATOM 5658 C CA . LYS D 1 5 ? -21.167 30.261 38.139 1.00 27.30 2 LYS D CA 1
ATOM 5659 C C . LYS D 1 5 ? -19.765 29.680 38.101 1.00 24.98 2 LYS D C 1
ATOM 5660 O O . LYS D 1 5 ? -19.221 29.258 39.130 1.00 23.83 2 LYS D O 1
ATOM 5666 N N . ILE D 1 6 ? -19.200 29.636 36.899 1.00 23.37 3 ILE D N 1
ATOM 5667 C CA . ILE D 1 6 ? -17.964 28.902 36.664 1.00 21.40 3 ILE D CA 1
ATOM 5668 C C . ILE D 1 6 ? -16.830 29.845 36.313 1.00 20.83 3 ILE D C 1
ATOM 5669 O O . ILE D 1 6 ? -16.986 30.737 35.473 1.00 21.56 3 ILE D O 1
ATOM 5674 N N . LEU D 1 7 ? -15.692 29.636 36.970 1.00 19.86 4 LEU D N 1
ATOM 5675 C CA . LEU D 1 7 ? -14.460 30.302 36.602 1.00 19.29 4 LEU D CA 1
ATOM 5676 C C . LEU D 1 7 ? -13.640 29.339 35.767 1.00 18.74 4 LEU D C 1
ATOM 5677 O O . LEU D 1 7 ? -13.407 28.205 36.172 1.00 18.21 4 LEU D O 1
ATOM 5682 N N . LEU D 1 8 ? -13.202 29.792 34.601 1.00 18.85 5 LEU D N 1
ATOM 5683 C CA . LEU D 1 8 ? -12.358 28.963 33.753 1.00 18.85 5 LEU D CA 1
ATOM 5684 C C . LEU D 1 8 ? -10.901 29.322 33.985 1.00 18.58 5 LEU D C 1
ATOM 5685 O O . LEU D 1 8 ? -10.515 30.481 33.846 1.00 19.87 5 LEU D O 1
ATOM 5690 N N . ILE D 1 9 ? -10.097 28.332 34.358 1.00 18.24 6 ILE D N 1
ATOM 5691 C CA . ILE D 1 9 ? -8.655 28.509 34.412 1.00 18.70 6 ILE D CA 1
ATOM 5692 C C . ILE D 1 9 ? -8.125 27.933 33.110 1.00 19.33 6 ILE D C 1
ATOM 5693 O O . ILE D 1 9 ? -8.237 26.722 32.862 1.00 19.23 6 ILE D O 1
ATOM 5698 N N . GLY D 1 10 ? -7.581 28.820 32.279 1.00 20.28 7 GLY D N 1
ATOM 5699 C CA . GLY D 1 10 ? -7.167 28.481 30.933 1.00 21.17 7 GLY D CA 1
ATOM 5700 C C . GLY D 1 10 ? -8.322 28.666 29.976 1.00 21.58 7 GLY D C 1
ATOM 5701 O O . GLY D 1 10 ? -9.483 28.491 30.351 1.00 21.29 7 GLY D O 1
ATOM 5702 N N . TYR D 1 11 ? -8.008 29.054 28.744 1.00 22.75 8 TYR D N 1
ATOM 5703 C CA . TYR D 1 11 ? -9.019 29.143 27.702 1.00 23.26 8 TYR D CA 1
ATOM 5704 C C . TYR D 1 11 ? -8.482 28.577 26.390 1.00 24.35 8 TYR D C 1
ATOM 5705 O O . TYR D 1 11 ? -8.550 29.216 25.329 1.00 25.83 8 TYR D O 1
ATOM 5714 N N . GLY D 1 12 ? -7.921 27.376 26.484 1.00 23.35 9 GLY D N 1
ATOM 5715 C CA . GLY D 1 12 ? -7.550 26.604 25.309 1.00 24.05 9 GLY D CA 1
ATOM 5716 C C . GLY D 1 12 ? -8.762 25.885 24.740 1.00 23.72 9 GLY D C 1
ATOM 5717 O O . GLY D 1 12 ? -9.900 26.186 25.103 1.00 23.14 9 GLY D O 1
ATOM 5718 N N . ALA D 1 13 ? -8.511 24.936 23.843 1.00 24.39 10 ALA D N 1
ATOM 5719 C CA . ALA D 1 13 ? -9.574 24.191 23.159 1.00 24.46 10 ALA D CA 1
ATOM 5720 C C . ALA D 1 13 ? -10.572 23.565 24.134 1.00 22.78 10 ALA D C 1
ATOM 5721 O O . ALA D 1 13 ? -11.785 23.593 23.905 1.00 22.98 10 ALA D O 1
ATOM 5723 N N . MET D 1 14 ? -10.066 23.013 25.229 1.00 21.39 11 MET D N 1
ATOM 5724 C CA . MET D 1 14 ? -10.933 22.280 26.133 1.00 20.44 11 MET D CA 1
ATOM 5725 C C . MET D 1 14 ? -11.855 23.192 26.933 1.00 19.05 11 MET D C 1
ATOM 5726 O O . MET D 1 14 ? -13.043 22.921 27.044 1.00 19.06 11 MET D O 1
ATOM 5731 N N . ASN D 1 15 ? -11.321 24.281 27.477 1.00 18.95 12 ASN D N 1
ATOM 5732 C CA . ASN D 1 15 ? -12.171 25.201 28.226 1.00 18.85 12 ASN D CA 1
ATOM 5733 C C . ASN D 1 15 ? -13.091 26.037 27.330 1.00 19.99 12 ASN D C 1
ATOM 5734 O O . ASN D 1 15 ? -14.111 26.548 27.788 1.00 20.22 12 ASN D O 1
ATOM 5739 N N . GLN D 1 16 ? -12.735 26.156 26.052 1.00 21.23 13 GLN D N 1
ATOM 5740 C CA . GLN D 1 16 ? -13.676 26.666 25.050 1.00 23.13 13 GLN D CA 1
ATOM 5741 C C . GLN D 1 16 ? -14.883 25.736 24.914 1.00 23.01 13 GLN D C 1
ATOM 5742 O O . GLN D 1 16 ? -16.023 26.200 24.803 1.00 23.56 13 GLN D O 1
ATOM 5748 N N . ARG D 1 17 ? -14.636 24.426 24.953 1.00 22.44 14 ARG D N 1
ATOM 5749 C CA . ARG D 1 17 ? -15.721 23.446 24.965 1.00 22.13 14 ARG D CA 1
ATOM 5750 C C . ARG D 1 17 ? -16.565 23.562 26.237 1.00 21.46 14 ARG D C 1
ATOM 5751 O O . ARG D 1 17 ? -17.801 23.573 26.166 1.00 22.11 14 ARG D O 1
ATOM 5759 N N . VAL D 1 18 ? -15.897 23.655 27.388 1.00 20.19 15 VAL D N 1
ATOM 5760 C CA . VAL D 1 18 ? -16.577 23.839 28.674 1.00 19.41 15 VAL D CA 1
ATOM 5761 C C . VAL D 1 18 ? -17.503 25.057 28.632 1.00 20.61 15 VAL D C 1
ATOM 5762 O O . VAL D 1 18 ? -18.636 24.985 29.106 1.00 20.93 15 VAL D O 1
ATOM 5766 N N . ALA D 1 19 ? -17.013 26.165 28.073 1.00 21.32 16 ALA D N 1
ATOM 5767 C CA . ALA D 1 19 ? -17.793 27.405 28.005 1.00 23.01 16 ALA D CA 1
ATOM 5768 C C . ALA D 1 19 ? -19.098 27.184 27.244 1.00 24.53 16 ALA D C 1
ATOM 5769 O O . ALA D 1 19 ? -20.175 27.518 27.742 1.00 25.56 16 ALA D O 1
ATOM 5771 N N . ARG D 1 20 ? -19.001 26.596 26.050 1.00 25.49 17 ARG D N 1
ATOM 5772 C CA . ARG D 1 20 ? -20.174 26.323 25.217 1.00 27.02 17 ARG D CA 1
ATOM 5773 C C . ARG D 1 20 ? -21.163 25.375 25.907 1.00 26.78 17 ARG D C 1
ATOM 5774 O O . ARG D 1 20 ? -22.362 25.650 25.950 1.00 27.93 17 ARG D O 1
ATOM 5782 N N . LEU D 1 21 ? -20.657 24.272 26.452 1.00 25.58 18 LEU D N 1
ATOM 5783 C CA . LEU D 1 21 ? -21.510 23.284 27.120 1.00 26.03 18 LEU D CA 1
ATOM 5784 C C . LEU D 1 21 ? -22.150 23.828 28.395 1.00 25.98 18 LEU D C 1
ATOM 5785 O O . LEU D 1 21 ? -23.320 23.551 28.671 1.00 26.96 18 LEU D O 1
ATOM 5790 N N . ALA D 1 22 ? -21.375 24.586 29.168 1.00 25.07 19 ALA D N 1
ATOM 5791 C CA . ALA D 1 22 ? -21.868 25.186 30.407 1.00 25.52 19 ALA D CA 1
ATOM 5792 C C . ALA D 1 22 ? -23.027 26.124 30.100 1.00 27.69 19 ALA D C 1
ATOM 5793 O O . ALA D 1 22 ? -24.066 26.078 30.760 1.00 28.37 19 ALA D O 1
ATOM 5795 N N . GLU D 1 23 ? -22.848 26.959 29.081 1.00 29.44 20 GLU D N 1
ATOM 5796 C CA . GLU D 1 23 ? -23.886 27.907 28.682 1.00 32.12 20 GLU D CA 1
ATOM 5797 C C . GLU D 1 23 ? -25.130 27.204 28.143 1.00 34.30 20 GLU D C 1
ATOM 5798 O O . GLU D 1 23 ? -26.251 27.656 28.390 1.00 35.98 20 GLU D O 1
ATOM 5804 N N . GLU D 1 24 ? -24.925 26.100 27.420 1.00 34.73 21 GLU D N 1
ATOM 5805 C CA . GLU D 1 24 ? -26.022 25.237 26.957 1.00 37.01 21 GLU D CA 1
ATOM 5806 C C . GLU D 1 24 ? -26.847 24.732 28.143 1.00 36.89 21 GLU D C 1
ATOM 5807 O O . GLU D 1 24 ? -28.077 24.721 28.087 1.00 38.82 21 GLU D O 1
ATOM 5813 N N . LYS D 1 25 ? -26.157 24.326 29.211 1.00 35.03 22 LYS D N 1
ATOM 5814 C CA . LYS D 1 25 ? -26.793 23.794 30.422 1.00 34.90 22 LYS D CA 1
ATOM 5815 C C . LYS D 1 25 ? -27.435 24.883 31.276 1.00 35.71 22 LYS D C 1
ATOM 5816 O O . LYS D 1 25 ? -28.112 24.583 32.261 1.00 36.57 22 LYS D O 1
ATOM 5822 N N . GLY D 1 26 ? -27.203 26.141 30.916 1.00 35.56 23 GLY D N 1
ATOM 5823 C CA . GLY D 1 26 ? -27.732 27.263 31.681 1.00 35.99 23 GLY D CA 1
ATOM 5824 C C . GLY D 1 26 ? -26.784 27.749 32.762 1.00 34.00 23 GLY D C 1
ATOM 5825 O O . GLY D 1 26 ? -27.159 28.590 33.577 1.00 34.72 23 GLY D O 1
ATOM 5826 N N . HIS D 1 27 ? -25.560 27.213 32.781 1.00 31.61 24 HIS D N 1
ATOM 5827 C CA . HIS D 1 27 ? -24.516 27.728 33.665 1.00 29.78 24 HIS D CA 1
ATOM 5828 C C . HIS D 1 27 ? -23.975 29.046 33.116 1.00 29.98 24 HIS D C 1
ATOM 5829 O O . HIS D 1 27 ? -24.277 29.435 31.982 1.00 30.68 24 HIS D O 1
ATOM 5836 N N . GLU D 1 28 ? -23.184 29.736 33.928 1.00 28.97 25 GLU D N 1
ATOM 5837 C CA . GLU D 1 28 ? -22.647 31.029 33.550 1.00 29.90 25 GLU D CA 1
ATOM 5838 C C . GLU D 1 28 ? -21.142 31.054 33.756 1.00 27.97 25 GLU D C 1
ATOM 5839 O O . GLU D 1 28 ? -20.655 30.686 34.826 1.00 27.07 25 GLU D O 1
ATOM 5845 N N . ILE D 1 29 ? -20.414 31.487 32.731 1.00 27.86 26 ILE D N 1
ATOM 5846 C CA . ILE D 1 29 ? -18.975 31.722 32.854 1.00 26.34 26 ILE D CA 1
ATOM 5847 C C . ILE D 1 29 ? -18.766 33.134 33.400 1.00 27.14 26 ILE D C 1
ATOM 5848 O O . ILE D 1 29 ? -19.010 34.126 32.706 1.00 28.62 26 ILE D O 1
ATOM 5853 N N . VAL D 1 30 ? -18.320 33.218 34.651 1.00 26.21 27 VAL D N 1
ATOM 5854 C CA . VAL D 1 30 ? -18.152 34.508 35.326 1.00 26.86 27 VAL D CA 1
ATOM 5855 C C . VAL D 1 30 ? -16.734 35.070 35.237 1.00 26.18 27 VAL D C 1
ATOM 5856 O O . VAL D 1 30 ? -16.488 36.200 35.643 1.00 26.60 27 VAL D O 1
ATOM 5860 N N . GLY D 1 31 ? -15.800 34.285 34.714 1.00 25.05 28 GLY D N 1
ATOM 5861 C CA . GLY D 1 31 ? -14.435 34.766 34.584 1.00 25.22 28 GLY D CA 1
ATOM 5862 C C . GLY D 1 31 ? -13.512 33.762 33.934 1.00 24.74 28 GLY D C 1
ATOM 5863 O O . GLY D 1 31 ? -13.820 32.565 33.864 1.00 23.69 28 GLY D O 1
ATOM 5864 N N . VAL D 1 32 ? -12.389 34.270 33.441 1.00 25.01 29 VAL D N 1
ATOM 5865 C CA . VAL D 1 32 ? -11.358 33.450 32.834 1.00 25.15 29 VAL D CA 1
ATOM 5866 C C . VAL D 1 32 ? -10.013 33.943 33.345 1.00 24.87 29 VAL D C 1
ATOM 5867 O O . VAL D 1 32 ? -9.768 35.148 33.404 1.00 25.81 29 VAL D O 1
ATOM 5871 N N . ILE D 1 33 ? -9.169 33.003 33.757 1.00 24.37 30 ILE D N 1
ATOM 5872 C CA . ILE D 1 33 ? -7.781 33.301 34.071 1.00 24.71 30 ILE D CA 1
ATOM 5873 C C . ILE D 1 33 ? -6.915 32.618 33.019 1.00 25.84 30 ILE D C 1
ATOM 5874 O O . ILE D 1 33 ? -6.891 31.389 32.934 1.00 25.19 30 ILE D O 1
ATOM 5879 N N . GLU D 1 34 ? -6.233 33.424 32.205 1.00 27.92 31 GLU D N 1
ATOM 5880 C CA . GLU D 1 34 ? -5.319 32.923 31.179 1.00 29.87 31 GLU D CA 1
ATOM 5881 C C . GLU D 1 34 ? -3.890 33.318 31.515 1.00 31.38 31 GLU D C 1
ATOM 5882 O O . GLU D 1 34 ? -3.655 34.380 32.093 1.00 31.34 31 GLU D O 1
ATOM 5888 N N . ASN D 1 35 ? -2.940 32.467 31.136 1.00 32.67 32 ASN D N 1
ATOM 5889 C CA . ASN D 1 35 ? -1.521 32.789 31.282 1.00 34.99 32 ASN D CA 1
ATOM 5890 C C . ASN D 1 35 ? -1.140 33.947 30.365 1.00 37.38 32 ASN D C 1
ATOM 5891 O O . ASN D 1 35 ? -0.368 34.831 30.748 1.00 38.53 32 ASN D O 1
ATOM 5896 N N . THR D 1 36 ? -1.676 33.926 29.149 1.00 38.83 33 THR D N 1
ATOM 5897 C CA . THR D 1 36 ? -1.566 35.065 28.241 1.00 41.42 33 THR D CA 1
ATOM 5898 C C . THR D 1 36 ? -2.966 35.422 27.737 1.00 41.47 33 THR D C 1
ATOM 5899 O O . THR D 1 36 ? -3.519 34.718 26.885 1.00 41.70 33 THR D O 1
ATOM 5903 N N . PRO D 1 37 ? -3.563 36.490 28.303 1.00 41.53 34 PRO D N 1
ATOM 5904 C CA . PRO D 1 37 ? -4.924 36.892 27.941 1.00 41.70 34 PRO D CA 1
ATOM 5905 C C . PRO D 1 37 ? -5.046 37.333 26.487 1.00 43.84 34 PRO D C 1
ATOM 5906 O O . PRO D 1 37 ? -4.200 38.069 25.984 1.00 45.56 34 PRO D O 1
ATOM 5910 N N . LYS D 1 38 ? -6.097 36.903 25.827 1.00 43.76 35 LYS D N 1
ATOM 5911 C CA . LYS D 1 38 ? -6.330 37.166 24.426 1.00 45.71 35 LYS D CA 1
ATOM 5912 C C . LYS D 1 38 ? -7.638 37.915 24.243 1.00 46.40 35 LYS D C 1
ATOM 5913 O O . LYS D 1 38 ? -8.608 37.589 24.849 1.00 44.91 35 LYS D O 1
ATOM 5919 N N . ALA D 1 39 ? -7.647 38.931 23.396 1.00 48.74 36 ALA D N 1
ATOM 5920 C CA . ALA D 1 39 ? -8.823 39.772 23.163 1.00 49.93 36 ALA D CA 1
ATOM 5921 C C . ALA D 1 39 ? -10.004 38.976 22.597 1.00 49.50 36 ALA D C 1
ATOM 5922 O O . ALA D 1 39 ? -11.159 39.386 22.728 1.00 50.03 36 ALA D O 1
ATOM 5924 N N . THR D 1 40 ? -9.705 37.836 21.979 1.00 48.71 37 THR D N 1
ATOM 5925 C CA . THR D 1 40 ? -10.729 36.956 21.413 1.00 48.43 37 THR D CA 1
ATOM 5926 C C . THR D 1 40 ? -11.506 36.180 22.487 1.00 45.70 37 THR D C 1
ATOM 5927 O O . THR D 1 40 ? -12.528 35.563 22.188 1.00 45.75 37 THR D O 1
ATOM 5931 N N . THR D 1 41 ? -11.021 36.211 23.727 1.00 43.65 38 THR D N 1
ATOM 5932 C CA . THR D 1 41 ? -11.710 35.552 24.840 1.00 41.10 38 THR D CA 1
ATOM 5933 C C . THR D 1 41 ? -12.910 36.397 25.268 1.00 41.37 38 THR D C 1
ATOM 5934 O O . THR D 1 41 ? -12.740 37.498 25.793 1.00 42.31 38 THR D O 1
ATOM 5938 N N . PRO D 1 42 ? -14.131 35.880 25.044 1.00 41.04 39 PRO D N 1
ATOM 5939 C CA . PRO D 1 42 ? -15.354 36.664 25.221 1.00 41.88 39 PRO D CA 1
ATOM 5940 C C . PRO D 1 42 ? -15.853 36.746 26.671 1.00 40.24 39 PRO D C 1
ATOM 5941 O O . PRO D 1 42 ? -17.047 36.947 26.895 1.00 41.24 39 PRO D O 1
ATOM 5945 N N . TYR D 1 43 ? -14.951 36.600 27.639 1.00 37.93 40 TYR D N 1
ATOM 5946 C CA . TYR D 1 43 ? -15.318 36.671 29.055 1.00 36.17 40 TYR D CA 1
ATOM 5947 C C . TYR D 1 43 ? -14.369 37.577 29.828 1.00 35.99 40 TYR D C 1
ATOM 5948 O O . TYR D 1 43 ? -13.240 37.819 29.391 1.00 36.22 40 TYR D O 1
ATOM 5957 N N . GLN D 1 44 ? -14.835 38.059 30.979 1.00 35.67 41 GLN D N 1
ATOM 5958 C CA . GLN D 1 44 ? -14.035 38.915 31.859 1.00 35.61 41 GLN D CA 1
ATOM 5959 C C . GLN D 1 44 ? -12.736 38.224 32.281 1.00 33.60 41 GLN D C 1
ATOM 5960 O O . GLN D 1 44 ? -12.758 37.116 32.830 1.00 31.57 41 GLN D O 1
ATOM 5966 N N . GLN D 1 45 ? -11.612 38.888 32.022 1.00 33.59 42 GLN D N 1
ATOM 5967 C CA . GLN D 1 45 ? -10.296 38.350 32.354 1.00 32.33 42 GLN D CA 1
ATOM 5968 C C . GLN D 1 45 ? -9.881 38.717 33.777 1.00 30.94 42 GLN D C 1
ATOM 5969 O O . GLN D 1 45 ? -10.066 39.852 34.212 1.00 31.73 42 GLN D O 1
ATOM 5975 N N . TYR D 1 46 ? -9.315 37.747 34.490 1.00 28.66 43 TYR D N 1
ATOM 5976 C CA . TYR D 1 46 ? -8.823 37.959 35.846 1.00 27.75 43 TYR D CA 1
ATOM 5977 C C . TYR D 1 46 ? -7.421 37.389 36.000 1.00 26.88 43 TYR D C 1
ATOM 5978 O O . TYR D 1 46 ? -6.963 36.600 35.169 1.00 26.74 43 TYR D O 1
ATOM 5987 N N . GLN D 1 47 ? -6.751 37.786 37.077 1.00 26.43 44 GLN D N 1
ATOM 5988 C CA . GLN D 1 47 ? -5.414 37.302 37.392 1.00 25.93 44 GLN D CA 1
ATOM 5989 C C . GLN D 1 47 ? -5.430 36.484 38.684 1.00 24.06 44 GLN D C 1
ATOM 5990 O O . GLN D 1 47 ? -4.462 35.775 38.996 1.00 23.26 44 GLN D O 1
ATOM 5996 N N . HIS D 1 48 ? -6.533 36.581 39.427 1.00 22.97 45 HIS D N 1
ATOM 5997 C CA . HIS D 1 48 ? -6.655 35.931 40.733 1.00 21.84 45 HIS D CA 1
ATOM 5998 C C . HIS D 1 48 ? -8.059 35.401 40.968 1.00 21.45 45 HIS D C 1
ATOM 5999 O O . HIS D 1 48 ? -9.048 36.103 40.737 1.00 21.87 45 HIS D O 1
ATOM 6006 N N . ILE D 1 49 ? -8.128 34.164 41.452 1.00 20.66 46 ILE D N 1
ATOM 6007 C CA . ILE D 1 49 ? -9.394 33.515 41.796 1.00 21.04 46 ILE D CA 1
ATOM 6008 C C . ILE D 1 49 ? -10.227 34.374 42.746 1.00 21.93 46 ILE D C 1
ATOM 6009 O O . ILE D 1 49 ? -11.437 34.510 42.560 1.00 22.56 46 ILE D O 1
ATOM 6014 N N . ALA D 1 50 ? -9.580 34.982 43.738 1.00 22.65 47 ALA D N 1
ATOM 6015 C CA . ALA D 1 50 ? -10.286 35.818 44.720 1.00 23.92 47 ALA D CA 1
ATOM 6016 C C . ALA D 1 50 ? -10.994 37.042 44.127 1.00 25.13 47 ALA D C 1
ATOM 6017 O O . ALA D 1 50 ? -11.912 37.591 44.742 1.00 26.24 47 ALA D O 1
ATOM 6019 N N . ASP D 1 51 ? -10.560 37.480 42.949 1.00 25.53 48 ASP D N 1
ATOM 6020 C CA . ASP D 1 51 ? -11.144 38.652 42.305 1.00 27.07 48 ASP D CA 1
ATOM 6021 C C . ASP D 1 51 ? -12.433 38.344 41.554 1.00 27.47 48 ASP D C 1
ATOM 6022 O O . ASP D 1 51 ? -13.238 39.241 41.282 1.00 28.21 48 ASP D O 1
ATOM 6027 N N . VAL D 1 52 ? -12.623 37.071 41.231 1.00 26.63 49 VAL D N 1
ATOM 6028 C CA . VAL D 1 52 ? -13.794 36.636 40.483 1.00 27.40 49 VAL D CA 1
ATOM 6029 C C . VAL D 1 52 ? -15.034 36.765 41.355 1.00 28.92 49 VAL D C 1
ATOM 6030 O O . VAL D 1 52 ? -15.089 36.228 42.457 1.00 29.76 49 VAL D O 1
ATOM 6034 N N . LYS D 1 53 ? -16.021 37.497 40.853 1.00 30.34 50 LYS D N 1
ATOM 6035 C CA . LYS D 1 53 ? -17.226 37.774 41.609 1.00 31.44 50 LYS D CA 1
ATOM 6036 C C . LYS D 1 53 ? -18.183 36.587 41.549 1.00 30.23 50 LYS D C 1
ATOM 6037 O O . LYS D 1 53 ? -18.650 36.217 40.471 1.00 30.57 50 LYS D O 1
ATOM 6043 N N . GLY D 1 54 ? -18.427 35.972 42.705 1.00 29.33 51 GLY D N 1
ATOM 6044 C CA . GLY D 1 54 ? -19.491 34.968 42.854 1.00 28.64 51 GLY D CA 1
ATOM 6045 C C . GLY D 1 54 ? -19.315 33.607 42.196 1.00 26.46 51 GLY D C 1
ATOM 6046 O O . GLY D 1 54 ? -20.302 32.899 41.972 1.00 26.62 51 GLY D O 1
ATOM 6047 N N . ALA D 1 55 ? -18.072 33.228 41.898 1.00 24.18 52 ALA D N 1
ATOM 6048 C CA . ALA D 1 55 ? -17.790 31.902 41.332 1.00 22.64 52 ALA D CA 1
ATOM 6049 C C . ALA D 1 55 ? -18.209 30.794 42.301 1.00 21.85 52 ALA D C 1
ATOM 6050 O O . ALA D 1 55 ? -18.016 30.922 43.514 1.00 21.62 52 ALA D O 1
ATOM 6052 N N . ASP D 1 56 ? -18.787 29.727 41.755 1.00 20.90 53 ASP D N 1
ATOM 6053 C CA . ASP D 1 56 ? -19.140 28.540 42.534 1.00 20.83 53 ASP D CA 1
ATOM 6054 C C . ASP D 1 56 ? -18.055 27.471 42.441 1.00 19.47 53 ASP D C 1
ATOM 6055 O O . ASP D 1 56 ? -17.909 26.637 43.339 1.00 19.05 53 ASP D O 1
ATOM 6060 N N . VAL D 1 57 ? -17.297 27.507 41.348 1.00 18.07 54 VAL D N 1
ATOM 6061 C CA . VAL D 1 57 ? -16.347 26.446 41.025 1.00 17.20 54 VAL D CA 1
ATOM 6062 C C . VAL D 1 57 ? -15.389 26.965 39.961 1.00 16.50 54 VAL D C 1
ATOM 6063 O O . VAL D 1 57 ? -15.734 27.866 39.188 1.00 16.33 54 VAL D O 1
ATOM 6067 N N . ALA D 1 58 ? -14.182 26.409 39.936 1.00 15.60 55 ALA D N 1
ATOM 6068 C CA . ALA D 1 58 ? -13.271 26.627 38.834 1.00 16.00 55 ALA D CA 1
ATOM 6069 C C . ALA D 1 58 ? -13.062 25.313 38.090 1.00 15.97 55 ALA D C 1
ATOM 6070 O O . ALA D 1 58 ? -12.918 24.250 38.705 1.00 16.07 55 ALA D O 1
ATOM 6072 N N . ILE D 1 59 ? -13.048 25.396 36.766 1.00 15.96 56 ILE D N 1
ATOM 6073 C CA . ILE D 1 59 ? -12.702 24.257 35.934 1.00 16.33 56 ILE D CA 1
ATOM 6074 C C . ILE D 1 59 ? -11.384 24.566 35.241 1.00 16.28 56 ILE D C 1
ATOM 6075 O O . ILE D 1 59 ? -11.255 25.580 34.562 1.00 16.79 56 ILE D O 1
ATOM 6080 N N . ASP D 1 60 ? -10.420 23.669 35.417 1.00 16.79 57 ASP D N 1
ATOM 6081 C CA . ASP D 1 60 ? -9.033 23.940 35.089 1.00 17.40 57 ASP D CA 1
ATOM 6082 C C . ASP D 1 60 ? -8.463 22.764 34.301 1.00 17.97 57 ASP D C 1
ATOM 6083 O O . ASP D 1 60 ? -8.116 21.733 34.881 1.00 17.85 57 ASP D O 1
ATOM 6088 N N . PHE D 1 61 ? -8.401 22.908 32.981 1.00 18.51 58 PHE D N 1
ATOM 6089 C CA . PHE D 1 61 ? -7.637 21.967 32.171 1.00 19.29 58 PHE D CA 1
ATOM 6090 C C . PHE D 1 61 ? -6.211 22.495 32.124 1.00 20.25 58 PHE D C 1
ATOM 6091 O O . PHE D 1 61 ? -5.860 23.348 31.306 1.00 20.88 58 PHE D O 1
ATOM 6099 N N . SER D 1 62 ? -5.400 21.968 33.036 1.00 20.37 59 SER D N 1
ATOM 6100 C CA . SER D 1 62 ? -4.143 22.592 33.413 1.00 21.15 59 SER D CA 1
ATOM 6101 C C . SER D 1 62 ? -2.993 22.257 32.479 1.00 22.88 59 SER D C 1
ATOM 6102 O O . SER D 1 62 ? -3.059 21.317 31.680 1.00 23.72 59 SER D O 1
ATOM 6105 N N . ASN D 1 63 ? -1.948 23.066 32.589 1.00 23.72 60 ASN D N 1
ATOM 6106 C CA . ASN D 1 63 ? -0.636 22.778 32.028 1.00 25.34 60 ASN D CA 1
ATOM 6107 C C . ASN D 1 63 ? 0.342 23.588 32.889 1.00 25.64 60 ASN D C 1
ATOM 6108 O O . ASN D 1 63 ? -0.107 24.397 33.696 1.00 24.58 60 ASN D O 1
ATOM 6113 N N . PRO D 1 64 ? 1.664 23.359 32.756 1.00 27.24 61 PRO D N 1
ATOM 6114 C CA . PRO D 1 64 ? 2.638 24.080 33.598 1.00 28.10 61 PRO D CA 1
ATOM 6115 C C . PRO D 1 64 ? 2.451 25.608 33.679 1.00 27.81 61 PRO D C 1
ATOM 6116 O O . PRO D 1 64 ? 2.726 26.204 34.721 1.00 27.54 61 PRO D O 1
ATOM 6120 N N . ASN D 1 65 ? 1.974 26.225 32.599 1.00 27.81 62 ASN D N 1
ATOM 6121 C CA . ASN D 1 65 ? 1.730 27.672 32.567 1.00 27.80 62 ASN D CA 1
ATOM 6122 C C . ASN D 1 65 ? 0.468 28.140 33.299 1.00 25.70 62 ASN D C 1
ATOM 6123 O O . ASN D 1 65 ? 0.208 29.342 33.380 1.00 25.88 62 ASN D O 1
ATOM 6128 N N . LEU D 1 66 ? -0.313 27.199 33.829 1.00 23.97 63 LEU D N 1
ATOM 6129 C CA . LEU D 1 66 ? -1.561 27.538 34.517 1.00 22.44 63 LEU D CA 1
ATOM 6130 C C . LEU D 1 66 ? -1.563 27.182 36.004 1.00 21.68 63 LEU D C 1
ATOM 6131 O O . LEU D 1 66 ? -2.609 27.211 36.657 1.00 20.41 63 LEU D O 1
ATOM 6136 N N . LEU D 1 67 ? -0.393 26.852 36.542 1.00 22.30 64 LEU D N 1
ATOM 6137 C CA . LEU D 1 67 ? -0.274 26.613 37.975 1.00 22.35 64 LEU D CA 1
ATOM 6138 C C . LEU D 1 67 ? -0.465 27.893 38.793 1.00 22.19 64 LEU D C 1
ATOM 6139 O O . LEU D 1 67 ? -1.014 27.848 39.897 1.00 21.98 64 LEU D O 1
ATOM 6144 N N . PHE D 1 68 ? -0.042 29.033 38.238 1.00 22.91 65 PHE D N 1
ATOM 6145 C CA . PHE D 1 68 ? 0.045 30.283 39.017 1.00 22.85 65 PHE D CA 1
ATOM 6146 C C . PHE D 1 68 ? -1.181 30.690 39.869 1.00 21.78 65 PHE D C 1
ATOM 6147 O O . PHE D 1 68 ? -0.997 31.100 41.017 1.00 21.94 65 PHE D O 1
ATOM 6155 N N . PRO D 1 69 ? -2.424 30.559 39.344 1.00 21.06 66 PRO D N 1
ATOM 6156 C CA . PRO D 1 69 ? -3.515 30.993 40.227 1.00 20.21 66 PRO D CA 1
ATOM 6157 C C . PRO D 1 69 ? -3.713 30.096 41.451 1.00 19.48 66 PRO D C 1
ATOM 6158 O O . PRO D 1 69 ? -4.312 30.527 42.437 1.00 19.37 66 PRO D O 1
ATOM 6162 N N . LEU D 1 70 ? -3.185 28.876 41.399 1.00 19.57 67 LEU D N 1
ATOM 6163 C CA . LEU D 1 70 ? -3.283 27.944 42.527 1.00 19.00 67 LEU D CA 1
ATOM 6164 C C . LEU D 1 70 ? -2.310 28.272 43.655 1.00 19.48 67 LEU D C 1
ATOM 6165 O O . LEU D 1 70 ? -2.349 27.644 44.717 1.00 18.94 67 LEU D O 1
ATOM 6170 N N . LEU D 1 71 ? -1.443 29.256 43.427 1.00 19.94 68 LEU D N 1
ATOM 6171 C CA . LEU D 1 71 ? -0.438 29.619 44.416 1.00 20.74 68 LEU D CA 1
ATOM 6172 C C . LEU D 1 71 ? -0.893 30.763 45.328 1.00 20.74 68 LEU D C 1
ATOM 6173 O O . LEU D 1 71 ? -0.199 31.112 46.275 1.00 21.95 68 LEU D O 1
ATOM 6178 N N . ASP D 1 72 ? -2.059 31.341 45.048 1.00 20.26 69 ASP D N 1
ATOM 6179 C CA . ASP D 1 72 ? -2.624 32.359 45.937 1.00 20.07 69 ASP D CA 1
ATOM 6180 C C . ASP D 1 72 ? -3.153 31.722 47.210 1.00 20.04 69 ASP D C 1
ATOM 6181 O O . ASP D 1 72 ? -3.520 30.546 47.213 1.00 19.86 69 ASP D O 1
ATOM 6186 N N . GLU D 1 73 ? -3.187 32.501 48.286 1.00 23.82 70 GLU D N 1
ATOM 6187 C CA . GLU D 1 73 ? -3.606 31.987 49.580 1.00 24.07 70 GLU D CA 1
ATOM 6188 C C . GLU D 1 73 ? -4.834 32.713 50.124 1.00 24.01 70 GLU D C 1
ATOM 6189 O O . GLU D 1 73 ? -5.114 32.649 51.324 1.00 25.17 70 GLU D O 1
ATOM 6195 N N . ASP D 1 74 ? -5.567 33.381 49.232 1.00 23.31 71 ASP D N 1
ATOM 6196 C CA . ASP D 1 74 ? -6.699 34.223 49.619 1.00 24.03 71 ASP D CA 1
ATOM 6197 C C . ASP D 1 74 ? -8.008 33.794 48.954 1.00 23.06 71 ASP D C 1
ATOM 6198 O O . ASP D 1 74 ? -8.947 34.592 48.829 1.00 23.79 71 ASP D O 1
ATOM 6203 N N . PHE D 1 75 ? -8.061 32.543 48.515 1.00 21.95 72 PHE D N 1
ATOM 6204 C CA . PHE D 1 75 ? -9.288 32.014 47.925 1.00 20.99 72 PHE D CA 1
ATOM 6205 C C . PHE D 1 75 ? -9.650 30.660 48.522 1.00 20.39 72 PHE D C 1
ATOM 6206 O O . PHE D 1 75 ? -8.783 29.899 48.968 1.00 20.22 72 PHE D O 1
ATOM 6214 N N . HIS D 1 76 ? -10.946 30.377 48.530 1.00 19.99 73 HIS D N 1
ATOM 6215 C CA . HIS D 1 76 ? -11.460 29.075 48.899 1.00 19.93 73 HIS D CA 1
ATOM 6216 C C . HIS D 1 76 ? -12.538 28.798 47.874 1.00 18.88 73 HIS D C 1
ATOM 6217 O O . HIS D 1 76 ? -13.598 29.437 47.887 1.00 19.57 73 HIS D O 1
ATOM 6224 N N . LEU D 1 77 ? -12.254 27.888 46.951 1.00 17.61 74 LEU D N 1
ATOM 6225 C CA . LEU D 1 77 ? -13.193 27.592 45.878 1.00 17.05 74 LEU D CA 1
ATOM 6226 C C . LEU D 1 77 ? -13.071 26.138 45.451 1.00 16.11 74 LEU D C 1
ATOM 6227 O O . LEU D 1 77 ? -11.945 25.648 45.296 1.00 16.30 74 LEU D O 1
ATOM 6232 N N . PRO D 1 78 ? -14.210 25.441 45.244 1.00 15.93 75 PRO D N 1
ATOM 6233 C CA . PRO D 1 78 ? -14.099 24.113 44.646 1.00 15.42 75 PRO D CA 1
ATOM 6234 C C . PRO D 1 78 ? -13.339 24.175 43.322 1.00 15.07 75 PRO D C 1
ATOM 6235 O O . PRO D 1 78 ? -13.609 25.046 42.474 1.00 15.06 75 PRO D O 1
ATOM 6239 N N . LEU D 1 79 ? -12.368 23.272 43.174 1.00 14.71 76 LEU D N 1
ATOM 6240 C CA . LEU D 1 79 ? -11.538 23.207 41.985 1.00 14.58 76 LEU D CA 1
ATOM 6241 C C . LEU D 1 79 ? -11.668 21.854 41.308 1.00 14.55 76 LEU D C 1
ATOM 6242 O O . LEU D 1 79 ? -11.532 20.800 41.946 1.00 14.77 76 LEU D O 1
ATOM 6247 N N . VAL D 1 80 ? -11.918 21.906 40.007 1.00 14.92 77 VAL D N 1
ATOM 6248 C CA . VAL D 1 80 ? -11.959 20.723 39.157 1.00 15.22 77 VAL D CA 1
ATOM 6249 C C . VAL D 1 80 ? -10.781 20.826 38.208 1.00 15.71 77 VAL D C 1
ATOM 6250 O O . VAL D 1 80 ? -10.714 21.741 37.389 1.00 15.75 77 VAL D O 1
ATOM 6254 N N . VAL D 1 81 ? -9.848 19.885 38.327 1.00 16.04 78 VAL D N 1
ATOM 6255 C CA . VAL D 1 81 ? -8.567 20.010 37.651 1.00 17.21 78 VAL D CA 1
ATOM 6256 C C . VAL D 1 81 ? -8.183 18.758 36.871 1.00 18.50 78 VAL D C 1
ATOM 6257 O O . VAL D 1 81 ? -8.321 17.640 37.368 1.00 18.67 78 VAL D O 1
ATOM 6261 N N . ALA D 1 82 ? -7.702 18.966 35.648 1.00 19.76 79 ALA D N 1
ATOM 6262 C CA . ALA D 1 82 ? -7.110 17.908 34.839 1.00 22.06 79 ALA D CA 1
ATOM 6263 C C . ALA D 1 82 ? -5.739 18.362 34.343 1.00 24.00 79 ALA D C 1
ATOM 6264 O O . ALA D 1 82 ? -5.478 19.560 34.243 1.00 23.73 79 ALA D O 1
ATOM 6266 N N . THR D 1 83 ? -4.868 17.404 34.038 1.00 26.10 80 THR D N 1
ATOM 6267 C CA . THR D 1 83 ? -3.611 17.695 33.347 1.00 29.13 80 THR D CA 1
ATOM 6268 C C . THR D 1 83 ? -3.090 16.422 32.694 1.00 31.82 80 THR D C 1
ATOM 6269 O O . THR D 1 83 ? -3.485 15.319 33.082 1.00 31.95 80 THR D O 1
ATOM 6273 N N . THR D 1 84 ? -2.217 16.588 31.703 1.00 34.78 81 THR D N 1
ATOM 6274 C CA . THR D 1 84 ? -1.559 15.469 31.030 1.00 38.22 81 THR D CA 1
ATOM 6275 C C . THR D 1 84 ? -0.059 15.479 31.336 1.00 40.46 81 THR D C 1
ATOM 6276 O O . THR D 1 84 ? 0.533 16.541 31.534 1.00 40.69 81 THR D O 1
ATOM 6280 N N . GLY D 1 85 ? 0.547 14.294 31.372 1.00 42.85 82 GLY D N 1
ATOM 6281 C CA . GLY D 1 85 ? 1.985 14.164 31.603 1.00 45.56 82 GLY D CA 1
ATOM 6282 C C . GLY D 1 85 ? 2.351 14.436 33.049 1.00 44.82 82 GLY D C 1
ATOM 6283 O O . GLY D 1 85 ? 1.691 13.936 33.966 1.00 43.57 82 GLY D O 1
ATOM 6284 N N . GLU D 1 86 ? 3.391 15.247 33.244 1.00 45.73 83 GLU D N 1
ATOM 6285 C CA . GLU D 1 86 ? 3.934 15.558 34.570 1.00 45.35 83 GLU D CA 1
ATOM 6286 C C . GLU D 1 86 ? 2.880 16.103 35.540 1.00 41.82 83 GLU D C 1
ATOM 6287 O O . GLU D 1 86 ? 2.250 17.135 35.280 1.00 40.05 83 GLU D O 1
ATOM 6293 N N . LYS D 1 87 ? 2.700 15.398 36.656 1.00 40.93 84 LYS D N 1
ATOM 6294 C CA . LYS D 1 87 ? 1.641 15.719 37.618 1.00 37.85 84 LYS D CA 1
ATOM 6295 C C . LYS D 1 87 ? 2.151 16.065 39.014 1.00 37.21 84 LYS D C 1
ATOM 6296 O O . LYS D 1 87 ? 1.409 16.634 39.814 1.00 34.66 84 LYS D O 1
ATOM 6302 N N . GLU D 1 88 ? 3.400 15.711 39.313 1.00 38.93 85 GLU D N 1
ATOM 6303 C CA . GLU D 1 88 ? 3.903 15.769 40.690 1.00 39.03 85 GLU D CA 1
ATOM 6304 C C . GLU D 1 88 ? 3.712 17.128 41.364 1.00 37.12 85 GLU D C 1
ATOM 6305 O O . GLU D 1 88 ? 3.107 17.207 42.435 1.00 35.57 85 GLU D O 1
ATOM 6311 N N . LYS D 1 89 ? 4.220 18.187 40.733 1.00 36.92 86 LYS D N 1
ATOM 6312 C CA . LYS D 1 89 ? 4.139 19.536 41.296 1.00 35.36 86 LYS D CA 1
ATOM 6313 C C . LYS D 1 89 ? 2.689 19.964 41.494 1.00 31.94 86 LYS D C 1
ATOM 6314 O O . LYS D 1 89 ? 2.326 20.460 42.562 1.00 30.87 86 LYS D O 1
ATOM 6320 N N . LEU D 1 90 ? 1.867 19.756 40.466 1.00 29.93 87 LEU D N 1
ATOM 6321 C CA . LEU D 1 90 ? 0.452 20.090 40.538 1.00 27.07 87 LEU D CA 1
ATOM 6322 C C . LEU D 1 90 ? -0.244 19.333 41.666 1.00 25.98 87 LEU D C 1
ATOM 6323 O O . LEU D 1 90 ? -0.935 19.941 42.474 1.00 24.11 87 LEU D O 1
ATOM 6328 N N . LEU D 1 91 ? -0.039 18.017 41.726 1.00 27.13 88 LEU D N 1
ATOM 6329 C CA . LEU D 1 91 ? -0.724 17.189 42.722 1.00 27.00 88 LEU D CA 1
ATOM 6330 C C . LEU D 1 91 ? -0.320 17.558 44.153 1.00 27.18 88 LEU D C 1
ATOM 6331 O O . LEU D 1 91 ? -1.151 17.533 45.060 1.00 25.96 88 LEU D O 1
ATOM 6336 N N . ASN D 1 92 ? 0.945 17.934 44.334 1.00 28.73 89 ASN D N 1
ATOM 6337 C CA . ASN D 1 92 ? 1.428 18.429 45.622 1.00 29.39 89 ASN D CA 1
ATOM 6338 C C . ASN D 1 92 ? 0.672 19.680 46.058 1.00 27.20 89 ASN D C 1
ATOM 6339 O O . ASN D 1 92 ? 0.298 19.805 47.225 1.00 26.82 89 ASN D O 1
ATOM 6344 N N . LYS D 1 93 ? 0.438 20.589 45.112 1.00 25.94 90 LYS D N 1
ATOM 6345 C CA . LYS D 1 93 ? -0.317 21.820 45.380 1.00 24.55 90 LYS D CA 1
ATOM 6346 C C . LYS D 1 93 ? -1.799 21.550 45.637 1.00 23.07 90 LYS D C 1
ATOM 6347 O O . LYS D 1 93 ? -2.404 22.165 46.527 1.00 21.55 90 LYS D O 1
ATOM 6353 N N . LEU D 1 94 ? -2.379 20.635 44.859 1.00 22.53 91 LEU D N 1
ATOM 6354 C CA . LEU D 1 94 ? -3.785 20.271 45.024 1.00 21.70 91 LEU D CA 1
ATOM 6355 C C . LEU D 1 94 ? -4.009 19.608 46.377 1.00 22.32 91 LEU D C 1
ATOM 6356 O O . LEU D 1 94 ? -5.031 19.843 47.016 1.00 21.01 91 LEU D O 1
ATOM 6361 N N . ASP D 1 95 ? -3.044 18.800 46.815 1.00 23.86 92 ASP D N 1
ATOM 6362 C CA . ASP D 1 95 ? -3.104 18.206 48.152 1.00 25.58 92 ASP D CA 1
ATOM 6363 C C . ASP D 1 95 ? -3.193 19.289 49.226 1.00 25.19 92 ASP D C 1
ATOM 6364 O O . ASP D 1 95 ? -3.989 19.178 50.158 1.00 25.25 92 ASP D O 1
ATOM 6369 N N . GLU D 1 96 ? -2.389 20.340 49.078 1.00 25.16 93 GLU D N 1
ATOM 6370 C CA . GLU D 1 96 ? -2.361 21.432 50.047 1.00 25.33 93 GLU D CA 1
ATOM 6371 C C . GLU D 1 96 ? -3.697 22.161 50.027 1.00 23.35 93 GLU D C 1
ATOM 6372 O O . GLU D 1 96 ? -4.297 22.406 51.072 1.00 23.31 93 GLU D O 1
ATOM 6378 N N . LEU D 1 97 ? -4.171 22.478 48.825 1.00 21.82 94 LEU D N 1
ATOM 6379 C CA . LEU D 1 97 ? -5.449 23.165 48.659 1.00 20.38 94 LEU D CA 1
ATOM 6380 C C . LEU D 1 97 ? -6.633 22.341 49.160 1.00 20.10 94 LEU D C 1
ATOM 6381 O O . LEU D 1 97 ? -7.593 22.902 49.707 1.00 19.72 94 LEU D O 1
ATOM 6386 N N . SER D 1 98 ? -6.549 21.021 48.992 1.00 20.50 95 SER D N 1
ATOM 6387 C CA . SER D 1 98 ? -7.613 20.094 49.425 1.00 20.81 95 SER D CA 1
ATOM 6388 C C . SER D 1 98 ? -7.853 20.110 50.937 1.00 21.99 95 SER D C 1
ATOM 6389 O O . SER D 1 98 ? -8.865 19.593 51.414 1.00 22.42 95 SER D O 1
ATOM 6392 N N . GLN D 1 99 ? -6.917 20.692 51.686 1.00 23.27 96 GLN D N 1
ATOM 6393 C CA . GLN D 1 99 ? -7.087 20.860 53.128 1.00 24.96 96 GLN D CA 1
ATOM 6394 C C . GLN D 1 99 ? -8.103 21.948 53.458 1.00 24.46 96 GLN D C 1
ATOM 6395 O O . GLN D 1 99 ? -8.693 21.939 54.543 1.00 25.56 96 GLN D O 1
ATOM 6401 N N . ASN D 1 100 ? -8.298 22.873 52.518 1.00 23.02 97 ASN D N 1
ATOM 6402 C CA . ASN D 1 100 ? -9.038 24.117 52.765 1.00 23.07 97 ASN D CA 1
ATOM 6403 C C . ASN D 1 100 ? -10.231 24.348 51.833 1.00 21.64 97 ASN D C 1
ATOM 6404 O O . ASN D 1 100 ? -11.000 25.294 52.024 1.00 21.69 97 ASN D O 1
ATOM 6409 N N . MET D 1 101 ? -10.390 23.472 50.842 1.00 19.99 98 MET D N 1
ATOM 6410 C CA . MET D 1 101 ? -11.514 23.550 49.906 1.00 18.90 98 MET D CA 1
ATOM 6411 C C . MET D 1 101 ? -11.686 22.208 49.199 1.00 18.27 98 MET D C 1
ATOM 6412 O O . MET D 1 101 ? -10.765 21.381 49.227 1.00 18.97 98 MET D O 1
ATOM 6417 N N . PRO D 1 102 ? -12.859 21.976 48.577 1.00 17.73 99 PRO D N 1
ATOM 6418 C CA . PRO D 1 102 ? -13.044 20.767 47.769 1.00 17.43 99 PRO D CA 1
ATOM 6419 C C . PRO D 1 102 ? -12.177 20.802 46.502 1.00 16.88 99 PRO D C 1
ATOM 6420 O O . PRO D 1 102 ? -12.206 21.780 45.748 1.00 16.42 99 PRO D O 1
ATOM 6424 N N . VAL D 1 103 ? -11.391 19.753 46.291 1.00 16.80 100 VAL D N 1
ATOM 6425 C CA . VAL D 1 103 ? -10.528 19.670 45.117 1.00 16.68 100 VAL D CA 1
ATOM 6426 C C . VAL D 1 103 ? -10.751 18.329 44.427 1.00 16.68 100 VAL D C 1
ATOM 6427 O O . VAL D 1 103 ? -10.672 17.282 45.064 1.00 17.44 100 VAL D O 1
ATOM 6431 N N . PHE D 1 104 ? -11.040 18.386 43.130 1.00 16.31 101 PHE D N 1
ATOM 6432 C CA . PHE D 1 104 ? -11.213 17.205 42.291 1.00 16.94 101 PHE D CA 1
ATOM 6433 C C . PHE D 1 104 ? -10.139 17.149 41.215 1.00 17.20 101 PHE D C 1
ATOM 6434 O O . PHE D 1 104 ? -9.920 18.119 40.479 1.00 16.99 101 PHE D O 1
ATOM 6442 N N . PHE D 1 105 ? -9.488 15.998 41.116 1.00 18.23 102 PHE D N 1
ATOM 6443 C CA . PHE D 1 105 ? -8.515 15.761 40.061 1.00 18.81 102 PHE D CA 1
ATOM 6444 C C . PHE D 1 105 ? -8.823 14.496 39.277 1.00 19.77 102 PHE D C 1
ATOM 6445 O O . PHE D 1 105 ? -9.062 13.430 39.856 1.00 20.15 102 PHE D O 1
ATOM 6453 N N . SER D 1 106 ? -8.820 14.623 37.953 1.00 19.81 103 SER D N 1
ATOM 6454 C CA . SER D 1 106 ? -8.842 13.454 37.080 1.00 21.62 103 SER D CA 1
ATOM 6455 C C . SER D 1 106 ? -8.067 13.751 35.804 1.00 22.40 103 SER D C 1
ATOM 6456 O O . SER D 1 106 ? -8.362 14.718 35.110 1.00 22.24 103 SER D O 1
ATOM 6459 N N . ALA D 1 107 ? -7.063 12.933 35.503 1.00 24.40 104 ALA D N 1
ATOM 6460 C CA . ALA D 1 107 ? -6.299 13.113 34.269 1.00 26.11 104 ALA D CA 1
ATOM 6461 C C . ALA D 1 107 ? -7.235 12.924 33.080 1.00 26.71 104 ALA D C 1
ATOM 6462 O O . ALA D 1 107 ? -7.129 13.615 32.062 1.00 27.43 104 ALA D O 1
ATOM 6464 N N . ASN D 1 108 ? -8.160 11.981 33.225 1.00 22.75 105 ASN D N 1
ATOM 6465 C CA . ASN D 1 108 ? -9.169 11.735 32.214 1.00 21.99 105 ASN D CA 1
ATOM 6466 C C . ASN D 1 108 ? -10.519 12.168 32.767 1.00 21.70 105 ASN D C 1
ATOM 6467 O O . ASN D 1 108 ? -11.033 11.571 33.711 1.00 21.97 105 ASN D O 1
ATOM 6472 N N . MET D 1 109 ? -11.089 13.200 32.161 1.00 21.68 106 MET D N 1
ATOM 6473 C CA . MET D 1 109 ? -12.314 13.810 32.652 1.00 21.85 106 MET D CA 1
ATOM 6474 C C . MET D 1 109 ? -13.592 13.163 32.160 1.00 21.39 106 MET D C 1
ATOM 6475 O O . MET D 1 109 ? -14.679 13.598 32.530 1.00 21.54 106 MET D O 1
ATOM 6480 N N . SER D 1 110 ? -13.480 12.131 31.327 1.00 20.93 107 SER D N 1
ATOM 6481 C CA . SER D 1 110 ? -14.683 11.475 30.831 1.00 20.46 107 SER D CA 1
ATOM 6482 C C . SER D 1 110 ? -15.308 10.596 31.902 1.00 20.84 107 SER D C 1
ATOM 6483 O O . SER D 1 110 ? -14.686 9.629 32.377 1.00 20.17 107 SER D O 1
ATOM 6486 N N . TYR D 1 111 ? -16.538 10.936 32.275 1.00 21.36 108 TYR D N 1
ATOM 6487 C CA . TYR D 1 111 ? -17.268 10.129 33.236 1.00 22.10 108 TYR D CA 1
ATOM 6488 C C . TYR D 1 111 ? -17.630 8.754 32.644 1.00 21.43 108 TYR D C 1
ATOM 6489 O O . TYR D 1 111 ? -17.583 7.737 33.344 1.00 21.56 108 TYR D O 1
ATOM 6498 N N . GLY D 1 112 ? -17.961 8.724 31.354 1.00 21.00 109 GLY D N 1
ATOM 6499 C CA . GLY D 1 112 ? -18.250 7.475 30.668 1.00 20.14 109 GLY D CA 1
ATOM 6500 C C . GLY D 1 112 ? -17.074 6.519 30.736 1.00 19.83 109 GLY D C 1
ATOM 6501 O O . GLY D 1 112 ? -17.257 5.324 30.953 1.00 19.26 109 GLY D O 1
ATOM 6502 N N . VAL D 1 113 ? -15.862 7.048 30.566 1.00 19.39 110 VAL D N 1
ATOM 6503 C CA . VAL D 1 113 ? -14.654 6.230 30.696 1.00 19.06 110 VAL D CA 1
ATOM 6504 C C . VAL D 1 113 ? -14.488 5.715 32.129 1.00 19.14 110 VAL D C 1
ATOM 6505 O O . VAL D 1 113 ? -14.132 4.548 32.329 1.00 18.40 110 VAL D O 1
ATOM 6509 N N . HIS D 1 114 ? -14.761 6.564 33.123 1.00 19.21 111 HIS D N 1
ATOM 6510 C CA . HIS D 1 114 ? -14.733 6.105 34.506 1.00 19.87 111 HIS D CA 1
ATOM 6511 C C . HIS D 1 114 ? -15.742 4.972 34.724 1.00 19.63 111 HIS D C 1
ATOM 6512 O O . HIS D 1 114 ? -15.421 3.951 35.353 1.00 19.40 111 HIS D O 1
ATOM 6519 N N . ALA D 1 115 ? -16.957 5.165 34.217 1.00 19.30 112 ALA D N 1
ATOM 6520 C CA . ALA D 1 115 ? -18.011 4.153 34.340 1.00 19.60 112 ALA D CA 1
ATOM 6521 C C . ALA D 1 115 ? -17.597 2.842 33.683 1.00 19.33 112 ALA D C 1
ATOM 6522 O O . ALA D 1 115 ? -17.814 1.766 34.249 1.00 20.07 112 ALA D O 1
ATOM 6524 N N . LEU D 1 116 ? -16.992 2.937 32.502 1.00 18.82 113 LEU D N 1
ATOM 6525 C CA . LEU D 1 116 ? -16.467 1.761 31.812 1.00 18.98 113 LEU D CA 1
ATOM 6526 C C . LEU D 1 116 ? -15.503 0.966 32.693 1.00 19.08 113 LEU D C 1
ATOM 6527 O O . LEU D 1 116 ? -15.614 -0.256 32.798 1.00 18.87 113 LEU D O 1
ATOM 6532 N N . THR D 1 117 ? -14.561 1.664 33.325 1.00 19.33 114 THR D N 1
ATOM 6533 C CA . THR D 1 117 ? -13.567 1.015 34.173 1.00 19.87 114 THR D CA 1
ATOM 6534 C C . THR D 1 117 ? -14.208 0.312 35.369 1.00 19.72 114 THR D C 1
ATOM 6535 O O . THR D 1 117 ? -13.752 -0.747 35.770 1.00 19.74 114 THR D O 1
ATOM 6539 N N . LYS D 1 118 ? -15.245 0.917 35.946 1.00 19.90 115 LYS D N 1
ATOM 6540 C CA . LYS D 1 118 ? -15.959 0.314 37.071 1.00 20.65 115 LYS D CA 1
ATOM 6541 C C . LYS D 1 118 ? -16.795 -0.890 36.619 1.00 19.86 115 LYS D C 1
ATOM 6542 O O . LYS D 1 118 ? -16.880 -1.898 37.330 1.00 20.08 115 LYS D O 1
ATOM 6548 N N . ILE D 1 119 ? -17.405 -0.772 35.443 1.00 19.48 116 ILE D N 1
ATOM 6549 C CA . ILE D 1 119 ? -18.162 -1.880 34.850 1.00 18.64 116 ILE D CA 1
ATOM 6550 C C . ILE D 1 119 ? -17.221 -3.045 34.550 1.00 18.73 116 ILE D C 1
ATOM 6551 O O . ILE D 1 119 ? -17.523 -4.187 34.883 1.00 18.95 116 ILE D O 1
ATOM 6556 N N . LEU D 1 120 ? -16.067 -2.739 33.956 1.00 18.53 117 LEU D N 1
ATOM 6557 C CA . LEU D 1 120 ? -15.026 -3.746 33.719 1.00 18.16 117 LEU D CA 1
ATOM 6558 C C . LEU D 1 120 ? -14.609 -4.434 35.025 1.00 18.92 117 LEU D C 1
ATOM 6559 O O . LEU D 1 120 ? -14.513 -5.662 35.074 1.00 18.84 117 LEU D O 1
ATOM 6564 N N . ALA D 1 121 ? -14.380 -3.644 36.079 1.00 19.37 118 ALA D N 1
ATOM 6565 C CA . ALA D 1 121 ? -13.987 -4.190 37.381 1.00 20.15 118 ALA D CA 1
ATOM 6566 C C . ALA D 1 121 ? -15.024 -5.171 37.928 1.00 20.44 118 ALA D C 1
ATOM 6567 O O . ALA D 1 121 ? -14.662 -6.196 38.506 1.00 21.19 118 ALA D O 1
ATOM 6569 N N . ALA D 1 122 ? -16.305 -4.864 37.735 1.00 20.00 119 ALA D N 1
ATOM 6570 C CA . ALA D 1 122 ? -17.383 -5.782 38.119 1.00 20.26 119 ALA D CA 1
ATOM 6571 C C . ALA D 1 122 ? -17.410 -7.054 37.262 1.00 19.88 119 ALA D C 1
ATOM 6572 O O . ALA D 1 122 ? -17.668 -8.150 37.772 1.00 20.75 119 ALA D O 1
ATOM 6574 N N . ALA D 1 123 ? -17.129 -6.896 35.972 1.00 18.90 120 ALA D N 1
ATOM 6575 C CA . ALA D 1 123 ? -17.193 -7.988 35.004 1.00 18.69 120 ALA D CA 1
ATOM 6576 C C . ALA D 1 123 ? -16.106 -9.042 35.206 1.00 19.20 120 ALA D C 1
ATOM 6577 O O . ALA D 1 123 ? -16.395 -10.231 35.180 1.00 19.30 120 ALA D O 1
ATOM 6579 N N . VAL D 1 124 ? -14.869 -8.603 35.420 1.00 19.74 121 VAL D N 1
ATOM 6580 C CA . VAL D 1 124 ? -13.714 -9.517 35.475 1.00 20.80 121 VAL D CA 1
ATOM 6581 C C . VAL D 1 124 ? -13.881 -10.734 36.421 1.00 21.72 121 VAL D C 1
ATOM 6582 O O . VAL D 1 124 ? -13.733 -11.878 35.967 1.00 22.00 121 VAL D O 1
ATOM 6586 N N . PRO D 1 125 ? -14.209 -10.508 37.712 1.00 22.91 122 PRO D N 1
ATOM 6587 C CA . PRO D 1 125 ? -14.313 -11.682 38.593 1.00 24.11 122 PRO D CA 1
ATOM 6588 C C . PRO D 1 125 ? -15.499 -12.588 38.245 1.00 24.54 122 PRO D C 1
ATOM 6589 O O . PRO D 1 125 ? -15.495 -13.759 38.603 1.00 25.43 122 PRO D O 1
ATOM 6593 N N . LEU D 1 126 ? -16.494 -12.055 37.539 1.00 24.07 123 LEU D N 1
ATOM 6594 C CA . LEU D 1 126 ? -17.636 -12.867 37.111 1.00 24.32 123 LEU D CA 1
ATOM 6595 C C . LEU D 1 126 ? -17.330 -13.703 35.871 1.00 24.23 123 LEU D C 1
ATOM 6596 O O . LEU D 1 126 ? -18.033 -14.670 35.587 1.00 24.35 123 LEU D O 1
ATOM 6601 N N . LEU D 1 127 ? -16.284 -13.328 35.137 1.00 23.83 124 LEU D N 1
ATOM 6602 C CA . LEU D 1 127 ? -15.994 -13.932 33.837 1.00 24.06 124 LEU D CA 1
ATOM 6603 C C . LEU D 1 127 ? -14.580 -14.506 33.760 1.00 25.19 124 LEU D C 1
ATOM 6604 O O . LEU D 1 127 ? -13.907 -14.381 32.737 1.00 24.63 124 LEU D O 1
ATOM 6609 N N . ASP D 1 128 ? -14.126 -15.151 34.831 1.00 27.41 125 ASP D N 1
ATOM 6610 C CA . ASP D 1 128 ? -12.727 -15.594 34.874 1.00 29.21 125 ASP D CA 1
ATOM 6611 C C . ASP D 1 128 ? -12.404 -16.763 33.928 1.00 29.09 125 ASP D C 1
ATOM 6612 O O . ASP D 1 128 ? -11.232 -17.045 33.680 1.00 30.05 125 ASP D O 1
ATOM 6617 N N . ASP D 1 129 ? -13.431 -17.426 33.388 1.00 28.27 126 ASP D N 1
ATOM 6618 C CA . ASP D 1 129 ? -13.218 -18.445 32.349 1.00 28.37 126 ASP D CA 1
ATOM 6619 C C . ASP D 1 129 ? -13.345 -17.890 30.924 1.00 26.28 126 ASP D C 1
ATOM 6620 O O . ASP D 1 129 ? -13.388 -18.655 29.954 1.00 26.92 126 ASP D O 1
ATOM 6625 N N . PHE D 1 130 ? -13.415 -16.570 30.801 1.00 23.91 127 PHE D N 1
ATOM 6626 C CA . PHE D 1 130 ? -13.533 -15.930 29.486 1.00 21.63 127 PHE D CA 1
ATOM 6627 C C . PHE D 1 130 ? -12.187 -15.335 29.072 1.00 20.96 127 PHE D C 1
ATOM 6628 O O . PHE D 1 130 ? -11.483 -14.745 29.902 1.00 20.92 127 PHE D O 1
ATOM 6636 N N . ASP D 1 131 ? -11.822 -15.508 27.803 1.00 19.63 128 ASP D N 1
ATOM 6637 C CA . ASP D 1 131 ? -10.626 -14.865 27.244 1.00 19.21 128 ASP D CA 1
ATOM 6638 C C . ASP D 1 131 ? -10.894 -13.383 27.060 1.00 18.19 128 ASP D C 1
ATOM 6639 O O . ASP D 1 131 ? -11.979 -13.008 26.618 1.00 17.29 128 ASP D O 1
ATOM 6644 N N . ILE D 1 132 ? -9.914 -12.535 27.381 1.00 18.03 129 ILE D N 1
ATOM 6645 C CA . ILE D 1 132 ? -10.100 -11.090 27.242 1.00 17.16 129 ILE D CA 1
ATOM 6646 C C . ILE D 1 132 ? -9.271 -10.519 26.106 1.00 17.04 129 ILE D C 1
ATOM 6647 O O . ILE D 1 132 ? -8.080 -10.777 26.014 1.00 17.02 129 ILE D O 1
ATOM 6652 N N . GLU D 1 133 ? -9.920 -9.731 25.255 1.00 16.36 130 GLU D N 1
ATOM 6653 C CA . GLU D 1 133 ? -9.254 -9.019 24.172 1.00 16.81 130 GLU D CA 1
ATOM 6654 C C . GLU D 1 133 ? -9.638 -7.554 24.252 1.00 17.25 130 GLU D C 1
ATOM 6655 O O . GLU D 1 133 ? -10.818 -7.227 24.418 1.00 17.13 130 GLU D O 1
ATOM 6661 N N . LEU D 1 134 ? -8.639 -6.679 24.131 1.00 17.12 131 LEU D N 1
ATOM 6662 C CA . LEU D 1 134 ? -8.853 -5.244 24.223 1.00 17.27 131 LEU D CA 1
ATOM 6663 C C . LEU D 1 134 ? -8.624 -4.592 22.868 1.00 17.06 131 LEU D C 1
ATOM 6664 O O . LEU D 1 134 ? -7.583 -4.796 22.244 1.00 18.21 131 LEU D O 1
ATOM 6669 N N . THR D 1 135 ? -9.606 -3.821 22.413 1.00 17.07 132 THR D N 1
ATOM 6670 C CA . THR D 1 135 ? -9.495 -3.118 21.144 1.00 17.25 132 THR D CA 1
ATOM 6671 C C . THR D 1 135 ? -9.763 -1.638 21.369 1.00 17.52 132 THR D C 1
ATOM 6672 O O . THR D 1 135 ? -10.666 -1.267 22.119 1.00 17.53 132 THR D O 1
ATOM 6676 N N . GLU D 1 136 ? -8.961 -0.789 20.737 1.00 17.53 133 GLU D N 1
ATOM 6677 C CA . GLU D 1 136 ? -9.244 0.635 20.743 1.00 17.48 133 GLU D CA 1
ATOM 6678 C C . GLU D 1 136 ? -9.123 1.167 19.324 1.00 17.68 133 GLU D C 1
ATOM 6679 O O . GLU D 1 136 ? -8.329 0.657 18.534 1.00 18.03 133 GLU D O 1
ATOM 6685 N N . ALA D 1 137 ? -9.941 2.162 18.999 1.00 17.44 134 ALA D N 1
ATOM 6686 C CA . ALA D 1 137 ? -9.890 2.799 17.691 1.00 17.87 134 ALA D CA 1
ATOM 6687 C C . ALA D 1 137 ? -9.787 4.302 17.876 1.00 18.61 134 ALA D C 1
ATOM 6688 O O . ALA D 1 137 ? -10.496 4.882 18.709 1.00 18.31 134 ALA D O 1
ATOM 6690 N N . HIS D 1 138 ? -8.867 4.909 17.132 1.00 19.20 135 HIS D N 1
ATOM 6691 C CA . HIS D 1 138 ? -8.697 6.356 17.102 1.00 20.02 135 HIS D CA 1
ATOM 6692 C C . HIS D 1 138 ? -8.395 6.837 15.697 1.00 20.30 135 HIS D C 1
ATOM 6693 O O . HIS D 1 138 ? -8.050 6.046 14.816 1.00 20.24 135 HIS D O 1
ATOM 6700 N N . HIS D 1 139 ? -8.514 8.151 15.522 1.00 20.90 136 HIS D N 1
ATOM 6701 C CA . HIS D 1 139 ? -8.211 8.851 14.276 1.00 21.49 136 HIS D CA 1
ATOM 6702 C C . HIS D 1 139 ? -6.802 8.576 13.718 1.00 22.00 136 HIS D C 1
ATOM 6703 O O . HIS D 1 139 ? -5.926 8.065 14.428 1.00 21.81 136 HIS D O 1
ATOM 6710 N N . ASN D 1 140 ? -6.594 8.930 12.449 1.00 22.37 137 ASN D N 1
ATOM 6711 C CA . ASN D 1 140 ? -5.353 8.592 11.735 1.00 23.56 137 ASN D CA 1
ATOM 6712 C C . ASN D 1 140 ? -4.129 9.452 12.094 1.00 24.86 137 ASN D C 1
ATOM 6713 O O . ASN D 1 140 ? -3.048 9.275 11.523 1.00 25.28 137 ASN D O 1
ATOM 6718 N N . LYS D 1 141 ? -4.312 10.382 13.028 1.00 25.46 138 LYS D N 1
ATOM 6719 C CA . LYS D 1 141 ? -3.220 11.250 13.479 1.00 27.43 138 LYS D CA 1
ATOM 6720 C C . LYS D 1 141 ? -2.606 10.780 14.801 1.00 27.61 138 LYS D C 1
ATOM 6721 O O . LYS D 1 141 ? -1.558 11.278 15.212 1.00 28.13 138 LYS D O 1
ATOM 6727 N N . LYS D 1 142 ? -3.248 9.813 15.458 1.00 27.45 139 LYS D N 1
ATOM 6728 C CA . LYS D 1 142 ? -2.749 9.290 16.733 1.00 28.20 139 LYS D CA 1
ATOM 6729 C C . LYS D 1 142 ? -1.544 8.380 16.512 1.00 29.12 139 LYS D C 1
ATOM 6730 O O . LYS D 1 142 ? -1.640 7.387 15.799 1.00 28.86 139 LYS D O 1
ATOM 6736 N N . VAL D 1 143 ? -0.413 8.728 17.127 1.00 30.72 140 VAL D N 1
ATOM 6737 C CA . VAL D 1 143 ? 0.843 8.008 16.870 1.00 32.05 140 VAL D CA 1
ATOM 6738 C C . VAL D 1 143 ? 1.105 6.863 17.850 1.00 31.66 140 VAL D C 1
ATOM 6739 O O . VAL D 1 143 ? 1.471 5.760 17.434 1.00 32.16 140 VAL D O 1
ATOM 6743 N N . ASP D 1 144 ? 0.918 7.124 19.139 1.00 31.39 141 ASP D N 1
ATOM 6744 C CA . ASP D 1 144 ? 1.186 6.133 20.164 1.00 30.82 141 ASP D CA 1
ATOM 6745 C C . ASP D 1 144 ? 0.116 5.049 20.119 1.00 29.04 141 ASP D C 1
ATOM 6746 O O . ASP D 1 144 ? -1.057 5.331 19.855 1.00 28.33 141 ASP D O 1
ATOM 6751 N N . ALA D 1 145 ? 0.540 3.809 20.344 1.00 27.36 142 ALA D N 1
ATOM 6752 C CA . ALA D 1 145 ? -0.372 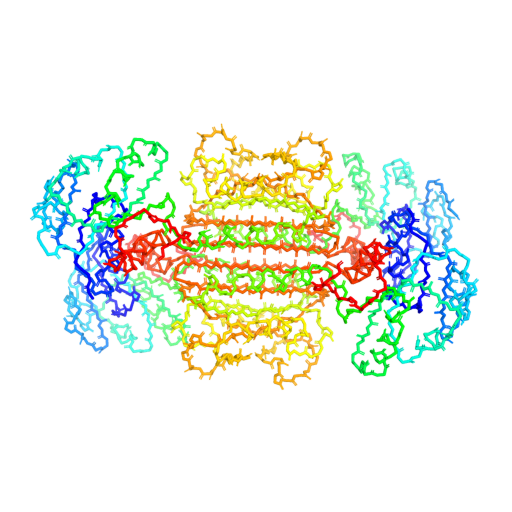2.675 20.442 1.00 25.44 142 ALA D CA 1
ATOM 6753 C C . ALA D 1 145 ? 0.170 1.713 21.496 1.00 24.98 142 ALA D C 1
ATOM 6754 O O . ALA D 1 145 ? 1.381 1.470 21.533 1.00 25.65 142 ALA D O 1
ATOM 6756 N N . PRO D 1 146 ? -0.708 1.175 22.368 1.00 23.45 143 PRO D N 1
ATOM 6757 C CA . PRO D 1 146 ? -2.143 1.440 22.435 1.00 22.56 143 PRO D CA 1
ATOM 6758 C C . PRO D 1 146 ? -2.443 2.753 23.153 1.00 22.40 143 PRO D C 1
ATOM 6759 O O . PRO D 1 146 ? -1.538 3.381 23.712 1.00 23.36 143 PRO D O 1
ATOM 6763 N N . SER D 1 147 ? -3.709 3.154 23.133 1.00 21.99 144 SER D N 1
ATOM 6764 C CA . SER D 1 147 ? -4.142 4.382 23.786 1.00 22.35 144 SER D CA 1
ATOM 6765 C C . SER D 1 147 ? -3.963 4.293 25.296 1.00 22.74 144 SER D C 1
ATOM 6766 O O . SER D 1 147 ? -3.953 3.198 25.866 1.00 22.44 144 SER D O 1
ATOM 6769 N N . GLY D 1 148 ? -3.817 5.450 25.938 1.00 23.24 145 GLY D N 1
ATOM 6770 C CA . GLY D 1 148 ? -3.746 5.518 27.397 1.00 23.78 145 GLY D CA 1
ATOM 6771 C C . GLY D 1 148 ? -4.967 4.900 28.054 1.00 23.10 145 GLY D C 1
ATOM 6772 O O . GLY D 1 148 ? -4.855 4.247 29.093 1.00 23.48 145 GLY D O 1
ATOM 6773 N N . THR D 1 149 ? -6.132 5.081 27.435 1.00 22.53 146 THR D N 1
ATOM 6774 C CA . THR D 1 149 ? -7.369 4.530 27.980 1.00 21.75 146 THR D CA 1
ATOM 6775 C C . THR D 1 149 ? -7.360 2.994 27.944 1.00 21.45 146 THR D C 1
ATOM 6776 O O . THR D 1 149 ? -7.770 2.345 28.916 1.00 21.33 146 THR D O 1
ATOM 6780 N N . LEU D 1 150 ? -6.887 2.409 26.841 1.00 20.42 147 LEU D N 1
ATOM 6781 C CA . LEU D 1 150 ? -6.737 0.956 26.801 1.00 20.44 147 LEU D CA 1
ATOM 6782 C C . LEU D 1 150 ? -5.780 0.495 27.909 1.00 21.23 147 LEU D C 1
ATOM 6783 O O . LEU D 1 150 ? -6.061 -0.490 28.600 1.00 20.98 147 LEU D O 1
ATOM 6788 N N . GLU D 1 151 ? -4.672 1.217 28.087 1.00 22.37 148 GLU D N 1
ATOM 6789 C CA . GLU D 1 151 ? -3.722 0.910 29.155 1.00 23.44 148 GLU D CA 1
ATOM 6790 C C . GLU D 1 151 ? -4.396 0.909 30.523 1.00 23.49 148 GLU D C 1
ATOM 6791 O O . GLU D 1 151 ? -4.152 0.016 31.328 1.00 23.54 148 GLU D O 1
ATOM 6797 N N . LYS D 1 152 ? -5.258 1.891 30.772 1.00 23.44 149 LYS D N 1
ATOM 6798 C CA . LYS D 1 152 ? -5.976 1.973 32.046 1.00 24.25 149 LYS D CA 1
ATOM 6799 C C . LYS D 1 152 ? -6.920 0.778 32.243 1.00 23.20 149 LYS D C 1
ATOM 6800 O O . LYS D 1 152 ? -7.043 0.261 33.354 1.00 23.58 149 LYS D O 1
ATOM 6806 N N . LEU D 1 153 ? -7.557 0.322 31.167 1.00 22.09 150 LEU D N 1
ATOM 6807 C CA . LEU D 1 153 ? -8.431 -0.851 31.255 1.00 21.53 150 LEU D CA 1
ATOM 6808 C C . LEU D 1 153 ? -7.605 -2.105 31.523 1.00 21.76 150 LEU D C 1
ATOM 6809 O O . LEU D 1 153 ? -7.975 -2.937 32.351 1.00 21.67 150 LEU D O 1
ATOM 6814 N N . TYR D 1 154 ? -6.475 -2.215 30.831 1.00 21.80 151 TYR D N 1
ATOM 6815 C CA . TYR D 1 154 ? -5.552 -3.326 31.024 1.00 22.23 151 TYR D CA 1
ATOM 6816 C C . TYR D 1 154 ? -5.064 -3.366 32.478 1.00 23.47 151 TYR D C 1
ATOM 6817 O O . TYR D 1 154 ? -4.964 -4.440 33.083 1.00 23.65 151 TYR D O 1
ATOM 6826 N N . ASP D 1 155 ? -4.777 -2.192 33.035 1.00 23.99 152 ASP D N 1
ATOM 6827 C CA . ASP D 1 155 ? -4.340 -2.081 34.433 1.00 25.30 152 ASP D CA 1
ATOM 6828 C C . ASP D 1 155 ? -5.405 -2.579 35.419 1.00 25.32 152 ASP D C 1
ATOM 6829 O O . ASP D 1 155 ? -5.071 -3.214 36.426 1.00 26.04 152 ASP D O 1
ATOM 6834 N N . VAL D 1 156 ? -6.676 -2.287 35.130 1.00 24.74 153 VAL D N 1
ATOM 6835 C CA . VAL D 1 156 ? -7.794 -2.792 35.942 1.00 25.26 153 VAL D CA 1
ATOM 6836 C C . VAL D 1 156 ? -7.796 -4.320 35.967 1.00 25.30 153 VAL D C 1
ATOM 6837 O O . VAL D 1 156 ? -7.950 -4.938 37.028 1.00 25.89 153 VAL D O 1
ATOM 6841 N N . ILE D 1 157 ? -7.635 -4.920 34.788 1.00 24.84 154 ILE D N 1
ATOM 6842 C CA . ILE D 1 157 ? -7.627 -6.375 34.664 1.00 24.72 154 ILE D CA 1
ATOM 6843 C C . ILE D 1 157 ? -6.434 -6.990 35.401 1.00 25.64 154 ILE D C 1
ATOM 6844 O O . ILE D 1 157 ? -6.591 -7.994 36.104 1.00 26.03 154 ILE D O 1
ATOM 6849 N N . VAL D 1 158 ? -5.258 -6.375 35.263 1.00 26.09 155 VAL D N 1
ATOM 6850 C CA . VAL D 1 158 ? -4.042 -6.841 35.959 1.00 27.80 155 VAL D CA 1
ATOM 6851 C C . VAL D 1 158 ? -4.230 -6.856 37.478 1.00 29.03 155 VAL D C 1
ATOM 6852 O O . VAL D 1 158 ? -3.719 -7.750 38.165 1.00 29.59 155 VAL D O 1
ATOM 6856 N N . SER D 1 159 ? -4.979 -5.882 37.994 1.00 29.40 156 SER D N 1
ATOM 6857 C CA . SER D 1 159 ? -5.259 -5.799 39.427 1.00 31.27 156 SER D CA 1
ATOM 6858 C C . SER D 1 159 ? -6.187 -6.918 39.911 1.00 31.85 156 SER D C 1
ATOM 6859 O O . SER D 1 159 ? -6.261 -7.191 41.112 1.00 32.75 156 SER D O 1
ATOM 6862 N N . LEU D 1 160 ? -6.873 -7.570 38.972 1.00 31.84 157 LEU D N 1
ATOM 6863 C CA . LEU D 1 160 ? -7.887 -8.579 39.293 1.00 32.99 157 LEU D CA 1
ATOM 6864 C C . LEU D 1 160 ? -7.583 -9.964 38.720 1.00 34.19 157 LEU D C 1
ATOM 6865 O O . LEU D 1 160 ? -8.417 -10.874 38.796 1.00 34.60 157 LEU D O 1
ATOM 6870 N N . LYS D 1 161 ? -6.407 -10.116 38.121 1.00 35.19 158 LYS D N 1
ATOM 6871 C CA . LYS D 1 161 ? -5.965 -11.419 37.634 1.00 36.28 158 LYS D CA 1
ATOM 6872 C C . LYS D 1 161 ? -4.534 -11.684 38.086 1.00 37.62 158 LYS D C 1
ATOM 6873 O O . LYS D 1 161 ? -3.983 -10.947 38.913 1.00 38.47 158 LYS D O 1
ATOM 6879 N N . GLU D 1 162 ? -3.947 -12.758 37.567 1.00 37.90 159 GLU D N 1
ATOM 6880 C CA . GLU D 1 162 ? -2.540 -13.047 37.791 1.00 38.63 159 GLU D CA 1
ATOM 6881 C C . GLU D 1 162 ? -1.884 -13.407 36.464 1.00 37.73 159 GLU D C 1
ATOM 6882 O O . GLU D 1 162 ? -2.523 -13.982 35.578 1.00 37.02 159 GLU D O 1
ATOM 6888 N N . ASN D 1 163 ? -0.617 -13.025 36.331 1.00 37.59 160 ASN D N 1
ATOM 6889 C CA . ASN D 1 163 ? 0.243 -13.451 35.224 1.00 37.02 160 ASN D CA 1
ATOM 6890 C C . ASN D 1 163 ? -0.205 -12.994 33.839 1.00 35.09 160 ASN D C 1
ATOM 6891 O O . ASN D 1 163 ? 0.183 -13.593 32.833 1.00 34.96 160 ASN D O 1
ATOM 6896 N N . VAL D 1 164 ? -0.999 -11.925 33.801 1.00 32.97 161 VAL D N 1
ATOM 6897 C CA . VAL D 1 164 ? -1.480 -11.333 32.553 1.00 31.28 161 VAL D CA 1
ATOM 6898 C C . VAL D 1 164 ? -0.307 -10.956 31.649 1.00 30.75 161 VAL D C 1
ATOM 6899 O O . VAL D 1 164 ? 0.685 -10.383 32.111 1.00 31.08 161 VAL D O 1
ATOM 6903 N N . THR D 1 165 ? -0.426 -11.304 30.369 1.00 29.13 162 THR D N 1
ATOM 6904 C CA . THR D 1 165 ? 0.581 -10.978 29.369 1.00 28.66 162 THR D CA 1
ATOM 6905 C C . THR D 1 165 ? -0.088 -10.337 28.150 1.00 26.65 162 THR D C 1
ATOM 6906 O O . THR D 1 165 ? -1.071 -10.874 27.632 1.00 25.71 162 THR D O 1
ATOM 6910 N N . PRO D 1 166 ? 0.423 -9.175 27.710 1.00 25.65 163 PRO D N 1
ATOM 6911 C CA . PRO D 1 166 ? -0.179 -8.537 26.542 1.00 24.57 163 PRO D CA 1
ATOM 6912 C C . PRO D 1 166 ? 0.338 -9.173 25.256 1.00 24.27 163 PRO D C 1
ATOM 6913 O O . PRO D 1 166 ? 1.515 -9.543 25.177 1.00 24.62 163 PRO D O 1
ATOM 6917 N N . VAL D 1 167 ? -0.545 -9.323 24.273 1.00 23.15 164 VAL D N 1
ATOM 6918 C CA . VAL D 1 167 ? -0.170 -9.863 22.968 1.00 22.95 164 VAL D CA 1
ATOM 6919 C C . VAL D 1 167 ? -0.520 -8.813 21.912 1.00 22.27 164 VAL D C 1
ATOM 6920 O O . VAL D 1 167 ? -1.692 -8.617 21.589 1.00 20.86 164 VAL D O 1
ATOM 6924 N N . TYR D 1 168 ? 0.505 -8.127 21.403 1.00 22.77 165 TYR D N 1
ATOM 6925 C CA . TYR D 1 168 ? 0.310 -6.952 20.540 1.00 22.80 165 TYR D CA 1
ATOM 6926 C C . TYR D 1 168 ? 0.167 -7.266 19.056 1.00 22.69 165 TYR D C 1
ATOM 6927 O O . TYR D 1 168 ? -0.321 -6.437 18.289 1.00 22.29 165 TYR D O 1
ATOM 6936 N N . ASP D 1 169 ? 0.627 -8.441 18.644 1.00 23.13 166 ASP D N 1
ATOM 6937 C CA . ASP D 1 169 ? 0.595 -8.822 17.229 1.00 23.59 166 ASP D CA 1
ATOM 6938 C C . ASP D 1 169 ? 0.681 -10.335 17.097 1.00 23.70 166 ASP D C 1
ATOM 6939 O O . ASP D 1 169 ? 1.607 -10.957 17.617 1.00 24.97 166 ASP D O 1
ATOM 6944 N N . ARG D 1 170 ? -0.291 -10.923 16.408 1.00 22.81 167 ARG D N 1
ATOM 6945 C CA . ARG D 1 170 ? -0.306 -12.370 16.191 1.00 22.70 167 ARG D CA 1
ATOM 6946 C C . ARG D 1 170 ? 0.167 -12.780 14.796 1.00 22.89 167 ARG D C 1
ATOM 6947 O O . ARG D 1 170 ? 0.301 -13.972 14.510 1.00 22.52 167 ARG D O 1
ATOM 6955 N N . HIS D 1 171 ? 0.423 -11.796 13.933 1.00 22.84 168 HIS D N 1
ATOM 6956 C CA . HIS D 1 171 ? 0.837 -12.076 12.561 1.00 23.43 168 HIS D CA 1
ATOM 6957 C C . HIS D 1 171 ? 2.123 -12.897 12.527 1.00 24.78 168 HIS D C 1
ATOM 6958 O O . HIS D 1 171 ? 3.163 -12.443 13.002 1.00 24.89 168 HIS D O 1
ATOM 6965 N N . GLU D 1 172 ? 2.034 -14.102 11.968 1.00 25.48 169 GLU D N 1
ATOM 6966 C CA . GLU D 1 172 ? 3.184 -15.008 11.841 1.00 27.21 169 GLU D CA 1
ATOM 6967 C C . GLU D 1 172 ? 3.796 -15.416 13.188 1.00 27.09 169 GLU D C 1
ATOM 6968 O O . GLU D 1 172 ? 4.933 -15.903 13.233 1.00 27.83 169 GLU D O 1
ATOM 6974 N N . LEU D 1 173 ? 3.062 -15.204 14.281 1.00 25.73 170 LEU D N 1
ATOM 6975 C CA . LEU D 1 173 ? 3.537 -15.608 15.609 1.00 25.58 170 LEU D CA 1
ATOM 6976 C C . LEU D 1 173 ? 3.456 -17.131 15.757 1.00 25.65 170 LEU D C 1
ATOM 6977 O O . LEU D 1 173 ? 4.384 -17.768 16.270 1.00 26.27 170 LEU D O 1
ATOM 6982 N N . ASN D 1 174 ? 2.342 -17.696 15.286 1.00 24.53 171 ASN D N 1
ATOM 6983 C CA . ASN D 1 174 ? 2.103 -19.144 15.252 1.00 24.68 171 ASN D CA 1
ATOM 6984 C C . ASN D 1 174 ? 2.136 -19.819 16.623 1.00 24.36 171 ASN D C 1
ATOM 6985 O O . ASN D 1 174 ? 2.612 -20.944 16.766 1.00 25.13 171 ASN D O 1
ATOM 6990 N N . GLU D 1 175 ? 1.589 -19.121 17.616 1.00 23.16 172 GLU D N 1
ATOM 6991 C CA . GLU D 1 175 ? 1.473 -19.640 18.974 1.00 23.18 172 GLU D CA 1
ATOM 6992 C C . GLU D 1 175 ? 0.012 -19.769 19.357 1.00 22.41 172 GLU D C 1
ATOM 6993 O O . GLU D 1 175 ? -0.814 -18.971 18.919 1.00 22.24 172 GLU D O 1
ATOM 6999 N N . LYS D 1 176 ? -0.321 -20.790 20.143 1.00 23.05 173 LYS D N 1
ATOM 7000 C CA . LYS D 1 176 ? -1.693 -20.940 20.605 1.00 22.40 173 LYS D CA 1
ATOM 7001 C C . LYS D 1 176 ? -1.951 -19.931 21.716 1.00 21.78 173 LYS D C 1
ATOM 7002 O O . LYS D 1 176 ? -1.077 -19.686 22.551 1.00 22.02 173 LYS D O 1
ATOM 7008 N N . ARG D 1 177 ? -3.144 -19.344 21.712 1.00 20.56 174 ARG D N 1
ATOM 7009 C CA . ARG D 1 177 ? -3.564 -18.454 22.789 1.00 20.28 174 ARG D CA 1
ATOM 7010 C C . ARG D 1 177 ? -3.494 -19.180 24.130 1.00 20.63 174 ARG D C 1
ATOM 7011 O O . ARG D 1 177 ? -3.862 -20.349 24.231 1.00 20.99 174 ARG D O 1
ATOM 7019 N N . GLN D 1 178 ? -3.004 -18.476 25.145 1.00 21.24 175 GLN D N 1
ATOM 7020 C CA . GLN D 1 178 ? -3.010 -18.967 26.516 1.00 22.22 175 GLN D CA 1
ATOM 7021 C C . GLN D 1 178 ? -4.011 -18.128 27.305 1.00 22.27 175 GLN D C 1
ATOM 7022 O O . GLN D 1 178 ? -4.222 -16.962 26.969 1.00 21.75 175 GLN D O 1
ATOM 7028 N N . PRO D 1 179 ? -4.645 -18.718 28.340 1.00 23.06 176 PRO D N 1
ATOM 7029 C CA . PRO D 1 179 ? -5.691 -18.031 29.114 1.00 23.06 176 PRO D CA 1
ATOM 7030 C C . PRO D 1 179 ? -5.279 -16.697 29.729 1.00 23.01 176 PRO D C 1
ATOM 7031 O O . PRO D 1 179 ? -6.134 -15.822 29.914 1.00 23.13 176 PRO D O 1
ATOM 7035 N N . GLN D 1 180 ? -3.998 -16.543 30.056 1.00 23.66 177 GLN D N 1
ATOM 7036 C CA A GLN D 1 180 ? -3.510 -15.310 30.677 0.50 23.54 177 GLN D CA 1
ATOM 7037 C CA B GLN D 1 180 ? -3.512 -15.306 30.675 0.50 23.69 177 GLN D CA 1
ATOM 7038 C C . GLN D 1 180 ? -3.208 -14.208 29.657 1.00 22.87 177 GLN D C 1
ATOM 7039 O O . GLN D 1 180 ? -2.962 -13.054 30.036 1.00 22.63 177 GLN D O 1
ATOM 7050 N N . ASP D 1 181 ? -3.227 -14.565 28.370 1.00 21.69 178 ASP D N 1
ATOM 7051 C CA . ASP D 1 181 ? -3.001 -13.594 27.291 1.00 20.58 178 ASP D CA 1
ATOM 7052 C C . ASP D 1 181 ? -4.150 -12.600 27.208 1.00 19.53 178 ASP D C 1
ATOM 7053 O O . ASP D 1 181 ? -5.322 -12.968 27.362 1.00 18.86 178 ASP D O 1
ATOM 7058 N N . ILE D 1 182 ? -3.796 -11.347 26.957 1.00 19.16 179 ILE D N 1
ATOM 7059 C CA . ILE D 1 182 ? -4.761 -10.336 26.536 1.00 18.58 179 ILE D CA 1
ATOM 7060 C C . ILE D 1 182 ? -4.296 -9.736 25.214 1.00 18.34 179 ILE D C 1
ATOM 7061 O O . ILE D 1 182 ? -3.270 -9.039 25.158 1.00 18.69 179 ILE D O 1
ATOM 7066 N N . GLY D 1 183 ? -5.046 -10.019 24.150 1.00 18.09 180 GLY D N 1
ATOM 7067 C CA . GLY D 1 183 ? -4.735 -9.456 22.835 1.00 18.49 180 GLY D CA 1
ATOM 7068 C C . GLY D 1 183 ? -5.029 -7.967 22.844 1.00 18.90 180 GLY D C 1
ATOM 7069 O O . GLY D 1 183 ? -6.031 -7.539 23.417 1.00 18.33 180 GLY D O 1
ATOM 7070 N N . ILE D 1 184 ? -4.141 -7.185 22.230 1.00 19.56 181 ILE D N 1
ATOM 7071 C CA . ILE D 1 184 ? -4.235 -5.728 22.210 1.00 19.48 181 ILE D CA 1
ATOM 7072 C C . ILE D 1 184 ? -4.274 -5.269 20.765 1.00 19.39 181 ILE D C 1
ATOM 7073 O O . ILE D 1 184 ? -3.397 -5.617 19.965 1.00 19.95 181 ILE D O 1
ATOM 7078 N N . HIS D 1 185 ? -5.292 -4.484 20.433 1.00 18.43 182 HIS D N 1
ATOM 7079 C CA . HIS D 1 185 ? -5.555 -4.109 19.053 1.00 18.74 182 HIS D CA 1
ATOM 7080 C C . HIS D 1 185 ? -5.796 -2.622 18.929 1.00 18.51 182 HIS D C 1
ATOM 7081 O O . HIS D 1 185 ? -6.706 -2.088 19.569 1.00 18.56 182 HIS D O 1
ATOM 7088 N N . SER D 1 186 ? -4.978 -1.962 18.106 1.00 18.84 183 SER D N 1
ATOM 7089 C CA . SER D 1 186 ? -5.046 -0.517 17.907 1.00 18.84 183 SER D CA 1
ATOM 7090 C C . SER D 1 186 ? -5.419 -0.168 16.468 1.00 18.93 183 SER D C 1
ATOM 7091 O O . SER D 1 186 ? -4.574 -0.177 15.561 1.00 19.16 183 SER D O 1
ATOM 7094 N N . ILE D 1 187 ? -6.699 0.122 16.279 1.00 18.45 184 ILE D N 1
ATOM 7095 C CA . ILE D 1 187 ? -7.241 0.556 15.002 1.00 19.07 184 ILE D CA 1
ATOM 7096 C C . ILE D 1 187 ? -7.018 2.057 14.814 1.00 19.35 184 ILE D C 1
ATOM 7097 O O . ILE D 1 187 ? -7.300 2.846 15.715 1.00 19.55 184 ILE D O 1
ATOM 7102 N N . ARG D 1 188 ? -6.502 2.438 13.644 1.00 19.73 185 ARG D N 1
ATOM 7103 C CA . ARG D 1 188 ? -6.284 3.842 13.311 1.00 20.09 185 ARG D CA 1
ATOM 7104 C C . ARG D 1 188 ? -6.940 4.164 11.983 1.00 19.98 185 ARG D C 1
ATOM 7105 O O . ARG D 1 188 ? -6.718 3.469 10.987 1.00 20.28 185 ARG D O 1
ATOM 7113 N N . GLY D 1 189 ? -7.750 5.218 11.969 1.00 19.81 186 GLY D N 1
ATOM 7114 C CA . GLY D 1 189 ? -8.440 5.601 10.749 1.00 20.16 186 GLY D CA 1
ATOM 7115 C C . GLY D 1 189 ? -9.311 6.819 10.900 1.00 19.93 186 GLY D C 1
ATOM 7116 O O . GLY D 1 189 ? -9.892 7.054 11.962 1.00 19.56 186 GLY D O 1
ATOM 7117 N N . GLY D 1 190 ? -9.397 7.591 9.822 1.00 20.57 187 GLY D N 1
ATOM 7118 C CA . GLY D 1 190 ? -10.298 8.726 9.748 1.00 20.97 187 GLY D CA 1
ATOM 7119 C C . GLY D 1 190 ? -10.162 9.692 10.907 1.00 20.66 187 GLY D C 1
ATOM 7120 O O . GLY D 1 190 ? -9.051 10.040 11.315 1.00 21.41 187 GLY D O 1
ATOM 7121 N N . THR D 1 191 ? -11.299 10.142 11.417 1.00 20.24 188 THR D N 1
ATOM 7122 C CA . THR D 1 191 ? -11.318 11.132 12.493 1.00 20.13 188 THR D CA 1
ATOM 7123 C C . THR D 1 191 ? -11.921 10.570 13.786 1.00 19.78 188 THR D C 1
ATOM 7124 O O . THR D 1 191 ? -12.325 11.337 14.668 1.00 20.02 188 THR D O 1
ATOM 7128 N N . ILE D 1 192 ? -11.953 9.240 13.889 1.00 19.13 189 ILE D N 1
ATOM 7129 C CA . ILE D 1 192 ? -12.495 8.523 15.051 1.00 19.13 189 ILE D CA 1
ATOM 7130 C C . ILE D 1 192 ? -12.016 9.158 16.359 1.00 19.32 189 ILE D C 1
ATOM 7131 O O . ILE D 1 192 ? -10.821 9.193 16.639 1.00 19.38 189 ILE D O 1
ATOM 7136 N N . VAL D 1 193 ? -12.954 9.673 17.146 1.00 19.24 190 VAL D N 1
ATOM 7137 C CA . VAL D 1 193 ? -12.584 10.371 18.382 1.00 19.67 190 VAL D CA 1
ATOM 7138 C C . VAL D 1 193 ? -11.999 9.421 19.431 1.00 19.54 190 VAL D C 1
ATOM 7139 O O . VAL D 1 193 ? -11.034 9.760 20.119 1.00 19.67 190 VAL D O 1
ATOM 7143 N N . GLY D 1 194 ? -12.580 8.233 19.551 1.00 19.08 191 GLY D N 1
ATOM 7144 C CA . GLY D 1 194 ? -12.043 7.238 20.467 1.00 19.38 191 GLY D CA 1
ATOM 7145 C C . GLY D 1 194 ? -13.074 6.214 20.886 1.00 19.25 191 GLY D C 1
ATOM 7146 O O . GLY D 1 194 ? -14.095 6.553 21.476 1.00 19.68 191 GLY D O 1
ATOM 7147 N N . GLU D 1 195 ? -12.795 4.958 20.569 1.00 18.96 192 GLU D N 1
ATOM 7148 C CA . GLU D 1 195 ? -13.677 3.860 20.912 1.00 19.16 192 GLU D CA 1
ATOM 7149 C C . GLU D 1 195 ? -12.839 2.831 21.648 1.00 18.72 192 GLU D C 1
ATOM 7150 O O . GLU D 1 195 ? -11.718 2.540 21.236 1.00 19.14 192 GLU D O 1
ATOM 7156 N N . HIS D 1 196 ? -13.372 2.292 22.738 1.00 18.43 193 HIS D N 1
ATOM 7157 C CA . HIS D 1 196 ? -12.683 1.236 23.479 1.00 18.23 193 HIS D CA 1
ATOM 7158 C C . HIS D 1 196 ? -13.613 0.065 23.736 1.00 17.94 193 HIS D C 1
ATOM 7159 O O . HIS D 1 196 ? -14.729 0.255 24.208 1.00 17.54 193 HIS D O 1
ATOM 7166 N N . GLU D 1 197 ? -13.145 -1.138 23.407 1.00 18.06 194 GLU D N 1
ATOM 7167 C CA . GLU D 1 197 ? -13.946 -2.359 23.546 1.00 17.96 194 GLU D CA 1
ATOM 7168 C C . GLU D 1 197 ? -13.203 -3.356 24.410 1.00 17.87 194 GLU D C 1
ATOM 7169 O O . GLU D 1 197 ? -12.009 -3.581 24.211 1.00 18.44 194 GLU D O 1
ATOM 7175 N N . VAL D 1 198 ? -13.915 -3.943 25.364 1.00 17.02 195 VAL D N 1
ATOM 7176 C CA . VAL D 1 198 ? -13.431 -5.116 26.076 1.00 16.89 195 VAL D CA 1
ATOM 7177 C C . VAL D 1 198 ? -14.268 -6.305 25.606 1.00 16.74 195 VAL D C 1
ATOM 7178 O O . VAL D 1 198 ? -15.487 -6.304 25.743 1.00 16.66 195 VAL D O 1
ATOM 7182 N N . LEU D 1 199 ? -13.608 -7.300 25.027 1.00 16.26 196 LEU D N 1
ATOM 7183 C CA . LEU D 1 199 ? -14.274 -8.534 24.615 1.00 16.36 196 LEU D CA 1
ATOM 7184 C C . LEU D 1 199 ? -13.956 -9.629 25.627 1.00 16.70 196 LEU D C 1
ATOM 7185 O O . LEU D 1 199 ? -12.786 -9.856 25.951 1.00 17.59 196 LEU D O 1
ATOM 7190 N N . PHE D 1 200 ? -14.999 -10.287 26.127 1.00 16.27 197 PHE D N 1
ATOM 7191 C CA . PHE D 1 200 ? -14.862 -11.487 26.952 1.00 16.91 197 PHE D CA 1
ATOM 7192 C C . PHE D 1 200 ? -15.407 -12.638 26.127 1.00 17.11 197 PHE D C 1
ATOM 7193 O O . PHE D 1 200 ? -16.607 -12.674 25.837 1.00 17.15 197 PHE D O 1
ATOM 7201 N N . ALA D 1 201 ? -14.541 -13.566 25.733 1.00 17.22 198 ALA D N 1
ATOM 7202 C CA . ALA D 1 201 ? -14.975 -14.677 24.885 1.00 17.90 198 ALA D CA 1
ATOM 7203 C C . ALA D 1 201 ? -14.933 -16.001 25.638 1.00 18.92 198 ALA D C 1
ATOM 7204 O O . ALA D 1 201 ? -13.867 -16.464 26.064 1.00 19.64 198 ALA D O 1
ATOM 7206 N N . GLY D 1 202 ? -16.113 -16.589 25.814 1.00 19.21 199 GLY D N 1
ATOM 7207 C CA . GLY D 1 202 ? -16.266 -17.841 26.527 1.00 20.39 199 GLY D CA 1
ATOM 7208 C C . GLY D 1 202 ? -16.630 -18.967 25.584 1.00 20.89 199 GLY D C 1
ATOM 7209 O O . GLY D 1 202 ? -16.464 -18.853 24.364 1.00 20.95 199 GLY D O 1
ATOM 7210 N N . THR D 1 203 ? -17.112 -20.066 26.150 1.00 21.40 200 THR D N 1
ATOM 7211 C CA . THR D 1 203 ? -17.513 -21.221 25.351 1.00 22.08 200 THR D CA 1
ATOM 7212 C C . THR D 1 203 ? -18.882 -20.943 24.747 1.00 21.71 200 THR D C 1
ATOM 7213 O O . THR D 1 203 ? -19.873 -20.889 25.465 1.00 21.84 200 THR D O 1
ATOM 7217 N N . ASP D 1 204 ? -18.902 -20.723 23.429 1.00 21.34 201 ASP D N 1
ATOM 7218 C CA . ASP D 1 204 ? -20.119 -20.434 22.646 1.00 21.21 201 ASP D CA 1
ATOM 7219 C C . ASP D 1 204 ? -20.866 -19.159 23.050 1.00 20.35 201 ASP D C 1
ATOM 7220 O O . ASP D 1 204 ? -22.065 -19.023 22.796 1.00 19.71 201 ASP D O 1
ATOM 7225 N N . GLU D 1 205 ? -20.160 -18.219 23.671 1.00 19.93 202 GLU D N 1
ATOM 7226 C CA . GLU D 1 205 ? -20.759 -16.936 24.019 1.00 19.58 202 GLU D CA 1
ATOM 7227 C C . GLU D 1 205 ? -19.686 -15.870 24.207 1.00 18.95 202 GLU D C 1
ATOM 7228 O O . GLU D 1 205 ? -18.545 -16.181 24.560 1.00 19.18 202 GLU D O 1
ATOM 7234 N N . THR D 1 206 ? -20.052 -14.625 23.929 1.00 17.51 203 THR D N 1
ATOM 7235 C CA . THR D 1 206 ? -19.166 -13.494 24.158 1.00 17.20 203 THR D CA 1
ATOM 7236 C C . THR D 1 206 ? -19.933 -12.403 24.885 1.00 16.67 203 THR D C 1
ATOM 7237 O O . THR D 1 206 ? -21.153 -12.303 24.764 1.00 16.67 203 THR D O 1
ATOM 7241 N N . ILE D 1 207 ? -19.202 -11.610 25.656 1.00 16.48 204 ILE D N 1
ATOM 7242 C CA . ILE D 1 207 ? -19.737 -10.389 26.253 1.00 16.64 204 ILE D CA 1
ATOM 7243 C C . ILE D 1 207 ? -18.808 -9.261 25.836 1.00 16.52 204 ILE D C 1
ATOM 7244 O O . ILE D 1 207 ? -17.591 -9.361 26.004 1.00 16.35 204 ILE D O 1
ATOM 7249 N N . GLN D 1 208 ? -19.380 -8.219 25.243 1.00 16.06 205 GLN D N 1
ATOM 7250 C CA . GLN D 1 208 ? -18.597 -7.054 24.845 1.00 17.05 205 GLN D CA 1
ATOM 7251 C C . GLN D 1 208 ? -19.042 -5.833 25.626 1.00 16.92 205 GLN D C 1
ATOM 7252 O O . GLN D 1 208 ? -20.228 -5.617 25.819 1.00 17.50 205 GLN D O 1
ATOM 7258 N N . ILE D 1 209 ? -18.086 -5.034 26.081 1.00 17.17 206 ILE D N 1
ATOM 7259 C CA . ILE D 1 209 ? -18.419 -3.769 26.722 1.00 17.10 206 ILE D CA 1
ATOM 7260 C C . ILE D 1 209 ? -17.656 -2.706 25.952 1.00 17.05 206 ILE D C 1
ATOM 7261 O O . ILE D 1 209 ? -16.436 -2.783 25.839 1.00 17.47 206 ILE D O 1
ATOM 7266 N N . THR D 1 210 ? -18.385 -1.730 25.418 1.00 17.05 207 THR D N 1
ATOM 7267 C CA . THR D 1 210 ? -17.838 -0.778 24.453 1.00 17.43 207 THR D CA 1
ATOM 7268 C C . THR D 1 210 ? -18.185 0.662 24.832 1.00 17.32 207 THR D C 1
ATOM 7269 O O . THR D 1 210 ? -19.352 0.979 25.047 1.00 18.30 207 THR D O 1
ATOM 7273 N N . HIS D 1 211 ? -17.170 1.519 24.926 1.00 17.23 208 HIS D N 1
ATOM 7274 C CA . HIS D 1 211 ? -17.376 2.959 25.072 1.00 16.98 208 HIS D CA 1
ATOM 7275 C C . HIS D 1 211 ? -16.976 3.630 23.764 1.00 16.87 208 HIS D C 1
ATOM 7276 O O . HIS D 1 211 ? -15.915 3.338 23.218 1.00 16.78 208 HIS D O 1
ATOM 7283 N N . ARG D 1 212 ? -17.826 4.524 23.268 1.00 17.07 209 ARG D N 1
ATOM 7284 C CA . ARG D 1 212 ? -17.541 5.247 22.028 1.00 17.28 209 ARG D CA 1
ATOM 7285 C C . ARG D 1 212 ? -17.745 6.733 22.247 1.00 17.20 209 ARG D C 1
ATOM 7286 O O . ARG D 1 212 ? -18.824 7.161 22.642 1.00 17.27 209 ARG D O 1
ATOM 7294 N N . ALA D 1 213 ? -16.690 7.505 21.995 1.00 17.28 210 ALA D N 1
ATOM 7295 C CA . ALA D 1 213 ? -16.725 8.958 22.101 1.00 17.09 210 ALA D CA 1
ATOM 7296 C C . ALA D 1 213 ? -17.082 9.597 20.765 1.00 17.44 210 ALA D C 1
ATOM 7297 O O . ALA D 1 213 ? -16.523 9.240 19.720 1.00 18.11 210 ALA D O 1
ATOM 7299 N N . GLN D 1 214 ? -18.020 10.537 20.805 1.00 22.78 211 GLN D N 1
ATOM 7300 C CA . GLN D 1 214 ? -18.481 11.225 19.605 1.00 23.35 211 GLN D CA 1
ATOM 7301 C C . GLN D 1 214 ? -17.682 12.502 19.354 1.00 22.41 211 GLN D C 1
ATOM 7302 O O . GLN D 1 214 ? -17.519 12.934 18.204 1.00 22.46 211 GLN D O 1
ATOM 7308 N N . SER D 1 215 ? -17.220 13.116 20.437 1.00 21.31 212 SER D N 1
ATOM 7309 C CA . SER D 1 215 ? -16.375 14.298 20.356 1.00 21.64 212 SER D CA 1
ATOM 7310 C C . SER D 1 215 ? -15.641 14.504 21.669 1.00 20.43 212 SER D C 1
ATOM 7311 O O . SER D 1 215 ? -15.956 13.863 22.675 1.00 19.66 212 SER D O 1
ATOM 7314 N N . LYS D 1 216 ? -14.658 15.399 21.664 1.00 20.12 213 LYS D N 1
ATOM 7315 C CA . LYS D 1 216 ? -13.939 15.714 22.883 1.00 19.95 213 LYS D CA 1
ATOM 7316 C C . LYS D 1 216 ? -14.795 16.473 23.915 1.00 19.68 213 LYS D C 1
ATOM 7317 O O . LYS D 1 216 ? -14.339 16.698 25.042 1.00 18.92 213 LYS D O 1
ATOM 7323 N N . ASP D 1 217 ? -16.028 16.838 23.546 1.00 20.45 214 ASP D N 1
ATOM 7324 C CA . ASP D 1 217 ? -16.989 17.390 24.515 1.00 20.92 214 ASP D CA 1
ATOM 7325 C C . ASP D 1 217 ? -17.197 16.479 25.720 1.00 20.56 214 ASP D C 1
ATOM 7326 O O . ASP D 1 217 ? -17.584 16.955 26.784 1.00 20.81 214 ASP D O 1
ATOM 7331 N N . ILE D 1 218 ? -16.937 15.180 25.570 1.00 20.13 215 ILE D N 1
ATOM 7332 C CA . ILE D 1 218 ? -17.070 14.265 26.720 1.00 19.79 215 ILE D CA 1
ATOM 7333 C C . ILE D 1 218 ? -16.174 14.650 27.905 1.00 18.66 215 ILE D C 1
ATOM 7334 O O . ILE D 1 218 ? -16.566 14.476 29.063 1.00 18.46 215 ILE D O 1
ATOM 7339 N N . PHE D 1 219 ? -14.990 15.188 27.617 1.00 18.47 216 PHE D N 1
ATOM 7340 C CA . PHE D 1 219 ? -14.050 15.567 28.662 1.00 18.43 216 PHE D CA 1
ATOM 7341 C C . PHE D 1 219 ? -14.480 16.874 29.313 1.00 18.24 216 PHE D C 1
ATOM 7342 O O . PHE D 1 219 ? -14.433 17.017 30.539 1.00 17.71 216 PHE D O 1
ATOM 7350 N N . ALA D 1 220 ? -14.918 17.813 28.479 1.00 18.83 217 ALA D N 1
ATOM 7351 C CA . ALA D 1 220 ? -15.493 19.070 28.942 1.00 19.21 217 ALA D CA 1
ATOM 7352 C C . ALA D 1 220 ? -16.750 18.830 29.771 1.00 19.61 217 ALA D C 1
ATOM 7353 O O . ALA D 1 220 ? -16.902 19.398 30.857 1.00 19.13 217 ALA D O 1
ATOM 7355 N N . ASN D 1 221 ? -17.645 17.982 29.264 1.00 19.96 218 ASN D N 1
ATOM 7356 C CA . ASN D 1 221 ? -18.873 17.660 29.981 1.00 20.62 218 ASN D CA 1
ATOM 7357 C C . ASN D 1 221 ? -18.589 16.951 31.298 1.00 19.90 218 ASN D C 1
ATOM 7358 O O . ASN D 1 221 ? -19.275 17.189 32.282 1.00 19.85 218 ASN D O 1
ATOM 7363 N N . GLY D 1 222 ? -17.586 16.072 31.291 1.00 19.04 219 GLY D N 1
ATOM 7364 C CA . GLY D 1 222 ? -17.165 15.346 32.493 1.00 18.78 219 GLY D CA 1
ATOM 7365 C C . GLY D 1 222 ? -16.713 16.281 33.602 1.00 18.10 219 GLY D C 1
ATOM 7366 O O . GLY D 1 222 ? -17.077 16.095 34.771 1.00 18.12 219 GLY D O 1
ATOM 7367 N N . ALA D 1 223 ? -15.922 17.285 33.228 1.00 16.90 220 ALA D N 1
ATOM 7368 C CA . ALA D 1 223 ? -15.465 18.304 34.171 1.00 16.68 220 ALA D CA 1
ATOM 7369 C C . ALA D 1 223 ? -16.650 19.093 34.730 1.00 17.01 220 ALA D C 1
ATOM 7370 O O . ALA D 1 223 ? -16.681 19.395 35.922 1.00 16.35 220 ALA D O 1
ATOM 7372 N N . ILE D 1 224 ? -17.610 19.435 33.869 1.00 18.00 221 ILE D N 1
ATOM 7373 C CA . ILE D 1 224 ? -18.808 20.154 34.321 1.00 19.34 221 ILE D CA 1
ATOM 7374 C C . ILE D 1 224 ? -19.636 19.287 35.275 1.00 20.05 221 ILE D C 1
ATOM 7375 O O . ILE D 1 224 ? -20.093 19.770 36.318 1.00 19.94 221 ILE D O 1
ATOM 7380 N N . GLN D 1 225 ? -19.823 18.016 34.921 1.00 20.89 222 GLN D N 1
ATOM 7381 C CA . GLN D 1 225 ? -20.535 17.072 35.803 1.00 22.32 222 GLN D CA 1
ATOM 7382 C C . GLN D 1 225 ? -19.806 16.902 37.134 1.00 21.20 222 GLN D C 1
ATOM 7383 O O . GLN D 1 225 ? -20.447 16.822 38.190 1.00 21.94 222 GLN D O 1
ATOM 7389 N N . ALA D 1 226 ? -18.473 16.840 37.079 1.00 19.66 223 ALA D N 1
ATOM 7390 C CA . ALA D 1 226 ? -17.660 16.740 38.293 1.00 18.67 223 ALA D CA 1
ATOM 7391 C C . ALA D 1 226 ? -17.850 17.986 39.141 1.00 18.22 223 ALA D C 1
ATOM 7392 O O . ALA D 1 226 ? -18.018 17.882 40.356 1.00 18.30 223 ALA D O 1
ATOM 7394 N N . ALA D 1 227 ? -17.828 19.153 38.491 1.00 17.59 224 ALA D N 1
ATOM 7395 C CA . ALA D 1 227 ? -18.060 20.437 39.161 1.00 17.24 224 ALA D CA 1
ATOM 7396 C C . ALA D 1 227 ? -19.411 20.491 39.871 1.00 17.86 224 ALA D C 1
ATOM 7397 O O . ALA D 1 227 ? -19.492 20.943 41.018 1.00 17.37 224 ALA D O 1
ATOM 7399 N N . GLU D 1 228 ? -20.464 20.036 39.192 1.00 18.35 225 GLU D N 1
ATOM 7400 C CA . GLU D 1 228 ? -21.819 20.062 39.756 1.00 19.83 225 GLU D CA 1
ATOM 7401 C C . GLU D 1 228 ? -21.926 19.249 41.049 1.00 19.91 225 GLU D C 1
ATOM 7402 O O . GLU D 1 228 ? -22.686 19.600 41.958 1.00 20.09 225 GLU D O 1
ATOM 7408 N N . ARG D 1 229 ? -21.163 18.162 41.119 1.00 19.48 226 ARG D N 1
ATOM 7409 C CA . ARG D 1 229 ? -21.118 17.315 42.315 1.00 20.28 226 ARG D CA 1
ATOM 7410 C C . ARG D 1 229 ? -20.182 17.867 43.387 1.00 19.42 226 ARG D C 1
ATOM 7411 O O . ARG D 1 229 ? -20.477 17.769 44.587 1.00 19.36 226 ARG D O 1
ATOM 7419 N N . LEU D 1 230 ? -19.065 18.451 42.954 1.00 18.28 227 LEU D N 1
ATOM 7420 C CA . LEU D 1 230 ? -18.021 18.899 43.880 1.00 17.74 227 LEU D CA 1
ATOM 7421 C C . LEU D 1 230 ? -18.464 20.042 44.794 1.00 18.09 227 LEU D C 1
ATOM 7422 O O . LEU D 1 230 ? -18.031 20.121 45.951 1.00 17.81 227 LEU D O 1
ATOM 7427 N N . VAL D 1 231 ? -19.321 20.922 44.279 1.00 18.25 228 VAL D N 1
ATOM 7428 C CA . VAL D 1 231 ? -19.778 22.074 45.064 1.00 19.39 228 VAL D CA 1
ATOM 7429 C C . VAL D 1 231 ? -20.536 21.662 46.327 1.00 20.78 228 VAL D C 1
ATOM 7430 O O . VAL D 1 231 ? -20.702 22.456 47.260 1.00 21.49 228 VAL D O 1
ATOM 7434 N N . ASN D 1 232 ? -20.983 20.411 46.352 1.00 21.64 229 ASN D N 1
ATOM 7435 C CA . ASN D 1 232 ? -21.719 19.878 47.487 1.00 22.87 229 ASN D CA 1
ATOM 7436 C C . ASN D 1 232 ? -20.891 18.929 48.353 1.00 22.26 229 ASN D C 1
ATOM 7437 O O . ASN D 1 232 ? -21.439 18.144 49.133 1.00 22.70 229 ASN D O 1
ATOM 7442 N N . LYS D 1 233 ? -19.568 19.025 48.225 1.00 20.54 230 LYS D N 1
ATOM 7443 C CA . LYS D 1 233 ? -18.662 18.218 49.027 1.00 20.19 230 LYS D CA 1
ATOM 7444 C C . LYS D 1 233 ? -17.971 19.090 50.078 1.00 20.10 230 LYS D C 1
ATOM 7445 O O . LYS D 1 233 ? -17.821 20.306 49.886 1.00 19.87 230 LYS D O 1
ATOM 7451 N N . PRO D 1 234 ? -17.533 18.470 51.186 1.00 20.29 231 PRO D N 1
ATOM 7452 C CA . PRO D 1 234 ? -16.698 19.212 52.115 1.00 20.33 231 PRO D CA 1
ATOM 7453 C C . PRO D 1 234 ? -15.287 19.290 51.543 1.00 19.82 231 PRO D C 1
ATOM 7454 O O . PRO D 1 234 ? -15.018 18.704 50.486 1.00 19.34 231 PRO D O 1
ATOM 7458 N N . ASN D 1 235 ? -14.396 19.997 52.226 1.00 19.88 232 ASN D N 1
ATOM 7459 C CA . ASN D 1 235 ? -12.997 20.022 51.824 1.00 19.92 232 ASN D CA 1
ATOM 7460 C C . ASN D 1 235 ? -12.468 18.597 51.695 1.00 19.96 232 ASN D C 1
ATOM 7461 O O . ASN D 1 235 ? -12.893 17.696 52.429 1.00 20.89 232 ASN D O 1
ATOM 7466 N N . GLY D 1 236 ? -11.552 18.394 50.759 1.00 19.38 233 GLY D N 1
ATOM 7467 C CA . GLY D 1 236 ? -10.946 17.086 50.561 1.00 19.65 233 GLY D CA 1
ATOM 7468 C C . GLY D 1 236 ? -10.443 16.923 49.145 1.00 18.65 233 GLY D C 1
ATOM 7469 O O . GLY D 1 236 ? -10.672 17.782 48.290 1.00 17.64 233 GLY D O 1
ATOM 7470 N N . PHE D 1 237 ? -9.720 15.834 48.906 1.00 19.31 234 PHE D N 1
ATOM 7471 C CA . PHE D 1 237 ? -9.204 15.533 47.574 1.00 19.09 234 PHE D CA 1
ATOM 7472 C C . PHE D 1 237 ? -10.054 14.414 46.996 1.00 19.15 234 PHE D C 1
ATOM 7473 O O . PHE D 1 237 ? -10.199 13.353 47.622 1.00 19.87 234 PHE D O 1
ATOM 7481 N N . TYR D 1 238 ? -10.623 14.660 45.818 1.00 18.07 235 TYR D N 1
ATOM 7482 C CA . TYR D 1 238 ? -11.556 13.721 45.193 1.00 18.49 235 TYR D CA 1
ATOM 7483 C C . TYR D 1 238 ? -11.145 13.345 43.786 1.00 18.57 235 TYR D C 1
ATOM 7484 O O . TYR D 1 238 ? -10.508 14.123 43.084 1.00 17.82 235 TYR D O 1
ATOM 7493 N N . THR D 1 239 ? -11.513 12.128 43.400 1.00 19.26 236 THR D N 1
ATOM 7494 C CA . THR D 1 239 ? -11.386 11.662 42.029 1.00 19.19 236 THR D CA 1
ATOM 7495 C C . THR D 1 239 ? -12.747 11.064 41.712 1.00 19.41 236 THR D C 1
ATOM 7496 O O . THR D 1 239 ? -13.642 11.087 42.568 1.00 19.65 236 THR D O 1
ATOM 7500 N N . PHE D 1 240 ? -12.924 10.524 40.510 1.00 19.55 237 PHE D N 1
ATOM 7501 C CA . PHE D 1 240 ? -14.206 9.891 40.196 1.00 20.96 237 PHE D CA 1
ATOM 7502 C C . PHE D 1 240 ? -14.538 8.730 41.154 1.00 22.73 237 PHE D C 1
ATOM 7503 O O . PHE D 1 240 ? -15.711 8.410 41.356 1.00 23.80 237 PHE D O 1
ATOM 7511 N N . ASP D 1 241 ? -13.511 8.117 41.745 1.00 24.33 238 ASP D N 1
ATOM 7512 C CA . ASP D 1 241 ? -13.702 6.980 42.657 1.00 26.83 238 ASP D CA 1
ATOM 7513 C C . ASP D 1 241 ? -14.405 7.333 43.972 1.00 27.05 238 ASP D C 1
ATOM 7514 O O . ASP D 1 241 ? -15.109 6.493 44.543 1.00 28.59 238 ASP D O 1
ATOM 7519 N N . ASN D 1 242 ? -14.219 8.561 44.459 1.00 25.82 239 ASN D N 1
ATOM 7520 C CA . ASN D 1 242 ? -14.825 8.951 45.741 1.00 26.37 239 ASN D CA 1
ATOM 7521 C C . ASN D 1 242 ? -15.648 10.239 45.736 1.00 25.35 239 ASN D C 1
ATOM 7522 O O . ASN D 1 242 ? -16.165 10.651 46.779 1.00 25.09 239 ASN D O 1
ATOM 7527 N N . LEU D 1 243 ? -15.769 10.876 44.572 1.00 24.13 240 LEU D N 1
ATOM 7528 C CA . LEU D 1 243 ? -16.602 12.073 44.455 1.00 23.86 240 LEU D CA 1
ATOM 7529 C C . LEU D 1 243 ? -18.059 11.785 44.817 1.00 25.42 240 LEU D C 1
ATOM 7530 O O . LEU D 1 243 ? -18.675 12.577 45.526 1.00 25.89 240 LEU D O 1
#

Secondary structure (DSSP, 8-state):
--EEEEE--SHHHHHHHHHHHHTT-EEEEEE-SS----S-B-S-TTT-TT-SEEEE-S-HHHHHHHHTS-----EEE---SSHHHHHHHHHHHTTTSEEEE-SS--HHHHHHHHHHHHHHHHTTTSEEEEEEEE-TT--SSS-HHHHHHHHHHHHHSTT-EEE---TTT-----TTEEEEEEEE-TT--EEEEEEEEETTEEEEEEEEES-THHHHHHHHHHHHHHTTS-SEEE-TTT-/--EEEEE--SHHHHHHHHHHHHTT-EEEEEE-SS--TT--S-B-S-GGGSTT--EEEEE--GGG-GGGG-SS----EEEE-SS--HHHHHHHHHHTTTSEEEE-SSS-HHHHHHHHHHHHHHHHTTTSEEEEEEEE-TT--SSS-HHHHHHHHHHHHH-S--EEE--HHHH-----TTEEEEEEEE-TT--EEEEEEEE-SSEEEEEEEEES-THHHHHHHHHHHHHHTTSPSEEE-TTT-/--EEEEE--SHHHHHHHHHHHHTT-EEEEEE-SSPPTT--S-EES-GGG-TT--EEEEE--GGG-GGGG-SS----EEEE--S--HHHHHHHHHHTTTSEEEE-SS--HHHHHHHHHHHHHHHHTTTSEEEEEEEE-TT--SSS-HHHHHHHHHHHHH-S--EEE---TTT-----TTEEEEEEEE-TT--EEEEEEEE-SSEEEEEEEEES-THHHHHHHHHHHHHHTTSPSEEE-TTT-/--EEEEE--SHHHHHHHHHHHHTT-EEEEEE-SS--TT--S-EES-GGGSTT-SEEEEE--GGG-GGGG-SS----EEEE--S--HHHHHHHHHHTTTSEEEE-SS--HHHHHHHHHHHHHHHHTTTSEEEEEEEE-TT--SSS-HHHHHHHHHHHHHSSS-EEE---TTT-----TTEEEEEEEE-TT--EEEEEEEEETTEEEEEEEEESSTHHHHHHHHHHHHHHTTS-SEEE-TTT-

Radius of gyration: 31.9 Å; Cα contacts (8 Å, |Δi|>4): 2172; chains: 4; bounding box: 54×88×73 Å

InterPro domains:
  IPR000846 Dihydrodipicolinate reductase, N-terminal [PF01113] (1-106)
  IPR022663 Dihydrodipicolinate reductase, C-terminal [PF05173] (109-239)
  IPR022664 Dihydrodipicolinate reductase, conserved site [PS01298] (130-147)
  IPR023940 Dihydrodipicolinate reductase [MF_00102] (1-240)
  IPR023940 Dihydrodipicolinate reductase [PIRSF000161] (1-239)
  IPR023940 Dihydrodipicolinate reductase [PTHR20836] (5-238)
  IPR023940 Dihydrodipicolinate reductase [TIGR00036] (24-239)
  IPR036291 NAD(P)-binding domain superfamily [SSF51735] (1-239)

Solvent-accessible surface area: 40724 Å² total; per-residue (Å²): 108,11,77,0,0,0,3,4,32,41,69,28,0,87,66,0,3,104,17,0,88,133,106,50,14,95,15,34,0,0,5,34,89,82,75,199,49,109,44,54,64,55,124,78,8,71,67,8,200,46,16,52,0,0,0,0,37,36,65,31,135,27,0,54,71,12,9,130,69,127,13,136,16,22,2,0,1,10,4,81,24,127,53,92,65,13,65,61,32,0,79,128,22,5,128,82,5,15,0,0,24,18,54,34,3,1,40,0,10,19,0,0,22,81,0,0,33,29,0,6,77,44,2,105,131,13,9,3,0,1,16,1,5,20,59,46,144,56,60,88,8,13,4,46,15,1,87,106,1,36,80,31,0,71,89,83,41,153,123,23,55,53,25,65,48,24,51,132,77,93,116,100,12,98,98,43,15,0,0,10,13,10,14,2,0,6,48,20,31,5,38,8,37,0,12,0,1,4,96,23,18,14,0,33,0,13,2,46,8,34,25,100,14,5,45,0,25,2,0,0,55,0,0,63,80,0,54,127,69,98,82,19,68,18,41,16,98,82,27,127,12,92,0,0,0,0,6,28,44,69,31,3,84,72,0,2,126,13,0,87,138,101,51,18,94,12,26,0,0,0,15,81,88,82,114,113,126,12,92,43,101,50,21,108,79,7,49,79,8,152,48,18,57,0,0,0,0,37,15,63,126,92,13,25,73,1,0,90,34,168,95,11,131,14,21,0,1,0,2,10,87,57,143,113,118,151,11,40,86,49,0,80,96,17,6,120,80,5,9,0,0,16,10,25,19,1,2,73,0,4,26,0,0,12,87,0,0,32,32,0,0,77,42,0,99,135,15,18,4,1,0,16,1,6,20,55,40,146,44,61,65,8,10,3,23,15,2,86,52,2,36,87,31,0,64,87,84,60,171,100,31,60,47,13,64,29,16,82,142,82,82,106,98,20,89,114,71,15,4,0,10,14,10,13,3,0,5,49,19,28,5,40,10,32,0,9,0,1,3,82,24,17,15,0,35,0,13,3,42,6,32,25,72,24,13,35,0,31,9,0,0,85,2,0,53,122,0,44,131,71,101,83,20,69,28,37,29,87,97,27,127,14,93,0,0,0,0,6,36,46,73,34,3,88,67,0,2,107,14,0,88,132,88,50,21,96,10,15,0,0,0,20,82,86,75,126,97,106,19,96,43,116,55,50,104,83,6,45,84,7,189,22,16,57,0,0,1,1,38,16,63,119,93,10,30,73,0,1,92,37,173,95,10,128,17,19,1,0,0,4,11,118,57,149,64,130,150,14,55,90,56,0,81,100,18,5,126,81,5,10,0,0,17,18,43,30,2,1,82,0,6,30,0,0,15,85,0,0,33,33,0,0,76,44,1,99,117,15,14,6,1,1,15,0,4,19,57,37,151,56,58,90,9,10,4,48,21,2,89,68,2,37,87,28,0,65,89,82,52,162,99,33,59,46,20,68,43,23,47,129,71,87,114,126,17,99,121,57,16,5,0,9,11,12,18,3,0,5,47,19,33,4,34,9,34,1,10,0,2,8,50,19,8,16,0,33,0,12,2,46,7,33,25,96,12,7,45,0,15,6,0,0,92,2,0,57,145,0,46,118,50,99,83,18,69,24,47,30,98,90,48,119,16,84,0,0,0,0,5,36,45,76,38,3,85,66,0,2,105,9,0,89,127,87,47,24,85,13,23,0,0,0,24,73,94,90,131,116,124,13,93,43,109,53,24,111,78,7,48,77,13,156,52,21,57,0,0,0,1,41,16,61,125,90,10,30,76,1,1,92,36,172,96,12,132,15,21,0,1,0,4,10,131,50,139,63,123,153,14,51,85,55,0,71,98,18,9,130,83,6,14,0,0,18,17,56,52,3,1,34,0,14,24,0,0,24,84,0,0,34,29,0,4,82,47,2,108,130,16,14,2,1,0,15,1,6,19,60,46,140,56,64,84,10,13,4,38,21,2,85,131,1,38,78,32,0,70,88,82,50,144,127,26,46,48,23,70,46,21,49,129,80,94,118,114,13,97,107,47,15,0,0,8,11,11,14,2,0,6,53,21,36,4,38,10,31,0,10,0,1,5,78,21,18,16,0,34,0,12,2,46,8,31,26,109,12,3,50,0,3,1,0,0,40,0,0,64,92,0,50,129,63,98,79,18,66,20,44,15,104,86,28

Nearest PDB structures (foldseek):
  3qy9-assembly1_D  TM=9.850E-01  e=9.015E-50  Staphylococcus aureus subsp. aureus COL
  3qy9-assembly1_A  TM=9.723E-01  e=8.399E-47  Staphylococcus aureus subsp. aureus COL
  4ywj-assembly1_A  TM=8.858E-01  e=2.450E-23  Pseudomonas aeruginosa PAO1
  8d57-assembly2_F  TM=8.847E-01  e=3.975E-23  Acinetobacter baumannii
  5us6-assembly2_H  TM=8.938E-01  e=3.304E-22  Vibrio vulnificus CMCP6

B-factor: mean 30.05, std 14.38, range [5.06, 110.99]

GO terms:
  GO:0042802 identical protein binding (F, IPI)

Sequence (962 aa):
SMKILLIGYGAMNQRRVARLAEEKGHEIVGVIENTPKTPYQQYQHIADVKGADVAIDFSNPNLLFPLLDEDFHLPLVVATTGEKEKLLNKLDELSQNMPVFFSANMSYGVHALTKILAAAVPLLDDFDIELTEAHHNKKVDAPSGTLEKLYDVIVSLKENVTPVYDRHELNEKKRQPQQDIGIHSIRGGTIVGEHEVLFAGTDETIQITHRAQSKDIFANGAIQAAERLVNKPNGFYTFDNLSMKILLIGYGAMNQRVARRLAEEKGHEIVGVIENTPKATTPYQQYQQHIADVKGADVAIDFSNPNLLFPLLDEDFHLPLVVATTGEKEKLLNKLDELSQNMPVFFSANMSYGVHALTKILAAAVPLLDDFDIELTEAHHNKKVDAPSGTLEKLYDVIVS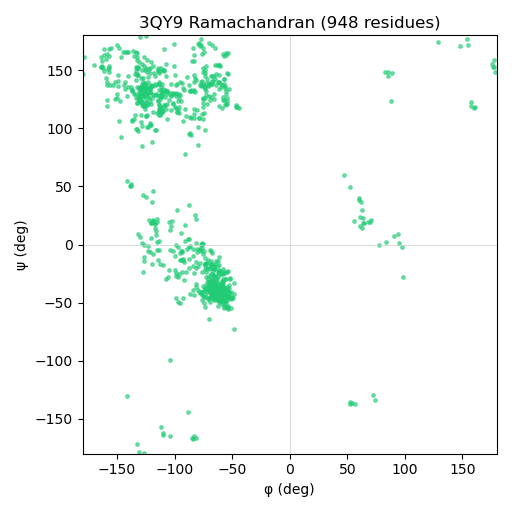LKENVTPVYDRHELNEKRQPQDIGIHSIRGGTIVGEHEVLFAGTDETIQITHRAQSKDIFANGAIQAAERLVNKPNGFYTFDNLSMKILLIGYGAMNQRVARLAEEKGHEIVGVIENTPKATTPYQQYQHIADVKGADVAIDFSNPNLLFPLLDEDFHLPLVVATTGEKEKLLNKLDELSQNMPVFFSANMSYGVHALTKILAAAVPLLDDFDIELTEAHHNKKVDAPSGTLEKLYDVIVSLKENVTPVYDRHELNEKRQPQDIGIHSIRGGTIVGEHEVLFAGTDETIQITHRAQSKDIFANGAIQAAERLVNKPNGFYTFDNLSMKILLIGYGAMNQRVARLAEEKGHEIVGVIENTPKATTPYQQYQHIADVKGADVAIDFSNPNLLFPLLDEDFHLPLVVATTGEKEKLLNKLDELSQNMPVFFSANMSYGVHALTKILAAAVPLLDDFDIELTEAHHNKKVDAPSGTLEKLYDVIVSLKENVTPVYDRHELNEKRQPQQDIGIHSIRGGTIVGEHEVLFAGTDETIQITHRAQSKDIFANGAIQAAERLVNKPNGFYTFDNL